Protein AF-A0A2P7Z469-F1 (afdb_monomer_lite)

pLDDT: mean 70.34, std 20.4, range [21.2, 97.62]

Secondary structure (DSSP, 8-state):
----------------------------HHHHHHHHHHHHHHTTTTT--S----HHHHHHHHHHT--SS----HHHHHHHHHHHTT--GGGGHHHHHTTS-S----TT---HHHHHHHHHHHHHHHTTS-HHHHHHHHHHHHHHHHHHTTTTSTTSS--HHHHHHHHHHHHHHHHHHHHHHHHHHSS-GGGHHHHHHS-THHHHHHHHHHHHHHHHHHHHHHHHHHHHHHHHHHHHHTTS-------SHHHHHHHHHHHSTTTS----GGG-HHHHHHHHHHHHHH--S-EEEEE--GGGS-HHHHHHHHHHHHHHHHH-TTEEEEE-----HHHHHHTTTS--------HHHHHHHHHHHHHHH-TTS-HHHHHHHHHHHHHHHTT-HHHHHHHHHHHHHHT--SHHHHHHHHHHPPPGGGHHHHHHHHHHHHHTT-HHHHHHHHHHHHHHHH-SSPBPHHHHHHHHHHHHS-TT--SHHHHHTT--HHHHHHHHGGGB----TT-SSSS-B-BS-HHHHHHHHHHHHHHHHTT------------HHHHHHHHHHHHHHHHHHHHHTSTHHHHS-SS-HHHHHHHTS-S---TT-S----SS--TTS-HHHHTTTS-B--TTTTT--TTHHHHHHHHHHHHHH--S--S-HHHHHHHT-TT-HHHHHHHHHHT-TT-BSS-SS---GGG--HHHHHHHHS-HHHHHHHHHH--TTSTTS-TTHHHHHHHHHHHHS-GGGGHHHHSSHHHHHHHSSHHHHHHHHHHHHSGGGTTS-HHHHHHHHHHHHTT----THHHHHHHHHHHTT-HHHHHHHSPP----------

InterPro domains:
  IPR007111 NACHT nucleoside triphosphatase [PF05729] (252-347)

Structure (mmCIF, N/CA/C/O backbone):
data_AF-A0A2P7Z469-F1
#
_entry.id   AF-A0A2P7Z469-F1
#
loop_
_atom_site.group_PDB
_atom_site.id
_atom_site.type_symbol
_atom_site.label_atom_id
_atom_site.label_alt_id
_atom_site.label_comp_id
_atom_site.label_asym_id
_atom_site.label_entity_id
_atom_site.label_seq_id
_atom_site.pdbx_PDB_ins_code
_atom_site.Cartn_x
_atom_site.Cartn_y
_atom_site.Cartn_z
_atom_site.occupancy
_atom_site.B_iso_or_equiv
_atom_site.auth_seq_id
_atom_site.auth_comp_id
_atom_site.auth_asym_id
_atom_site.auth_atom_id
_atom_site.pdbx_PDB_model_num
ATOM 1 N N . MET A 1 1 ? -34.078 -27.461 -57.552 1.00 31.41 1 MET A N 1
ATOM 2 C CA . MET A 1 1 ? -35.169 -28.210 -56.897 1.00 31.41 1 MET A CA 1
ATOM 3 C C . MET A 1 1 ? -35.782 -27.310 -55.840 1.00 31.41 1 MET A C 1
ATOM 5 O O . MET A 1 1 ? -35.145 -27.043 -54.836 1.00 31.41 1 MET A O 1
ATOM 9 N N . ILE A 1 2 ? -36.963 -26.775 -56.143 1.00 23.62 2 ILE A N 1
ATOM 10 C CA . ILE A 1 2 ? -37.893 -26.148 -55.193 1.00 23.62 2 ILE A CA 1
ATOM 11 C C . ILE A 1 2 ? -38.997 -27.193 -54.943 1.00 23.62 2 ILE A C 1
ATOM 13 O O . ILE A 1 2 ? -39.267 -27.990 -55.845 1.00 23.62 2 ILE A O 1
ATOM 17 N N . PRO A 1 3 ? -39.612 -27.217 -53.756 1.00 26.08 3 PRO A N 1
ATOM 18 C CA . PRO A 1 3 ? -41.050 -26.890 -53.633 1.00 26.08 3 PRO A CA 1
ATOM 19 C C . PRO A 1 3 ? -41.239 -25.920 -52.440 1.00 26.08 3 PRO A C 1
ATOM 21 O O . PRO A 1 3 ? -40.704 -26.185 -51.374 1.00 26.08 3 PRO A O 1
ATOM 24 N N . ARG A 1 4 ? -41.840 -24.716 -52.476 1.00 22.38 4 ARG A N 1
ATOM 25 C CA . ARG A 1 4 ? -43.094 -24.152 -53.040 1.00 22.38 4 ARG A CA 1
ATOM 26 C C . ARG A 1 4 ? -44.357 -24.990 -52.828 1.00 22.38 4 ARG A C 1
ATOM 28 O O . ARG A 1 4 ? -44.616 -25.894 -53.609 1.00 22.38 4 ARG A O 1
ATOM 35 N N . ALA A 1 5 ? -45.191 -24.538 -51.889 1.00 24.06 5 ALA A N 1
ATOM 36 C CA . ALA A 1 5 ? -46.570 -24.068 -52.111 1.00 24.06 5 ALA A CA 1
ATOM 37 C C . ALA A 1 5 ? -47.014 -23.305 -50.833 1.00 24.06 5 ALA A C 1
ATOM 39 O O . ALA A 1 5 ? -46.816 -23.829 -49.746 1.00 24.06 5 ALA A O 1
ATOM 40 N N . LEU A 1 6 ? -47.344 -22.000 -50.858 1.00 23.88 6 LEU A N 1
ATOM 41 C CA . LEU A 1 6 ? -48.560 -21.349 -51.409 1.00 23.88 6 LEU A CA 1
ATOM 42 C C . LEU A 1 6 ? -49.823 -21.782 -50.633 1.00 23.88 6 LEU A C 1
ATOM 44 O O . LEU A 1 6 ? -50.002 -22.969 -50.420 1.00 23.88 6 LEU A O 1
ATOM 48 N N . ALA A 1 7 ? -50.776 -20.936 -50.239 1.00 24.62 7 ALA A N 1
ATOM 49 C CA . ALA A 1 7 ? -51.047 -19.514 -50.459 1.00 24.62 7 ALA A CA 1
ATOM 50 C C . ALA A 1 7 ? -52.318 -19.121 -49.659 1.00 24.62 7 ALA A C 1
ATOM 52 O O . ALA A 1 7 ? -52.964 -20.001 -49.091 1.00 24.62 7 ALA A O 1
ATOM 53 N N . ASN A 1 8 ? -52.696 -17.836 -49.782 1.00 22.00 8 ASN A N 1
ATOM 54 C CA . ASN A 1 8 ? -54.026 -17.206 -49.624 1.00 22.00 8 ASN A CA 1
ATOM 55 C C . ASN A 1 8 ? -54.193 -16.382 -48.334 1.00 22.00 8 ASN A C 1
ATOM 57 O O . ASN A 1 8 ? -53.920 -16.886 -47.258 1.00 22.00 8 ASN A O 1
ATOM 61 N N . VAL A 1 9 ? -54.651 -15.121 -48.338 1.00 23.06 9 VAL A N 1
ATOM 62 C CA . VAL A 1 9 ? -55.380 -14.293 -49.333 1.00 23.06 9 VAL A CA 1
ATOM 63 C C . VAL A 1 9 ? -55.308 -12.798 -48.882 1.00 23.06 9 VAL A C 1
ATOM 65 O O . VAL A 1 9 ? -54.853 -12.546 -47.768 1.00 23.06 9 VAL A O 1
ATOM 68 N N . PRO A 1 10 ? -55.676 -11.806 -49.726 1.00 24.58 10 PRO A N 1
ATOM 69 C CA . PRO A 1 10 ? -55.169 -10.426 -49.707 1.00 24.58 10 PRO A CA 1
ATOM 70 C C . PRO A 1 10 ? -56.207 -9.334 -49.328 1.00 24.58 10 PRO A C 1
ATOM 72 O O . PRO A 1 10 ? -57.363 -9.631 -49.054 1.00 24.58 10 PRO A O 1
ATOM 75 N N . VAL A 1 11 ? -55.773 -8.068 -49.484 1.00 22.56 11 VAL A N 1
ATOM 76 C CA . VAL A 1 11 ? -56.538 -6.829 -49.800 1.00 22.56 11 VAL A CA 1
ATOM 77 C C . VAL A 1 11 ? -56.883 -5.866 -48.647 1.00 22.56 11 VAL A C 1
ATOM 79 O O . VAL A 1 11 ? -57.844 -6.038 -47.915 1.00 22.56 11 VAL A O 1
ATOM 82 N N . ASN A 1 12 ? -56.070 -4.805 -48.574 1.00 21.20 12 ASN A N 1
ATOM 83 C CA . ASN A 1 12 ? -56.378 -3.364 -48.633 1.00 21.20 12 ASN A CA 1
ATOM 84 C C . ASN A 1 12 ? -57.721 -2.782 -48.108 1.00 21.20 12 ASN A C 1
ATOM 86 O O . ASN A 1 12 ? -58.794 -3.162 -48.558 1.00 21.20 12 ASN A O 1
ATOM 90 N N . GLN A 1 13 ? -57.556 -1.662 -47.380 1.00 22.92 13 GLN A N 1
ATOM 91 C CA . GLN A 1 13 ? -58.452 -0.501 -47.180 1.00 22.92 13 GLN A CA 1
ATOM 92 C C . GLN A 1 13 ? -59.610 -0.586 -46.169 1.00 22.92 13 GLN A C 1
ATOM 94 O O . GLN A 1 13 ? -60.705 -1.013 -46.508 1.00 22.92 13 GLN A O 1
ATOM 99 N N . SER A 1 14 ? -59.400 0.033 -44.996 1.00 23.05 14 SER A N 1
ATOM 100 C CA . SER A 1 14 ? -60.226 1.148 -44.477 1.00 23.05 14 SER A CA 1
ATOM 101 C C . SER A 1 14 ? -59.677 1.652 -43.128 1.00 23.05 14 SER A C 1
ATOM 103 O O . SER A 1 14 ? -59.641 0.892 -42.164 1.00 23.05 14 SER A O 1
ATOM 105 N N . ALA A 1 15 ? -59.260 2.922 -43.064 1.00 26.14 15 ALA A N 1
ATOM 106 C CA . ALA A 1 15 ? -58.990 3.656 -41.816 1.00 26.14 15 ALA A CA 1
ATOM 107 C C . ALA A 1 15 ? -60.300 3.876 -41.014 1.00 26.14 15 ALA A C 1
ATOM 109 O O . ALA A 1 15 ? -61.378 3.768 -41.609 1.00 26.14 15 ALA A O 1
ATOM 110 N N . PRO A 1 16 ? -60.243 4.181 -39.700 1.00 26.45 16 PRO A N 1
ATOM 111 C CA . PRO A 1 16 ? -60.065 5.583 -39.292 1.00 26.45 16 PRO A CA 1
ATOM 112 C C . PRO A 1 16 ? -59.191 5.809 -38.037 1.00 26.45 16 PRO A C 1
ATOM 114 O O . PRO A 1 16 ? -58.872 4.884 -37.298 1.00 26.45 16 PRO A O 1
ATOM 117 N N . ASP A 1 17 ? -58.818 7.081 -37.877 1.00 24.59 17 ASP A N 1
ATOM 118 C CA . ASP A 1 17 ? -58.127 7.785 -36.787 1.00 24.59 17 ASP A CA 1
ATOM 119 C C . ASP A 1 17 ? -58.134 7.166 -35.375 1.00 24.59 17 ASP A C 1
ATOM 121 O O . ASP A 1 17 ? -59.138 6.619 -34.924 1.00 24.59 17 ASP A O 1
ATOM 125 N N . VAL A 1 18 ? -57.053 7.423 -34.619 1.00 26.00 18 VAL A N 1
ATOM 126 C CA . VAL A 1 18 ? -57.047 8.285 -33.410 1.00 26.00 18 VAL A CA 1
ATOM 127 C C . VAL A 1 18 ? -55.805 7.992 -32.532 1.00 26.00 18 VAL A C 1
ATOM 129 O O . VAL A 1 18 ? -55.485 6.845 -32.242 1.00 26.00 18 VAL A O 1
ATOM 132 N N . LEU A 1 19 ? -55.182 9.084 -32.060 1.00 26.58 19 LEU A N 1
ATOM 133 C CA . LEU A 1 19 ? -54.170 9.239 -30.994 1.00 26.58 19 LEU A CA 1
ATOM 134 C C . LEU A 1 19 ? -52.691 9.019 -31.347 1.00 26.58 19 LEU A C 1
ATOM 136 O O . LEU A 1 19 ? -52.140 7.923 -31.301 1.00 26.58 19 LEU A O 1
ATOM 140 N N . GLY A 1 20 ? -52.032 10.158 -31.583 1.00 25.06 20 GLY A N 1
ATOM 141 C CA . GLY A 1 20 ? -50.587 10.298 -31.566 1.00 25.06 20 GLY A CA 1
ATOM 142 C C . GLY A 1 20 ? -49.989 9.858 -30.232 1.00 25.06 20 GLY A C 1
ATOM 143 O O . GLY A 1 20 ? -50.371 10.318 -29.156 1.00 25.06 20 GLY A O 1
ATOM 144 N N . THR A 1 21 ? -49.007 8.976 -30.332 1.00 25.77 21 THR A N 1
ATOM 145 C CA . THR A 1 21 ? -48.088 8.621 -29.261 1.00 25.77 21 THR A CA 1
ATOM 146 C C . THR A 1 21 ? -47.212 9.829 -28.935 1.00 25.77 21 THR A C 1
ATOM 148 O O . THR A 1 21 ? -46.259 10.130 -29.653 1.00 25.77 21 THR A O 1
ATOM 151 N N . ARG A 1 22 ? -47.549 10.528 -27.845 1.00 23.55 22 ARG A N 1
ATOM 152 C CA . ARG A 1 22 ? -46.610 11.387 -27.116 1.00 23.55 22 ARG A CA 1
ATOM 153 C C . ARG A 1 22 ? -45.456 10.513 -26.628 1.00 23.55 22 ARG A C 1
ATOM 155 O O . ARG A 1 22 ? -45.662 9.616 -25.816 1.00 23.55 22 ARG A O 1
ATOM 162 N N . SER A 1 23 ? -44.253 10.780 -27.120 1.00 26.42 23 SER A N 1
ATOM 163 C CA . SER A 1 23 ? -43.018 10.339 -26.484 1.00 26.42 23 SER A CA 1
ATOM 164 C C . SER A 1 23 ? -42.877 11.076 -25.148 1.00 26.42 23 SER A C 1
ATOM 166 O O . SER A 1 23 ? -42.602 12.276 -25.138 1.00 26.42 23 SER A O 1
ATOM 168 N N . ASN A 1 24 ? -43.089 10.387 -24.027 1.00 27.88 24 ASN A N 1
ATOM 169 C CA . ASN A 1 24 ? -42.724 10.890 -22.702 1.00 27.88 24 ASN A CA 1
ATOM 170 C C . ASN A 1 24 ? -41.197 10.806 -22.545 1.00 27.88 24 ASN A C 1
ATOM 172 O O . ASN A 1 24 ? -40.679 9.870 -21.947 1.00 27.88 24 ASN A O 1
ATOM 176 N N . TYR A 1 25 ? -40.484 11.781 -23.106 1.00 29.73 25 TYR A N 1
ATOM 177 C CA . TYR A 1 25 ? -39.183 12.190 -22.584 1.00 29.73 25 TYR A CA 1
ATOM 178 C C . TYR A 1 25 ? -39.456 13.345 -21.623 1.00 29.73 25 TYR A C 1
ATOM 180 O O . TYR A 1 25 ? -39.949 14.392 -22.041 1.00 29.73 25 TYR A O 1
ATOM 188 N N . SER A 1 26 ? -39.199 13.126 -20.335 1.00 33.56 26 SER A N 1
ATOM 189 C CA . SER A 1 26 ? -39.144 14.200 -19.343 1.00 33.56 26 SER A CA 1
ATOM 190 C C . SER A 1 26 ? -38.061 15.186 -19.788 1.00 33.56 26 SER A C 1
ATOM 192 O O . SER A 1 26 ? -36.891 14.823 -19.874 1.00 33.56 26 SER A O 1
ATOM 194 N N . THR A 1 27 ? -38.449 16.390 -20.200 1.00 44.12 27 THR A N 1
ATOM 195 C CA . THR A 1 27 ? -37.514 17.435 -20.628 1.00 44.12 27 THR A CA 1
ATOM 196 C C . THR A 1 27 ? -36.846 18.038 -19.403 1.00 44.12 27 THR A C 1
ATOM 198 O O . THR A 1 27 ? -37.533 18.681 -18.611 1.00 44.12 27 THR A O 1
ATOM 201 N N . ASP A 1 28 ? -35.532 17.860 -19.267 1.00 59.88 28 ASP A N 1
ATOM 202 C CA . ASP A 1 28 ? -34.757 18.487 -18.197 1.00 59.88 28 ASP A CA 1
ATOM 203 C C . ASP A 1 28 ? -34.884 20.035 -18.248 1.00 59.88 28 ASP A C 1
ATOM 205 O O . ASP A 1 28 ? -35.037 20.639 -19.323 1.00 59.88 28 ASP A O 1
ATOM 209 N N . VAL A 1 29 ? -34.869 20.667 -17.067 1.00 62.25 29 VAL A N 1
ATOM 210 C CA . VAL A 1 29 ? -35.086 22.111 -16.838 1.00 62.25 29 VAL A CA 1
ATOM 211 C C . VAL A 1 29 ? -34.031 22.986 -17.534 1.00 62.25 29 VAL A C 1
ATOM 213 O O . VAL A 1 29 ? -34.344 24.102 -17.958 1.00 62.25 29 VAL A O 1
ATOM 216 N N . TRP A 1 30 ? -32.812 22.479 -17.705 1.00 66.25 30 TRP A N 1
ATOM 217 C CA . TRP A 1 30 ? -31.659 23.127 -18.333 1.00 66.25 30 TRP A CA 1
ATOM 218 C C . TRP A 1 30 ? -31.749 23.090 -19.852 1.00 66.25 30 TRP A C 1
ATOM 220 O O . TRP A 1 30 ? -31.602 24.124 -20.503 1.00 66.25 30 TRP A O 1
ATOM 230 N N . SER A 1 31 ? -32.110 21.943 -20.432 1.00 62.88 31 SER A N 1
ATOM 231 C CA . SER A 1 31 ? -32.430 21.844 -21.860 1.00 62.88 31 SER A CA 1
ATOM 232 C C . SER A 1 31 ? -33.608 22.743 -22.237 1.00 62.88 31 SER A C 1
ATOM 234 O O . SER A 1 31 ? -33.651 23.284 -23.344 1.00 62.88 31 SER A O 1
ATOM 236 N N . ALA A 1 32 ? -34.584 22.913 -21.340 1.00 67.69 32 ALA A N 1
ATOM 237 C CA . ALA A 1 32 ? -35.672 23.867 -21.528 1.00 67.69 32 ALA A CA 1
ATOM 238 C C . ALA A 1 32 ? -35.180 25.325 -21.448 1.00 67.69 32 ALA A C 1
ATOM 240 O O . ALA A 1 32 ? -35.494 26.101 -22.349 1.00 67.69 32 ALA A O 1
ATOM 241 N N . ALA A 1 33 ? -34.364 25.673 -20.445 1.00 69.94 33 ALA A N 1
ATOM 242 C CA . ALA A 1 33 ? -33.823 27.024 -20.260 1.00 69.94 33 ALA A CA 1
ATOM 243 C C . ALA A 1 33 ? -32.912 27.450 -21.421 1.00 69.94 33 ALA A C 1
ATOM 245 O O . ALA A 1 33 ? -32.998 28.573 -21.911 1.00 69.94 33 ALA A O 1
ATOM 246 N N . PHE A 1 34 ? -32.074 26.537 -21.914 1.00 66.94 34 PHE A N 1
ATOM 247 C CA . PHE A 1 34 ? -31.231 26.787 -23.076 1.00 66.94 34 PHE A CA 1
ATOM 248 C C . PHE A 1 34 ? -32.054 26.983 -24.351 1.00 66.94 34 PHE A C 1
ATOM 250 O O . PHE A 1 34 ? -31.760 27.886 -25.130 1.00 66.94 34 PHE A O 1
ATOM 257 N N . ARG A 1 35 ? -33.101 26.172 -24.577 1.00 65.56 35 ARG A N 1
ATOM 258 C CA . ARG A 1 35 ? -34.002 26.358 -25.729 1.00 65.56 35 ARG A CA 1
ATOM 259 C C . ARG A 1 35 ? -34.716 27.708 -25.668 1.00 65.56 35 ARG A C 1
ATOM 261 O O . ARG A 1 35 ? -34.820 28.375 -26.693 1.00 65.56 35 ARG A O 1
ATOM 268 N N . GLU A 1 36 ? -35.154 28.126 -24.484 1.00 73.12 36 GLU A N 1
ATOM 269 C CA . GLU A 1 36 ? -35.757 29.444 -24.274 1.00 73.12 36 GLU A CA 1
ATOM 270 C C . GLU A 1 36 ? -34.749 30.573 -24.554 1.00 73.12 36 GLU A C 1
ATOM 272 O O . GLU A 1 36 ? -35.027 31.459 -25.366 1.00 73.12 36 GLU A O 1
ATOM 277 N N . ALA A 1 37 ? -33.538 30.489 -23.995 1.00 71.81 37 ALA A N 1
ATOM 278 C CA . ALA A 1 37 ? -32.455 31.437 -24.256 1.00 71.81 37 ALA A CA 1
ATOM 279 C C . ALA A 1 37 ? -32.101 31.520 -25.752 1.00 71.81 37 ALA A C 1
ATOM 281 O O . ALA A 1 37 ? -32.017 32.616 -26.309 1.00 71.81 37 ALA A O 1
ATOM 282 N N . ALA A 1 38 ? -31.971 30.377 -26.428 1.00 64.69 38 ALA A N 1
ATOM 283 C CA . ALA A 1 38 ? -31.687 30.303 -27.857 1.00 64.69 38 ALA A CA 1
ATOM 284 C C . ALA A 1 38 ? -32.805 30.934 -28.698 1.00 64.69 38 ALA A C 1
ATOM 286 O O . ALA A 1 38 ? -32.510 31.743 -29.576 1.00 64.69 38 ALA A O 1
ATOM 287 N N . SER A 1 39 ? -34.074 30.654 -28.380 1.00 65.56 39 SER A N 1
ATOM 288 C CA . SER A 1 39 ? -35.225 31.241 -29.082 1.00 65.56 39 SER A CA 1
ATOM 289 C C . SER A 1 39 ? -35.307 32.764 -28.919 1.00 65.56 39 SER A C 1
ATOM 291 O O . SER A 1 39 ? -35.578 33.474 -29.883 1.00 65.56 39 SER A O 1
ATOM 293 N N . SER A 1 40 ? -34.953 33.289 -27.737 1.00 67.44 40 SER A N 1
ATOM 294 C CA . SER A 1 40 ? -34.909 34.737 -27.485 1.00 67.44 40 SER A CA 1
ATOM 295 C C . SER A 1 40 ? -33.832 35.466 -28.302 1.00 67.44 40 SER A C 1
ATOM 297 O O . SER A 1 40 ? -33.929 36.671 -28.538 1.00 67.44 40 SER A O 1
ATOM 299 N N . ILE A 1 41 ? -32.810 34.733 -28.756 1.00 61.56 41 ILE A N 1
ATOM 300 C CA . ILE A 1 41 ? -31.708 35.252 -29.570 1.00 61.56 41 ILE A CA 1
ATOM 301 C C . ILE A 1 41 ? -31.956 34.985 -31.065 1.00 61.56 41 ILE A C 1
ATOM 303 O O . ILE A 1 41 ? -31.541 35.803 -31.885 1.00 61.56 41 ILE A O 1
ATOM 307 N N . GLU A 1 42 ? -32.667 33.911 -31.434 1.00 49.47 42 GLU A N 1
ATOM 308 C CA . GLU A 1 42 ? -33.084 33.599 -32.815 1.00 49.47 42 GLU A CA 1
ATOM 309 C C . GLU A 1 42 ? -33.980 34.690 -33.421 1.00 49.47 42 GLU A C 1
ATOM 311 O O . GLU A 1 42 ? -33.732 35.109 -34.553 1.00 49.47 42 GLU A O 1
ATOM 316 N N . ASP A 1 43 ? -34.889 35.283 -32.638 1.00 47.38 43 ASP A N 1
ATOM 317 C CA . ASP A 1 43 ? -35.670 36.469 -33.045 1.00 47.38 43 ASP A CA 1
ATOM 318 C C . ASP A 1 43 ? -34.786 37.707 -33.343 1.00 47.38 43 ASP A C 1
ATOM 320 O O . ASP A 1 43 ? -35.209 38.664 -33.994 1.00 47.38 43 ASP A O 1
ATOM 324 N N . CYS A 1 44 ? -33.522 37.691 -32.908 1.00 41.22 44 CYS A N 1
ATOM 325 C CA . CYS A 1 44 ? -32.515 38.727 -33.149 1.00 41.22 44 CYS A CA 1
ATOM 326 C C . CYS A 1 44 ? -31.534 38.354 -34.291 1.00 41.22 44 CYS A C 1
ATOM 328 O O . CYS A 1 44 ? -30.672 39.160 -34.662 1.00 41.22 44 CYS A O 1
ATOM 330 N N . ILE A 1 45 ? -31.632 37.138 -34.852 1.00 44.25 45 ILE A N 1
ATOM 331 C CA . ILE A 1 45 ? -30.727 36.581 -35.880 1.00 44.25 45 ILE A CA 1
ATOM 332 C C . ILE A 1 45 ? -31.277 36.736 -37.312 1.00 44.25 45 ILE A C 1
ATOM 334 O O . ILE A 1 45 ? -30.496 36.713 -38.267 1.00 44.25 45 ILE A O 1
ATOM 338 N N . ASP A 1 46 ? -32.559 37.057 -37.489 1.00 37.47 46 ASP A N 1
ATOM 339 C CA . ASP A 1 46 ? -33.193 37.222 -38.811 1.00 37.47 46 ASP A CA 1
ATOM 340 C C . ASP A 1 46 ? -32.756 38.474 -39.616 1.00 37.47 46 ASP A C 1
ATOM 342 O O . ASP A 1 46 ? -33.367 38.839 -40.620 1.00 37.47 46 ASP A O 1
ATOM 346 N N . SER A 1 47 ? -31.654 39.137 -39.238 1.00 39.22 47 SER A N 1
ATOM 347 C CA . SER A 1 47 ? -31.100 40.282 -39.986 1.00 39.22 47 SER A CA 1
ATOM 348 C C . SER A 1 47 ? -29.689 40.093 -40.555 1.00 39.22 47 SER A C 1
ATOM 350 O O . SER A 1 47 ? -29.237 40.947 -41.320 1.00 39.22 47 SER A O 1
ATOM 352 N N . THR A 1 48 ? -28.994 38.980 -40.286 1.00 36.44 48 THR A N 1
ATOM 353 C CA . THR A 1 48 ? -27.653 38.721 -40.862 1.00 36.44 48 THR A CA 1
ATOM 354 C C . THR A 1 48 ? -27.422 37.264 -41.282 1.00 36.44 48 THR A C 1
ATOM 356 O O . THR A 1 48 ? -26.308 36.743 -41.224 1.00 36.44 48 THR A O 1
ATOM 359 N N . ALA A 1 49 ? -28.459 36.601 -41.799 1.00 35.09 49 ALA A N 1
ATOM 360 C CA . ALA A 1 49 ? -28.332 35.313 -42.476 1.00 35.09 49 ALA A CA 1
ATOM 361 C C . ALA A 1 49 ? -27.731 35.467 -43.891 1.00 35.09 49 ALA A C 1
ATOM 363 O O . ALA A 1 49 ? -28.440 35.468 -44.892 1.00 35.09 49 ALA A O 1
ATOM 364 N N . ALA A 1 50 ? -26.405 35.591 -43.981 1.00 34.97 50 ALA A N 1
ATOM 365 C CA . ALA A 1 50 ? -25.621 35.152 -45.139 1.00 34.97 50 ALA A CA 1
ATOM 366 C C . ALA A 1 50 ? -24.129 35.137 -44.774 1.00 34.97 50 ALA A C 1
ATOM 368 O O . ALA A 1 50 ? -23.586 36.174 -44.403 1.00 34.97 50 ALA A O 1
ATOM 369 N N . HIS A 1 51 ? -23.473 33.992 -44.997 1.00 36.62 51 HIS A N 1
ATOM 370 C CA . HIS A 1 51 ? -22.067 33.629 -44.719 1.00 36.62 51 HIS A CA 1
ATOM 371 C C . HIS A 1 51 ? -21.835 32.850 -43.413 1.00 36.62 51 HIS A C 1
ATOM 373 O O . HIS A 1 51 ? -21.068 33.259 -42.544 1.00 36.62 51 HIS A O 1
ATOM 379 N N . SER A 1 52 ? -22.422 31.655 -43.325 1.00 37.72 52 SER A N 1
ATOM 380 C CA . SER A 1 52 ? -21.929 30.581 -42.459 1.00 37.72 52 SER A CA 1
ATOM 381 C C . SER A 1 52 ? -20.524 30.147 -42.911 1.00 37.72 52 SER A C 1
ATOM 383 O O . SER A 1 52 ? -20.383 29.312 -43.804 1.00 37.72 52 SER A O 1
ATOM 385 N N . ARG A 1 53 ? -19.472 30.737 -42.338 1.00 47.84 53 ARG A N 1
ATOM 386 C CA . ARG A 1 53 ? -18.134 30.121 -42.333 1.00 47.84 53 ARG A CA 1
ATOM 387 C C . ARG A 1 53 ? -18.060 29.161 -41.148 1.00 47.84 53 ARG A C 1
ATOM 389 O O . ARG A 1 53 ? -18.570 29.503 -40.082 1.00 47.84 53 ARG A O 1
ATOM 396 N N . SER A 1 54 ? -17.476 27.975 -41.338 1.00 51.69 54 SER A N 1
ATOM 397 C CA . SER A 1 54 ? -17.336 26.983 -40.257 1.00 51.69 54 SER A CA 1
ATOM 398 C C . SER A 1 54 ? -16.536 27.582 -39.086 1.00 51.69 54 SER A C 1
ATOM 400 O O . SER A 1 54 ? -15.608 28.367 -39.297 1.00 51.69 54 SER A O 1
ATOM 402 N N . VAL A 1 55 ? -16.867 27.197 -37.848 1.00 47.16 55 VAL A N 1
ATOM 403 C CA . VAL A 1 55 ? -16.080 27.509 -36.636 1.00 47.16 55 VAL A CA 1
ATOM 404 C C . VAL A 1 55 ? -14.618 27.071 -36.812 1.00 47.16 55 VAL A C 1
ATOM 406 O O . VAL A 1 55 ? -13.701 27.755 -36.357 1.00 47.16 55 VAL A O 1
ATOM 409 N N . GLU A 1 56 ? -14.383 26.002 -37.574 1.00 44.97 56 GLU A N 1
ATOM 410 C CA . GLU A 1 56 ? -13.049 25.509 -37.924 1.00 44.97 56 GLU A CA 1
ATOM 411 C C . GLU A 1 56 ? -12.307 26.460 -38.869 1.00 44.97 56 GLU A C 1
ATOM 413 O O . GLU A 1 56 ? -11.109 26.666 -38.696 1.00 44.97 56 GLU A O 1
ATOM 418 N N . GLU A 1 57 ? -12.994 27.122 -39.808 1.00 49.62 57 GLU A N 1
ATOM 419 C CA . GLU A 1 57 ? -12.381 28.170 -40.638 1.00 49.62 57 GLU A CA 1
ATOM 420 C C . GLU A 1 57 ? -12.036 29.415 -39.806 1.00 49.62 57 GLU A C 1
ATOM 422 O O . GLU A 1 57 ? -11.018 30.062 -40.055 1.00 49.62 57 GLU A O 1
ATOM 427 N N . LEU A 1 58 ? -12.850 29.773 -38.806 1.00 51.12 58 LEU A N 1
ATOM 428 C CA . LEU A 1 58 ? -12.578 30.911 -37.915 1.00 51.12 58 LEU A CA 1
ATOM 429 C C . LEU A 1 58 ? -11.372 30.642 -36.994 1.00 51.12 58 LEU A C 1
ATOM 431 O O . LEU A 1 58 ? -10.504 31.507 -36.853 1.00 51.12 58 LEU A O 1
ATOM 435 N N . LEU A 1 59 ? -11.260 29.429 -36.445 1.00 47.41 59 LEU A N 1
ATOM 436 C CA . LEU A 1 59 ? -10.125 28.989 -35.621 1.00 47.41 59 LEU A CA 1
ATOM 437 C C . LEU A 1 59 ? -8.847 28.736 -36.446 1.00 47.41 59 LEU A C 1
ATOM 439 O O . LEU A 1 59 ? -7.743 29.051 -36.000 1.00 47.41 59 LEU A O 1
ATOM 443 N N . GLN A 1 60 ? -8.960 28.251 -37.685 1.00 50.47 60 GLN A N 1
ATOM 444 C CA . GLN A 1 60 ? -7.815 28.170 -38.603 1.00 50.47 60 GLN A CA 1
ATOM 445 C C . GLN A 1 60 ? -7.316 29.559 -39.017 1.00 50.47 60 GLN A C 1
ATOM 447 O O . GLN A 1 60 ? -6.102 29.782 -39.071 1.00 50.47 60 GLN A O 1
ATOM 452 N N . ASN A 1 61 ? -8.222 30.519 -39.234 1.00 48.59 61 ASN A N 1
ATOM 453 C CA . ASN A 1 61 ? -7.842 31.909 -39.476 1.00 48.59 61 ASN A CA 1
ATOM 454 C C . ASN A 1 61 ? -7.059 32.478 -38.281 1.00 48.59 61 ASN A C 1
ATOM 456 O O . ASN A 1 61 ? -5.992 33.046 -38.508 1.00 48.59 61 ASN A O 1
ATOM 460 N N . LEU A 1 62 ? -7.495 32.228 -37.035 1.00 46.75 62 LEU A N 1
ATOM 461 C CA . LEU A 1 62 ? -6.766 32.580 -35.801 1.00 46.75 62 LEU A CA 1
ATOM 462 C C . LEU A 1 62 ? -5.325 32.024 -35.760 1.00 46.75 62 LEU A C 1
ATOM 464 O O . LEU A 1 62 ? -4.395 32.731 -35.366 1.00 46.75 62 LEU A O 1
ATOM 468 N N . ASN A 1 63 ? -5.116 30.789 -36.229 1.00 45.75 63 ASN A N 1
ATOM 469 C CA . ASN A 1 63 ? -3.801 30.135 -36.255 1.00 45.75 63 ASN A CA 1
ATOM 470 C C . ASN A 1 63 ? -2.857 30.654 -37.356 1.00 45.75 63 ASN A C 1
ATOM 472 O O . ASN A 1 63 ? -1.639 30.630 -37.182 1.00 45.75 63 ASN A O 1
ATOM 476 N N . THR A 1 64 ? -3.377 31.169 -38.476 1.00 42.94 64 THR A N 1
ATOM 477 C CA . THR A 1 64 ? -2.533 31.700 -39.573 1.00 42.94 64 THR A CA 1
ATOM 478 C C . THR A 1 64 ? -1.875 33.056 -39.287 1.00 42.94 64 THR A C 1
ATOM 480 O O . THR A 1 64 ? -0.954 33.453 -40.001 1.00 42.94 64 THR A O 1
ATOM 483 N N . ILE A 1 65 ? -2.299 33.769 -38.241 1.00 44.03 65 ILE A N 1
ATOM 484 C CA . ILE A 1 65 ? -1.849 35.142 -37.943 1.00 44.03 65 ILE A CA 1
ATOM 485 C C . ILE A 1 65 ? -0.588 35.177 -37.068 1.00 44.03 65 ILE A C 1
ATOM 487 O O . ILE A 1 65 ? 0.143 36.164 -37.089 1.00 44.03 65 ILE A O 1
ATOM 491 N N . GLY A 1 66 ? -0.301 34.107 -36.325 1.00 40.06 66 GLY A N 1
ATOM 492 C CA . GLY A 1 66 ? 0.803 34.035 -35.363 1.00 40.06 66 GLY A CA 1
ATOM 493 C C . GLY A 1 66 ? 2.141 33.571 -35.938 1.00 40.06 66 GLY A C 1
ATOM 494 O O . GLY A 1 66 ? 2.896 32.935 -35.218 1.00 40.06 66 GLY A O 1
ATOM 495 N N . ARG A 1 67 ? 2.441 33.810 -37.222 1.00 37.31 67 ARG A N 1
ATOM 496 C CA . ARG A 1 67 ? 3.691 33.317 -37.841 1.00 37.31 67 ARG A CA 1
ATOM 497 C C . ARG A 1 67 ? 4.903 34.240 -37.745 1.00 37.31 67 ARG A C 1
ATOM 499 O O . ARG A 1 67 ? 5.929 33.923 -38.337 1.00 37.31 67 ARG A O 1
ATOM 506 N N . ASP A 1 68 ? 4.828 35.305 -36.956 1.00 39.53 68 ASP A N 1
ATOM 507 C CA . ASP A 1 68 ? 5.988 36.152 -36.695 1.00 39.53 68 ASP A CA 1
ATOM 508 C C . ASP A 1 68 ? 6.488 35.919 -35.250 1.00 39.53 68 ASP A C 1
ATOM 510 O O . ASP A 1 68 ? 5.954 36.463 -34.288 1.00 39.53 68 ASP A O 1
ATOM 514 N N . ALA A 1 69 ? 7.538 35.087 -35.162 1.00 41.38 69 ALA A N 1
ATOM 515 C CA . ALA A 1 69 ? 8.535 34.900 -34.091 1.00 41.38 69 ALA A CA 1
ATOM 516 C C . ALA A 1 69 ? 8.418 33.758 -33.045 1.00 41.38 69 ALA A C 1
ATOM 518 O O . ALA A 1 69 ? 9.469 33.380 -32.533 1.00 41.38 69 ALA A O 1
ATOM 519 N N . VAL A 1 70 ? 7.269 33.121 -32.777 1.00 38.47 70 VAL A N 1
ATOM 520 C CA . VAL A 1 70 ? 7.194 31.912 -31.905 1.00 38.47 70 VAL A CA 1
ATOM 521 C C . VAL A 1 70 ? 6.161 30.925 -32.466 1.00 38.47 70 VAL A C 1
ATOM 523 O O . VAL A 1 70 ? 5.116 31.350 -32.945 1.00 38.47 70 VAL A O 1
ATOM 526 N N . GLN A 1 71 ? 6.453 29.620 -32.457 1.00 42.19 71 GLN A N 1
ATOM 527 C CA . GLN A 1 71 ? 5.663 28.560 -33.114 1.00 42.19 71 GLN A CA 1
ATOM 528 C C . GLN A 1 71 ? 4.276 28.248 -32.492 1.00 42.19 71 GLN A C 1
ATOM 530 O O . GLN A 1 71 ? 3.657 27.268 -32.900 1.00 42.19 71 GLN A O 1
ATOM 535 N N . ASP A 1 72 ? 3.740 29.064 -31.580 1.00 47.38 72 ASP A N 1
ATOM 536 C CA . ASP A 1 72 ? 2.553 28.693 -30.790 1.00 47.38 72 ASP A CA 1
ATOM 537 C C . ASP A 1 72 ? 1.232 29.322 -31.282 1.00 47.38 72 ASP A C 1
ATOM 539 O O . ASP A 1 72 ? 1.170 30.480 -31.723 1.00 47.38 72 ASP A O 1
ATOM 543 N N . SER A 1 73 ? 0.143 28.544 -31.191 1.00 56.50 73 SER A N 1
ATOM 544 C CA . SER A 1 73 ? -1.231 28.949 -31.535 1.00 56.50 73 SER A CA 1
ATOM 545 C C . SER A 1 73 ? -1.788 30.002 -30.563 1.00 56.50 73 SER A C 1
ATOM 547 O O . SER A 1 73 ? -1.348 30.111 -29.419 1.00 56.50 73 SER A O 1
ATOM 549 N N . ALA A 1 74 ? -2.781 30.795 -30.993 1.00 57.44 74 ALA A N 1
ATOM 550 C CA . ALA A 1 74 ? -3.421 31.803 -30.130 1.00 57.44 74 ALA A CA 1
ATOM 551 C C . ALA A 1 74 ? -4.068 31.186 -28.874 1.00 57.44 74 ALA A C 1
ATOM 553 O O . ALA A 1 74 ? -4.043 31.791 -27.807 1.00 57.44 74 ALA A O 1
ATOM 554 N N . PHE A 1 75 ? -4.564 29.955 -29.001 1.00 59.22 75 PHE A N 1
ATOM 555 C CA . PHE A 1 75 ? -5.076 29.147 -27.899 1.00 59.22 75 PHE A CA 1
ATOM 556 C C . PHE A 1 75 ? -3.982 28.809 -26.874 1.00 59.22 75 PHE A C 1
ATOM 558 O O . PHE A 1 75 ? -4.156 29.086 -25.694 1.00 59.22 75 PHE A O 1
ATOM 565 N N . LEU A 1 76 ? -2.822 28.301 -27.315 1.00 59.94 76 LEU A N 1
ATOM 566 C CA . LEU A 1 76 ? -1.704 27.960 -26.420 1.00 59.94 76 LEU A CA 1
ATOM 567 C C . LEU A 1 76 ? -1.140 29.190 -25.698 1.00 59.94 76 LEU A C 1
ATOM 569 O O . LEU A 1 76 ? -0.852 29.129 -24.507 1.00 59.94 76 LEU A O 1
ATOM 573 N N . ARG A 1 77 ? -1.063 30.336 -26.387 1.00 63.72 77 ARG A N 1
ATOM 574 C CA . ARG A 1 77 ? -0.704 31.608 -25.740 1.00 63.72 77 ARG A CA 1
ATOM 575 C C . ARG A 1 77 ? -1.727 32.043 -24.693 1.00 63.72 77 ARG A C 1
ATOM 577 O O . ARG A 1 77 ? -1.342 32.629 -23.689 1.00 63.72 77 ARG A O 1
ATOM 584 N N . GLY A 1 78 ? -3.011 31.787 -24.930 1.00 63.84 78 GLY A N 1
ATOM 585 C CA . GLY A 1 78 ? -4.076 32.054 -23.966 1.00 63.84 78 GLY A CA 1
ATOM 586 C C . GLY A 1 78 ? -3.970 31.175 -22.723 1.00 63.84 78 GLY A C 1
ATOM 587 O O . GLY A 1 78 ? -4.029 31.688 -21.612 1.00 63.84 78 GLY A O 1
ATOM 588 N N . VAL A 1 79 ? -3.701 29.879 -22.907 1.00 64.69 79 VAL A N 1
ATOM 589 C CA . VAL A 1 79 ? -3.411 28.938 -21.810 1.00 64.69 79 VAL A CA 1
ATOM 590 C C . VAL A 1 79 ? -2.222 29.422 -20.975 1.00 64.69 79 VAL A C 1
ATOM 592 O O . VAL A 1 79 ? -2.310 29.445 -19.752 1.00 64.69 79 VAL A O 1
ATOM 595 N N . GLN A 1 80 ? -1.147 29.888 -21.616 1.00 64.62 80 GLN A N 1
ATOM 596 C CA . GLN A 1 80 ? 0.023 30.417 -20.913 1.00 64.62 80 GLN A CA 1
ATOM 597 C C . GLN A 1 80 ? -0.293 31.686 -20.099 1.00 64.62 80 GLN A C 1
ATOM 599 O O . GLN A 1 80 ? 0.121 31.792 -18.951 1.00 64.62 80 GLN A O 1
ATOM 604 N N . HIS A 1 81 ? -1.091 32.619 -20.631 1.00 67.75 81 HIS A N 1
ATOM 605 C CA . HIS A 1 81 ? -1.503 33.810 -19.872 1.00 67.75 81 HIS A CA 1
ATOM 606 C C . HIS A 1 81 ? -2.442 33.477 -18.704 1.00 67.75 81 HIS A C 1
ATOM 608 O O . HIS A 1 81 ? -2.388 34.143 -17.673 1.00 67.75 81 HIS A O 1
ATOM 614 N N . LEU A 1 82 ? -3.280 32.442 -18.834 1.00 68.00 82 LEU A N 1
ATOM 615 C CA . LEU A 1 82 ? -4.100 31.940 -17.728 1.00 68.00 82 LEU A CA 1
ATOM 616 C C . LEU A 1 82 ? -3.231 31.311 -16.622 1.00 68.00 82 LEU A C 1
ATOM 618 O O . LEU A 1 82 ? -3.500 31.538 -15.442 1.00 68.00 82 LEU A O 1
ATOM 622 N N . GLN A 1 83 ? -2.149 30.608 -16.985 1.00 67.69 83 GLN A N 1
ATOM 623 C CA . GLN A 1 83 ? -1.141 30.117 -16.030 1.00 67.69 83 GLN A CA 1
ATOM 624 C C . GLN A 1 83 ? -0.417 31.271 -15.328 1.00 67.69 83 GLN A C 1
ATOM 626 O O . GLN A 1 83 ? -0.290 31.266 -14.104 1.00 67.69 83 GLN A O 1
ATOM 631 N N . ASP A 1 84 ? -0.002 32.292 -16.081 1.00 70.00 84 ASP A N 1
ATOM 632 C CA . ASP A 1 84 ? 0.671 33.476 -15.534 1.00 70.00 84 ASP A CA 1
ATOM 633 C C . ASP A 1 84 ? -0.255 34.288 -14.606 1.00 70.00 84 ASP A C 1
ATOM 635 O O . ASP A 1 84 ? 0.193 34.851 -13.603 1.00 70.00 84 ASP A O 1
ATOM 639 N N . ALA A 1 85 ? -1.563 34.293 -14.885 1.00 66.25 85 ALA A N 1
ATOM 640 C CA . ALA A 1 85 ? -2.596 34.867 -14.023 1.00 66.25 85 ALA A CA 1
ATOM 641 C C . ALA A 1 85 ? -2.943 33.993 -12.794 1.00 66.25 85 ALA A C 1
ATOM 643 O O . ALA A 1 85 ? -3.785 34.395 -11.990 1.00 66.25 85 ALA A O 1
ATOM 644 N N . ARG A 1 86 ? -2.274 32.839 -12.615 1.00 66.75 86 ARG A N 1
ATOM 645 C CA . ARG A 1 86 ? -2.501 31.844 -11.547 1.00 66.75 86 ARG A CA 1
ATOM 646 C C . ARG A 1 86 ? -3.923 31.276 -11.508 1.00 66.75 86 ARG A C 1
ATOM 648 O O . ARG A 1 86 ? -4.427 30.954 -10.435 1.00 66.75 86 ARG A O 1
ATOM 655 N N . VAL A 1 87 ? -4.567 31.153 -12.664 1.00 62.69 87 VAL A N 1
ATOM 656 C CA . VAL A 1 87 ? -5.869 30.487 -12.770 1.00 62.69 87 VAL A CA 1
ATOM 657 C C . VAL A 1 87 ? -5.636 28.966 -12.717 1.00 62.69 87 VAL A C 1
ATOM 659 O O . VAL A 1 87 ? -4.845 28.463 -13.521 1.00 62.69 87 VAL A O 1
ATOM 662 N N . PRO A 1 88 ? -6.269 28.218 -11.792 1.00 60.00 88 PRO A N 1
ATOM 663 C CA . PRO A 1 88 ? -6.065 26.776 -11.655 1.00 60.00 88 PRO A CA 1
ATOM 664 C C . PRO A 1 88 ? -6.633 26.035 -12.872 1.00 60.00 88 PRO A C 1
ATOM 666 O O . PRO A 1 88 ? -7.838 25.841 -13.004 1.00 60.00 88 PRO A O 1
ATOM 669 N N . LEU A 1 89 ? -5.754 25.633 -13.795 1.00 55.78 89 LEU A N 1
ATOM 670 C CA . LEU A 1 89 ? -6.162 24.999 -15.052 1.00 55.78 89 LEU A CA 1
ATOM 671 C C . LEU A 1 89 ? -6.676 23.559 -14.891 1.00 55.78 89 LEU A C 1
ATOM 673 O O . LEU A 1 89 ? -7.359 23.046 -15.777 1.00 55.78 89 LEU A O 1
ATOM 677 N N . GLU A 1 90 ? -6.367 22.924 -13.763 1.00 53.59 90 GLU A N 1
ATOM 678 C CA . GLU A 1 90 ? -6.787 21.563 -13.408 1.00 53.59 90 GLU A CA 1
ATOM 679 C C . GLU A 1 90 ? -8.305 21.467 -13.192 1.00 53.59 90 GLU A C 1
ATOM 681 O O . GLU A 1 90 ? -8.912 20.464 -13.562 1.00 53.59 90 GLU A O 1
ATOM 686 N N . SER A 1 91 ? -8.952 22.552 -12.752 1.00 49.78 91 SER A N 1
ATOM 687 C CA . SER A 1 91 ? -10.417 22.670 -12.665 1.00 49.78 91 SER A CA 1
ATOM 688 C C . SER A 1 91 ? -11.113 22.610 -14.034 1.00 49.78 91 SER A C 1
ATOM 690 O O . SER A 1 91 ? -12.328 22.434 -14.116 1.00 49.78 91 SER A O 1
ATOM 692 N N . PHE A 1 92 ? -10.347 22.741 -15.124 1.00 51.22 92 PHE A N 1
ATOM 693 C CA . PHE A 1 92 ? -10.822 22.729 -16.510 1.00 51.22 92 PHE A CA 1
ATOM 694 C C . PHE A 1 92 ? -10.341 21.501 -17.289 1.00 51.22 92 PHE A C 1
ATOM 696 O O . PHE A 1 92 ? -10.418 21.500 -18.518 1.00 51.22 92 PHE A O 1
ATOM 703 N N . LYS A 1 93 ? -9.855 20.453 -16.605 1.00 44.25 93 LYS A N 1
ATOM 704 C CA . LYS A 1 93 ? -9.269 19.237 -17.206 1.00 44.25 93 LYS A CA 1
ATOM 705 C C . LYS A 1 93 ? -10.154 18.621 -18.295 1.00 44.25 93 LYS A C 1
ATOM 707 O O . LYS A 1 93 ? -9.668 18.328 -19.379 1.00 44.25 93 LYS A O 1
ATOM 712 N N . LEU A 1 94 ? -11.472 18.595 -18.086 1.00 43.09 94 LEU A N 1
ATOM 713 C CA . LEU A 1 94 ? -12.449 18.120 -19.074 1.00 43.09 94 LEU A CA 1
ATOM 714 C C . LEU A 1 94 ? -12.497 19.009 -20.338 1.00 43.09 94 LEU A C 1
ATOM 716 O O . LEU A 1 94 ? -12.604 18.502 -21.449 1.00 43.09 94 LEU A O 1
ATOM 720 N N . ALA A 1 95 ? -12.350 20.330 -20.200 1.00 40.09 95 ALA A N 1
ATOM 721 C CA . ALA A 1 95 ? -12.295 21.276 -21.319 1.00 40.09 95 ALA A CA 1
ATOM 722 C C . ALA A 1 95 ? -10.933 21.291 -22.039 1.00 40.09 95 ALA A C 1
ATOM 724 O O . ALA A 1 95 ? -10.882 21.538 -23.246 1.00 40.09 95 ALA A O 1
ATOM 725 N N . LEU A 1 96 ? -9.843 21.005 -21.318 1.00 44.94 96 LEU A N 1
ATOM 726 C CA . LEU A 1 96 ? -8.493 20.870 -21.869 1.00 44.94 96 LEU A CA 1
ATOM 727 C C . LEU A 1 96 ? -8.339 19.553 -22.655 1.00 44.94 96 LEU A C 1
ATOM 729 O O . LEU A 1 96 ? -7.776 19.558 -23.752 1.00 44.94 96 LEU A O 1
ATOM 733 N N . ASP A 1 97 ? -8.923 18.460 -22.151 1.00 42.44 97 ASP A N 1
ATOM 734 C CA . ASP A 1 97 ? -8.948 17.141 -22.801 1.00 42.44 97 ASP A CA 1
ATOM 735 C C . ASP A 1 97 ? -9.797 17.142 -24.086 1.00 42.44 97 ASP A C 1
ATOM 737 O O . ASP A 1 97 ? -9.503 16.427 -25.045 1.00 42.44 97 ASP A O 1
ATOM 741 N N . LEU A 1 98 ? -10.804 18.016 -24.172 1.00 40.47 98 LEU A N 1
ATOM 742 C CA . LEU A 1 98 ? -11.642 18.199 -25.364 1.00 40.47 98 LEU A CA 1
ATOM 743 C C . LEU A 1 98 ? -11.002 19.084 -26.455 1.00 40.47 98 LEU A C 1
ATOM 745 O O . LEU A 1 98 ? -11.591 19.249 -27.526 1.00 40.47 98 LEU A O 1
ATOM 749 N N . ALA A 1 99 ? -9.814 19.656 -26.216 1.00 39.94 99 ALA A N 1
ATOM 750 C CA . ALA A 1 99 ? -9.178 20.641 -27.101 1.00 39.94 99 ALA A CA 1
ATOM 751 C C . ALA A 1 99 ? -8.021 20.105 -27.979 1.00 39.94 99 ALA A C 1
ATOM 753 O O . ALA A 1 99 ? -7.337 20.892 -28.639 1.00 39.94 99 ALA A O 1
ATOM 754 N N . THR A 1 100 ? -7.816 18.787 -28.084 1.00 35.28 100 THR A N 1
ATOM 755 C CA . THR A 1 100 ? -6.882 18.185 -29.065 1.00 35.28 100 THR A CA 1
ATOM 756 C C . THR A 1 100 ? -7.585 17.204 -30.014 1.00 35.28 100 THR A C 1
ATOM 758 O O . THR A 1 100 ? -8.410 16.420 -29.566 1.00 35.28 100 THR A O 1
ATOM 761 N N . PRO A 1 101 ? -7.208 17.111 -31.306 1.00 37.84 101 PRO A N 1
ATOM 762 C CA . PRO A 1 101 ? -7.002 18.157 -32.307 1.00 37.84 101 PRO A CA 1
ATOM 763 C C . PRO A 1 101 ? -8.314 18.535 -33.036 1.00 37.84 101 PRO A C 1
ATOM 765 O O . PRO A 1 101 ? -9.154 17.681 -33.312 1.00 37.84 101 PRO A O 1
ATOM 768 N N . LEU A 1 102 ? -8.421 19.811 -33.429 1.00 39.56 102 LEU A N 1
ATOM 769 C CA . LEU A 1 102 ? -9.447 20.503 -34.248 1.00 39.56 102 LEU A CA 1
ATOM 770 C C . LEU A 1 102 ? -9.838 19.817 -35.590 1.00 39.56 102 LEU A C 1
ATOM 772 O O . LEU A 1 102 ? -9.739 20.423 -36.655 1.00 39.56 102 LEU A O 1
ATOM 776 N N . THR A 1 103 ? -10.239 18.546 -35.578 1.00 36.44 103 THR A N 1
ATOM 777 C CA . THR A 1 103 ? -10.472 17.727 -36.787 1.00 36.44 103 THR A CA 1
ATOM 778 C C . THR A 1 103 ? -11.744 16.874 -36.745 1.00 36.44 103 THR A C 1
ATOM 780 O O . THR A 1 103 ? -11.950 16.065 -37.645 1.00 36.44 103 THR A O 1
ATOM 783 N N . SER A 1 104 ? -12.622 17.048 -35.752 1.00 37.62 104 SER A N 1
ATOM 784 C CA . SER A 1 104 ? -13.887 16.294 -35.689 1.00 37.62 104 SER A CA 1
ATOM 785 C C . SER A 1 104 ? -15.088 17.091 -35.165 1.00 37.62 104 SER A C 1
ATOM 787 O O . SER A 1 104 ? -15.976 16.523 -34.532 1.00 37.62 104 SER A O 1
ATOM 789 N N . LEU A 1 105 ? -15.173 18.400 -35.441 1.00 38.28 105 LEU A N 1
ATOM 790 C CA . LEU A 1 105 ? -16.416 19.124 -35.170 1.00 38.28 105 LEU A CA 1
ATOM 791 C C . LEU A 1 105 ? -17.406 18.838 -36.307 1.00 38.28 105 LEU A C 1
ATOM 793 O O . LEU A 1 105 ? -17.419 19.529 -37.319 1.00 38.28 105 LEU A O 1
ATOM 797 N N . GLU A 1 106 ? -18.266 17.827 -36.153 1.00 34.06 106 GLU A N 1
ATOM 798 C CA . GLU A 1 106 ? -19.503 17.799 -36.938 1.00 34.06 106 GLU A CA 1
ATOM 799 C C . GLU A 1 106 ? -20.414 18.956 -36.473 1.00 34.06 106 GLU A C 1
ATOM 801 O O . GLU A 1 106 ? -20.816 18.999 -35.309 1.00 34.06 106 GLU A O 1
ATOM 806 N N . PRO A 1 107 ? -20.775 19.909 -37.351 1.00 36.09 107 PRO A N 1
ATOM 807 C CA . PRO A 1 107 ? -21.426 21.159 -36.959 1.00 36.09 107 PRO A CA 1
ATOM 808 C C . PRO A 1 107 ? -22.966 21.077 -36.944 1.00 36.09 107 PRO A C 1
ATOM 810 O O . PRO A 1 107 ? -23.626 22.055 -37.288 1.00 36.09 107 PRO A O 1
ATOM 813 N N . THR A 1 108 ? -23.575 19.930 -36.614 1.00 35.03 108 THR A N 1
ATOM 814 C CA . THR A 1 108 ? -25.018 19.718 -36.890 1.00 35.03 108 THR A CA 1
ATOM 815 C C . THR A 1 108 ? -25.946 19.507 -35.700 1.00 35.03 108 THR A C 1
ATOM 817 O O . THR A 1 108 ? -27.158 19.572 -35.893 1.00 35.03 108 THR A O 1
ATOM 820 N N . THR A 1 109 ? -25.465 19.364 -34.467 1.00 37.94 109 THR A N 1
ATOM 821 C CA . THR A 1 109 ? -26.371 19.338 -33.309 1.00 37.94 109 THR A CA 1
ATOM 822 C C . THR A 1 109 ? -26.280 20.647 -32.541 1.00 37.94 109 THR A C 1
ATOM 824 O O . THR A 1 109 ? -25.267 20.922 -31.906 1.00 37.94 109 THR A O 1
ATOM 827 N N . ALA A 1 110 ? -27.346 21.451 -32.581 1.00 45.03 110 ALA A N 1
ATOM 828 C CA . ALA A 1 110 ? -27.578 22.605 -31.707 1.00 45.03 110 ALA A CA 1
ATOM 829 C C . ALA A 1 110 ? -27.801 22.153 -30.246 1.00 45.03 110 ALA A C 1
ATOM 831 O O . ALA A 1 110 ? -28.844 22.392 -29.644 1.00 45.03 110 ALA A O 1
ATOM 832 N N . THR A 1 111 ? -26.847 21.404 -29.700 1.00 48.41 111 THR A N 1
ATOM 833 C CA . THR A 1 111 ? -26.851 20.887 -28.335 1.00 48.41 111 THR A CA 1
ATOM 834 C C . THR A 1 111 ? -26.061 21.838 -27.442 1.00 48.41 111 THR A C 1
ATOM 836 O O . THR A 1 111 ? -25.003 22.332 -27.835 1.00 48.41 111 THR A O 1
ATOM 839 N N . VAL A 1 112 ? -26.580 22.086 -26.232 1.00 51.75 112 VAL A N 1
ATOM 840 C CA . VAL A 1 112 ? -26.003 22.963 -25.189 1.00 51.75 112 VAL A CA 1
ATOM 841 C C . VAL A 1 112 ? -24.486 22.775 -25.074 1.00 51.75 112 VAL A C 1
ATOM 843 O O . VAL A 1 112 ? -23.714 23.730 -25.146 1.00 51.75 112 VAL A O 1
ATOM 846 N N . PHE A 1 113 ? -24.054 21.513 -25.029 1.00 51.00 113 PHE A N 1
ATOM 847 C CA . PHE A 1 113 ? -22.657 21.107 -24.901 1.00 51.00 113 PHE A CA 1
ATOM 848 C C . PHE A 1 113 ? -21.761 21.526 -26.077 1.00 51.00 113 PHE A C 1
ATOM 850 O O . PHE A 1 113 ? -20.601 21.872 -25.865 1.00 51.00 113 PHE A O 1
ATOM 857 N N . GLY A 1 114 ? -22.266 21.535 -27.315 1.00 51.97 114 GLY A N 1
ATOM 858 C CA . GLY A 1 114 ? -21.487 21.967 -28.484 1.00 51.97 114 GLY A CA 1
ATOM 859 C C . GLY A 1 114 ? -21.202 23.473 -28.476 1.00 51.97 114 GLY A C 1
ATOM 860 O O . GLY A 1 114 ? -20.105 23.911 -28.841 1.00 51.97 114 GLY A O 1
ATOM 861 N N . VAL A 1 115 ? -22.167 24.265 -28.001 1.00 56.66 115 VAL A N 1
ATOM 862 C CA . VAL A 1 115 ? -22.039 25.723 -27.870 1.00 56.66 115 VAL A CA 1
ATOM 863 C C . VAL A 1 115 ? -21.090 26.085 -26.734 1.00 56.66 115 VAL A C 1
ATOM 865 O O . VAL A 1 115 ? -20.163 26.861 -26.956 1.00 56.66 115 VAL A O 1
ATOM 868 N N . VAL A 1 116 ? -21.260 25.477 -25.556 1.00 60.47 116 VAL A N 1
ATOM 869 C CA . VAL A 1 116 ? -20.392 25.723 -24.393 1.00 60.47 116 VAL A CA 1
ATOM 870 C C . VAL A 1 116 ? -18.936 25.380 -24.721 1.00 60.47 116 VAL A C 1
ATOM 872 O O . VAL A 1 116 ? -18.059 26.217 -24.532 1.00 60.47 116 VAL A O 1
ATOM 875 N N . ARG A 1 117 ? -18.675 24.227 -25.355 1.00 57.78 117 ARG A N 1
ATOM 876 C CA . ARG A 1 117 ? -17.321 23.839 -25.806 1.00 57.78 117 ARG A CA 1
ATOM 877 C C . ARG A 1 117 ? -16.698 24.850 -26.770 1.00 57.78 117 ARG A C 1
ATOM 879 O O . ARG A 1 117 ? -15.516 25.175 -26.658 1.00 57.78 117 ARG A O 1
ATOM 886 N N . SER A 1 118 ? -17.493 25.372 -27.705 1.00 57.75 118 SER A N 1
ATOM 887 C CA . SER A 1 118 ? -17.032 26.382 -28.664 1.00 57.75 118 SER A CA 1
ATOM 888 C C . SER A 1 118 ? -16.716 27.716 -27.980 1.00 57.75 118 SER A C 1
ATOM 890 O O . SER A 1 118 ? -15.713 28.353 -28.303 1.00 57.75 118 SER A O 1
ATOM 892 N N . VAL A 1 119 ? -17.545 28.128 -27.016 1.00 65.88 119 VAL A N 1
ATOM 893 C CA . VAL A 1 119 ? -17.338 29.338 -26.209 1.00 65.88 119 VAL A CA 1
ATOM 894 C C . VAL A 1 119 ? -16.070 29.227 -25.373 1.00 65.88 119 VAL A C 1
ATOM 896 O O . VAL A 1 119 ? -15.257 30.148 -25.402 1.00 65.88 119 VAL A O 1
ATOM 899 N N . THR A 1 120 ? -15.841 28.089 -24.717 1.00 65.44 120 THR A N 1
ATOM 900 C CA . THR A 1 120 ? -14.636 27.839 -23.919 1.00 65.44 120 THR A CA 1
ATOM 901 C C . THR A 1 120 ? -13.361 27.961 -24.756 1.00 65.44 120 THR A C 1
ATOM 903 O O . THR A 1 120 ? -12.432 28.670 -24.371 1.00 65.44 120 THR A O 1
ATOM 906 N N . ALA A 1 121 ? -13.325 27.360 -25.950 1.00 62.78 121 ALA A N 1
ATOM 907 C CA . ALA A 1 121 ? -12.159 27.439 -26.834 1.00 62.78 121 ALA A CA 1
ATOM 908 C C . ALA A 1 121 ? -11.869 28.871 -27.333 1.00 62.78 121 ALA A C 1
ATOM 910 O O . ALA A 1 121 ? -10.708 29.291 -27.435 1.00 62.78 121 ALA A O 1
ATOM 911 N N . ILE A 1 122 ? -12.920 29.639 -27.636 1.00 65.69 122 ILE A N 1
ATOM 912 C CA . ILE A 1 122 ? -12.805 31.036 -28.075 1.00 65.69 122 ILE A CA 1
ATOM 913 C C . ILE A 1 122 ? -12.373 31.940 -26.911 1.00 65.69 122 ILE A C 1
ATOM 915 O O . ILE A 1 122 ? -11.478 32.765 -27.092 1.00 65.69 122 ILE A O 1
ATOM 919 N N . ALA A 1 123 ? -12.940 31.749 -25.718 1.00 69.88 123 ALA A N 1
ATOM 920 C CA . ALA A 1 123 ? -12.592 32.502 -24.516 1.00 69.88 123 ALA A CA 1
ATOM 921 C C . ALA A 1 123 ? -11.115 32.302 -24.140 1.00 69.88 123 ALA A C 1
ATOM 923 O O . ALA A 1 123 ? -10.382 33.279 -24.001 1.00 69.88 123 ALA A O 1
ATOM 924 N N . ILE A 1 124 ? -10.627 31.057 -24.116 1.00 68.31 124 ILE A N 1
ATOM 925 C CA . ILE A 1 124 ? -9.202 30.766 -23.879 1.00 68.31 124 ILE A CA 1
ATOM 926 C C . ILE A 1 124 ? -8.325 31.465 -24.928 1.00 68.31 124 ILE A C 1
ATOM 928 O O . ILE A 1 124 ? -7.303 32.054 -24.593 1.00 68.31 124 ILE A O 1
ATOM 932 N N . SER A 1 125 ? -8.740 31.487 -26.196 1.00 66.88 125 SER A N 1
ATOM 933 C CA . SER A 1 125 ? -7.990 32.191 -27.247 1.00 66.88 125 SER A CA 1
ATOM 934 C C . SER A 1 125 ? -7.944 33.714 -27.030 1.00 66.88 125 SER A C 1
ATOM 936 O O . SER A 1 125 ? -6.930 34.349 -27.331 1.00 66.88 125 SER A O 1
ATOM 938 N N . PHE A 1 126 ? -9.011 34.313 -26.491 1.00 70.56 126 PHE A N 1
ATOM 939 C CA . PHE A 1 126 ? -9.084 35.746 -26.171 1.00 70.56 126 PHE A CA 1
ATOM 940 C C . PHE A 1 126 ? -8.293 36.131 -24.915 1.00 70.56 126 PHE A C 1
ATOM 942 O O . PHE A 1 126 ? -7.821 37.264 -24.839 1.00 70.56 126 PHE A O 1
ATOM 949 N N . ALA A 1 127 ? -8.037 35.191 -23.999 1.00 71.44 127 ALA A N 1
ATOM 950 C CA . ALA A 1 127 ? -7.162 35.406 -22.842 1.00 71.44 127 ALA A CA 1
ATOM 951 C C . ALA A 1 127 ? -5.714 35.768 -23.235 1.00 71.44 127 ALA A C 1
ATOM 953 O O . ALA A 1 127 ? -4.973 36.325 -22.435 1.00 71.44 127 ALA A O 1
ATOM 954 N N . SER A 1 128 ? -5.312 35.525 -24.489 1.00 66.75 128 SER A N 1
ATOM 955 C CA . SER A 1 128 ? -4.007 35.957 -25.011 1.00 66.75 128 SER A CA 1
ATOM 956 C C . SER A 1 128 ? -3.886 37.469 -25.277 1.00 66.75 128 SER A C 1
ATOM 958 O O . SER A 1 128 ? -2.805 37.928 -25.648 1.00 66.75 128 SER A O 1
ATOM 960 N N . ALA A 1 129 ? -4.973 38.241 -25.155 1.00 66.19 129 ALA A N 1
ATOM 961 C CA . ALA A 1 129 ? -4.990 39.665 -25.491 1.00 66.19 129 ALA A CA 1
ATOM 962 C C . ALA A 1 129 ? -4.430 40.575 -24.384 1.00 66.19 129 ALA A C 1
ATOM 964 O O . ALA A 1 129 ? -3.727 41.534 -24.704 1.00 66.19 129 ALA A O 1
ATOM 965 N N . ASP A 1 130 ? -4.755 40.299 -23.118 1.00 69.50 130 ASP A N 1
ATOM 966 C CA . ASP A 1 130 ? -4.330 41.072 -21.945 1.00 69.50 130 ASP A CA 1
ATOM 967 C C . ASP A 1 130 ? -4.517 40.264 -20.650 1.00 69.50 130 ASP A C 1
ATOM 969 O O . ASP A 1 130 ? -5.411 39.422 -20.558 1.00 69.50 130 ASP A O 1
ATOM 973 N N . LEU A 1 131 ? -3.696 40.547 -19.634 1.00 67.00 131 LEU A N 1
ATOM 974 C CA . LEU A 1 131 ? -3.678 39.810 -18.369 1.00 67.00 131 LEU A CA 1
ATOM 975 C C . LEU A 1 131 ? -4.921 40.071 -17.493 1.00 67.00 131 LEU A C 1
ATOM 977 O O . LEU A 1 131 ? -5.358 39.177 -16.770 1.00 67.00 131 LEU A O 1
ATOM 981 N N . VAL A 1 132 ? -5.517 41.270 -17.555 1.00 74.12 132 VAL A N 1
ATOM 982 C CA . VAL A 1 132 ? -6.750 41.595 -16.813 1.00 74.12 132 VAL A CA 1
ATOM 983 C C . VAL A 1 132 ? -7.928 40.837 -17.410 1.00 74.12 132 VAL A C 1
ATOM 985 O O . VAL A 1 132 ? -8.694 40.208 -16.681 1.00 74.12 132 VAL A O 1
ATOM 988 N N . LEU A 1 133 ? -8.023 40.827 -18.740 1.00 73.38 133 LEU A N 1
ATOM 989 C CA . LEU A 1 133 ? -9.037 40.057 -19.452 1.00 73.38 133 LEU A CA 1
ATOM 990 C C . LEU A 1 133 ? -8.846 38.546 -19.250 1.00 73.38 133 LEU A C 1
ATOM 992 O O . LEU A 1 133 ? -9.826 37.829 -19.077 1.00 73.38 133 LEU A O 1
ATOM 996 N N . ALA A 1 134 ? -7.601 38.058 -19.213 1.00 71.06 134 ALA A N 1
ATOM 997 C CA . ALA A 1 134 ? -7.304 36.658 -18.906 1.00 71.06 134 ALA A CA 1
ATOM 998 C C . ALA A 1 134 ? -7.844 36.249 -17.529 1.00 71.06 134 ALA A C 1
ATOM 1000 O O . ALA A 1 134 ? -8.438 35.182 -17.400 1.00 71.06 134 ALA A O 1
ATOM 1001 N N . LYS A 1 135 ? -7.714 37.115 -16.516 1.00 76.69 135 LYS A N 1
ATOM 1002 C CA . LYS A 1 135 ? -8.270 36.857 -15.184 1.00 76.69 135 LYS A CA 1
ATOM 1003 C C . LYS A 1 135 ? -9.802 36.793 -15.197 1.00 76.69 135 LYS A C 1
ATOM 1005 O O . LYS A 1 135 ? -10.364 35.850 -14.654 1.00 76.69 135 LYS A O 1
ATOM 1010 N N . GLN A 1 136 ? -10.464 37.739 -15.866 1.00 76.38 136 GLN A N 1
ATOM 1011 C CA . GLN A 1 136 ? -11.929 37.747 -16.004 1.00 76.38 136 GLN A CA 1
ATOM 1012 C C . GLN A 1 136 ? -12.448 36.513 -16.756 1.00 76.38 136 GLN A C 1
ATOM 1014 O O . GLN A 1 136 ? -13.467 35.934 -16.391 1.00 76.38 136 GLN A O 1
ATOM 1019 N N . ILE A 1 137 ? -11.723 36.075 -17.787 1.00 76.44 137 ILE A N 1
ATOM 1020 C CA . ILE A 1 137 ? -12.025 34.842 -18.520 1.00 76.44 137 ILE A CA 1
ATOM 1021 C C . ILE A 1 137 ? -11.806 33.613 -17.630 1.00 76.44 137 ILE A C 1
ATOM 1023 O O . ILE A 1 137 ? -12.608 32.688 -17.688 1.00 76.44 137 ILE A O 1
ATOM 1027 N N . GLY A 1 138 ? -10.772 33.607 -16.786 1.00 71.88 138 GLY A N 1
ATOM 1028 C CA . GLY A 1 138 ? -10.557 32.557 -15.789 1.00 71.88 138 GLY A CA 1
ATOM 1029 C C . GLY A 1 138 ? -11.746 32.401 -14.837 1.00 71.88 138 GLY A C 1
ATOM 1030 O O . GLY A 1 138 ? -12.254 31.294 -14.683 1.00 71.88 138 GLY A O 1
ATOM 1031 N N . GLU A 1 139 ? -12.242 33.513 -14.289 1.00 75.62 139 GLU A N 1
ATOM 1032 C CA . GLU A 1 139 ? -13.425 33.541 -13.412 1.00 75.62 139 GLU A CA 1
ATOM 1033 C C . GLU A 1 139 ? -14.696 33.083 -14.158 1.00 75.62 139 GLU A C 1
ATOM 1035 O O . GLU A 1 139 ? -15.483 32.290 -13.640 1.00 75.62 139 GLU A O 1
ATOM 1040 N N . MET A 1 140 ? -14.885 33.515 -15.413 1.00 79.00 140 MET A N 1
ATOM 1041 C CA . MET A 1 140 ? -16.009 33.077 -16.252 1.00 79.00 140 MET A CA 1
ATOM 1042 C C . MET A 1 140 ? -15.999 31.558 -16.463 1.00 79.00 140 MET A C 1
ATOM 1044 O O . MET A 1 140 ? -17.037 30.907 -16.358 1.00 79.00 140 MET A O 1
ATOM 1048 N N . LEU A 1 141 ? -14.830 30.985 -16.763 1.00 70.94 141 LEU A N 1
ATOM 1049 C CA . LEU A 1 141 ? -14.682 29.554 -17.021 1.00 70.94 141 LEU A CA 1
ATOM 1050 C C . LEU A 1 141 ? -14.943 28.713 -15.765 1.00 70.94 141 LEU A C 1
ATOM 1052 O O . LEU A 1 141 ? -15.564 27.657 -15.880 1.00 70.94 141 LEU A O 1
ATOM 1056 N N . GLU A 1 142 ? -14.533 29.186 -14.584 1.00 72.75 142 GLU A N 1
ATOM 1057 C CA . GLU A 1 142 ? -14.784 28.528 -13.290 1.00 72.75 142 GLU A CA 1
ATOM 1058 C C . GLU A 1 142 ? -16.281 28.440 -12.970 1.00 72.75 142 GLU A C 1
ATOM 1060 O O . GLU A 1 142 ? -16.792 27.402 -12.554 1.00 72.75 142 GLU A O 1
ATOM 1065 N N . HIS A 1 143 ? -17.031 29.502 -13.250 1.00 72.25 143 HIS A N 1
ATOM 1066 C CA . HIS A 1 143 ? -18.479 29.471 -13.078 1.00 72.25 143 HIS A CA 1
ATOM 1067 C C . HIS A 1 143 ? -19.190 28.604 -14.133 1.00 72.25 143 HIS A C 1
ATOM 1069 O O . HIS A 1 143 ? -20.222 28.009 -13.825 1.00 72.25 143 HIS A O 1
ATOM 1075 N N . ILE A 1 144 ? -18.646 28.473 -15.351 1.00 66.75 144 ILE A N 1
ATOM 1076 C CA . ILE A 1 144 ? -19.179 27.557 -16.379 1.00 66.75 144 ILE A CA 1
ATOM 1077 C C . ILE A 1 144 ? -19.031 26.088 -15.954 1.00 66.75 144 ILE A C 1
ATOM 1079 O O . ILE A 1 144 ? -19.960 25.313 -16.182 1.00 66.75 144 ILE A O 1
ATOM 1083 N N . SER A 1 145 ? -17.924 25.697 -15.311 1.00 62.19 145 SER A N 1
ATOM 1084 C CA . SER A 1 145 ? -17.765 24.322 -14.805 1.00 62.19 145 SER A CA 1
ATOM 1085 C C . SER A 1 145 ? -18.693 24.025 -13.622 1.00 62.19 145 SER A C 1
ATOM 1087 O O . SER A 1 145 ? -19.230 22.924 -13.527 1.00 62.19 145 SER A O 1
ATOM 1089 N N . TYR A 1 146 ? -18.968 25.018 -12.771 1.00 61.12 146 TYR A N 1
ATOM 1090 C CA . TYR A 1 146 ? -19.959 24.901 -11.696 1.00 61.12 146 TYR A CA 1
ATOM 1091 C C . TYR A 1 146 ? -21.383 24.649 -12.224 1.00 61.12 146 TYR A C 1
ATOM 1093 O O . TYR A 1 146 ? -22.123 23.839 -11.667 1.00 61.12 146 TYR A O 1
ATOM 1101 N N . ILE A 1 147 ? -21.758 25.309 -13.326 1.00 60.69 147 ILE A N 1
ATOM 1102 C CA . ILE A 1 147 ? -23.053 25.115 -13.998 1.00 60.69 147 ILE A CA 1
ATOM 1103 C C . ILE A 1 147 ? -23.183 23.690 -14.568 1.00 60.69 147 ILE A C 1
ATOM 1105 O O . ILE A 1 147 ? -24.263 23.110 -14.479 1.00 60.69 147 ILE A O 1
ATOM 1109 N N . ASP A 1 148 ? -22.097 23.114 -15.098 1.00 55.03 148 ASP A N 1
ATOM 1110 C CA . ASP A 1 148 ? -22.043 21.733 -15.619 1.00 55.03 148 ASP A CA 1
ATOM 1111 C C . ASP A 1 148 ? -22.239 20.680 -14.505 1.00 55.03 148 ASP A C 1
ATOM 1113 O O . ASP A 1 148 ? -22.847 19.636 -14.723 1.00 55.03 148 ASP A O 1
ATOM 1117 N N . GLY A 1 149 ? -21.799 20.980 -13.276 1.00 49.84 149 GLY A N 1
ATOM 1118 C CA . GLY A 1 149 ? -21.908 20.091 -12.111 1.00 49.84 149 GLY A CA 1
ATOM 1119 C C . GLY A 1 149 ? -23.266 20.073 -11.388 1.00 49.84 149 GLY A C 1
ATOM 1120 O O . GLY A 1 149 ? -23.422 19.324 -10.425 1.00 49.84 149 GLY A O 1
ATOM 1121 N N . CYS A 1 150 ? -24.250 20.880 -11.802 1.00 53.62 150 CYS A N 1
ATOM 1122 C CA . CYS A 1 150 ? -25.518 21.073 -11.073 1.00 53.62 150 CYS A CA 1
ATOM 1123 C C . CYS A 1 150 ? -26.701 20.195 -11.555 1.00 53.62 150 CYS A C 1
ATOM 1125 O O . CYS A 1 150 ? -27.842 20.418 -11.133 1.00 53.62 150 CYS A O 1
ATOM 1127 N N . ASP A 1 151 ? -26.457 19.191 -12.403 1.00 52.44 151 ASP A N 1
ATOM 1128 C CA . ASP A 1 151 ? -27.494 18.368 -13.061 1.00 52.44 151 ASP A CA 1
ATOM 1129 C C . ASP A 1 151 ? -28.402 17.600 -12.063 1.00 52.44 151 ASP A C 1
ATOM 1131 O O . ASP A 1 151 ? -29.585 17.360 -12.307 1.00 52.44 151 ASP A O 1
ATOM 1135 N N . THR A 1 152 ? -27.903 17.305 -10.858 1.00 48.16 152 THR A N 1
ATOM 1136 C CA . THR A 1 152 ? -28.585 16.469 -9.851 1.00 48.16 152 THR A CA 1
ATOM 1137 C C . THR A 1 152 ? -29.668 17.188 -9.026 1.00 48.16 152 THR A C 1
ATOM 1139 O O . THR A 1 152 ? -30.496 16.530 -8.397 1.00 48.16 152 THR A O 1
ATOM 1142 N N . LEU A 1 153 ? -29.703 18.528 -9.006 1.00 50.78 153 LEU A N 1
ATOM 1143 C CA . LEU A 1 153 ? -30.569 19.322 -8.106 1.00 50.78 153 LEU A CA 1
ATOM 1144 C C . LEU A 1 153 ? -31.935 19.714 -8.707 1.00 50.78 153 LEU A C 1
ATOM 1146 O O . LEU A 1 153 ? -32.874 20.025 -7.972 1.00 50.78 153 LEU A O 1
ATOM 1150 N N . GLY A 1 154 ? -32.074 19.687 -10.036 1.00 49.94 154 GLY A N 1
ATOM 1151 C CA . GLY A 1 154 ? -33.214 20.277 -10.755 1.00 49.94 154 GLY A CA 1
ATOM 1152 C C . GLY A 1 154 ? -34.534 19.497 -10.713 1.00 49.94 154 GLY A C 1
ATOM 1153 O O . GLY A 1 154 ? -35.536 19.992 -11.220 1.00 49.94 154 GLY A O 1
ATOM 1154 N N . GLN A 1 155 ? -34.572 18.291 -10.138 1.00 51.72 155 GLN A N 1
ATOM 1155 C CA . GLN A 1 155 ? -35.755 17.417 -10.216 1.00 51.72 155 GLN A CA 1
ATOM 1156 C C . GLN A 1 155 ? -36.725 17.520 -9.025 1.00 51.72 155 GLN A C 1
ATOM 1158 O O . GLN A 1 155 ? -37.779 16.886 -9.062 1.00 51.72 155 GLN A O 1
ATOM 1163 N N . LYS A 1 156 ? -36.412 18.290 -7.971 1.00 49.41 156 LYS A N 1
ATOM 1164 C CA . LYS A 1 156 ? -37.203 18.284 -6.718 1.00 49.41 156 LYS A CA 1
ATOM 1165 C C . LYS A 1 156 ? -37.855 19.600 -6.301 1.00 49.41 156 LYS A C 1
ATOM 1167 O O . LYS A 1 156 ? -38.774 19.562 -5.491 1.00 49.41 156 LYS A O 1
ATOM 1172 N N . VAL A 1 157 ? -37.416 20.742 -6.817 1.00 52.94 157 VAL A N 1
ATOM 1173 C CA . VAL A 1 157 ? -37.951 22.051 -6.406 1.00 52.94 157 VAL A CA 1
ATOM 1174 C C . VAL A 1 157 ? -38.776 22.612 -7.556 1.00 52.94 157 VAL A C 1
ATOM 1176 O O . VAL A 1 157 ? -38.378 22.474 -8.707 1.00 52.94 157 VAL A O 1
ATOM 1179 N N . ASP A 1 158 ? -39.928 23.220 -7.276 1.00 54.12 158 ASP A N 1
ATOM 1180 C CA . ASP A 1 158 ? -40.765 23.872 -8.292 1.00 54.12 158 ASP A CA 1
ATOM 1181 C C . ASP A 1 158 ? -40.016 25.120 -8.815 1.00 54.12 158 ASP A C 1
ATOM 1183 O O . ASP A 1 158 ? -40.101 26.230 -8.286 1.00 54.12 158 ASP A O 1
ATOM 1187 N N . SER A 1 159 ? -39.126 24.898 -9.785 1.00 59.66 159 SER A N 1
ATOM 1188 C CA . SER A 1 159 ? -37.890 25.668 -9.950 1.00 59.66 159 SER A CA 1
ATOM 1189 C C . SER A 1 159 ? -37.996 26.811 -10.960 1.00 59.66 159 SER A C 1
ATOM 1191 O O . SER A 1 159 ? -37.071 27.033 -11.746 1.00 59.66 159 SER A O 1
ATOM 1193 N N . ASN A 1 160 ? -39.096 27.564 -10.960 1.00 64.25 160 ASN A N 1
ATOM 1194 C CA . ASN A 1 160 ? -39.233 28.730 -11.847 1.00 64.25 160 ASN A CA 1
ATOM 1195 C C . ASN A 1 160 ? -38.110 29.762 -11.628 1.00 64.25 160 ASN A C 1
ATOM 1197 O O . ASN A 1 160 ? -37.672 30.419 -12.573 1.00 64.25 160 ASN A O 1
ATOM 1201 N N . ASP A 1 161 ? -37.607 29.885 -10.397 1.00 66.62 161 ASP A N 1
ATOM 1202 C CA . ASP A 1 161 ? -36.527 30.816 -10.065 1.00 66.62 161 ASP A CA 1
ATOM 1203 C C . ASP A 1 161 ? -35.157 30.341 -10.575 1.00 66.62 161 ASP A C 1
ATOM 1205 O O . ASP A 1 161 ? -34.402 31.160 -11.104 1.00 66.62 161 ASP A O 1
ATOM 1209 N N . ILE A 1 162 ? -34.865 29.034 -10.490 1.00 70.62 162 ILE A N 1
ATOM 1210 C CA . ILE A 1 162 ? -33.637 28.429 -11.040 1.00 70.62 162 ILE A CA 1
ATOM 1211 C C . ILE A 1 162 ? -33.691 28.482 -12.566 1.00 70.62 162 ILE A C 1
ATOM 1213 O O . ILE A 1 162 ? -32.781 29.017 -13.185 1.00 70.62 162 ILE A O 1
ATOM 1217 N N . HIS A 1 163 ? -34.793 28.043 -13.181 1.00 73.38 163 HIS A N 1
ATOM 1218 C CA . HIS A 1 163 ? -34.977 28.092 -14.631 1.00 73.38 163 HIS A CA 1
ATOM 1219 C C . HIS A 1 163 ? -34.776 29.510 -15.185 1.00 73.38 163 HIS A C 1
ATOM 1221 O O . HIS A 1 163 ? -34.015 29.712 -16.126 1.00 73.38 163 HIS A O 1
ATOM 1227 N N . ARG A 1 164 ? -35.366 30.528 -14.547 1.00 75.12 164 ARG A N 1
ATOM 1228 C CA . ARG A 1 164 ? -35.198 31.930 -14.955 1.00 75.12 164 ARG A CA 1
ATOM 1229 C C . ARG A 1 164 ? -33.774 32.454 -14.751 1.00 75.12 164 ARG A C 1
ATOM 1231 O O . ARG A 1 164 ? -33.322 33.276 -15.546 1.00 75.12 164 ARG A O 1
ATOM 1238 N N . ALA A 1 165 ? -33.077 32.030 -13.696 1.00 75.62 165 ALA A N 1
ATOM 1239 C CA . ALA A 1 165 ? -31.664 32.367 -13.512 1.00 75.62 165 ALA A CA 1
ATOM 1240 C C . ALA A 1 165 ? -30.802 31.735 -14.618 1.00 75.62 165 ALA A C 1
ATOM 1242 O O . ALA A 1 165 ? -29.914 32.389 -15.156 1.00 75.62 165 ALA A O 1
ATOM 1243 N N . LEU A 1 166 ? -31.133 30.515 -15.034 1.00 73.56 166 LEU A N 1
ATOM 1244 C CA . LEU A 1 166 ? -30.425 29.789 -16.085 1.00 73.56 166 LEU A CA 1
ATOM 1245 C C . LEU A 1 166 ? -30.636 30.321 -17.480 1.00 73.56 166 LEU A C 1
ATOM 1247 O O . LEU A 1 166 ? -29.676 30.404 -18.240 1.00 73.56 166 LEU A O 1
ATOM 1251 N N . VAL A 1 167 ? -31.861 30.723 -17.811 1.00 78.06 167 VAL A N 1
ATOM 1252 C CA . VAL A 1 167 ? -32.139 31.383 -19.089 1.00 78.06 167 VAL A CA 1
ATOM 1253 C C . VAL A 1 167 ? -31.212 32.589 -19.266 1.00 78.06 167 VAL A C 1
ATOM 1255 O O . VAL A 1 167 ? -30.628 32.744 -20.333 1.00 78.06 167 VAL A O 1
ATOM 1258 N N . LYS A 1 168 ? -30.992 33.388 -18.212 1.00 80.12 168 LYS A N 1
ATOM 1259 C CA . LYS A 1 168 ? -30.085 34.547 -18.259 1.00 80.12 168 LYS A CA 1
ATOM 1260 C C . LYS A 1 168 ? -28.625 34.153 -18.469 1.00 80.12 168 LYS A C 1
ATOM 1262 O O . LYS A 1 168 ? -27.966 34.696 -19.343 1.00 80.12 168 LYS A O 1
ATOM 1267 N N . VAL A 1 169 ? -28.143 33.161 -17.726 1.00 80.06 169 VAL A N 1
ATOM 1268 C CA . VAL A 1 169 ? -26.763 32.676 -17.860 1.00 80.06 169 VAL A CA 1
ATOM 1269 C C . VAL A 1 169 ? -26.506 32.111 -19.264 1.00 80.06 169 VAL A C 1
ATOM 1271 O O . VAL A 1 169 ? -25.483 32.405 -19.882 1.00 80.06 169 VAL A O 1
ATOM 1274 N N . TYR A 1 170 ? -27.457 31.357 -19.825 1.00 73.19 170 TYR A N 1
ATOM 1275 C CA . TYR A 1 170 ? -27.353 30.873 -21.203 1.00 73.19 170 TYR A CA 1
ATOM 1276 C C . TYR A 1 170 ? -27.484 31.990 -22.244 1.00 73.19 170 TYR A C 1
ATOM 1278 O O . TYR A 1 170 ? -26.827 31.913 -23.284 1.00 73.19 170 TYR A O 1
ATOM 1286 N N . GLN A 1 171 ? -28.276 33.036 -21.984 1.00 77.62 171 GLN A N 1
ATOM 1287 C CA . GLN A 1 171 ? -28.320 34.229 -22.834 1.00 77.62 171 GLN A CA 1
ATOM 1288 C C . GLN A 1 171 ? -26.951 34.907 -22.900 1.00 77.62 171 GLN A C 1
ATOM 1290 O O . GLN A 1 171 ? -26.488 35.202 -24.001 1.00 77.62 171 GLN A O 1
ATOM 1295 N N . ASP A 1 172 ? -26.268 35.070 -21.768 1.00 80.56 172 ASP A N 1
ATOM 1296 C CA . ASP A 1 172 ? -24.943 35.695 -21.722 1.00 80.56 172 ASP A CA 1
ATOM 1297 C C . ASP A 1 172 ? -23.891 34.849 -22.457 1.00 80.56 172 ASP A C 1
ATOM 1299 O O . ASP A 1 172 ? -23.115 35.381 -23.253 1.00 80.56 172 ASP A O 1
ATOM 1303 N N . ILE A 1 173 ? -23.921 33.518 -22.296 1.00 72.12 173 ILE A N 1
ATOM 1304 C CA . ILE A 1 173 ? -23.047 32.583 -23.034 1.00 72.12 173 ILE A CA 1
ATOM 1305 C C . ILE A 1 173 ? -23.272 32.700 -24.551 1.00 72.12 173 ILE A C 1
ATOM 1307 O O . ILE A 1 173 ? -22.319 32.758 -25.334 1.00 72.12 173 ILE A O 1
ATOM 1311 N N . LEU A 1 174 ? -24.532 32.741 -24.989 1.00 69.81 174 LEU A N 1
ATOM 1312 C CA . LEU A 1 174 ? -24.888 32.852 -26.405 1.00 69.81 174 LEU A CA 1
ATOM 1313 C C . LEU A 1 174 ? -24.561 34.242 -26.977 1.00 69.81 174 LEU A C 1
ATOM 1315 O O . LEU A 1 174 ? -24.144 34.353 -28.134 1.00 69.81 174 LEU A O 1
ATOM 1319 N N . MET A 1 175 ? -24.693 35.299 -26.175 1.00 73.31 175 MET A N 1
ATOM 1320 C CA . MET A 1 175 ? -24.299 36.659 -26.543 1.00 73.31 175 MET A CA 1
ATOM 1321 C C . MET A 1 175 ? -22.782 36.802 -26.653 1.00 73.31 175 MET A C 1
ATOM 1323 O O . MET A 1 175 ? -22.300 37.370 -27.637 1.00 73.31 175 MET A O 1
ATOM 1327 N N . PHE A 1 176 ? -22.029 36.213 -25.723 1.00 76.06 176 PHE A N 1
ATOM 1328 C CA . PHE A 1 176 ? -20.575 36.116 -25.806 1.00 76.06 176 PHE A CA 1
ATOM 1329 C C . PHE A 1 176 ? -20.156 35.391 -27.089 1.00 76.06 176 PHE A C 1
ATOM 1331 O O . PHE A 1 176 ? -19.331 35.896 -27.850 1.00 76.06 176 PHE A O 1
ATOM 1338 N N . TYR A 1 177 ? -20.779 34.244 -27.383 1.00 67.38 177 TYR A N 1
ATOM 1339 C CA . TYR A 1 177 ? -20.524 33.483 -28.606 1.00 67.38 177 TYR A CA 1
ATOM 1340 C C . TYR A 1 177 ? -20.767 34.317 -29.873 1.00 67.38 177 TYR A C 1
ATOM 1342 O O . TYR A 1 177 ? -19.937 34.324 -30.787 1.00 67.38 177 TYR A O 1
ATOM 1350 N N . LYS A 1 178 ? -21.885 35.051 -29.926 1.00 68.69 178 LYS A N 1
ATOM 1351 C CA . LYS A 1 178 ? -22.252 35.911 -31.058 1.00 68.69 178 LYS A CA 1
ATOM 1352 C C . LYS A 1 178 ? -21.245 37.041 -31.268 1.00 68.69 178 LYS A C 1
ATOM 1354 O O . LYS A 1 178 ? -20.711 37.178 -32.369 1.00 68.69 178 LYS A O 1
ATOM 1359 N N . GLU A 1 179 ? -20.964 37.826 -30.230 1.00 70.88 179 GLU A N 1
ATOM 1360 C CA . GLU A 1 179 ? -20.052 38.971 -30.325 1.00 70.88 179 GLU A CA 1
ATOM 1361 C C . GLU A 1 179 ? -18.619 38.520 -30.627 1.00 70.88 179 GLU A C 1
ATOM 1363 O O . GLU A 1 179 ? -17.945 39.111 -31.474 1.00 70.88 179 GLU A O 1
ATOM 1368 N N . ALA A 1 180 ? -18.168 37.416 -30.026 1.00 68.12 180 ALA A N 1
ATOM 1369 C CA . ALA A 1 180 ? -16.862 36.846 -30.323 1.00 68.12 180 ALA A CA 1
ATOM 1370 C C . ALA A 1 180 ? -16.762 36.386 -31.787 1.00 68.12 180 ALA A C 1
ATOM 1372 O O . ALA A 1 180 ? -15.761 36.653 -32.458 1.00 68.12 180 ALA A O 1
ATOM 1373 N N . ARG A 1 181 ? -17.819 35.771 -32.332 1.00 62.31 181 ARG A N 1
ATOM 1374 C CA . ARG A 1 181 ? -17.882 35.375 -33.746 1.00 62.31 181 ARG A CA 1
ATOM 1375 C C . ARG A 1 181 ? -17.849 36.581 -34.689 1.00 62.31 181 ARG A C 1
ATOM 1377 O O . ARG A 1 181 ? -17.149 36.535 -35.700 1.00 62.31 181 ARG A O 1
ATOM 1384 N N . ASP A 1 182 ? -18.547 37.664 -34.360 1.00 64.75 182 ASP A N 1
ATOM 1385 C CA . ASP A 1 182 ? -18.569 38.887 -35.172 1.00 64.75 182 ASP A CA 1
ATOM 1386 C C . ASP A 1 182 ? -17.214 39.619 -35.165 1.00 64.75 182 ASP A C 1
ATOM 1388 O O . ASP A 1 182 ? -16.800 40.170 -36.192 1.00 64.75 182 ASP A O 1
ATOM 1392 N N . ILE A 1 183 ? -16.479 39.586 -34.047 1.00 64.94 183 ILE A N 1
ATOM 1393 C CA . ILE A 1 183 ? -15.087 40.065 -33.968 1.00 64.94 183 ILE A CA 1
ATOM 1394 C C . ILE A 1 183 ? -14.186 39.224 -34.880 1.00 64.94 183 ILE A C 1
ATOM 1396 O O . ILE A 1 183 ? -13.400 39.777 -35.651 1.00 64.94 183 ILE A O 1
ATOM 1400 N N . LEU A 1 184 ? -14.336 37.898 -34.843 1.00 58.84 184 LEU A N 1
ATOM 1401 C CA . LEU A 1 184 ? -13.548 36.964 -35.653 1.00 58.84 184 LEU A CA 1
ATOM 1402 C C . LEU A 1 184 ? -13.870 37.043 -37.156 1.00 58.84 184 LEU A C 1
ATOM 1404 O O . LEU A 1 184 ? -13.007 36.765 -37.991 1.00 58.84 184 LEU A O 1
ATOM 1408 N N . ALA A 1 185 ? -15.084 37.460 -37.524 1.00 58.34 185 ALA A N 1
ATOM 1409 C CA . ALA A 1 185 ? -15.510 37.610 -38.915 1.00 58.34 185 ALA A CA 1
ATOM 1410 C C . ALA A 1 185 ? -15.002 38.903 -39.594 1.00 58.34 185 ALA A C 1
ATOM 1412 O O . ALA A 1 185 ? -14.915 38.959 -40.830 1.00 58.34 185 ALA A O 1
ATOM 1413 N N . LYS A 1 186 ? -14.642 39.948 -38.830 1.00 59.66 186 LYS A N 1
ATOM 1414 C CA . LYS A 1 186 ? -14.128 41.223 -39.367 1.00 59.66 186 LYS A CA 1
ATOM 1415 C C . LYS A 1 186 ? -12.696 41.039 -39.900 1.00 59.66 186 LYS A C 1
ATOM 1417 O O . LYS A 1 186 ? -11.769 40.696 -39.173 1.00 59.66 186 LYS A O 1
ATOM 1422 N N . LYS A 1 187 ? -12.491 41.263 -41.208 1.00 46.88 187 LYS A N 1
ATOM 1423 C CA . LYS A 1 187 ? -11.187 41.086 -41.883 1.00 46.88 187 LYS A CA 1
ATOM 1424 C C . LYS A 1 187 ? -10.110 41.997 -41.275 1.00 46.88 187 LYS A C 1
ATOM 1426 O O . LYS A 1 187 ? -10.130 43.201 -41.506 1.00 46.88 187 LYS A O 1
ATOM 1431 N N . GLY A 1 188 ? -9.131 41.406 -40.590 1.00 49.19 188 GLY A N 1
ATOM 1432 C CA . GLY A 1 188 ? -7.952 42.122 -40.085 1.00 49.19 188 GLY A CA 1
ATOM 1433 C C . GLY A 1 188 ? -7.386 41.538 -38.796 1.00 49.19 188 GLY A C 1
ATOM 1434 O O . GLY A 1 188 ? -7.143 42.258 -37.837 1.00 49.19 188 GLY A O 1
ATOM 1435 N N . ALA A 1 189 ? -7.170 40.229 -38.753 1.00 47.28 189 ALA A N 1
ATOM 1436 C CA . ALA A 1 189 ? -6.906 39.515 -37.512 1.00 47.28 189 ALA A CA 1
ATOM 1437 C C . ALA A 1 189 ? -5.501 39.763 -36.893 1.00 47.28 189 ALA A C 1
ATOM 1439 O O . ALA A 1 189 ? -5.252 39.383 -35.754 1.00 47.28 189 ALA A O 1
ATOM 1440 N N . LYS A 1 190 ? -4.625 40.535 -37.564 1.00 44.50 190 LYS A N 1
ATOM 1441 C CA . LYS A 1 190 ? -3.403 41.127 -36.965 1.00 44.50 190 LYS A CA 1
ATOM 1442 C C . LYS A 1 190 ? -3.688 42.173 -35.867 1.00 44.50 190 LYS A C 1
ATOM 1444 O O . LYS A 1 190 ? -2.758 42.595 -35.193 1.00 44.50 190 LYS A O 1
ATOM 1449 N N . LEU A 1 191 ? -4.946 42.586 -35.683 1.00 51.28 191 LEU A N 1
ATOM 1450 C CA . LEU A 1 191 ? -5.382 43.552 -34.666 1.00 51.28 191 LEU A CA 1
ATOM 1451 C C . LEU A 1 191 ? -6.280 42.929 -33.583 1.00 51.28 191 LEU A C 1
ATOM 1453 O O . LEU A 1 191 ? -6.942 43.676 -32.880 1.00 51.28 191 LEU A O 1
ATOM 1457 N N . LEU A 1 192 ? -6.324 41.599 -33.425 1.00 51.47 192 LEU A N 1
ATOM 1458 C CA . LEU A 1 192 ? -7.247 40.925 -32.492 1.00 51.47 192 LEU A CA 1
ATOM 1459 C C . LEU A 1 192 ? -7.127 41.398 -31.038 1.00 51.47 192 LEU A C 1
ATOM 1461 O O . LEU A 1 192 ? -8.138 41.763 -30.456 1.00 51.47 192 LEU A O 1
ATOM 1465 N N . ALA A 1 193 ? -5.915 41.488 -30.480 1.00 54.56 193 ALA A N 1
ATOM 1466 C CA . ALA A 1 193 ? -5.730 41.989 -29.113 1.00 54.56 193 ALA A CA 1
ATOM 1467 C C . ALA A 1 193 ? -6.232 43.437 -28.961 1.00 54.56 193 ALA A C 1
ATOM 1469 O O . ALA A 1 193 ? -6.899 43.771 -27.991 1.00 54.56 193 ALA A O 1
ATOM 1470 N N . LYS A 1 194 ? -5.996 44.279 -29.976 1.00 53.06 194 LYS A N 1
ATOM 1471 C CA . LYS A 1 194 ? -6.451 45.674 -29.990 1.00 53.06 194 LYS A CA 1
ATOM 1472 C C . LYS A 1 194 ? -7.966 45.791 -30.173 1.00 53.06 194 LYS A C 1
ATOM 1474 O O . LYS A 1 194 ? -8.587 46.588 -29.503 1.00 53.06 194 LYS A O 1
ATOM 1479 N N . LEU A 1 195 ? -8.566 44.964 -31.029 1.00 57.72 195 LEU A N 1
ATOM 1480 C CA . LEU A 1 195 ? -10.011 44.909 -31.282 1.00 57.72 195 LEU A CA 1
ATOM 1481 C C . LEU A 1 195 ? -10.802 44.345 -30.103 1.00 57.72 195 LEU A C 1
ATOM 1483 O O . LEU A 1 195 ? -11.937 44.758 -29.916 1.00 57.72 195 LEU A O 1
ATOM 1487 N N . VAL A 1 196 ? -10.236 43.405 -29.344 1.00 58.59 196 VAL A N 1
ATOM 1488 C CA . VAL A 1 196 ? -10.855 42.872 -28.122 1.00 58.59 196 VAL A CA 1
ATOM 1489 C C . VAL A 1 196 ? -10.756 43.898 -26.990 1.00 58.59 196 VAL A C 1
ATOM 1491 O O . VAL A 1 196 ? -11.748 44.126 -26.310 1.00 58.59 196 VAL A O 1
ATOM 1494 N N . LEU A 1 197 ? -9.615 44.584 -26.848 1.00 58.25 197 LEU A N 1
ATOM 1495 C CA . LEU A 1 197 ? -9.431 45.659 -25.862 1.00 58.25 197 LEU A CA 1
ATOM 1496 C C . LEU A 1 197 ? -10.214 46.943 -26.195 1.00 58.25 197 LEU A C 1
ATOM 1498 O O . LEU A 1 197 ? -10.698 47.612 -25.289 1.00 58.25 197 LEU A O 1
ATOM 1502 N N . ASP A 1 198 ? -10.376 47.277 -27.480 1.00 57.19 198 ASP A N 1
ATOM 1503 C CA . ASP A 1 198 ? -11.171 48.424 -27.947 1.00 57.19 198 ASP A CA 1
ATOM 1504 C C . ASP A 1 198 ? -12.686 48.109 -27.980 1.00 57.19 198 ASP A C 1
ATOM 1506 O O . ASP A 1 198 ? -13.505 49.013 -28.164 1.00 57.19 198 ASP A O 1
ATOM 1510 N N . ASN A 1 199 ? -13.084 46.838 -27.820 1.00 63.91 199 ASN A N 1
ATOM 1511 C CA . ASN A 1 199 ? -14.483 46.415 -27.775 1.00 63.91 199 ASN A CA 1
ATOM 1512 C C . ASN A 1 199 ? -14.948 46.252 -26.324 1.00 63.91 199 ASN A C 1
ATOM 1514 O O . ASN A 1 199 ? -14.880 45.163 -25.757 1.00 63.91 199 ASN A O 1
ATOM 1518 N N . ALA A 1 200 ? -15.483 47.339 -25.759 1.00 61.06 200 ALA A N 1
ATOM 1519 C CA . ALA A 1 200 ? -16.031 47.389 -24.398 1.00 61.06 200 ALA A CA 1
ATOM 1520 C C . ALA A 1 200 ? -17.086 46.302 -24.107 1.00 61.06 200 ALA A C 1
ATOM 1522 O O . ALA A 1 200 ? -17.290 45.926 -22.960 1.00 61.06 200 ALA A O 1
ATOM 1523 N N . ARG A 1 201 ? -17.703 45.739 -25.151 1.00 72.00 201 ARG A N 1
ATOM 1524 C CA . ARG A 1 201 ? -18.833 44.820 -25.031 1.00 72.00 201 ARG A CA 1
ATOM 1525 C C . ARG A 1 201 ? -18.461 43.415 -24.554 1.00 72.00 201 ARG A C 1
ATOM 1527 O O . ARG A 1 201 ? -19.287 42.765 -23.934 1.00 72.00 201 ARG A O 1
ATOM 1534 N N . ILE A 1 202 ? -17.251 42.919 -24.843 1.00 74.62 202 ILE A N 1
ATOM 1535 C CA . ILE A 1 202 ? -16.832 41.576 -24.391 1.00 74.62 202 ILE A CA 1
ATOM 1536 C C . ILE A 1 202 ? -16.579 41.557 -22.873 1.00 74.62 202 ILE A C 1
ATOM 1538 O O . ILE A 1 202 ? -17.153 40.694 -22.212 1.00 74.62 202 ILE A O 1
ATOM 1542 N N . PRO A 1 203 ? -15.799 42.494 -22.296 1.00 74.00 203 PRO A N 1
ATOM 1543 C CA . PRO A 1 203 ? -15.669 42.605 -20.842 1.00 74.00 203 PRO A CA 1
ATOM 1544 C C . PRO A 1 203 ? -17.006 42.836 -20.123 1.00 74.00 203 PRO A C 1
ATOM 1546 O O . PRO A 1 203 ? -17.233 42.225 -19.085 1.00 74.00 203 PRO A O 1
ATOM 1549 N N . GLU A 1 204 ? -17.906 43.650 -20.689 1.00 79.56 204 GLU A N 1
ATOM 1550 C CA . GLU A 1 204 ? -19.252 43.881 -20.134 1.00 79.56 204 GLU A CA 1
ATOM 1551 C C . GLU A 1 204 ? -20.083 42.588 -20.075 1.00 79.56 204 GLU A C 1
ATOM 1553 O O . GLU A 1 204 ? -20.653 42.282 -19.033 1.00 79.56 204 GLU A O 1
ATOM 1558 N N . ILE A 1 205 ? -20.092 41.780 -21.145 1.00 80.56 205 ILE A N 1
ATOM 1559 C CA . ILE A 1 205 ? -20.805 40.488 -21.162 1.00 80.56 205 ILE A CA 1
ATOM 1560 C C . ILE A 1 205 ? -20.218 39.513 -20.132 1.00 80.56 205 ILE A C 1
ATOM 1562 O O . ILE A 1 205 ? -20.962 38.763 -19.505 1.00 80.56 205 ILE A O 1
ATOM 1566 N N . ILE A 1 206 ? -18.893 39.514 -19.940 1.00 80.00 206 ILE A N 1
ATOM 1567 C CA . ILE A 1 206 ? -18.248 38.672 -18.922 1.00 80.00 206 ILE A CA 1
ATOM 1568 C C . ILE A 1 206 ? -18.681 39.113 -17.515 1.00 80.00 206 ILE A C 1
ATOM 1570 O O . ILE A 1 206 ? -18.997 38.270 -16.681 1.00 80.00 206 ILE A O 1
ATOM 1574 N N . GLU A 1 207 ? -18.738 40.418 -17.244 1.00 80.44 207 GLU A N 1
ATOM 1575 C CA . GLU A 1 207 ? -19.184 40.944 -15.948 1.00 80.44 207 GLU A CA 1
ATOM 1576 C C . GLU A 1 207 ? -20.673 40.648 -15.681 1.00 80.44 207 GLU A C 1
ATOM 1578 O O . GLU A 1 207 ? -21.032 40.223 -14.579 1.00 80.44 207 GLU A O 1
ATOM 1583 N N . GLU A 1 208 ? -21.532 40.792 -16.696 1.00 82.88 208 GLU A N 1
ATOM 1584 C CA . GLU A 1 208 ? -22.952 40.415 -16.627 1.00 82.88 208 GLU A CA 1
ATOM 1585 C C . GLU A 1 208 ? -23.123 38.914 -16.350 1.00 82.88 208 GLU A C 1
ATOM 1587 O O . GLU A 1 208 ? -23.874 38.537 -15.443 1.00 82.88 208 GLU A O 1
ATOM 1592 N N . PHE A 1 209 ? -22.352 38.069 -17.044 1.00 84.12 209 PHE A N 1
ATOM 1593 C CA . PHE A 1 209 ? -22.330 36.624 -16.827 1.00 84.12 209 PHE A CA 1
ATOM 1594 C C . PHE A 1 209 ? -21.944 36.270 -15.387 1.00 84.12 209 PHE A C 1
ATOM 1596 O O . PHE A 1 209 ? -22.639 35.487 -14.739 1.00 84.12 209 PHE A O 1
ATOM 1603 N N . LEU A 1 210 ? -20.867 36.859 -14.858 1.00 80.62 210 LEU A N 1
ATOM 1604 C CA . LEU A 1 210 ? -20.410 36.607 -13.488 1.00 80.62 210 LEU A CA 1
ATOM 1605 C C . LEU A 1 210 ? -21.479 37.010 -12.459 1.00 80.62 210 LEU A C 1
ATOM 1607 O O . LEU A 1 210 ? -21.727 36.285 -11.492 1.00 80.62 210 LEU A O 1
ATOM 1611 N N . GLY A 1 211 ? -22.176 38.125 -12.697 1.00 80.75 211 GLY A N 1
ATOM 1612 C CA . GLY A 1 211 ? -23.301 38.560 -11.871 1.00 80.75 211 GLY A CA 1
ATOM 1613 C C . GLY A 1 211 ? -24.481 37.581 -11.893 1.00 80.75 211 GLY A C 1
ATOM 1614 O O . GLY A 1 211 ? -25.035 37.247 -10.838 1.00 80.75 211 GLY A O 1
ATOM 1615 N N . HIS A 1 212 ? -24.866 37.089 -13.074 1.00 82.31 212 HIS A N 1
ATOM 1616 C CA . HIS A 1 212 ? -25.951 36.116 -13.212 1.00 82.31 212 HIS A CA 1
ATOM 1617 C C . HIS A 1 212 ? -25.577 34.727 -12.672 1.00 82.31 212 HIS A C 1
ATOM 1619 O O . HIS A 1 212 ? -26.414 34.092 -12.025 1.00 82.31 212 HIS A O 1
ATOM 1625 N N . ALA A 1 213 ? -24.327 34.288 -12.834 1.00 79.56 213 ALA A N 1
ATOM 1626 C CA . ALA A 1 213 ? -23.816 33.036 -12.277 1.00 79.56 213 ALA A CA 1
ATOM 1627 C C . ALA A 1 213 ? -23.790 33.054 -10.737 1.00 79.56 213 ALA A C 1
ATOM 1629 O O . ALA A 1 213 ? -24.256 32.111 -10.098 1.00 79.56 213 ALA A O 1
ATOM 1630 N N . ALA A 1 214 ? -23.359 34.160 -10.121 1.00 76.88 214 ALA A N 1
ATOM 1631 C CA . ALA A 1 214 ? -23.400 34.316 -8.665 1.00 76.88 214 ALA A CA 1
ATOM 1632 C C . ALA A 1 214 ? -24.840 34.344 -8.113 1.00 76.88 214 ALA A C 1
ATOM 1634 O O . ALA A 1 214 ? -25.109 33.869 -7.006 1.00 76.88 214 ALA A O 1
ATOM 1635 N N . MET A 1 215 ? -25.791 34.898 -8.874 1.00 76.88 215 MET A N 1
ATOM 1636 C CA . MET A 1 215 ? -27.209 34.863 -8.508 1.00 76.88 215 MET A CA 1
ATOM 1637 C C . MET A 1 215 ? -27.774 33.442 -8.598 1.00 76.88 215 MET A C 1
ATOM 1639 O O . MET A 1 215 ? -28.499 33.024 -7.696 1.00 76.88 215 MET A O 1
ATOM 1643 N N . LEU A 1 216 ? -27.423 32.694 -9.646 1.00 75.06 216 LEU A N 1
ATOM 1644 C CA . LEU A 1 216 ? -27.794 31.289 -9.791 1.00 75.06 216 LEU A CA 1
ATOM 1645 C C . LEU A 1 216 ? -27.294 30.463 -8.599 1.00 75.06 216 LEU A C 1
ATOM 1647 O O . LEU A 1 216 ? -28.089 29.752 -7.991 1.00 75.06 216 LEU A O 1
ATOM 1651 N N . GLN A 1 217 ? -26.027 30.624 -8.212 1.00 72.12 217 GLN A N 1
ATOM 1652 C CA . GLN A 1 217 ? -25.438 29.925 -7.069 1.00 72.12 217 GLN A CA 1
ATOM 1653 C C . GLN A 1 217 ? -26.229 30.167 -5.772 1.00 72.12 217 GLN A C 1
ATOM 1655 O O . GLN A 1 217 ? -26.596 29.217 -5.086 1.00 72.12 217 GLN A O 1
ATOM 1660 N N . LYS A 1 218 ? -26.604 31.419 -5.477 1.00 74.75 218 LYS A N 1
ATOM 1661 C CA . LYS A 1 218 ? -27.429 31.748 -4.297 1.00 74.75 218 LYS A CA 1
ATOM 1662 C C . LYS A 1 218 ? -28.822 31.122 -4.336 1.00 74.75 218 LYS A C 1
ATOM 1664 O O . LYS A 1 218 ? -29.359 30.745 -3.296 1.00 74.75 218 LYS A O 1
ATOM 1669 N N . VAL A 1 219 ? -29.440 31.058 -5.517 1.00 70.50 219 VAL A N 1
ATOM 1670 C CA . VAL A 1 219 ? -30.767 30.444 -5.683 1.00 70.50 219 VAL A CA 1
ATOM 1671 C C . VAL A 1 219 ? -30.678 28.929 -5.486 1.00 70.50 219 VAL A C 1
ATOM 1673 O O . VAL A 1 219 ? -31.547 28.360 -4.829 1.00 70.50 219 VAL A O 1
ATOM 1676 N N . VAL A 1 220 ? -29.612 28.295 -5.980 1.00 68.62 220 VAL A N 1
ATOM 1677 C CA . VAL A 1 220 ? -29.345 26.864 -5.777 1.00 68.62 220 VAL A CA 1
ATOM 1678 C C . VAL A 1 220 ? -29.066 26.561 -4.303 1.00 68.62 220 VAL A C 1
ATOM 1680 O O . VAL A 1 220 ? -29.700 25.674 -3.743 1.00 68.62 220 VAL A O 1
ATOM 1683 N N . GLU A 1 221 ? -28.209 27.333 -3.630 1.00 66.75 221 GLU A N 1
ATOM 1684 C CA . GLU A 1 221 ? -27.932 27.182 -2.190 1.00 66.75 221 GLU A CA 1
ATOM 1685 C C . GLU A 1 221 ? -29.205 27.290 -1.339 1.00 66.75 221 GLU A C 1
ATOM 1687 O O . GLU A 1 221 ? -29.429 26.486 -0.431 1.00 66.75 221 GLU A O 1
ATOM 1692 N N . LYS A 1 222 ? -30.078 28.253 -1.661 1.00 69.12 222 LYS A N 1
ATOM 1693 C CA . LYS A 1 222 ? -31.364 28.424 -0.981 1.00 69.12 222 LYS A CA 1
ATOM 1694 C C . LYS A 1 222 ? -32.292 27.221 -1.195 1.00 69.12 222 LYS A C 1
ATOM 1696 O O . LYS A 1 222 ? -32.879 26.740 -0.231 1.00 69.12 222 LYS A O 1
ATOM 1701 N N . ALA A 1 223 ? -32.406 26.730 -2.428 1.00 63.25 223 ALA A N 1
ATOM 1702 C CA . ALA A 1 223 ? -33.232 25.569 -2.758 1.00 63.25 223 ALA A CA 1
ATOM 1703 C C . ALA A 1 223 ? -32.744 24.294 -2.043 1.00 63.25 223 ALA A C 1
ATOM 1705 O O . ALA A 1 223 ? -33.548 23.516 -1.532 1.00 63.25 223 ALA A O 1
ATOM 1706 N N . THR A 1 224 ? -31.425 24.117 -1.929 1.00 59.66 224 THR A N 1
ATOM 1707 C CA . THR A 1 224 ? -30.815 23.009 -1.179 1.00 59.66 224 THR A CA 1
ATOM 1708 C C . THR A 1 224 ? -31.186 23.049 0.306 1.00 59.66 224 THR A C 1
ATOM 1710 O O . THR A 1 224 ? -31.503 22.012 0.889 1.00 59.66 224 THR A O 1
ATOM 1713 N N . LEU A 1 225 ? -31.200 24.237 0.922 1.00 64.69 225 LEU A N 1
ATOM 1714 C CA . LEU A 1 225 ? -31.597 24.406 2.325 1.00 64.69 225 LEU A CA 1
ATOM 1715 C C . LEU A 1 225 ? -33.080 24.088 2.565 1.00 64.69 225 LEU A C 1
ATOM 1717 O O . LEU A 1 225 ? -33.400 23.444 3.562 1.00 64.69 225 LEU A O 1
ATOM 1721 N N . GLU A 1 226 ? -33.969 24.488 1.653 1.00 59.97 226 GLU A N 1
ATOM 1722 C CA . GLU A 1 226 ? -35.409 24.195 1.748 1.00 59.97 226 GLU A CA 1
ATOM 1723 C C . GLU A 1 226 ? -35.679 22.680 1.657 1.00 59.97 226 GLU A C 1
ATOM 1725 O O . GLU A 1 226 ? -36.420 22.126 2.469 1.00 59.97 226 GLU A O 1
ATOM 1730 N N . VAL A 1 227 ? -34.990 21.973 0.753 1.00 58.53 227 VAL A N 1
ATOM 1731 C CA . VAL A 1 227 ? -35.095 20.507 0.617 1.00 58.53 227 VAL A CA 1
ATOM 1732 C C . VAL A 1 227 ? -34.583 19.774 1.865 1.00 58.53 227 VAL A C 1
ATOM 1734 O O . VAL A 1 227 ? -35.190 18.791 2.297 1.00 58.53 227 VAL A O 1
ATOM 1737 N N . LEU A 1 228 ? -33.495 20.250 2.481 1.00 51.72 228 LEU A N 1
ATOM 1738 C CA . LEU A 1 228 ? -32.987 19.701 3.747 1.00 51.72 228 LEU A CA 1
ATOM 1739 C C . LEU A 1 228 ? -34.003 19.849 4.887 1.00 51.72 228 LEU A C 1
ATOM 1741 O O . LEU A 1 228 ? -34.121 18.962 5.737 1.00 51.72 228 LEU A O 1
ATOM 1745 N N . GLU A 1 229 ? -34.749 20.952 4.901 1.00 55.22 229 GLU A N 1
ATOM 1746 C CA . GLU A 1 229 ? -35.747 21.218 5.929 1.00 55.22 229 GLU A CA 1
ATOM 1747 C C . GLU A 1 229 ? -36.992 20.327 5.780 1.00 55.22 229 GLU A C 1
ATOM 1749 O O . GLU A 1 229 ? -37.483 19.790 6.778 1.00 55.22 229 GLU A O 1
ATOM 1754 N N . ASP A 1 230 ? -37.426 20.061 4.545 1.00 50.22 230 ASP A N 1
ATOM 1755 C CA . ASP A 1 230 ? -38.515 19.122 4.243 1.00 50.22 230 ASP A CA 1
ATOM 1756 C C . ASP A 1 230 ? -38.147 17.662 4.549 1.00 50.22 230 ASP A C 1
ATOM 1758 O O . ASP A 1 230 ? -38.961 16.911 5.094 1.00 50.22 230 ASP A O 1
ATOM 1762 N N . MET A 1 231 ? -36.904 17.247 4.278 1.00 48.28 231 MET A N 1
ATOM 1763 C CA . MET A 1 231 ? -36.433 15.894 4.614 1.00 48.28 231 MET A CA 1
ATOM 1764 C C . MET A 1 231 ? -36.339 15.672 6.127 1.00 48.28 231 MET A C 1
ATOM 1766 O O . MET A 1 231 ? -36.710 14.602 6.617 1.00 48.28 231 MET A O 1
ATOM 1770 N N . ARG A 1 232 ? -35.928 16.698 6.886 1.00 43.91 232 ARG A N 1
ATOM 1771 C CA . ARG A 1 232 ? -35.962 16.667 8.355 1.00 43.91 232 ARG A CA 1
ATOM 1772 C C . ARG A 1 232 ? -37.387 16.461 8.870 1.00 43.91 232 ARG A C 1
ATOM 1774 O O . ARG A 1 232 ? -37.574 15.698 9.810 1.00 43.91 232 ARG A O 1
ATOM 1781 N N . ASN A 1 233 ? -38.379 17.097 8.247 1.00 45.09 233 ASN A N 1
ATOM 1782 C CA . ASN A 1 233 ? -39.783 16.962 8.638 1.00 45.09 233 ASN A CA 1
ATOM 1783 C C . ASN A 1 233 ? -40.353 15.571 8.293 1.00 45.09 233 ASN A C 1
ATOM 1785 O O . ASN A 1 233 ? -41.038 14.983 9.125 1.00 45.09 233 ASN A O 1
ATOM 1789 N N . MET A 1 234 ? -40.006 14.991 7.136 1.00 45.50 234 MET A N 1
ATOM 1790 C CA . MET A 1 234 ? -40.450 13.636 6.756 1.00 45.50 234 MET A CA 1
ATOM 1791 C C . MET A 1 234 ? -39.881 12.522 7.650 1.00 45.50 234 MET A C 1
ATOM 1793 O O . MET A 1 234 ? -40.557 11.524 7.903 1.00 45.50 234 MET A O 1
ATOM 1797 N N . LEU A 1 235 ? -38.663 12.683 8.177 1.00 41.88 235 LEU A N 1
ATOM 1798 C CA . LEU A 1 235 ? -38.057 11.711 9.097 1.00 41.88 235 LEU A CA 1
ATOM 1799 C C . LEU A 1 235 ? -38.753 11.652 10.469 1.00 41.88 235 LEU A C 1
ATOM 1801 O O . LEU A 1 235 ? -38.677 10.621 11.138 1.00 41.88 235 LEU A O 1
ATOM 1805 N N . TYR A 1 236 ? -39.476 12.704 10.873 1.00 42.78 236 TYR A N 1
ATOM 1806 C CA . TYR A 1 236 ? -40.299 12.681 12.088 1.00 42.78 236 TYR A CA 1
ATOM 1807 C C . TYR A 1 236 ? -41.618 11.907 11.911 1.00 42.78 236 TYR A C 1
ATOM 1809 O O . TYR A 1 236 ? -42.116 11.350 12.889 1.00 42.78 236 TYR A O 1
ATOM 1817 N N . ASP A 1 237 ? -42.141 11.791 10.685 1.00 34.03 237 ASP A N 1
ATOM 1818 C CA . ASP A 1 237 ? -43.414 11.106 10.403 1.00 34.03 237 ASP A CA 1
ATOM 1819 C C . ASP A 1 237 ? -43.255 9.588 10.157 1.00 34.03 237 ASP A C 1
ATOM 1821 O O . ASP A 1 237 ? -44.190 8.815 10.369 1.00 34.03 237 ASP A O 1
ATOM 1825 N N . CYS A 1 238 ? -42.058 9.119 9.782 1.00 38.06 238 CYS A N 1
ATOM 1826 C CA . CYS A 1 238 ? -41.808 7.718 9.404 1.00 38.06 238 CYS A CA 1
ATOM 1827 C C . CYS A 1 238 ? -41.610 6.738 10.587 1.00 38.06 238 CYS A C 1
ATOM 1829 O O . CYS A 1 238 ? -41.408 5.545 10.375 1.00 38.06 238 CYS A O 1
ATOM 1831 N N . GLN A 1 239 ? -41.708 7.190 11.845 1.00 33.53 239 GLN A N 1
ATOM 1832 C CA . GLN A 1 239 ? -41.691 6.298 13.023 1.00 33.53 239 GLN A CA 1
ATOM 1833 C C . GLN A 1 239 ? -43.018 5.540 13.251 1.00 33.53 239 GLN A C 1
ATOM 1835 O O . GLN A 1 239 ? -43.180 4.870 14.270 1.00 33.53 239 GLN A O 1
ATOM 1840 N N . SER A 1 240 ? -43.991 5.632 12.339 1.00 34.47 240 SER A N 1
ATOM 1841 C CA . SER A 1 240 ? -45.311 5.002 12.483 1.00 34.47 240 SER A CA 1
ATOM 1842 C C . SER A 1 240 ? -45.804 4.370 11.175 1.00 34.47 240 SER A C 1
ATOM 1844 O O . SER A 1 240 ? -46.494 5.027 10.403 1.00 34.47 240 SER A O 1
ATOM 1846 N N . GLY A 1 241 ? -45.541 3.077 10.946 1.00 26.58 241 GLY A N 1
ATOM 1847 C CA . GLY A 1 241 ? -46.327 2.302 9.971 1.00 26.58 241 GLY A CA 1
ATOM 1848 C C . GLY A 1 241 ? -45.642 1.092 9.331 1.00 26.58 241 GLY A C 1
ATOM 1849 O O . GLY A 1 241 ? -44.774 1.245 8.484 1.00 26.58 241 GLY A O 1
ATOM 1850 N N . ASP A 1 242 ? -46.115 -0.100 9.701 1.00 35.16 242 ASP A N 1
ATOM 1851 C CA . ASP A 1 242 ? -45.795 -1.419 9.133 1.00 35.16 242 ASP A CA 1
ATOM 1852 C C . ASP A 1 242 ? -46.517 -1.725 7.797 1.00 35.16 242 ASP A C 1
ATOM 1854 O O . ASP A 1 242 ? -47.674 -1.337 7.613 1.00 35.16 242 ASP A O 1
ATOM 1858 N N . ASN A 1 243 ? -45.881 -2.614 7.011 1.00 29.36 243 ASN A N 1
ATOM 1859 C CA . ASN A 1 243 ? -46.406 -3.616 6.048 1.00 29.36 243 ASN A CA 1
ATOM 1860 C C . ASN A 1 243 ? -46.193 -3.430 4.525 1.00 29.36 243 ASN A C 1
ATOM 1862 O O . ASN A 1 243 ? -46.309 -2.335 3.989 1.00 29.36 243 ASN A O 1
ATOM 1866 N N . PHE A 1 244 ? -46.086 -4.615 3.878 1.00 25.14 244 PHE A N 1
ATOM 1867 C CA . PHE A 1 244 ? -46.227 -5.014 2.452 1.00 25.14 244 PHE A CA 1
ATOM 1868 C C . PHE A 1 244 ? -44.910 -5.220 1.640 1.00 25.14 244 PHE A C 1
ATOM 1870 O O . PHE A 1 244 ? -44.051 -4.357 1.632 1.00 25.14 244 PHE A O 1
ATOM 1877 N N . ASP A 1 245 ? -44.648 -6.320 0.899 1.00 34.84 245 ASP A N 1
ATOM 1878 C CA . ASP A 1 245 ? -45.443 -7.533 0.643 1.00 34.84 245 ASP A CA 1
ATOM 1879 C C . ASP A 1 245 ? -44.654 -8.749 0.056 1.00 34.84 245 ASP A C 1
ATOM 1881 O O . ASP A 1 245 ? -43.997 -8.711 -0.983 1.00 34.84 245 ASP A O 1
ATOM 1885 N N . THR A 1 246 ? -44.730 -9.859 0.787 1.00 36.16 246 THR A N 1
ATOM 1886 C CA . THR A 1 246 ? -45.041 -11.283 0.504 1.00 36.16 246 THR A CA 1
ATOM 1887 C C . THR A 1 246 ? -44.897 -11.994 -0.866 1.00 36.16 246 THR A C 1
ATOM 1889 O O . THR A 1 246 ? -45.242 -13.175 -0.913 1.00 36.16 246 THR A O 1
ATOM 1892 N N . GLN A 1 247 ? -44.340 -11.440 -1.952 1.00 32.00 247 GLN A N 1
ATOM 1893 C CA . GLN A 1 247 ? -44.352 -12.168 -3.253 1.00 32.00 247 GLN A CA 1
ATOM 1894 C C . GLN A 1 247 ? -43.000 -12.722 -3.753 1.00 32.00 247 GLN A C 1
ATOM 1896 O O . GLN A 1 247 ? -42.975 -13.630 -4.582 1.00 32.00 247 GLN A O 1
ATOM 1901 N N . ASN A 1 248 ? -41.872 -12.306 -3.165 1.00 31.73 248 ASN A N 1
ATOM 1902 C CA . ASN A 1 248 ? -40.519 -12.761 -3.545 1.00 31.73 248 ASN A CA 1
ATOM 1903 C C . ASN A 1 248 ? -40.015 -14.034 -2.823 1.00 31.73 248 ASN A C 1
ATOM 1905 O O . ASN A 1 248 ? -38.837 -14.386 -2.941 1.00 31.73 248 ASN A O 1
ATOM 1909 N N . ARG A 1 249 ? -40.872 -14.725 -2.053 1.00 34.94 249 ARG A N 1
ATOM 1910 C CA . ARG A 1 249 ? -40.444 -15.799 -1.129 1.00 34.94 249 ARG A CA 1
ATOM 1911 C C . ARG A 1 249 ? -40.029 -17.111 -1.808 1.00 34.94 249 ARG A C 1
ATOM 1913 O O . ARG A 1 249 ? -39.035 -17.689 -1.395 1.00 34.94 249 ARG A O 1
ATOM 1920 N N . TYR A 1 250 ? -40.658 -17.538 -2.900 1.00 34.09 250 TYR A N 1
ATOM 1921 C CA . TYR A 1 250 ? -40.486 -18.930 -3.356 1.00 34.09 250 TYR A CA 1
ATOM 1922 C C . TYR A 1 250 ? -39.244 -19.237 -4.213 1.00 34.09 250 TYR A C 1
ATOM 1924 O O . TYR A 1 250 ? -38.871 -20.400 -4.323 1.00 34.09 250 TYR A O 1
ATOM 1932 N N . HIS A 1 251 ? -38.576 -18.240 -4.808 1.00 32.06 251 HIS A N 1
ATOM 1933 C CA . HIS A 1 251 ? -37.327 -18.465 -5.569 1.00 32.06 251 HIS A CA 1
ATOM 1934 C C . HIS A 1 251 ? -36.059 -18.072 -4.793 1.00 32.06 251 HIS A C 1
ATOM 1936 O O . HIS A 1 251 ? -34.965 -18.513 -5.131 1.00 32.06 251 HIS A O 1
ATOM 1942 N N . ASN A 1 252 ? -36.203 -17.279 -3.726 1.00 32.81 252 ASN A N 1
ATOM 1943 C CA . ASN A 1 252 ? -35.099 -16.847 -2.869 1.00 32.81 252 ASN A CA 1
ATOM 1944 C C . ASN A 1 252 ? -34.869 -17.757 -1.654 1.00 32.81 252 ASN A C 1
ATOM 1946 O O . ASN A 1 252 ? -33.847 -17.602 -0.999 1.00 32.81 252 ASN A O 1
ATOM 1950 N N . GLU A 1 253 ? -35.772 -18.688 -1.333 1.00 34.56 253 GLU A N 1
ATOM 1951 C CA . GLU A 1 253 ? -35.698 -19.501 -0.106 1.00 34.56 253 GLU A CA 1
ATOM 1952 C C . GLU A 1 253 ? -34.463 -20.423 -0.044 1.00 34.56 253 GLU A C 1
ATOM 1954 O O . GLU A 1 253 ? -33.788 -20.455 0.978 1.00 34.56 253 GLU A O 1
ATOM 1959 N N . GLN A 1 254 ? -34.051 -21.068 -1.144 1.00 34.91 254 GLN A N 1
ATOM 1960 C CA . GLN A 1 254 ? -32.893 -21.989 -1.123 1.00 34.91 254 GLN A CA 1
ATOM 1961 C C . GLN A 1 254 ? -31.520 -21.288 -1.023 1.00 34.91 254 GLN A C 1
ATOM 1963 O O . GLN A 1 254 ? -30.531 -21.891 -0.591 1.00 34.91 254 GLN A O 1
ATOM 1968 N N . LEU A 1 255 ? -31.453 -20.006 -1.401 1.00 35.72 255 LEU A N 1
ATOM 1969 C CA . LEU A 1 255 ? -30.263 -19.156 -1.262 1.00 35.72 255 LEU A CA 1
ATOM 1970 C C . LEU A 1 255 ? -30.336 -18.244 -0.024 1.00 35.72 255 LEU A C 1
ATOM 1972 O O . LEU A 1 255 ? -29.293 -17.798 0.455 1.00 35.72 255 LEU A O 1
ATOM 1976 N N . ARG A 1 256 ? -31.532 -17.997 0.534 1.00 35.56 256 ARG A N 1
ATOM 1977 C CA . ARG A 1 256 ? -31.722 -17.271 1.800 1.00 35.56 256 ARG A CA 1
ATOM 1978 C C . ARG A 1 256 ? -31.213 -18.050 2.998 1.00 35.56 256 ARG A C 1
ATOM 1980 O O . ARG A 1 256 ? -30.574 -17.428 3.831 1.00 35.56 256 ARG A O 1
ATOM 1987 N N . ASP A 1 257 ? -31.377 -19.367 3.024 1.00 34.75 257 ASP A N 1
ATOM 1988 C CA . ASP A 1 257 ? -30.842 -20.193 4.115 1.00 34.75 257 ASP A CA 1
ATOM 1989 C C . ASP A 1 257 ? -29.301 -20.223 4.146 1.00 34.75 257 ASP A C 1
ATOM 1991 O O . ASP A 1 257 ? -28.714 -20.585 5.150 1.00 34.75 257 ASP A O 1
ATOM 1995 N N . LEU A 1 258 ? -28.612 -19.843 3.056 1.00 37.88 258 LEU A N 1
ATOM 1996 C CA . LEU A 1 258 ? -27.155 -19.592 3.068 1.00 37.88 258 LEU A CA 1
ATOM 1997 C C . LEU A 1 258 ? -26.826 -18.140 3.445 1.00 37.88 258 LEU A C 1
ATOM 1999 O O . LEU A 1 258 ? -25.766 -17.851 3.988 1.00 37.88 258 LEU A O 1
ATOM 2003 N N . ARG A 1 259 ? -27.712 -17.204 3.071 1.00 35.28 259 ARG A N 1
ATOM 2004 C CA . ARG A 1 259 ? -27.543 -15.760 3.273 1.00 35.28 259 ARG A CA 1
ATOM 2005 C C . ARG A 1 259 ? -27.896 -15.324 4.696 1.00 35.28 259 ARG A C 1
ATOM 2007 O O . ARG A 1 259 ? -27.277 -14.375 5.152 1.00 35.28 259 ARG A O 1
ATOM 2014 N N . SER A 1 260 ? -28.821 -15.974 5.406 1.00 35.19 260 SER A N 1
ATOM 2015 C CA . SER A 1 260 ? -29.157 -15.627 6.798 1.00 35.19 260 SER A CA 1
ATOM 2016 C C . SER A 1 260 ? -27.978 -15.838 7.742 1.00 35.19 260 SER A C 1
ATOM 2018 O O . SER A 1 260 ? -27.738 -14.994 8.601 1.00 35.19 260 SER A O 1
ATOM 2020 N N . ASP A 1 261 ? -27.188 -16.887 7.509 1.00 34.66 261 ASP A N 1
ATOM 2021 C CA . ASP A 1 261 ? -26.001 -17.216 8.311 1.00 34.66 261 ASP A CA 1
ATOM 2022 C C . ASP A 1 261 ? -24.860 -16.202 8.101 1.00 34.66 261 ASP A C 1
ATOM 2024 O O . ASP A 1 261 ? -23.993 -16.011 8.950 1.00 34.66 261 ASP A O 1
ATOM 2028 N N . LEU A 1 262 ? -24.899 -15.489 6.973 1.00 37.66 262 LEU A N 1
ATOM 2029 C CA . LEU A 1 262 ? -23.972 -14.427 6.582 1.00 37.66 262 LEU A CA 1
ATOM 2030 C C . LEU A 1 262 ? -24.509 -13.007 6.870 1.00 37.66 262 LEU A C 1
ATOM 2032 O O . LEU A 1 262 ? -23.790 -12.028 6.651 1.00 37.66 262 LEU A O 1
ATOM 2036 N N . VAL A 1 263 ? -25.768 -12.878 7.304 1.00 34.31 263 VAL A N 1
ATOM 2037 C CA . VAL A 1 263 ? -26.438 -11.614 7.682 1.00 34.31 263 VAL A CA 1
ATOM 2038 C C . VAL A 1 263 ? -26.349 -11.366 9.197 1.00 34.31 263 VAL A C 1
ATOM 2040 O O . VAL A 1 263 ? -26.490 -10.233 9.647 1.00 34.31 263 VAL A O 1
ATOM 2043 N N . SER A 1 264 ? -26.010 -12.377 10.002 1.00 33.88 264 SER A N 1
ATOM 2044 C CA . SER A 1 264 ? -25.760 -12.228 11.440 1.00 33.88 264 SER A CA 1
ATOM 2045 C C . SER A 1 264 ? -24.301 -11.858 11.743 1.00 33.88 264 SER A C 1
ATOM 2047 O O . SER A 1 264 ? -23.559 -12.689 12.257 1.00 33.88 264 SER A O 1
ATOM 2049 N N . GLY A 1 265 ? -23.864 -10.647 11.379 1.00 36.44 265 GLY A N 1
ATOM 2050 C CA . GLY A 1 265 ? -22.670 -9.990 11.952 1.00 36.44 265 GLY A CA 1
ATOM 2051 C C . GLY A 1 265 ? -21.337 -10.762 11.961 1.00 36.44 265 GLY A C 1
ATOM 2052 O O . GLY A 1 265 ? -20.427 -10.380 12.689 1.00 36.44 265 GLY A O 1
ATOM 2053 N N . SER A 1 266 ? -21.192 -11.847 11.198 1.00 37.53 266 SER A N 1
ATOM 2054 C CA . SER A 1 266 ? -19.962 -12.636 11.201 1.00 37.53 266 SER A CA 1
ATOM 2055 C C . SER A 1 266 ? -18.852 -11.844 10.504 1.00 37.53 266 SER A C 1
ATOM 2057 O O . SER A 1 266 ? -19.136 -11.217 9.477 1.00 37.53 266 SER A O 1
ATOM 2059 N N . PRO A 1 267 ? -17.593 -11.894 10.987 1.00 37.34 267 PRO A N 1
ATOM 2060 C CA . PRO A 1 267 ? -16.471 -11.368 10.222 1.00 37.34 267 PRO A CA 1
ATOM 2061 C C . PRO A 1 267 ? -16.504 -11.978 8.820 1.00 37.34 267 PRO A C 1
ATOM 2063 O O . PRO A 1 267 ? -16.887 -13.146 8.657 1.00 37.34 267 PRO A O 1
ATOM 2066 N N . ALA A 1 268 ? -16.154 -11.168 7.816 1.00 44.41 268 ALA A N 1
ATOM 2067 C CA . ALA A 1 268 ? -16.025 -11.621 6.439 1.00 44.41 268 ALA A CA 1
ATOM 2068 C C . ALA A 1 268 ? -15.282 -12.969 6.437 1.00 44.41 268 ALA A C 1
ATOM 2070 O O . ALA A 1 268 ? -14.265 -13.070 7.123 1.00 44.41 268 ALA A O 1
ATOM 2071 N N . PRO A 1 269 ? -15.739 -14.003 5.707 1.00 39.72 269 PRO A N 1
ATOM 2072 C CA . PRO A 1 269 ? -15.078 -15.309 5.704 1.00 39.72 269 PRO A CA 1
ATOM 2073 C C . PRO A 1 269 ? -13.570 -15.206 5.434 1.00 39.72 269 PRO A C 1
ATOM 2075 O O . PRO A 1 269 ? -12.803 -16.007 5.935 1.00 39.72 269 PRO A O 1
ATOM 2078 N N . ALA A 1 270 ? -13.130 -14.172 4.710 1.00 45.75 270 ALA A N 1
ATOM 2079 C CA . ALA A 1 270 ? -11.724 -13.863 4.459 1.00 45.75 270 ALA A CA 1
ATOM 2080 C C . ALA A 1 270 ? -10.869 -13.569 5.715 1.00 45.75 270 ALA A C 1
ATOM 2082 O O . ALA A 1 270 ? -9.650 -13.668 5.636 1.00 45.75 270 ALA A O 1
ATOM 2083 N N . ALA A 1 271 ? -11.476 -13.223 6.852 1.00 43.94 271 ALA A N 1
ATOM 2084 C CA . ALA A 1 271 ? -10.776 -12.919 8.102 1.00 43.94 271 ALA A CA 1
ATOM 2085 C C . ALA A 1 271 ? -10.494 -14.164 8.969 1.00 43.94 271 ALA A C 1
ATOM 2087 O O . ALA A 1 271 ? -9.727 -14.077 9.922 1.00 43.94 271 ALA A O 1
ATOM 2088 N N . ASP A 1 272 ? -11.097 -15.317 8.651 1.00 60.34 272 ASP A N 1
ATOM 2089 C CA . ASP A 1 272 ? -10.930 -16.574 9.388 1.00 60.34 272 ASP A CA 1
ATOM 2090 C C . ASP A 1 272 ? -10.833 -17.748 8.404 1.00 60.34 272 ASP A C 1
ATOM 2092 O O . ASP A 1 272 ? -11.770 -18.064 7.666 1.00 60.34 272 ASP A O 1
ATOM 2096 N N . ALA A 1 273 ? -9.679 -18.415 8.398 1.00 65.00 273 ALA A N 1
ATOM 2097 C CA . ALA A 1 273 ? -9.382 -19.468 7.437 1.00 65.00 273 ALA A CA 1
ATOM 2098 C C . ALA A 1 273 ? -10.325 -20.680 7.542 1.00 65.00 273 ALA A C 1
ATOM 2100 O O . ALA A 1 273 ? -10.631 -21.283 6.515 1.00 65.00 273 ALA A O 1
ATOM 2101 N N . GLU A 1 274 ? -10.795 -21.052 8.736 1.00 70.69 274 GLU A N 1
ATOM 2102 C CA . GLU A 1 274 ? -11.711 -22.188 8.899 1.00 70.69 274 GLU A CA 1
ATOM 2103 C C . GLU A 1 274 ? -13.123 -21.816 8.438 1.00 70.69 274 GLU A C 1
ATOM 2105 O O . GLU A 1 274 ? -13.741 -22.560 7.673 1.00 70.69 274 GLU A O 1
ATOM 2110 N N . LYS A 1 275 ? -13.587 -20.602 8.760 1.00 70.56 275 LYS A N 1
ATOM 2111 C CA . LYS A 1 275 ? -14.871 -20.099 8.242 1.00 70.56 275 LYS A CA 1
ATOM 2112 C C . LYS A 1 275 ? -14.867 -19.983 6.719 1.00 70.56 275 LYS A C 1
ATOM 2114 O O . LYS A 1 275 ? -15.8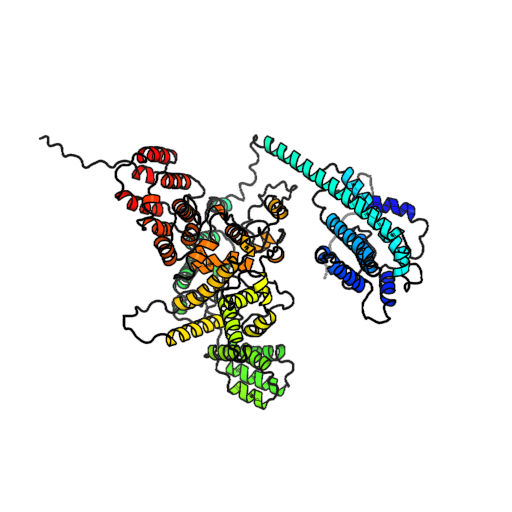69 -20.303 6.076 1.00 70.56 275 LYS A O 1
ATOM 2119 N N . LEU A 1 276 ? -13.744 -19.575 6.121 1.00 74.06 276 LEU A N 1
ATOM 2120 C CA . LEU A 1 276 ? -13.594 -19.541 4.666 1.00 74.06 276 LEU A CA 1
ATOM 2121 C C . LEU A 1 276 ? -13.695 -20.937 4.046 1.00 74.06 276 LEU A C 1
ATOM 2123 O O . LEU A 1 276 ? -14.352 -21.104 3.017 1.00 74.06 276 LEU A O 1
ATOM 2127 N N . LYS A 1 277 ? -13.057 -21.938 4.664 1.00 76.31 277 LYS A N 1
ATOM 2128 C CA . LYS A 1 277 ? -13.120 -23.336 4.212 1.00 76.31 277 LYS A CA 1
ATOM 2129 C C . LYS A 1 277 ? -14.551 -23.856 4.232 1.00 76.31 277 LYS A C 1
ATOM 2131 O O . LYS A 1 277 ? -15.007 -24.411 3.227 1.00 76.31 277 LYS A O 1
ATOM 2136 N N . ASP A 1 278 ? -15.259 -23.640 5.335 1.00 76.44 278 ASP A N 1
ATOM 2137 C CA . ASP A 1 278 ? -16.646 -24.074 5.494 1.00 76.44 278 ASP A CA 1
ATOM 2138 C C . ASP A 1 278 ? -17.563 -23.391 4.483 1.00 76.44 278 ASP A C 1
ATOM 2140 O O . ASP A 1 278 ? -18.350 -24.057 3.801 1.00 76.44 278 ASP A O 1
ATOM 2144 N N . PHE A 1 279 ? -17.407 -22.078 4.309 1.00 78.00 279 PHE A N 1
ATOM 2145 C CA . PHE A 1 279 ? -18.153 -21.316 3.316 1.00 78.00 279 PHE A CA 1
ATOM 2146 C C . PHE A 1 279 ? -17.907 -21.834 1.894 1.00 78.00 279 PHE A C 1
ATOM 2148 O O . PHE A 1 279 ? -18.859 -22.135 1.172 1.00 78.00 279 PHE A O 1
ATOM 2155 N N . LEU A 1 280 ? -16.641 -22.006 1.497 1.00 80.00 280 LEU A N 1
ATOM 2156 C CA . LEU A 1 280 ? -16.284 -22.545 0.183 1.00 80.00 280 LEU A CA 1
ATOM 2157 C C . LEU A 1 280 ? -16.916 -23.919 -0.042 1.00 80.00 280 LEU A C 1
ATOM 2159 O O . LEU A 1 280 ? -17.468 -24.174 -1.113 1.00 80.00 280 LEU A O 1
ATOM 2163 N N . GLN A 1 281 ? -16.894 -24.794 0.966 1.00 80.81 281 GLN A N 1
ATOM 2164 C CA . GLN A 1 281 ? -17.524 -26.106 0.868 1.00 80.81 281 GLN A CA 1
ATOM 2165 C C . GLN A 1 281 ? -19.039 -26.000 0.648 1.00 80.81 281 GLN A C 1
ATOM 2167 O O . GLN A 1 281 ? -19.582 -26.707 -0.204 1.00 80.81 281 GLN A O 1
ATOM 2172 N N . GLN A 1 282 ? -19.725 -25.125 1.385 1.00 79.94 282 GLN A N 1
ATOM 2173 C CA . GLN A 1 282 ? -21.169 -24.927 1.249 1.00 79.94 282 GLN A CA 1
ATOM 2174 C C . GLN A 1 282 ? -21.543 -24.352 -0.121 1.00 79.94 282 GLN A C 1
ATOM 2176 O O . GLN A 1 282 ? -22.503 -24.814 -0.739 1.00 79.94 282 GLN A O 1
ATOM 2181 N N . VAL A 1 283 ? -20.766 -23.394 -0.633 1.00 79.81 283 VAL A N 1
ATOM 2182 C CA . VAL A 1 283 ? -20.976 -22.820 -1.969 1.00 79.81 283 VAL A CA 1
ATOM 2183 C C . VAL A 1 283 ? -20.805 -23.891 -3.043 1.00 79.81 283 VAL A C 1
ATOM 2185 O O . VAL A 1 283 ? -21.678 -24.055 -3.894 1.00 79.81 283 VAL A O 1
ATOM 2188 N N . LEU A 1 284 ? -19.731 -24.681 -2.981 1.00 81.50 284 LEU A N 1
ATOM 2189 C CA . LEU A 1 284 ? -19.451 -25.730 -3.966 1.00 81.50 284 LEU A CA 1
ATOM 2190 C C . LEU A 1 284 ? -20.539 -26.812 -4.027 1.00 81.50 284 LEU A C 1
ATOM 2192 O O . LEU A 1 284 ? -20.786 -27.357 -5.101 1.00 81.50 284 LEU A O 1
ATOM 2196 N N . GLN A 1 285 ? -21.220 -27.093 -2.912 1.00 79.56 285 GLN A N 1
ATOM 2197 C CA . GLN A 1 285 ? -22.349 -28.030 -2.881 1.00 79.56 285 GLN A CA 1
ATOM 2198 C C . GLN A 1 285 ? -23.605 -27.493 -3.574 1.00 79.56 285 GLN A C 1
ATOM 2200 O O . GLN A 1 285 ? -24.402 -28.284 -4.073 1.00 79.56 285 GLN A O 1
ATOM 2205 N N . ARG A 1 286 ? -23.801 -26.170 -3.594 1.00 77.88 286 ARG A N 1
ATOM 2206 C CA . ARG A 1 286 ? -25.005 -25.539 -4.159 1.00 77.88 286 ARG A CA 1
ATOM 2207 C C . ARG A 1 286 ? -24.818 -25.056 -5.594 1.00 77.88 286 ARG A C 1
ATOM 2209 O O . ARG A 1 286 ? -25.800 -24.789 -6.280 1.00 77.88 286 ARG A O 1
ATOM 2216 N N . VAL A 1 287 ? -23.577 -24.927 -6.063 1.00 76.88 287 VAL A N 1
ATOM 2217 C CA . VAL A 1 287 ? -23.297 -24.478 -7.428 1.00 76.88 287 VAL A CA 1
ATOM 2218 C C . VAL A 1 287 ? -23.467 -25.627 -8.423 1.00 76.88 287 VAL A C 1
ATOM 2220 O O . VAL A 1 287 ? -22.690 -26.580 -8.468 1.00 76.88 287 VAL A O 1
ATOM 2223 N N . ASP A 1 288 ? -24.459 -25.484 -9.304 1.00 78.12 288 ASP A N 1
ATOM 2224 C CA . ASP A 1 288 ? -24.836 -26.530 -10.257 1.00 78.12 288 ASP A CA 1
ATOM 2225 C C . ASP A 1 288 ? -24.027 -26.562 -11.575 1.00 78.12 288 ASP A C 1
ATOM 2227 O O . ASP A 1 288 ? -24.403 -27.228 -12.541 1.00 78.12 288 ASP A O 1
ATOM 2231 N N . ARG A 1 289 ? -22.874 -25.885 -11.628 1.00 79.62 289 ARG A N 1
ATOM 2232 C CA . ARG A 1 289 ? -22.002 -25.799 -12.818 1.00 79.62 289 ARG A CA 1
ATOM 2233 C C . ARG A 1 289 ? -20.568 -26.264 -12.528 1.00 79.62 289 ARG A C 1
ATOM 2235 O O . ARG A 1 289 ? -20.140 -26.199 -11.378 1.00 79.62 289 ARG A O 1
ATOM 2242 N N . PRO A 1 290 ? -19.803 -26.711 -13.544 1.00 83.75 290 PRO A N 1
ATOM 2243 C CA . PRO A 1 290 ? -18.375 -26.969 -13.389 1.00 83.75 290 PRO A CA 1
ATOM 2244 C C . PRO A 1 290 ? -17.625 -25.715 -12.936 1.00 83.75 290 PRO A C 1
ATOM 2246 O O . PRO A 1 290 ? -17.856 -24.630 -13.471 1.00 83.75 290 PRO A O 1
ATOM 2249 N N . LEU A 1 291 ? -16.718 -25.875 -11.977 1.00 86.94 291 LEU A N 1
ATOM 2250 C CA . LEU A 1 291 ? -15.888 -24.798 -11.444 1.00 86.94 291 LEU A CA 1
ATOM 2251 C C . LEU A 1 291 ? -14.415 -25.156 -11.591 1.00 86.94 291 LEU A C 1
ATOM 2253 O O . LEU A 1 291 ? -14.030 -26.312 -11.415 1.00 86.94 291 LEU A O 1
ATOM 2257 N N . PHE A 1 292 ? -13.600 -24.152 -11.903 1.00 88.25 292 PHE A N 1
ATOM 2258 C CA . PHE A 1 292 ? -12.161 -24.296 -12.069 1.00 88.25 292 PHE A CA 1
ATOM 2259 C C . PHE A 1 292 ? -11.449 -23.365 -11.100 1.00 88.25 292 PHE A C 1
ATOM 2261 O O . PHE A 1 292 ? -11.621 -22.152 -11.180 1.00 88.25 292 PHE A O 1
ATOM 2268 N N . PHE A 1 293 ? -10.655 -23.929 -10.196 1.00 88.81 293 PHE A N 1
ATOM 2269 C CA . PHE A 1 293 ? -9.728 -23.162 -9.371 1.00 88.81 293 PHE A CA 1
ATOM 2270 C C . PHE A 1 293 ? -8.352 -23.226 -10.018 1.00 88.81 293 PHE A C 1
ATOM 2272 O O . PHE A 1 293 ? -7.825 -24.319 -10.220 1.00 88.81 293 PHE A O 1
ATOM 2279 N N . LEU A 1 294 ? -7.798 -22.066 -10.364 1.00 90.12 294 LEU A N 1
ATOM 2280 C CA . LEU A 1 294 ? -6.428 -21.933 -10.844 1.00 90.12 294 LEU A CA 1
ATOM 2281 C C . LEU A 1 294 ? -5.607 -21.321 -9.715 1.00 90.12 294 LEU A C 1
ATOM 2283 O O . LEU A 1 294 ? -5.838 -20.178 -9.332 1.00 90.12 294 LEU A O 1
ATOM 2287 N N . VAL A 1 295 ? -4.684 -22.106 -9.173 1.00 86.94 295 VAL A N 1
ATOM 2288 C CA . VAL A 1 295 ? -3.785 -21.691 -8.097 1.00 86.94 295 VAL A CA 1
ATOM 2289 C C . VAL A 1 295 ? -2.394 -21.558 -8.694 1.00 86.94 295 VAL A C 1
ATOM 2291 O O . VAL A 1 295 ? -1.806 -22.560 -9.106 1.00 86.94 295 VAL A O 1
ATOM 2294 N N . ASP A 1 296 ? -1.901 -20.326 -8.777 1.00 85.25 296 ASP A N 1
ATOM 2295 C CA . ASP A 1 296 ? -0.583 -20.027 -9.331 1.00 85.25 296 ASP A CA 1
ATOM 2296 C C . ASP A 1 296 ? 0.470 -19.953 -8.213 1.00 85.25 296 ASP A C 1
ATOM 2298 O O . ASP A 1 296 ? 0.255 -19.260 -7.221 1.00 85.25 296 ASP A O 1
ATOM 2302 N N . GLY A 1 297 ? 1.582 -20.681 -8.351 1.00 80.81 297 GLY A N 1
ATOM 2303 C CA . GLY A 1 297 ? 2.741 -20.593 -7.458 1.00 80.81 297 GLY A CA 1
ATOM 2304 C C . GLY A 1 297 ? 2.526 -21.182 -6.062 1.00 80.81 297 GLY A C 1
ATOM 2305 O O . GLY A 1 297 ? 2.878 -20.558 -5.065 1.00 80.81 297 GLY A O 1
ATOM 2306 N N . LEU A 1 298 ? 1.965 -22.391 -5.944 1.00 81.81 298 LEU A N 1
ATOM 2307 C CA . LEU A 1 298 ? 1.690 -22.992 -4.626 1.00 81.81 298 LEU A CA 1
ATOM 2308 C C . LEU A 1 298 ? 2.956 -23.206 -3.765 1.00 81.81 298 LEU A C 1
ATOM 2310 O O . LEU A 1 298 ? 2.877 -23.255 -2.536 1.00 81.81 298 LEU A O 1
ATOM 2314 N N . ASP A 1 299 ? 4.125 -23.350 -4.390 1.00 74.38 299 ASP A N 1
ATOM 2315 C CA . ASP A 1 299 ? 5.414 -23.433 -3.698 1.00 74.38 299 ASP A CA 1
ATOM 2316 C C . ASP A 1 299 ? 5.827 -22.131 -2.990 1.00 74.38 299 ASP A C 1
ATOM 2318 O O . ASP A 1 299 ? 6.679 -22.179 -2.107 1.00 74.38 299 ASP A O 1
ATOM 2322 N N . GLU A 1 300 ? 5.192 -20.996 -3.297 1.00 72.94 300 GLU A N 1
ATOM 2323 C CA . GLU A 1 300 ? 5.453 -19.714 -2.630 1.00 72.94 300 GLU A CA 1
ATOM 2324 C C . GLU A 1 300 ? 4.818 -19.614 -1.234 1.00 72.94 300 GLU A C 1
ATOM 2326 O O . GLU A 1 300 ? 5.188 -18.743 -0.441 1.00 72.94 300 GLU A O 1
ATOM 2331 N N . CYS A 1 301 ? 3.872 -20.499 -0.909 1.00 68.19 301 CYS A N 1
ATOM 2332 C CA . CYS A 1 301 ? 3.298 -20.586 0.427 1.00 68.19 301 CYS A CA 1
ATOM 2333 C C . CYS A 1 301 ? 4.302 -21.187 1.418 1.00 68.19 301 CYS A C 1
ATOM 2335 O O . CYS A 1 301 ? 5.027 -22.136 1.104 1.00 68.19 301 CYS A O 1
ATOM 2337 N N . ASP A 1 302 ? 4.274 -20.720 2.670 1.00 69.38 302 ASP A N 1
ATOM 2338 C CA . ASP A 1 302 ? 4.981 -21.427 3.730 1.00 69.38 302 ASP A CA 1
ATOM 2339 C C . ASP A 1 302 ? 4.438 -22.859 3.871 1.00 69.38 302 ASP A C 1
ATOM 2341 O O . ASP A 1 302 ? 3.298 -23.176 3.514 1.00 69.38 302 ASP A O 1
ATOM 2345 N N . TRP A 1 303 ? 5.265 -23.749 4.412 1.00 68.00 303 TRP A N 1
ATOM 2346 C CA . TRP A 1 303 ? 4.951 -25.173 4.431 1.00 68.00 303 TRP A CA 1
ATOM 2347 C C . TRP A 1 303 ? 3.646 -25.511 5.178 1.00 68.00 303 TRP A C 1
ATOM 2349 O O . TRP A 1 303 ? 3.004 -26.502 4.821 1.00 68.00 303 TRP A O 1
ATOM 2359 N N . ARG A 1 304 ? 3.232 -24.721 6.187 1.00 71.25 304 ARG A N 1
ATOM 2360 C CA . ARG A 1 304 ? 1.986 -24.958 6.937 1.00 71.25 304 ARG A CA 1
ATOM 2361 C C . ARG A 1 304 ? 0.779 -24.545 6.110 1.00 71.25 304 ARG A C 1
ATOM 2363 O O . ARG A 1 304 ? -0.122 -25.366 5.924 1.00 71.25 304 ARG A O 1
ATOM 2370 N N . ALA A 1 305 ? 0.778 -23.316 5.589 1.00 74.56 305 ALA A N 1
ATOM 2371 C CA . ALA A 1 305 ? -0.301 -22.818 4.736 1.00 74.56 305 ALA A CA 1
ATOM 2372 C C . ALA A 1 305 ? -0.470 -23.703 3.497 1.00 74.56 305 ALA A C 1
ATOM 2374 O O . ALA A 1 305 ? -1.581 -24.132 3.183 1.00 74.56 305 ALA A O 1
ATOM 2375 N N . ARG A 1 306 ? 0.648 -24.081 2.868 1.00 79.25 306 ARG A N 1
ATOM 2376 C CA . ARG A 1 306 ? 0.675 -24.999 1.730 1.00 79.25 306 ARG A CA 1
ATOM 2377 C C . ARG A 1 306 ? -0.011 -26.323 2.044 1.00 79.25 306 ARG A C 1
ATOM 2379 O O . ARG A 1 306 ? -0.917 -26.725 1.324 1.00 79.25 306 ARG A O 1
ATOM 2386 N N . ASN A 1 307 ? 0.387 -26.998 3.123 1.00 80.31 307 ASN A N 1
ATOM 2387 C CA . ASN A 1 307 ? -0.202 -28.287 3.494 1.00 80.31 307 ASN A CA 1
ATOM 2388 C C . ASN A 1 307 ? -1.697 -28.165 3.837 1.00 80.31 307 ASN A C 1
ATOM 2390 O O . ASN A 1 307 ? -2.479 -29.049 3.493 1.00 80.31 307 ASN A O 1
ATOM 2394 N N . SER A 1 308 ? -2.105 -27.061 4.470 1.00 81.56 308 SER A N 1
ATOM 2395 C CA . SER A 1 308 ? -3.513 -26.768 4.769 1.00 81.56 308 SER A CA 1
ATOM 2396 C C . SER A 1 308 ? -4.345 -26.591 3.490 1.00 81.56 308 SER A C 1
ATOM 2398 O O . SER A 1 308 ? -5.403 -27.208 3.350 1.00 81.56 308 SER A O 1
ATOM 2400 N N . LEU A 1 309 ? -3.842 -25.823 2.515 1.00 85.06 309 LEU A N 1
ATOM 2401 C CA . LEU A 1 309 ? -4.487 -25.625 1.210 1.00 85.06 309 LEU A CA 1
ATOM 2402 C C . LEU A 1 309 ? -4.555 -26.920 0.396 1.00 85.06 309 LEU A C 1
ATOM 2404 O O . LEU A 1 309 ? -5.583 -27.226 -0.205 1.00 85.06 309 LEU A O 1
ATOM 2408 N N . LEU A 1 310 ? -3.485 -27.713 0.410 1.00 82.25 310 LEU A N 1
ATOM 2409 C CA . LEU A 1 310 ? -3.432 -29.017 -0.251 1.00 82.25 310 LEU A CA 1
ATOM 2410 C C . LEU A 1 310 ? -4.491 -29.978 0.297 1.00 82.25 310 LEU A C 1
ATOM 2412 O O . LEU A 1 310 ? -5.238 -30.591 -0.476 1.00 82.25 310 LEU A O 1
ATOM 2416 N N . ALA A 1 311 ? -4.600 -30.070 1.624 1.00 83.06 311 ALA A N 1
ATOM 2417 C CA . ALA A 1 311 ? -5.625 -30.870 2.282 1.00 83.06 311 ALA A CA 1
ATOM 2418 C C . ALA A 1 311 ? -7.035 -30.383 1.915 1.00 83.06 311 ALA A C 1
ATOM 2420 O O . ALA A 1 311 ? -7.898 -31.195 1.572 1.00 83.06 311 ALA A O 1
ATOM 2421 N N . LEU A 1 312 ? -7.248 -29.063 1.906 1.00 85.44 312 LEU A N 1
ATOM 2422 C CA . LEU A 1 312 ? -8.517 -28.451 1.525 1.00 85.44 312 LEU A CA 1
ATOM 2423 C C . LEU A 1 312 ? -8.907 -28.782 0.080 1.00 85.44 312 LEU A C 1
ATOM 2425 O O . LEU A 1 312 ? -10.002 -29.286 -0.152 1.00 85.44 312 LEU A O 1
ATOM 2429 N N . PHE A 1 313 ? -8.037 -28.537 -0.901 1.00 86.19 313 PHE A N 1
ATOM 2430 C CA . PHE A 1 313 ? -8.367 -28.777 -2.309 1.00 86.19 313 PHE A CA 1
ATOM 2431 C C . PHE A 1 313 ? -8.608 -30.255 -2.604 1.00 86.19 313 PHE A C 1
ATOM 2433 O O . PHE A 1 313 ? -9.522 -30.589 -3.361 1.00 86.19 313 PHE A O 1
ATOM 2440 N N . THR A 1 314 ? -7.854 -31.145 -1.955 1.00 82.88 314 THR A N 1
ATOM 2441 C CA . THR A 1 314 ? -8.082 -32.593 -2.038 1.00 82.88 314 THR A CA 1
ATOM 2442 C C . THR A 1 314 ? -9.460 -32.952 -1.482 1.00 82.88 314 THR A C 1
ATOM 2444 O O . THR A 1 314 ? -10.234 -33.664 -2.127 1.00 82.88 314 THR A O 1
ATOM 2447 N N . HIS A 1 315 ? -9.809 -32.397 -0.320 1.00 83.94 315 HIS A N 1
ATOM 2448 C CA . HIS A 1 315 ? -11.109 -32.599 0.306 1.00 83.94 315 HIS A CA 1
ATOM 2449 C C . HIS A 1 315 ? -12.263 -32.092 -0.572 1.00 83.94 315 HIS A C 1
ATOM 2451 O O . HIS A 1 315 ? -13.205 -32.840 -0.849 1.00 83.94 315 HIS A O 1
ATOM 2457 N N . LEU A 1 316 ? -12.170 -30.858 -1.069 1.00 84.69 316 LEU A N 1
ATOM 2458 C CA . LEU A 1 316 ? -13.202 -30.229 -1.896 1.00 84.69 316 LEU A CA 1
ATOM 2459 C C . LEU A 1 316 ? -13.391 -30.953 -3.234 1.00 84.69 316 LEU A C 1
ATOM 2461 O O . LEU A 1 316 ? -14.530 -31.200 -3.630 1.00 84.69 316 LEU A O 1
ATOM 2465 N N . SER A 1 317 ? -12.296 -31.346 -3.890 1.00 82.44 317 SER A N 1
ATOM 2466 C CA . SER A 1 317 ? -12.321 -32.112 -5.143 1.00 82.44 317 SER A CA 1
ATOM 2467 C C . SER A 1 317 ? -12.972 -33.489 -4.955 1.00 82.44 317 SER A C 1
ATOM 2469 O O . SER A 1 317 ? -13.789 -33.909 -5.774 1.00 82.44 317 SER A O 1
ATOM 2471 N N . SER A 1 318 ? -12.702 -34.166 -3.828 1.00 81.88 318 SER A N 1
ATOM 2472 C CA . SER A 1 318 ? -13.314 -35.470 -3.523 1.00 81.88 318 SER A CA 1
ATOM 2473 C C . SER A 1 318 ? -14.828 -35.392 -3.286 1.00 81.88 318 SER A C 1
ATOM 2475 O O . SER A 1 318 ? -15.568 -36.288 -3.688 1.00 81.88 318 SER A O 1
ATOM 2477 N N . LYS A 1 319 ? -15.300 -34.310 -2.653 1.00 82.06 319 LYS A N 1
ATOM 2478 C CA . LYS A 1 319 ? -16.724 -34.094 -2.360 1.00 82.06 319 LYS A CA 1
ATOM 2479 C C . LYS A 1 319 ? -17.502 -33.543 -3.552 1.00 82.06 319 LYS A C 1
ATOM 2481 O O . LYS A 1 319 ? -18.698 -33.799 -3.661 1.00 82.06 319 LYS A O 1
ATOM 2486 N N . SER A 1 320 ? -16.843 -32.782 -4.423 1.00 80.50 320 SER A N 1
ATOM 2487 C CA . SER A 1 320 ? -17.491 -32.037 -5.502 1.00 80.50 320 SER A CA 1
ATOM 2488 C C . SER A 1 320 ? -16.908 -32.454 -6.853 1.00 80.50 320 SER A C 1
ATOM 2490 O O . SER A 1 320 ? -15.965 -31.823 -7.326 1.00 80.50 320 SER A O 1
ATOM 2492 N N . PRO A 1 321 ? -17.489 -33.448 -7.554 1.00 78.00 321 PRO A N 1
ATOM 2493 C CA . PRO A 1 321 ? -16.940 -33.961 -8.818 1.00 78.00 321 PRO A CA 1
ATOM 2494 C C . PRO A 1 321 ? -16.943 -32.929 -9.963 1.00 78.00 321 PRO A C 1
ATOM 2496 O O . PRO A 1 321 ? -16.384 -33.167 -11.032 1.00 78.00 321 PRO A O 1
ATOM 2499 N N . ARG A 1 322 ? -17.610 -31.787 -9.761 1.00 81.88 322 ARG A N 1
ATOM 2500 C CA . ARG A 1 322 ? -17.681 -30.658 -10.696 1.00 81.88 322 ARG A CA 1
ATOM 2501 C C . ARG A 1 322 ? -16.576 -29.623 -10.477 1.00 81.88 322 ARG A C 1
ATOM 2503 O O . ARG A 1 322 ? -16.396 -28.765 -11.340 1.00 81.88 322 ARG A O 1
ATOM 2510 N N . LEU A 1 323 ? -15.856 -29.693 -9.358 1.00 86.81 323 LEU A N 1
ATOM 2511 C CA . LEU A 1 323 ? -14.702 -28.848 -9.094 1.00 86.81 323 LEU A CA 1
ATOM 2512 C C . LEU A 1 323 ? -13.466 -29.463 -9.748 1.00 86.81 323 LEU A C 1
ATOM 2514 O O . LEU A 1 323 ? -13.147 -30.631 -9.540 1.00 86.81 323 LEU A O 1
ATOM 2518 N N . LYS A 1 324 ? -12.743 -28.655 -10.515 1.00 87.56 324 LYS A N 1
ATOM 2519 C CA . LYS A 1 324 ? -11.419 -28.988 -11.028 1.00 87.56 324 LYS A CA 1
ATOM 2520 C C . LYS A 1 324 ? -10.423 -27.985 -10.483 1.00 87.56 324 LYS A C 1
ATOM 2522 O O . LYS A 1 324 ? -10.616 -26.782 -10.616 1.00 87.56 324 LYS A O 1
ATOM 2527 N N . VAL A 1 325 ? -9.355 -28.485 -9.883 1.00 88.12 325 VAL A N 1
ATOM 2528 C CA . VAL A 1 325 ? -8.281 -27.649 -9.349 1.00 88.12 325 VAL A CA 1
ATOM 2529 C C . VAL A 1 325 ? -7.060 -27.834 -10.239 1.00 88.12 325 VAL A C 1
ATOM 2531 O O . VAL A 1 325 ? -6.650 -28.963 -10.509 1.00 88.12 325 VAL A O 1
ATOM 2534 N N . VAL A 1 326 ? -6.514 -26.727 -10.727 1.00 90.00 326 VAL A N 1
ATOM 2535 C CA . VAL A 1 326 ? -5.272 -26.658 -11.493 1.00 90.00 326 VAL A CA 1
ATOM 2536 C C . VAL A 1 326 ? -4.278 -25.885 -10.649 1.00 90.00 326 VAL A C 1
ATOM 2538 O O . VAL A 1 326 ? -4.566 -24.777 -10.206 1.00 90.00 326 VAL A O 1
ATOM 2541 N N . ILE A 1 327 ? -3.122 -26.490 -10.416 1.00 87.00 327 ILE A N 1
ATOM 2542 C CA . ILE A 1 327 ? -2.078 -25.938 -9.561 1.00 87.00 327 ILE A CA 1
ATOM 2543 C C . ILE A 1 327 ? -0.823 -25.797 -10.410 1.00 87.00 327 ILE A C 1
ATOM 2545 O O . ILE A 1 327 ? -0.407 -26.768 -11.047 1.00 87.00 327 ILE A O 1
ATOM 2549 N N . SER A 1 328 ? -0.222 -24.610 -10.410 1.00 88.00 328 SER A N 1
ATOM 2550 C CA . SER A 1 328 ? 1.160 -24.430 -10.843 1.00 88.00 328 SER A CA 1
ATOM 2551 C C . SER A 1 328 ? 2.060 -24.453 -9.600 1.00 88.00 328 SER A C 1
ATOM 2553 O O . SER A 1 328 ? 1.727 -23.895 -8.552 1.00 88.00 328 SER A O 1
ATOM 2555 N N . ALA A 1 329 ? 3.171 -25.180 -9.684 1.00 81.69 329 ALA A N 1
ATOM 2556 C CA . ALA A 1 329 ? 4.168 -25.229 -8.624 1.00 81.69 329 ALA A CA 1
ATOM 2557 C C . ALA A 1 329 ? 5.524 -25.666 -9.181 1.00 81.69 329 ALA A C 1
ATOM 2559 O O . ALA A 1 329 ? 5.589 -26.428 -10.154 1.00 81.69 329 ALA A O 1
ATOM 2560 N N . ARG A 1 330 ? 6.611 -25.248 -8.529 1.00 76.12 330 ARG A N 1
ATOM 2561 C CA . ARG A 1 330 ? 7.936 -25.843 -8.753 1.00 76.12 330 ARG A CA 1
ATOM 2562 C C . ARG A 1 330 ? 7.961 -27.314 -8.307 1.00 76.12 330 ARG A C 1
ATOM 2564 O O . ARG A 1 330 ? 7.203 -27.706 -7.416 1.00 76.12 330 ARG A O 1
ATOM 2571 N N . PRO A 1 331 ? 8.837 -28.146 -8.902 1.00 66.19 331 PRO A N 1
ATOM 2572 C CA . PRO A 1 331 ? 8.912 -29.571 -8.601 1.00 66.19 331 PRO A CA 1
ATOM 2573 C C . PRO A 1 331 ? 9.558 -29.851 -7.229 1.00 66.19 331 PRO A C 1
ATOM 2575 O O . PRO A 1 331 ? 10.689 -30.327 -7.126 1.00 66.19 331 PRO A O 1
ATOM 2578 N N . GLU A 1 332 ? 8.844 -29.545 -6.146 1.00 65.88 332 GLU A N 1
ATOM 2579 C CA . GLU A 1 332 ? 9.260 -29.858 -4.780 1.00 65.88 332 GLU A CA 1
ATOM 2580 C C . GLU A 1 332 ? 8.753 -31.232 -4.332 1.00 65.88 332 GLU A C 1
ATOM 2582 O O . GLU A 1 332 ? 7.580 -31.572 -4.511 1.00 65.88 332 GLU A O 1
ATOM 2587 N N . LYS A 1 333 ? 9.615 -32.015 -3.664 1.00 63.03 333 LYS A N 1
ATOM 2588 C CA . LYS A 1 333 ? 9.272 -33.368 -3.179 1.00 63.03 333 LYS A CA 1
ATOM 2589 C C . LYS A 1 333 ? 7.985 -33.394 -2.346 1.00 63.03 333 LYS A C 1
ATOM 2591 O O . LYS A 1 333 ? 7.144 -34.259 -2.563 1.00 63.03 333 LYS A O 1
ATOM 2596 N N . GLY A 1 334 ? 7.800 -32.410 -1.461 1.00 65.75 334 GLY A N 1
ATOM 2597 C CA . GLY A 1 334 ? 6.632 -32.339 -0.576 1.00 65.75 334 GLY A CA 1
ATOM 2598 C C . GLY A 1 334 ? 5.298 -32.142 -1.304 1.00 65.75 334 GLY A C 1
ATOM 2599 O O . GLY A 1 334 ? 4.283 -32.653 -0.843 1.00 65.75 334 GLY A O 1
ATOM 2600 N N . ILE A 1 335 ? 5.293 -31.454 -2.451 1.00 69.44 335 ILE A N 1
ATOM 2601 C CA . ILE A 1 335 ? 4.095 -31.280 -3.292 1.00 69.44 335 ILE A CA 1
ATOM 2602 C C . ILE A 1 335 ? 3.901 -32.520 -4.178 1.00 69.44 335 ILE A C 1
ATOM 2604 O O . ILE A 1 335 ? 2.784 -33.010 -4.353 1.00 69.44 335 ILE A O 1
ATOM 2608 N N . HIS A 1 336 ? 5.000 -33.076 -4.697 1.00 66.94 336 HIS A N 1
ATOM 2609 C CA . HIS A 1 336 ? 4.980 -34.263 -5.552 1.00 66.94 336 HIS A CA 1
ATOM 2610 C C . HIS A 1 336 ? 4.414 -35.513 -4.879 1.00 66.94 336 HIS A C 1
ATOM 2612 O O . HIS A 1 336 ? 3.701 -36.278 -5.538 1.00 66.94 336 HIS A O 1
ATOM 2618 N N . GLU A 1 337 ? 4.747 -35.730 -3.606 1.00 69.88 337 GLU A N 1
ATOM 2619 C CA . GLU A 1 337 ? 4.299 -36.889 -2.827 1.00 69.88 337 GLU A CA 1
ATOM 2620 C C . GLU A 1 337 ? 2.793 -36.828 -2.529 1.00 69.88 337 GLU A C 1
ATOM 2622 O O . GLU A 1 337 ? 2.120 -37.858 -2.544 1.00 69.88 337 GLU A O 1
ATOM 2627 N N . GLN A 1 338 ? 2.235 -35.628 -2.339 1.00 68.56 338 GLN A N 1
ATOM 2628 C CA . GLN A 1 338 ? 0.826 -35.453 -1.973 1.00 68.56 338 GLN A CA 1
ATOM 2629 C C . GLN A 1 338 ? -0.145 -35.633 -3.155 1.00 68.56 338 GLN A C 1
ATOM 2631 O O . GLN A 1 338 ? -1.287 -36.031 -2.946 1.00 68.56 338 GLN A O 1
ATOM 2636 N N . PHE A 1 339 ? 0.302 -35.436 -4.402 1.00 69.50 339 PHE A N 1
ATOM 2637 C CA . PHE A 1 339 ? -0.544 -35.527 -5.605 1.00 69.50 339 PHE A CA 1
ATOM 2638 C C . PHE A 1 339 ? -0.201 -36.693 -6.538 1.00 69.50 339 PHE A C 1
ATOM 2640 O O . PHE A 1 339 ? -0.198 -36.528 -7.762 1.00 69.50 339 PHE A O 1
ATOM 2647 N N . HIS A 1 340 ? 0.152 -37.865 -6.009 1.00 64.44 340 HIS A N 1
ATOM 2648 C CA . HIS A 1 340 ? 0.525 -39.025 -6.837 1.00 64.44 340 HIS A CA 1
ATOM 2649 C C . HIS A 1 340 ? -0.528 -39.400 -7.903 1.00 64.44 340 HIS A C 1
ATOM 2651 O O . HIS A 1 340 ? -0.140 -39.754 -9.014 1.00 64.44 340 HIS A O 1
ATOM 2657 N N . ASP A 1 341 ? -1.819 -39.202 -7.615 1.00 68.81 341 ASP A N 1
ATOM 2658 C CA . ASP A 1 341 ? -2.936 -39.559 -8.506 1.00 68.81 341 ASP A CA 1
ATOM 2659 C C . ASP A 1 341 ? -3.415 -38.433 -9.448 1.00 68.81 341 ASP A C 1
ATOM 2661 O O . ASP A 1 341 ? -4.310 -38.644 -10.269 1.00 68.81 341 ASP A O 1
ATOM 2665 N N . ALA A 1 342 ? -2.860 -37.221 -9.352 1.00 76.00 342 ALA A N 1
ATOM 2666 C CA . ALA A 1 342 ? -3.311 -36.087 -10.162 1.00 76.00 342 ALA A CA 1
ATOM 2667 C C . ALA A 1 342 ? -2.730 -36.114 -11.589 1.00 76.00 342 ALA A C 1
ATOM 2669 O O . ALA A 1 342 ? -1.586 -36.519 -11.803 1.00 76.00 342 ALA A O 1
ATOM 2670 N N . ALA A 1 343 ? -3.492 -35.609 -12.568 1.00 82.75 343 ALA A N 1
ATOM 2671 C CA . ALA A 1 343 ? -2.985 -35.370 -13.920 1.00 82.75 343 ALA A CA 1
ATOM 2672 C C . ALA A 1 343 ? -1.916 -34.265 -13.901 1.00 82.75 343 ALA A C 1
ATOM 2674 O O . ALA A 1 343 ? -2.116 -33.214 -13.294 1.00 82.75 343 ALA A O 1
ATOM 2675 N N . ARG A 1 344 ? -0.783 -34.499 -14.573 1.00 82.19 344 ARG A N 1
ATOM 2676 C CA . ARG A 1 344 ? 0.394 -33.621 -14.522 1.00 82.19 344 ARG A CA 1
ATOM 2677 C C . ARG A 1 344 ? 0.787 -33.161 -15.914 1.00 82.19 344 ARG A C 1
ATOM 2679 O O . ARG A 1 344 ? 0.852 -33.964 -16.842 1.00 82.19 344 ARG A O 1
ATOM 2686 N N . ILE A 1 345 ? 1.094 -31.874 -16.026 1.00 85.81 345 ILE A N 1
ATOM 2687 C CA . ILE A 1 345 ? 1.711 -31.282 -17.208 1.00 85.81 345 ILE A CA 1
ATOM 2688 C C . ILE A 1 345 ? 3.077 -30.777 -16.764 1.00 85.81 345 ILE A C 1
ATOM 2690 O O . ILE A 1 345 ? 3.171 -29.778 -16.056 1.00 85.81 345 ILE A O 1
ATOM 2694 N N . ASN A 1 346 ? 4.132 -31.487 -17.155 1.00 80.25 346 ASN A N 1
ATOM 2695 C CA . ASN A 1 346 ? 5.493 -31.048 -16.884 1.00 80.25 346 ASN A CA 1
ATOM 2696 C C . ASN A 1 346 ? 5.920 -30.074 -17.981 1.00 80.25 346 ASN A C 1
ATOM 2698 O O . ASN A 1 346 ? 5.919 -30.415 -19.166 1.00 80.25 346 ASN A O 1
ATOM 2702 N N . LEU A 1 347 ? 6.294 -28.861 -17.586 1.00 77.38 347 LEU A N 1
ATOM 2703 C CA . LEU A 1 347 ? 6.953 -27.913 -18.475 1.00 77.38 347 LEU A CA 1
ATOM 2704 C C . LEU A 1 347 ? 8.445 -28.252 -18.506 1.00 77.38 347 LEU A C 1
ATOM 2706 O O . LEU A 1 347 ? 9.237 -27.716 -17.738 1.00 77.38 347 LEU A O 1
ATOM 2710 N N . GLU A 1 348 ? 8.797 -29.223 -19.347 1.00 75.75 348 GLU A N 1
ATOM 2711 C CA . GLU A 1 348 ? 10.179 -29.669 -19.517 1.00 75.75 348 GLU A CA 1
ATOM 2712 C C . GLU A 1 348 ? 11.018 -28.663 -20.312 1.00 75.75 348 GLU A C 1
ATOM 2714 O O . GLU A 1 348 ? 10.500 -27.831 -21.064 1.00 75.75 348 GLU A O 1
ATOM 2719 N N . MET A 1 349 ? 12.335 -28.780 -20.143 1.00 77.38 349 MET A N 1
ATOM 2720 C CA . MET A 1 349 ? 13.324 -28.032 -20.909 1.00 77.38 349 MET A CA 1
ATOM 2721 C C . MET A 1 349 ? 13.170 -28.349 -22.397 1.00 77.38 349 MET A C 1
ATOM 2723 O O . MET A 1 349 ? 13.245 -29.509 -22.802 1.00 77.38 349 MET A O 1
ATOM 2727 N N . ASP A 1 350 ? 12.979 -27.316 -23.211 1.00 84.00 350 ASP A N 1
ATOM 2728 C CA . ASP A 1 350 ? 12.708 -27.464 -24.636 1.00 84.00 350 ASP A CA 1
ATOM 2729 C C . ASP A 1 350 ? 13.459 -26.387 -25.419 1.00 84.00 350 ASP A C 1
ATOM 2731 O O . ASP A 1 350 ? 13.133 -25.198 -25.367 1.00 84.00 350 ASP A O 1
ATOM 2735 N N . LEU A 1 351 ? 14.473 -26.828 -26.163 1.00 87.62 351 LEU A N 1
ATOM 2736 C CA . LEU A 1 351 ? 15.330 -25.947 -26.945 1.00 87.62 351 LEU A CA 1
ATOM 2737 C C . LEU A 1 351 ? 14.554 -25.209 -28.043 1.00 87.62 351 LEU A C 1
ATOM 2739 O O . LEU A 1 351 ? 14.913 -24.082 -28.380 1.00 87.62 351 LEU A O 1
ATOM 2743 N N . GLU A 1 352 ? 13.506 -25.808 -28.614 1.00 89.12 352 GLU A N 1
ATOM 2744 C CA . GLU A 1 352 ? 12.704 -25.159 -29.654 1.00 89.12 352 GLU A CA 1
ATOM 2745 C C . GLU A 1 352 ? 11.918 -23.982 -29.064 1.00 89.12 352 GLU A C 1
ATOM 2747 O O . GLU A 1 352 ? 11.929 -22.880 -29.621 1.00 89.12 352 GLU A O 1
ATOM 2752 N N . LYS A 1 353 ? 11.327 -24.176 -27.877 1.00 85.88 353 LYS A N 1
ATOM 2753 C CA . LYS A 1 353 ? 10.666 -23.097 -27.125 1.00 85.88 353 LYS A CA 1
ATOM 2754 C C . LYS A 1 353 ? 11.645 -22.010 -26.707 1.00 85.88 353 LYS A C 1
ATOM 2756 O O . LYS A 1 353 ? 11.350 -20.833 -26.914 1.00 85.88 353 LYS A O 1
ATOM 2761 N N . ASP A 1 354 ? 12.808 -22.383 -26.175 1.00 89.94 354 ASP A N 1
ATOM 2762 C CA . ASP A 1 354 ? 13.846 -21.424 -25.787 1.00 89.94 354 ASP A CA 1
ATOM 2763 C C . ASP A 1 354 ? 14.341 -20.624 -27.000 1.00 89.94 354 ASP A C 1
ATOM 2765 O O . ASP A 1 354 ? 14.542 -19.413 -26.903 1.00 89.94 354 ASP A O 1
ATOM 2769 N N . THR A 1 355 ? 14.444 -21.265 -28.168 1.00 92.56 355 THR A N 1
ATOM 2770 C CA . THR A 1 355 ? 14.795 -20.605 -29.434 1.00 92.56 355 THR A CA 1
ATOM 2771 C C . THR A 1 355 ? 13.739 -19.607 -29.874 1.00 92.56 355 THR A C 1
ATOM 2773 O O . THR A 1 355 ? 14.069 -18.479 -30.257 1.00 92.56 355 THR A O 1
ATOM 2776 N N . LEU A 1 356 ? 12.464 -19.980 -29.788 1.00 92.69 356 LEU A N 1
ATOM 2777 C CA . LEU A 1 356 ? 11.355 -19.089 -30.112 1.00 92.69 356 LEU A CA 1
ATOM 2778 C C . LEU A 1 356 ? 11.320 -17.885 -29.160 1.00 92.69 356 LEU A C 1
ATOM 2780 O O . LEU A 1 356 ? 11.206 -16.741 -29.610 1.00 92.69 356 LEU A O 1
ATOM 2784 N N . LEU A 1 357 ? 11.498 -18.125 -27.859 1.00 90.75 357 LEU A N 1
ATOM 2785 C CA . LEU A 1 357 ? 11.545 -17.089 -26.832 1.00 90.75 357 LEU A CA 1
ATOM 2786 C C . LEU A 1 357 ? 12.737 -16.143 -27.031 1.00 90.75 357 LEU A C 1
ATOM 2788 O O . LEU A 1 357 ? 12.552 -14.926 -27.065 1.00 90.75 357 LEU A O 1
ATOM 2792 N N . ALA A 1 358 ? 13.947 -16.674 -27.219 1.00 92.69 358 ALA A N 1
ATOM 2793 C CA . ALA A 1 358 ? 15.143 -15.874 -27.470 1.00 92.69 358 ALA A CA 1
ATOM 2794 C C . ALA A 1 358 ? 14.996 -15.033 -28.746 1.00 92.69 358 ALA A C 1
ATOM 2796 O O . ALA A 1 358 ? 15.301 -13.840 -28.738 1.00 92.69 358 ALA A O 1
ATOM 2797 N N . THR A 1 359 ? 14.457 -15.617 -29.820 1.00 93.88 359 THR A N 1
ATOM 2798 C CA . THR A 1 359 ? 14.178 -14.905 -31.078 1.00 93.88 359 THR A CA 1
ATOM 2799 C C . THR A 1 359 ? 13.215 -13.743 -30.857 1.00 93.88 359 THR A C 1
ATOM 2801 O O . THR A 1 359 ? 13.481 -12.620 -31.300 1.00 93.88 359 THR A O 1
ATOM 2804 N N . HIS A 1 360 ? 12.119 -13.983 -30.134 1.00 93.44 360 HIS A N 1
ATOM 2805 C CA . HIS A 1 360 ? 11.141 -12.951 -29.812 1.00 93.44 360 HIS A CA 1
ATOM 2806 C C . HIS A 1 360 ? 11.758 -11.826 -28.964 1.00 93.44 360 HIS A C 1
ATOM 2808 O O . HIS A 1 360 ? 11.642 -10.649 -29.314 1.00 93.44 360 HIS A O 1
ATOM 2814 N N . LEU A 1 361 ? 12.483 -12.174 -27.896 1.00 91.38 361 LEU A N 1
ATOM 2815 C CA . LEU A 1 361 ? 13.115 -11.212 -26.990 1.00 91.38 361 LEU A CA 1
ATOM 2816 C C . LEU A 1 361 ? 14.185 -10.359 -27.681 1.00 91.38 361 LEU A C 1
ATOM 2818 O O . LEU A 1 361 ? 14.234 -9.150 -27.451 1.00 91.38 361 LEU A O 1
ATOM 2822 N N . VAL A 1 362 ? 15.020 -10.960 -28.533 1.00 93.62 362 VAL A N 1
ATOM 2823 C CA . VAL A 1 362 ? 16.047 -10.245 -29.309 1.00 93.62 362 VAL A CA 1
ATOM 2824 C C . VAL A 1 362 ? 15.401 -9.292 -30.309 1.00 93.62 362 VAL A C 1
ATOM 2826 O O . VAL A 1 362 ? 15.826 -8.144 -30.423 1.00 93.62 362 VAL A O 1
ATOM 2829 N N . THR A 1 363 ? 14.357 -9.740 -31.007 1.00 91.44 363 THR A N 1
ATOM 2830 C CA . THR A 1 363 ? 13.651 -8.914 -31.997 1.00 91.44 363 THR A CA 1
ATOM 2831 C C . THR A 1 363 ? 13.010 -7.694 -31.343 1.00 91.44 363 THR A C 1
ATOM 2833 O O . THR A 1 363 ? 13.133 -6.586 -31.860 1.00 91.44 363 THR A O 1
ATOM 2836 N N . LEU A 1 364 ? 12.372 -7.892 -30.188 1.00 88.50 364 LEU A N 1
ATOM 2837 C CA . LEU A 1 364 ? 11.657 -6.841 -29.476 1.00 88.50 364 LEU A CA 1
ATOM 2838 C C . LEU A 1 364 ? 12.598 -5.834 -28.799 1.00 88.50 364 LEU A C 1
ATOM 2840 O O . LEU A 1 364 ? 12.378 -4.631 -28.893 1.00 88.50 364 LEU A O 1
ATOM 2844 N N . ASN A 1 365 ? 13.631 -6.312 -28.098 1.00 85.81 365 ASN A N 1
ATOM 2845 C CA . ASN A 1 365 ? 14.421 -5.468 -27.193 1.00 85.81 365 ASN A CA 1
ATOM 2846 C C . ASN A 1 365 ? 15.770 -5.027 -27.782 1.00 85.81 365 ASN A C 1
ATOM 2848 O O . ASN A 1 365 ? 16.364 -4.063 -27.298 1.00 85.81 365 ASN A O 1
ATOM 2852 N N . LEU A 1 366 ? 16.260 -5.699 -28.830 1.00 90.88 366 LEU A N 1
ATOM 2853 C CA . LEU A 1 366 ? 17.547 -5.412 -29.471 1.00 90.88 366 LEU A CA 1
ATOM 2854 C C . LEU A 1 366 ? 17.413 -5.176 -30.995 1.00 90.88 366 LEU A C 1
ATOM 2856 O O . LEU A 1 366 ? 18.205 -5.718 -31.777 1.00 90.88 366 LEU A O 1
ATOM 2860 N N . PRO A 1 367 ? 16.452 -4.350 -31.468 1.00 89.56 367 PRO A N 1
ATOM 2861 C CA . PRO A 1 367 ? 16.200 -4.180 -32.902 1.00 89.56 367 PRO A CA 1
ATOM 2862 C C . PRO A 1 367 ? 17.386 -3.558 -33.652 1.00 89.56 367 PRO A C 1
ATOM 2864 O O . PRO A 1 367 ? 17.573 -3.842 -34.834 1.00 89.56 367 PRO A O 1
ATOM 2867 N N . HIS A 1 368 ? 18.212 -2.773 -32.959 1.00 89.19 368 HIS A N 1
ATOM 2868 C CA . HIS A 1 368 ? 19.357 -2.039 -33.499 1.00 89.19 368 HIS A CA 1
ATOM 2869 C C . HIS A 1 368 ? 20.591 -2.911 -33.801 1.00 89.19 368 HIS A C 1
ATOM 2871 O O . HIS A 1 368 ? 21.504 -2.451 -34.483 1.00 89.19 368 HIS A O 1
ATOM 2877 N N . LEU A 1 369 ? 20.652 -4.154 -33.306 1.00 92.44 369 LEU A N 1
ATOM 2878 C CA . LEU A 1 369 ? 21.797 -5.039 -33.543 1.00 92.44 369 LEU A CA 1
ATOM 2879 C C . LEU A 1 369 ? 21.828 -5.571 -34.985 1.00 92.44 369 LEU A C 1
ATOM 2881 O O . LEU A 1 369 ? 20.783 -5.806 -35.600 1.00 92.44 369 LEU A O 1
ATOM 2885 N N . SER A 1 370 ? 23.033 -5.814 -35.511 1.00 93.56 370 SER A N 1
ATOM 2886 C CA . SER A 1 370 ? 23.211 -6.447 -36.822 1.00 93.56 370 SER A CA 1
ATOM 2887 C C . SER A 1 370 ? 22.717 -7.898 -36.818 1.00 93.56 370 SER A C 1
ATOM 2889 O O . SER A 1 370 ? 22.664 -8.551 -35.773 1.00 93.56 370 SER A O 1
ATOM 2891 N N . GLN A 1 371 ? 22.370 -8.423 -37.996 1.00 93.50 371 GLN A N 1
ATOM 2892 C CA . GLN A 1 371 ? 21.801 -9.768 -38.117 1.00 93.50 371 GLN A CA 1
ATOM 2893 C C . GLN A 1 371 ? 22.745 -10.864 -37.599 1.00 93.50 371 GLN A C 1
ATOM 2895 O O . GLN A 1 371 ? 22.290 -11.809 -36.954 1.00 93.50 371 GLN A O 1
ATOM 2900 N N . ASP A 1 372 ? 24.053 -10.709 -37.805 1.00 92.62 372 ASP A N 1
ATOM 2901 C CA . ASP A 1 372 ? 25.060 -11.662 -37.323 1.00 92.62 372 ASP A CA 1
ATOM 2902 C C . ASP A 1 372 ? 25.118 -11.699 -35.791 1.00 92.62 372 ASP A C 1
ATOM 2904 O O . ASP A 1 372 ? 25.217 -12.764 -35.182 1.00 92.62 372 ASP A O 1
ATOM 2908 N N . VAL A 1 373 ? 25.010 -10.531 -35.150 1.00 93.12 373 VAL A N 1
ATOM 2909 C CA . VAL A 1 373 ? 25.014 -10.418 -33.687 1.00 93.12 373 VAL A CA 1
ATOM 2910 C C . VAL A 1 373 ? 23.704 -10.948 -33.112 1.00 93.12 373 VAL A C 1
ATOM 2912 O O . VAL A 1 373 ? 23.740 -11.694 -32.138 1.00 93.12 373 VAL A O 1
ATOM 2915 N N . LYS A 1 374 ? 22.559 -10.643 -33.735 1.00 94.25 374 LYS A N 1
ATOM 2916 C CA . LYS A 1 374 ? 21.258 -11.213 -33.346 1.00 94.25 374 LYS A CA 1
ATOM 2917 C C . LYS A 1 374 ? 21.275 -12.736 -33.411 1.00 94.25 374 LYS A C 1
ATOM 2919 O O . LYS A 1 374 ? 20.872 -13.377 -32.449 1.00 94.25 374 LYS A O 1
ATOM 2924 N N . SER A 1 375 ? 21.792 -13.302 -34.500 1.00 94.62 375 SER A N 1
ATOM 2925 C CA . SER A 1 375 ? 21.866 -14.755 -34.690 1.00 94.62 375 SER A CA 1
ATOM 2926 C C . SER A 1 375 ? 22.731 -15.418 -33.615 1.00 94.62 375 SER A C 1
ATOM 2928 O O . SER A 1 375 ? 22.309 -16.404 -33.019 1.00 94.62 375 SER A O 1
ATOM 2930 N N . LEU A 1 376 ? 23.888 -14.824 -33.291 1.00 95.38 376 LEU A N 1
ATOM 2931 C CA . LEU A 1 376 ? 24.755 -15.294 -32.206 1.00 95.38 376 LEU A CA 1
ATOM 2932 C C . LEU A 1 376 ? 24.058 -15.250 -30.838 1.00 95.38 376 LEU A C 1
ATOM 2934 O O . LEU A 1 376 ? 24.184 -16.187 -30.051 1.00 95.38 376 LEU A O 1
ATOM 2938 N N . VAL A 1 377 ? 23.361 -14.150 -30.534 1.00 94.56 377 VAL A N 1
ATOM 2939 C CA . VAL A 1 377 ? 22.644 -13.994 -29.261 1.00 94.56 377 VAL A CA 1
ATOM 2940 C C . VAL A 1 377 ? 21.524 -15.023 -29.163 1.00 94.56 377 VAL A C 1
ATOM 2942 O O . VAL A 1 377 ? 21.437 -15.694 -28.142 1.00 94.56 377 VAL A O 1
ATOM 2945 N N . ILE A 1 378 ? 20.716 -15.190 -30.216 1.00 95.12 378 ILE A N 1
ATOM 2946 C CA . ILE A 1 378 ? 19.635 -16.183 -30.253 1.00 95.12 378 ILE A CA 1
ATOM 2947 C C . ILE A 1 378 ? 20.210 -17.575 -30.015 1.00 95.12 378 ILE A C 1
ATOM 2949 O O . ILE A 1 378 ? 19.806 -18.224 -29.058 1.00 95.12 378 ILE A O 1
ATOM 2953 N N . GLU A 1 379 ? 21.192 -18.012 -30.804 1.00 94.31 379 GLU A N 1
ATOM 2954 C CA . GLU A 1 379 ? 21.804 -19.338 -30.664 1.00 94.31 379 GLU A CA 1
ATOM 2955 C C . GLU A 1 379 ? 22.298 -19.583 -29.231 1.00 94.31 379 GLU A C 1
ATOM 2957 O O . GLU A 1 379 ? 21.954 -20.581 -28.596 1.00 94.31 379 GLU A O 1
ATOM 2962 N N . ARG A 1 380 ? 23.081 -18.644 -28.691 1.00 92.50 380 ARG A N 1
ATOM 2963 C CA . ARG A 1 380 ? 23.740 -18.842 -27.401 1.00 92.50 380 ARG A CA 1
ATOM 2964 C C . ARG A 1 380 ? 22.772 -18.759 -26.228 1.00 92.50 380 ARG A C 1
ATOM 2966 O O . ARG A 1 380 ? 22.876 -19.572 -25.316 1.00 92.50 380 ARG A O 1
ATOM 2973 N N . VAL A 1 381 ? 21.839 -17.807 -26.253 1.00 92.31 381 VAL A N 1
ATOM 2974 C CA . VAL A 1 381 ? 20.824 -17.659 -25.203 1.00 92.31 381 VAL A CA 1
ATOM 2975 C C . VAL A 1 381 ? 19.889 -18.861 -25.199 1.00 92.31 381 VAL A C 1
ATOM 2977 O O . VAL A 1 381 ? 19.608 -19.369 -24.124 1.00 92.31 381 VAL A O 1
ATOM 2980 N N . SER A 1 382 ? 19.482 -19.372 -26.364 1.00 92.25 382 SER A N 1
ATOM 2981 C CA . SER A 1 382 ? 18.581 -20.534 -26.451 1.00 92.25 382 SER A CA 1
ATOM 2982 C C . SER A 1 382 ? 19.193 -21.780 -25.815 1.00 92.25 382 SER A C 1
ATOM 2984 O O . SER A 1 382 ? 18.536 -22.474 -25.052 1.00 92.25 382 SER A O 1
ATOM 2986 N N . VAL A 1 383 ? 20.479 -22.037 -26.076 1.00 89.50 383 VAL A N 1
ATOM 2987 C CA . VAL A 1 383 ? 21.187 -23.195 -25.506 1.00 89.50 383 VAL A CA 1
ATOM 2988 C C . VAL A 1 383 ? 21.453 -23.024 -24.009 1.00 89.50 383 VAL A C 1
ATOM 2990 O O . VAL A 1 383 ? 21.456 -24.003 -23.270 1.00 89.50 383 VAL A O 1
ATOM 2993 N N . SER A 1 384 ? 21.714 -21.799 -23.552 1.00 86.25 384 SER A N 1
ATOM 2994 C CA . SER A 1 384 ? 22.065 -21.529 -22.153 1.00 86.25 384 SER A CA 1
ATOM 2995 C C . SER A 1 384 ? 20.864 -21.268 -21.242 1.00 86.25 384 SER A C 1
ATOM 2997 O O . SER A 1 384 ? 21.020 -21.378 -20.028 1.00 86.25 384 SER A O 1
ATOM 2999 N N . ALA A 1 385 ? 19.692 -20.936 -21.793 1.00 85.25 385 ALA A N 1
ATOM 3000 C CA . ALA A 1 385 ? 18.486 -20.647 -21.023 1.00 85.25 385 ALA A CA 1
ATOM 3001 C C . ALA A 1 385 ? 17.971 -21.869 -20.266 1.00 85.25 385 ALA A C 1
ATOM 3003 O O . ALA A 1 385 ? 17.466 -21.705 -19.159 1.00 85.25 385 ALA A O 1
ATOM 3004 N N . SER A 1 386 ? 18.136 -23.075 -20.816 1.00 84.00 386 SER A N 1
ATOM 3005 C CA . SER A 1 386 ? 17.770 -24.328 -20.150 1.00 84.00 386 SER A CA 1
ATOM 3006 C C . SER A 1 386 ? 16.340 -24.304 -19.577 1.00 84.00 386 SER A C 1
ATOM 3008 O O . SER A 1 386 ? 16.123 -24.673 -18.425 1.00 84.00 386 SER A O 1
ATOM 3010 N N . GLY A 1 387 ? 15.369 -23.808 -20.351 1.00 78.69 387 GLY A N 1
ATOM 3011 C CA . GLY A 1 387 ? 13.971 -23.628 -19.938 1.00 78.69 387 GLY A CA 1
ATOM 3012 C C . GLY A 1 387 ? 13.695 -22.404 -19.051 1.00 78.69 387 GLY A C 1
ATOM 3013 O O . GLY A 1 387 ? 12.546 -22.145 -18.691 1.00 78.69 387 GLY A O 1
ATOM 3014 N N . SER A 1 388 ? 14.712 -21.618 -18.686 1.00 82.31 388 SER A N 1
ATOM 3015 C CA . SER A 1 388 ? 14.565 -20.409 -17.870 1.00 82.31 388 SER A CA 1
ATOM 3016 C C . SER A 1 388 ? 14.296 -19.175 -18.732 1.00 82.31 388 SER A C 1
ATOM 3018 O O . SER A 1 388 ? 15.202 -18.444 -19.147 1.00 82.31 388 SER A O 1
ATOM 3020 N N . ALA A 1 389 ? 13.011 -18.888 -18.944 1.00 83.81 389 ALA A N 1
ATOM 3021 C CA . ALA A 1 389 ? 12.567 -17.680 -19.641 1.00 83.81 389 ALA A CA 1
ATOM 3022 C C . ALA A 1 389 ? 13.049 -16.385 -18.953 1.00 83.81 38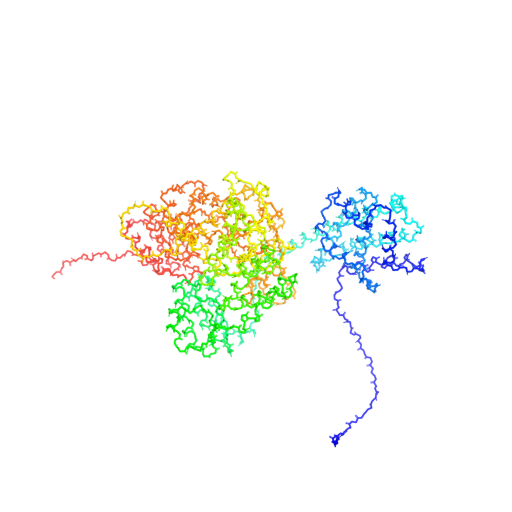9 ALA A C 1
ATOM 3024 O O . ALA A 1 389 ? 13.382 -15.402 -19.621 1.00 83.81 389 ALA A O 1
ATOM 3025 N N . ILE A 1 390 ? 13.126 -16.393 -17.617 1.00 81.50 390 ILE A N 1
ATOM 3026 C CA . ILE A 1 390 ? 13.604 -15.259 -16.813 1.00 81.50 390 ILE A CA 1
ATOM 3027 C C . ILE A 1 390 ? 15.079 -15.000 -17.101 1.00 81.50 390 ILE A C 1
ATOM 3029 O O . ILE A 1 390 ? 15.447 -13.865 -17.399 1.00 81.50 390 ILE A O 1
ATOM 3033 N N . TRP A 1 391 ? 15.911 -16.046 -17.081 1.00 86.50 391 TRP A N 1
ATOM 3034 C CA . TRP A 1 391 ? 17.332 -15.926 -17.397 1.00 86.50 391 TRP A CA 1
ATOM 3035 C C . TRP A 1 391 ? 17.543 -15.362 -18.803 1.00 86.50 391 TRP A C 1
ATOM 3037 O O . TRP A 1 391 ? 18.297 -14.404 -18.972 1.00 86.50 391 TRP A O 1
ATOM 3047 N N . ALA A 1 392 ? 16.821 -15.889 -19.799 1.00 88.38 392 ALA A N 1
ATOM 3048 C CA . ALA A 1 392 ? 16.912 -15.406 -21.174 1.00 88.38 392 ALA A CA 1
ATOM 3049 C C . ALA A 1 392 ? 16.573 -13.912 -21.260 1.00 88.38 392 ALA A C 1
ATOM 3051 O O . ALA A 1 392 ? 17.358 -13.125 -21.791 1.00 88.38 392 ALA A O 1
ATOM 3052 N N . ARG A 1 393 ? 15.453 -13.490 -20.659 1.00 86.38 393 ARG A N 1
ATOM 3053 C CA . ARG A 1 393 ? 15.064 -12.075 -20.587 1.00 86.38 393 ARG A CA 1
ATOM 3054 C C . ARG A 1 393 ? 16.134 -11.216 -19.909 1.00 86.38 393 ARG A C 1
ATOM 3056 O O . ARG A 1 393 ? 16.466 -10.153 -20.428 1.00 86.38 393 ARG A O 1
ATOM 3063 N N . MET A 1 394 ? 16.699 -11.671 -18.792 1.00 80.62 394 MET A N 1
ATOM 3064 C CA . MET A 1 394 ? 17.727 -10.935 -18.051 1.00 80.62 394 MET A CA 1
ATOM 3065 C C . MET A 1 394 ? 19.024 -10.767 -18.844 1.00 80.62 394 MET A C 1
ATOM 3067 O O . MET A 1 394 ? 19.606 -9.684 -18.836 1.00 80.62 394 MET A O 1
ATOM 3071 N N . VAL A 1 395 ? 19.478 -11.802 -19.556 1.00 87.25 395 VAL A N 1
ATOM 3072 C CA . VAL A 1 395 ? 20.676 -11.710 -20.405 1.00 87.25 395 VAL A CA 1
ATOM 3073 C C . VAL A 1 395 ? 20.460 -10.715 -21.543 1.00 87.25 395 VAL A C 1
ATOM 3075 O O . VAL A 1 395 ? 21.339 -9.895 -21.810 1.00 87.25 395 VAL A O 1
ATOM 3078 N N . ILE A 1 396 ? 19.281 -10.724 -22.171 1.00 89.31 396 ILE A N 1
ATOM 3079 C CA . ILE A 1 396 ? 18.915 -9.741 -23.201 1.00 89.31 396 ILE A CA 1
ATOM 3080 C C . ILE A 1 396 ? 18.889 -8.315 -22.631 1.00 89.31 396 ILE A C 1
ATOM 3082 O O . ILE A 1 396 ? 19.424 -7.395 -23.254 1.00 89.31 396 ILE A O 1
ATOM 3086 N N . GLU A 1 397 ? 18.350 -8.123 -21.426 1.00 82.81 397 GLU A N 1
ATOM 3087 C CA . GLU A 1 397 ? 18.382 -6.825 -20.745 1.00 82.81 397 GLU A CA 1
ATOM 3088 C C . GLU A 1 397 ? 19.806 -6.375 -20.398 1.00 82.81 397 GLU A C 1
ATOM 3090 O O . GLU A 1 397 ? 20.169 -5.221 -20.626 1.00 82.81 397 GLU A O 1
ATOM 3095 N N . LEU A 1 398 ? 20.667 -7.284 -19.933 1.00 82.00 398 LEU A N 1
ATOM 3096 C CA . LEU A 1 398 ? 22.076 -6.982 -19.685 1.00 82.00 398 LEU A CA 1
ATOM 3097 C C . LEU A 1 398 ? 22.800 -6.540 -20.956 1.00 82.00 398 LEU A C 1
ATOM 3099 O O . LEU A 1 398 ? 23.598 -5.604 -20.894 1.00 82.00 398 LEU A O 1
ATOM 3103 N N . ILE A 1 399 ? 22.518 -7.175 -22.096 1.00 88.62 399 ILE A N 1
ATOM 3104 C CA . ILE A 1 399 ? 23.057 -6.761 -23.396 1.00 88.62 399 ILE A CA 1
ATOM 3105 C C . ILE A 1 399 ? 22.610 -5.338 -23.728 1.00 88.62 399 ILE A C 1
ATOM 3107 O O . ILE A 1 399 ? 23.450 -4.507 -24.084 1.00 88.62 399 ILE A O 1
ATOM 3111 N N . ARG A 1 400 ? 21.312 -5.048 -23.566 1.00 86.12 400 ARG A N 1
ATOM 3112 C CA . ARG A 1 400 ? 20.728 -3.726 -23.827 1.00 86.12 400 ARG A CA 1
ATOM 3113 C C . ARG A 1 400 ? 21.382 -2.650 -22.958 1.00 86.12 400 ARG A C 1
ATOM 3115 O O . ARG A 1 400 ? 21.835 -1.638 -23.482 1.00 86.12 400 ARG A O 1
ATOM 3122 N N . ILE A 1 401 ? 21.509 -2.899 -21.654 1.00 79.19 401 ILE A N 1
ATOM 3123 C CA . ILE A 1 401 ? 22.111 -1.967 -20.685 1.00 79.19 401 ILE A CA 1
ATOM 3124 C C . ILE A 1 401 ? 23.625 -1.816 -20.912 1.00 79.19 401 ILE A C 1
ATOM 3126 O O . ILE A 1 401 ? 24.175 -0.738 -20.715 1.00 79.19 401 ILE A O 1
ATOM 3130 N N . ARG A 1 402 ? 24.341 -2.879 -21.315 1.00 81.12 402 ARG A N 1
ATOM 3131 C CA . ARG A 1 402 ? 25.773 -2.796 -21.686 1.00 81.12 402 ARG A CA 1
ATOM 3132 C C . ARG A 1 402 ? 25.999 -2.141 -23.049 1.00 81.12 402 ARG A C 1
ATOM 3134 O O . ARG A 1 402 ? 27.150 -1.870 -23.375 1.00 81.12 402 ARG A O 1
ATOM 3141 N N . GLN A 1 403 ? 24.941 -1.932 -23.836 1.00 85.06 403 GLN A N 1
ATOM 3142 C CA . GLN A 1 403 ? 25.008 -1.437 -25.211 1.00 85.06 403 GLN A CA 1
ATOM 3143 C C . GLN A 1 403 ? 26.040 -2.206 -26.058 1.00 85.06 403 GLN A C 1
ATOM 3145 O O . GLN A 1 403 ? 26.790 -1.628 -26.845 1.00 85.06 403 GLN A O 1
ATOM 3150 N N . ILE A 1 404 ? 26.114 -3.533 -25.887 1.00 88.38 404 ILE A N 1
ATOM 3151 C CA . ILE A 1 404 ? 27.082 -4.358 -26.621 1.00 88.38 404 ILE A CA 1
ATOM 3152 C C . ILE A 1 404 ? 26.582 -4.528 -28.048 1.00 88.38 404 ILE A C 1
ATOM 3154 O O . ILE A 1 404 ? 25.591 -5.211 -28.282 1.00 88.38 404 ILE A O 1
ATOM 3158 N N . GLN A 1 405 ? 27.292 -3.944 -29.009 1.00 90.19 405 GLN A N 1
ATOM 3159 C CA . GLN A 1 405 ? 26.901 -4.016 -30.420 1.00 90.19 405 GLN A CA 1
ATOM 3160 C C . GLN A 1 405 ? 27.850 -4.862 -31.269 1.00 90.19 405 GLN A C 1
ATOM 3162 O O . GLN A 1 405 ? 27.434 -5.456 -32.258 1.00 90.19 405 GLN A O 1
ATOM 3167 N N . ALA A 1 406 ? 29.128 -4.938 -30.896 1.00 88.88 406 ALA A N 1
ATOM 3168 C CA . ALA A 1 406 ? 30.137 -5.641 -31.679 1.00 88.88 406 ALA A CA 1
ATOM 3169 C C . ALA A 1 406 ? 30.152 -7.153 -31.392 1.00 88.88 406 ALA A C 1
ATOM 3171 O O . ALA A 1 406 ? 30.047 -7.593 -30.245 1.00 88.88 406 ALA A O 1
ATOM 3172 N N . LEU A 1 407 ? 30.369 -7.953 -32.441 1.00 90.62 407 LEU A N 1
ATOM 3173 C CA . LEU A 1 407 ? 30.286 -9.418 -32.397 1.00 90.62 407 LEU A CA 1
ATOM 3174 C C . LEU A 1 407 ? 31.308 -10.071 -31.449 1.00 90.62 407 LEU A C 1
ATOM 3176 O O . LEU A 1 407 ? 30.963 -10.989 -30.706 1.00 90.62 407 LEU A O 1
ATOM 3180 N N . GLY A 1 408 ? 32.555 -9.587 -31.432 1.00 91.75 408 GLY A N 1
ATOM 3181 C CA . GLY A 1 408 ? 33.608 -10.093 -30.539 1.00 91.75 408 GLY A CA 1
ATOM 3182 C C . GLY A 1 408 ? 33.290 -9.879 -29.050 1.00 91.75 408 GLY A C 1
ATOM 3183 O O . GLY A 1 408 ? 33.220 -10.859 -28.304 1.00 91.75 408 GLY A O 1
ATOM 3184 N N . PRO A 1 409 ? 33.041 -8.628 -28.611 1.00 91.81 409 PRO A N 1
ATOM 3185 C CA . PRO A 1 409 ? 32.592 -8.333 -27.251 1.00 91.81 409 PRO A CA 1
ATOM 3186 C C . PRO A 1 409 ? 31.318 -9.086 -26.848 1.00 91.81 409 PRO A C 1
ATOM 3188 O O . PRO A 1 409 ? 31.261 -9.603 -25.735 1.00 91.81 409 PRO A O 1
ATOM 3191 N N . MET A 1 410 ? 30.344 -9.227 -27.757 1.00 93.56 410 MET A N 1
ATOM 3192 C CA . MET A 1 410 ? 29.123 -10.003 -27.507 1.00 93.56 410 MET A CA 1
ATOM 3193 C C . MET A 1 410 ? 29.427 -11.468 -27.203 1.00 93.56 410 MET A C 1
ATOM 3195 O O . MET A 1 410 ? 28.946 -12.016 -26.213 1.00 93.56 410 MET A O 1
ATOM 3199 N N . ARG A 1 411 ? 30.272 -12.103 -28.023 1.00 92.81 411 ARG A N 1
ATOM 3200 C CA . ARG A 1 411 ? 30.683 -13.495 -27.820 1.00 92.81 411 ARG A CA 1
ATOM 3201 C C . ARG A 1 411 ? 31.387 -13.685 -26.478 1.00 92.81 411 ARG A C 1
ATOM 3203 O O . ARG A 1 411 ? 31.110 -14.654 -25.778 1.00 92.81 411 ARG A O 1
ATOM 3210 N N . SER A 1 412 ? 32.284 -12.765 -26.123 1.00 89.19 412 SER A N 1
ATOM 3211 C CA . SER A 1 412 ? 32.984 -12.797 -24.835 1.00 89.19 412 SER A CA 1
ATOM 3212 C C . SER A 1 412 ? 32.004 -12.675 -23.665 1.00 89.19 412 SER A C 1
ATOM 3214 O O . SER A 1 412 ? 32.039 -13.491 -22.748 1.00 89.19 412 SER A O 1
ATOM 3216 N N . PHE A 1 413 ? 31.075 -11.719 -23.743 1.00 90.44 413 PHE A N 1
ATOM 3217 C CA . PHE A 1 413 ? 30.045 -11.496 -22.733 1.00 90.44 413 PHE A CA 1
ATOM 3218 C C . PHE A 1 413 ? 29.161 -12.731 -22.522 1.00 90.44 413 PHE A C 1
ATOM 3220 O O . PHE A 1 413 ? 29.047 -13.209 -21.397 1.00 90.44 413 PHE A O 1
ATOM 3227 N N . LEU A 1 414 ? 28.596 -13.289 -23.597 1.00 90.06 414 LEU A N 1
ATOM 3228 C CA . LEU A 1 414 ? 27.713 -14.457 -23.519 1.00 90.06 414 LEU A CA 1
ATOM 3229 C C . LEU A 1 414 ? 28.424 -15.692 -22.942 1.00 90.06 414 LEU A C 1
ATOM 3231 O O . LEU A 1 414 ? 27.801 -16.488 -22.251 1.00 90.06 414 LEU A O 1
ATOM 3235 N N . ASN A 1 415 ? 29.728 -15.850 -23.190 1.00 87.69 415 ASN A N 1
ATOM 3236 C CA . ASN A 1 415 ? 30.517 -16.954 -22.635 1.00 87.69 415 ASN A CA 1
ATOM 3237 C C . ASN A 1 415 ? 30.830 -16.809 -21.140 1.00 87.69 415 ASN A C 1
ATOM 3239 O O . ASN A 1 415 ? 31.162 -17.802 -20.501 1.00 87.69 415 ASN A O 1
ATOM 3243 N N . GLN A 1 416 ? 30.758 -15.594 -20.599 1.00 84.69 416 GLN A N 1
ATOM 3244 C CA . GLN A 1 416 ? 30.992 -15.312 -19.182 1.00 84.69 416 GLN A CA 1
ATOM 3245 C C . GLN A 1 416 ? 29.696 -15.303 -18.364 1.00 84.69 416 GLN A C 1
ATOM 3247 O O . GLN A 1 416 ? 29.756 -15.172 -17.142 1.00 84.69 416 GLN A O 1
ATOM 3252 N N . MET A 1 417 ? 28.529 -15.414 -19.010 1.00 81.75 417 MET A N 1
ATOM 3253 C CA . MET A 1 417 ? 27.254 -15.420 -18.299 1.00 81.75 417 MET A CA 1
ATOM 3254 C C . MET A 1 417 ? 27.112 -16.681 -17.445 1.00 81.75 417 MET A C 1
ATOM 3256 O O . MET A 1 417 ? 27.332 -17.787 -17.945 1.00 81.75 417 MET A O 1
ATOM 3260 N N . PRO A 1 418 ? 26.745 -16.536 -16.159 1.00 79.50 418 PRO A N 1
ATOM 3261 C CA . PRO A 1 418 ? 26.485 -17.687 -15.315 1.00 79.50 418 PRO A CA 1
ATOM 3262 C C . PRO A 1 418 ? 25.222 -18.404 -15.805 1.00 79.50 418 PRO A C 1
ATOM 3264 O O . PRO A 1 418 ? 24.316 -17.785 -16.365 1.00 79.50 418 PRO A O 1
ATOM 3267 N N . LEU A 1 419 ? 25.170 -19.716 -15.585 1.00 79.50 419 LEU A N 1
ATOM 3268 C CA . LEU A 1 419 ? 24.017 -20.541 -15.940 1.00 79.50 419 LEU A CA 1
ATOM 3269 C C . LEU A 1 419 ? 22.774 -20.169 -15.103 1.00 79.50 419 LEU A C 1
ATOM 3271 O O . LEU A 1 419 ? 22.923 -19.592 -14.021 1.00 79.50 419 LEU A O 1
ATOM 3275 N N . PRO A 1 420 ? 21.558 -20.525 -15.559 1.00 70.56 420 PRO A N 1
ATOM 3276 C CA . PRO A 1 420 ? 20.300 -20.234 -14.863 1.00 70.56 420 PRO A CA 1
ATOM 3277 C C . PRO A 1 420 ? 20.237 -20.695 -13.402 1.00 70.56 420 PRO A C 1
ATOM 3279 O O . PRO A 1 420 ? 19.618 -20.037 -12.575 1.00 70.56 420 PRO A O 1
ATOM 3282 N N . GLU A 1 421 ? 20.931 -21.773 -13.042 1.00 68.88 421 GLU A N 1
ATOM 3283 C CA . GLU A 1 421 ? 21.024 -22.253 -11.653 1.00 68.88 421 GLU A CA 1
ATOM 3284 C C . GLU A 1 421 ? 21.679 -21.229 -10.701 1.00 68.88 421 GLU A C 1
ATOM 3286 O O . GLU A 1 421 ? 21.520 -21.309 -9.487 1.00 68.88 421 GLU A O 1
ATOM 3291 N N . ALA A 1 422 ? 22.389 -20.235 -11.245 1.00 70.19 422 ALA A N 1
ATOM 3292 C CA . ALA A 1 422 ? 23.037 -19.152 -10.514 1.00 70.19 422 ALA A CA 1
ATOM 3293 C C . ALA A 1 422 ? 22.416 -17.773 -10.822 1.00 70.19 422 ALA A C 1
ATOM 3295 O O . ALA A 1 422 ? 23.136 -16.776 -10.924 1.00 70.19 422 ALA A O 1
ATOM 3296 N N . LEU A 1 423 ? 21.083 -17.698 -10.954 1.00 75.69 423 LEU A N 1
ATOM 3297 C CA . LEU A 1 423 ? 20.329 -16.445 -11.147 1.00 75.69 423 LEU A CA 1
ATOM 3298 C C . LEU A 1 423 ? 20.698 -15.345 -10.134 1.00 75.69 423 LEU A C 1
ATOM 3300 O O . LEU A 1 423 ? 20.775 -14.175 -10.508 1.00 75.69 423 LEU A O 1
ATOM 3304 N N . SER A 1 424 ? 21.006 -15.708 -8.885 1.00 75.19 424 SER A N 1
ATOM 3305 C CA . SER A 1 424 ? 21.456 -14.771 -7.845 1.00 75.19 424 SER A CA 1
ATOM 3306 C C . SER A 1 424 ? 22.691 -13.960 -8.260 1.00 75.19 424 SER A C 1
ATOM 3308 O O . SER A 1 424 ? 22.715 -12.748 -8.069 1.00 75.19 424 SER A O 1
ATOM 3310 N N . LYS A 1 425 ? 23.668 -14.580 -8.936 1.00 77.25 425 LYS A N 1
ATOM 3311 C CA . LYS A 1 425 ? 24.863 -13.887 -9.455 1.00 77.25 425 LYS A CA 1
ATOM 3312 C C . LYS A 1 425 ? 24.533 -12.898 -10.574 1.00 77.25 425 LYS A C 1
ATOM 3314 O O . LYS A 1 425 ? 25.250 -11.922 -10.780 1.00 77.25 425 LYS A O 1
ATOM 3319 N N . ILE A 1 426 ? 23.459 -13.145 -11.325 1.00 76.81 426 ILE A N 1
ATOM 3320 C CA . ILE A 1 426 ? 23.006 -12.238 -12.389 1.00 76.81 426 ILE A CA 1
ATOM 3321 C C . ILE A 1 426 ? 22.318 -11.027 -11.776 1.00 76.81 426 ILE A C 1
ATOM 3323 O O . ILE A 1 426 ? 22.603 -9.906 -12.192 1.00 76.81 426 ILE A O 1
ATOM 3327 N N . TYR A 1 427 ? 21.465 -11.234 -10.770 1.00 82.75 427 TYR A N 1
ATOM 3328 C CA . TYR A 1 427 ? 20.868 -10.137 -10.012 1.00 82.75 427 TYR A CA 1
ATOM 3329 C C . TYR A 1 427 ? 21.933 -9.285 -9.309 1.00 82.75 427 TYR A C 1
ATOM 3331 O O . TYR A 1 427 ? 21.874 -8.061 -9.395 1.00 82.75 427 TYR A O 1
ATOM 3339 N N . GLU A 1 428 ? 22.955 -9.911 -8.722 1.00 82.44 428 GLU A N 1
ATOM 3340 C CA . GLU A 1 428 ? 24.117 -9.217 -8.156 1.00 82.44 428 GLU A CA 1
ATOM 3341 C C . GLU A 1 428 ? 24.870 -8.403 -9.225 1.00 82.44 428 GLU A C 1
ATOM 3343 O O . GLU A 1 428 ? 25.141 -7.218 -9.046 1.00 82.44 428 GLU A O 1
ATOM 3348 N N . SER A 1 429 ? 25.129 -8.979 -10.404 1.00 79.50 429 SER A N 1
ATOM 3349 C CA . SER A 1 429 ? 25.746 -8.220 -11.499 1.00 79.50 429 SER A CA 1
ATOM 3350 C C . SER A 1 429 ? 24.857 -7.088 -12.026 1.00 79.50 429 SER A C 1
ATOM 3352 O O . SER A 1 429 ? 25.394 -6.123 -12.575 1.00 79.50 429 SER A O 1
ATOM 3354 N N . LEU A 1 430 ? 23.531 -7.211 -11.954 1.00 80.75 430 LEU A N 1
ATOM 3355 C CA . LEU A 1 430 ? 22.604 -6.163 -12.376 1.00 80.75 430 LEU A CA 1
ATOM 3356 C C . LEU A 1 430 ? 22.598 -5.010 -11.378 1.00 80.75 430 LEU A C 1
ATOM 3358 O O . LEU A 1 430 ? 22.742 -3.869 -11.809 1.00 80.75 430 LEU A O 1
ATOM 3362 N N . ILE A 1 431 ? 22.498 -5.300 -10.077 1.00 84.31 431 ILE A N 1
ATOM 3363 C CA . ILE A 1 431 ? 22.407 -4.261 -9.045 1.00 84.31 431 ILE A CA 1
ATOM 3364 C C . ILE A 1 431 ? 23.686 -3.421 -9.019 1.00 84.31 431 ILE A C 1
ATOM 3366 O O . ILE A 1 431 ? 23.599 -2.214 -9.196 1.00 84.31 431 ILE A O 1
ATOM 3370 N N . VAL A 1 432 ? 24.863 -4.060 -8.986 1.00 83.56 432 VAL A N 1
ATOM 3371 C CA . VAL A 1 432 ? 26.198 -3.424 -9.051 1.00 83.56 432 VAL A CA 1
ATOM 3372 C C . VAL A 1 432 ? 26.311 -2.459 -10.236 1.00 83.56 432 VAL A C 1
ATOM 3374 O O . VAL A 1 432 ? 26.852 -1.358 -10.131 1.00 83.56 432 VAL A O 1
ATOM 3377 N N . ARG A 1 433 ? 25.772 -2.852 -11.396 1.00 78.12 433 ARG A N 1
ATOM 3378 C CA . ARG A 1 433 ? 25.856 -2.045 -12.619 1.00 78.12 433 ARG A CA 1
ATOM 3379 C C . ARG A 1 433 ? 24.851 -0.911 -12.662 1.00 78.12 433 ARG A C 1
ATOM 3381 O O . ARG A 1 433 ? 25.202 0.158 -13.147 1.00 78.12 433 ARG A O 1
ATOM 3388 N N . CYS A 1 434 ? 23.631 -1.142 -12.196 1.00 79.88 434 CYS A N 1
ATOM 3389 C CA . CYS A 1 434 ? 22.635 -0.086 -12.066 1.00 79.88 434 CYS A CA 1
ATOM 3390 C C . CYS A 1 434 ? 23.100 0.980 -11.077 1.00 79.88 434 CYS A C 1
ATOM 3392 O O . CYS A 1 434 ? 22.861 2.159 -11.303 1.00 79.88 434 CYS A O 1
ATOM 3394 N N . THR A 1 435 ? 23.825 0.580 -10.032 1.00 84.44 435 THR A N 1
ATOM 3395 C CA . THR A 1 435 ? 24.294 1.485 -8.984 1.00 84.44 435 THR A CA 1
ATOM 3396 C C . THR A 1 435 ? 25.647 2.117 -9.299 1.00 84.44 435 THR A C 1
ATOM 3398 O O . THR A 1 435 ? 26.043 3.036 -8.594 1.00 84.44 435 THR A O 1
ATOM 3401 N N . LEU A 1 436 ? 26.341 1.673 -10.357 1.00 82.00 436 LEU A N 1
ATOM 3402 C CA . LEU A 1 436 ? 27.682 2.137 -10.749 1.00 82.00 436 LEU A CA 1
ATOM 3403 C C . LEU A 1 436 ? 28.720 2.012 -9.617 1.00 82.00 436 LEU A C 1
ATOM 3405 O O . LEU A 1 436 ? 29.586 2.872 -9.484 1.00 82.00 436 LEU A O 1
ATOM 3409 N N . ASP A 1 437 ? 28.605 0.969 -8.787 1.00 75.69 437 ASP A N 1
ATOM 3410 C CA . ASP A 1 437 ? 29.386 0.786 -7.547 1.00 75.69 437 ASP A CA 1
ATOM 3411 C C . ASP A 1 437 ? 29.275 1.937 -6.524 1.00 75.69 437 ASP A C 1
ATOM 3413 O O . ASP A 1 437 ? 30.010 1.973 -5.536 1.00 75.69 437 ASP A O 1
ATOM 3417 N N . ASP A 1 438 ? 28.326 2.859 -6.709 1.00 88.19 438 ASP A N 1
ATOM 3418 C CA . ASP A 1 438 ? 28.035 3.908 -5.741 1.00 88.19 438 ASP A CA 1
ATOM 3419 C C . ASP A 1 438 ? 27.237 3.345 -4.557 1.00 88.19 438 ASP A C 1
ATOM 3421 O O . ASP A 1 438 ? 26.211 2.673 -4.719 1.00 88.19 438 ASP A O 1
ATOM 3425 N N . HIS A 1 439 ? 27.724 3.617 -3.344 1.00 87.19 439 HIS A N 1
ATOM 3426 C CA . HIS A 1 439 ? 27.147 3.062 -2.123 1.00 87.19 439 HIS A CA 1
ATOM 3427 C C . HIS A 1 439 ? 25.745 3.614 -1.847 1.00 87.19 439 HIS A C 1
ATOM 3429 O O . HIS A 1 439 ? 24.878 2.871 -1.393 1.00 87.19 439 HIS A O 1
ATOM 3435 N N . GLU A 1 440 ? 25.500 4.892 -2.131 1.00 89.88 440 GLU A N 1
ATOM 3436 C CA . GLU A 1 440 ? 24.202 5.526 -1.892 1.00 89.88 440 GLU A CA 1
ATOM 3437 C C . GLU A 1 440 ? 23.136 4.955 -2.835 1.00 89.88 440 GLU A C 1
ATOM 3439 O O . GLU A 1 440 ? 22.090 4.488 -2.380 1.00 89.88 440 GLU A O 1
ATOM 3444 N N . ASN A 1 441 ? 23.445 4.882 -4.131 1.00 89.94 441 ASN A N 1
ATOM 3445 C CA . ASN A 1 441 ? 22.616 4.227 -5.139 1.00 89.94 441 ASN A CA 1
ATOM 3446 C C . ASN A 1 441 ? 22.330 2.772 -4.772 1.00 89.94 441 ASN A C 1
ATOM 3448 O O . ASN A 1 441 ? 21.196 2.314 -4.905 1.00 89.94 441 ASN A O 1
ATOM 3452 N N . TYR A 1 442 ? 23.344 2.041 -4.302 1.00 89.44 442 TYR A N 1
ATOM 3453 C CA . TYR A 1 442 ? 23.177 0.658 -3.872 1.00 89.44 442 TYR A CA 1
ATOM 3454 C C . TYR A 1 442 ? 22.182 0.532 -2.719 1.00 89.44 442 TYR A C 1
ATOM 3456 O O . TYR A 1 442 ? 21.288 -0.315 -2.766 1.00 89.44 442 TYR A O 1
ATOM 3464 N N . GLN A 1 443 ? 22.283 1.399 -1.710 1.00 90.38 443 GLN A N 1
ATOM 3465 C CA . GLN A 1 443 ? 21.353 1.397 -0.584 1.00 90.38 443 GLN A CA 1
ATOM 3466 C C . GLN A 1 443 ? 19.931 1.807 -0.994 1.00 90.38 443 GLN A C 1
ATOM 3468 O O . GLN A 1 443 ? 18.977 1.194 -0.518 1.00 90.38 443 GLN A O 1
ATOM 3473 N N . LEU A 1 444 ? 19.775 2.792 -1.886 1.00 92.62 444 LEU A N 1
ATOM 3474 C CA . LEU A 1 444 ? 18.470 3.208 -2.418 1.00 92.62 444 LEU A CA 1
ATOM 3475 C C . LEU A 1 444 ? 17.804 2.093 -3.229 1.00 92.62 444 LEU A C 1
ATOM 3477 O O . LEU A 1 444 ? 16.641 1.765 -2.992 1.00 92.62 444 LEU A O 1
ATOM 3481 N N . ALA A 1 445 ? 18.551 1.462 -4.139 1.00 92.62 445 ALA A N 1
ATOM 3482 C CA . ALA A 1 445 ? 18.067 0.335 -4.929 1.00 92.62 445 ALA A CA 1
ATOM 3483 C C . ALA A 1 445 ? 17.628 -0.820 -4.020 1.00 92.62 445 ALA A C 1
ATOM 3485 O O . ALA A 1 445 ? 16.545 -1.377 -4.189 1.00 92.62 445 ALA A O 1
ATOM 3486 N N . LEU A 1 446 ? 18.447 -1.156 -3.020 1.00 91.94 446 LEU A N 1
ATOM 3487 C CA . LEU A 1 446 ? 18.138 -2.229 -2.085 1.00 91.94 446 LEU A CA 1
ATOM 3488 C C . LEU A 1 446 ? 16.915 -1.904 -1.216 1.00 91.94 446 LEU A C 1
ATOM 3490 O O . LEU A 1 446 ? 16.099 -2.793 -0.986 1.00 91.94 446 LEU A O 1
ATOM 3494 N N . ALA A 1 447 ? 16.761 -0.659 -0.755 1.00 93.44 447 ALA A N 1
ATOM 3495 C CA . ALA A 1 447 ? 15.586 -0.228 0.002 1.00 93.44 447 ALA A CA 1
ATOM 3496 C C . ALA A 1 447 ? 14.303 -0.357 -0.833 1.00 93.44 447 ALA A C 1
ATOM 3498 O O . ALA A 1 447 ? 13.349 -0.989 -0.384 1.00 93.44 447 ALA A O 1
ATOM 3499 N N . ALA A 1 448 ? 14.318 0.142 -2.073 1.00 95.88 448 ALA A N 1
ATOM 3500 C CA . ALA A 1 448 ? 13.202 0.021 -3.009 1.00 95.88 448 ALA A CA 1
ATOM 3501 C C . ALA A 1 448 ? 12.824 -1.448 -3.274 1.00 95.88 448 ALA A C 1
ATOM 3503 O O . ALA A 1 448 ? 11.654 -1.820 -3.202 1.00 95.88 448 ALA A O 1
ATOM 3504 N N . LEU A 1 449 ? 13.814 -2.308 -3.534 1.00 94.31 449 LEU A N 1
ATOM 3505 C CA . LEU A 1 449 ? 13.581 -3.731 -3.795 1.00 94.31 449 LEU A CA 1
ATOM 3506 C C . LEU A 1 449 ? 13.057 -4.482 -2.564 1.00 94.31 449 LEU A C 1
ATOM 3508 O O . LEU A 1 449 ? 12.167 -5.318 -2.706 1.00 94.31 449 LEU A O 1
ATOM 3512 N N . LYS A 1 450 ? 13.572 -4.183 -1.364 1.00 93.00 450 LYS A N 1
ATOM 3513 C CA . LYS A 1 450 ? 13.073 -4.762 -0.106 1.00 93.00 450 LYS A CA 1
ATOM 3514 C C . LYS A 1 450 ? 11.626 -4.360 0.160 1.00 93.00 450 LYS A C 1
ATOM 3516 O O . LYS A 1 450 ? 10.831 -5.223 0.511 1.00 93.00 450 LYS A O 1
ATOM 3521 N N . PHE A 1 451 ? 11.288 -3.089 -0.053 1.00 94.69 451 PHE A N 1
ATOM 3522 C CA . PHE A 1 451 ? 9.925 -2.593 0.119 1.00 94.69 451 PHE A CA 1
ATOM 3523 C C . PHE A 1 451 ? 8.966 -3.264 -0.881 1.00 94.69 451 PHE A C 1
ATOM 3525 O O . PHE A 1 451 ? 7.943 -3.814 -0.487 1.00 94.69 451 PHE A O 1
ATOM 3532 N N . LEU A 1 452 ? 9.348 -3.351 -2.165 1.00 94.56 452 LEU A N 1
ATOM 3533 C CA . LEU A 1 452 ? 8.576 -4.073 -3.191 1.00 94.56 452 LEU A CA 1
ATOM 3534 C C . LEU A 1 452 ? 8.392 -5.565 -2.885 1.00 94.56 452 LEU A C 1
ATOM 3536 O O . LEU A 1 452 ? 7.373 -6.143 -3.256 1.00 94.56 452 LEU A O 1
ATOM 3540 N N . ALA A 1 453 ? 9.365 -6.207 -2.235 1.00 91.25 453 ALA A N 1
ATOM 3541 C CA . ALA A 1 453 ? 9.319 -7.638 -1.938 1.00 91.25 453 ALA A CA 1
ATOM 3542 C C . ALA A 1 453 ? 8.243 -8.025 -0.912 1.00 91.25 453 ALA A C 1
ATOM 3544 O O . ALA A 1 453 ? 7.790 -9.176 -0.906 1.00 91.25 453 ALA A O 1
ATOM 3545 N N . VAL A 1 454 ? 7.843 -7.093 -0.047 1.00 90.31 454 VAL A N 1
ATOM 3546 C CA . VAL A 1 454 ? 6.802 -7.300 0.973 1.00 90.31 454 VAL A CA 1
ATOM 3547 C C . VAL A 1 454 ? 5.576 -6.412 0.755 1.00 90.31 454 VAL A C 1
ATOM 3549 O O . VAL A 1 454 ? 4.665 -6.421 1.578 1.00 90.31 454 VAL A O 1
ATOM 3552 N N . ALA A 1 455 ? 5.520 -5.679 -0.361 1.00 91.31 455 ALA A N 1
ATOM 3553 C CA . ALA A 1 455 ? 4.406 -4.797 -0.664 1.00 91.31 455 ALA A CA 1
ATOM 3554 C C . ALA A 1 455 ? 3.083 -5.576 -0.784 1.00 91.31 455 ALA A C 1
ATOM 3556 O O . ALA A 1 455 ? 3.014 -6.600 -1.467 1.00 91.31 455 ALA A O 1
ATOM 3557 N N . ARG A 1 456 ? 2.022 -5.081 -0.135 1.00 87.31 456 ARG A N 1
ATOM 3558 C CA . ARG A 1 456 ? 0.698 -5.741 -0.093 1.00 87.31 456 ARG A CA 1
ATOM 3559 C C . ARG A 1 456 ? -0.124 -5.535 -1.362 1.00 87.31 456 ARG A C 1
ATOM 3561 O O . ARG A 1 456 ? -1.007 -6.324 -1.683 1.00 87.31 456 ARG A O 1
ATOM 3568 N N . ARG A 1 457 ? 0.217 -4.495 -2.120 1.00 89.19 457 ARG A N 1
ATOM 3569 C CA . ARG A 1 457 ? -0.353 -4.180 -3.427 1.00 89.19 457 ARG A CA 1
ATOM 3570 C C . ARG A 1 457 ? 0.720 -3.589 -4.343 1.00 89.19 457 ARG A C 1
ATOM 3572 O O . ARG A 1 457 ? 1.789 -3.215 -3.858 1.00 89.19 457 ARG A O 1
ATOM 3579 N N . PRO A 1 458 ? 0.455 -3.462 -5.652 1.00 91.19 458 PRO A N 1
ATOM 3580 C CA . PRO A 1 458 ? 1.313 -2.682 -6.537 1.00 91.19 458 PRO A CA 1
ATOM 3581 C C . PRO A 1 458 ? 1.489 -1.275 -6.017 1.00 91.19 458 PRO A C 1
ATOM 3583 O O . PRO A 1 458 ? 0.527 -0.664 -5.542 1.00 91.19 458 PRO A O 1
ATOM 3586 N N . LEU A 1 459 ? 2.700 -0.765 -6.167 1.00 94.44 459 LEU A N 1
ATOM 3587 C CA . LEU A 1 459 ? 3.017 0.606 -5.810 1.00 94.44 459 LEU A CA 1
ATOM 3588 C C . LEU A 1 459 ? 2.914 1.499 -7.038 1.00 94.44 459 LEU A C 1
ATOM 3590 O O . LEU A 1 459 ? 3.127 1.047 -8.169 1.00 94.44 459 LEU A O 1
ATOM 3594 N N . SER A 1 460 ? 2.605 2.768 -6.820 1.00 95.00 460 SER A N 1
ATOM 3595 C CA . SER A 1 460 ? 2.884 3.794 -7.815 1.00 95.00 460 SER A CA 1
ATOM 3596 C C . SER A 1 460 ? 4.384 4.081 -7.905 1.00 95.00 460 SER A C 1
ATOM 3598 O O . SER A 1 460 ? 5.178 3.669 -7.051 1.00 95.00 460 SER A O 1
ATOM 3600 N N . ILE A 1 461 ? 4.796 4.772 -8.970 1.00 94.12 461 ILE A N 1
ATOM 3601 C CA . ILE A 1 461 ? 6.189 5.209 -9.118 1.00 94.12 461 ILE A CA 1
ATOM 3602 C C . ILE A 1 461 ? 6.545 6.158 -7.968 1.00 94.12 461 ILE A C 1
ATOM 3604 O O . ILE A 1 461 ? 7.627 6.040 -7.390 1.00 94.12 461 ILE A O 1
ATOM 3608 N N . LEU A 1 462 ? 5.622 7.059 -7.617 1.00 96.12 462 LEU A N 1
ATOM 3609 C CA . LEU A 1 462 ? 5.808 8.016 -6.532 1.00 96.12 462 LEU A CA 1
ATOM 3610 C C . LEU A 1 462 ? 5.844 7.322 -5.168 1.00 96.12 462 LEU A C 1
ATOM 3612 O O . LEU A 1 462 ? 6.775 7.564 -4.410 1.00 96.12 462 LEU A O 1
ATOM 3616 N N . GLU A 1 463 ? 4.934 6.391 -4.880 1.00 97.50 463 GLU A N 1
ATOM 3617 C CA . GLU A 1 463 ? 4.939 5.629 -3.622 1.00 97.50 463 GLU A CA 1
ATOM 3618 C C . GLU A 1 463 ? 6.273 4.913 -3.400 1.00 97.50 463 GLU A C 1
ATOM 3620 O O . GLU A 1 463 ? 6.874 5.026 -2.332 1.00 97.50 463 GLU A O 1
ATOM 3625 N N . LEU A 1 464 ? 6.778 4.216 -4.425 1.00 97.31 464 LEU A N 1
ATOM 3626 C CA . LEU A 1 464 ? 8.065 3.535 -4.326 1.00 97.31 464 LEU A CA 1
ATOM 3627 C C . LEU A 1 464 ? 9.217 4.523 -4.112 1.00 97.31 464 LEU A C 1
ATOM 3629 O O . LEU A 1 464 ? 10.116 4.253 -3.311 1.00 97.31 464 LEU A O 1
ATOM 3633 N N . ALA A 1 465 ? 9.204 5.646 -4.833 1.00 96.38 465 ALA A N 1
ATOM 3634 C CA . ALA A 1 465 ? 10.249 6.652 -4.734 1.00 96.38 465 ALA A CA 1
ATOM 3635 C C . ALA A 1 465 ? 10.300 7.266 -3.328 1.00 96.38 465 ALA A C 1
ATOM 3637 O O . ALA A 1 465 ? 11.353 7.283 -2.692 1.00 96.38 465 ALA A O 1
ATOM 3638 N N . TRP A 1 466 ? 9.145 7.677 -2.809 1.00 97.56 466 TRP A N 1
ATOM 3639 C CA . TRP A 1 466 ? 8.995 8.230 -1.467 1.00 97.56 466 TRP A CA 1
ATOM 3640 C C . TRP A 1 466 ? 9.397 7.226 -0.380 1.00 97.56 466 TRP A C 1
ATOM 3642 O O . TRP A 1 466 ? 10.143 7.583 0.533 1.00 97.56 466 TRP A O 1
ATOM 3652 N N . ALA A 1 467 ? 8.980 5.960 -0.498 1.00 97.31 467 ALA A N 1
ATOM 3653 C CA . ALA A 1 467 ? 9.349 4.911 0.454 1.00 97.31 467 ALA A CA 1
ATOM 3654 C C . ALA A 1 467 ? 10.863 4.661 0.482 1.00 97.31 467 ALA A C 1
ATOM 3656 O O . ALA A 1 467 ? 11.476 4.655 1.550 1.00 97.31 467 ALA A O 1
ATOM 3657 N N . ALA A 1 468 ? 11.488 4.485 -0.685 1.00 96.50 468 ALA A N 1
ATOM 3658 C CA . ALA A 1 468 ? 12.916 4.196 -0.767 1.00 96.50 468 ALA A CA 1
ATOM 3659 C C . ALA A 1 468 ? 13.781 5.385 -0.318 1.00 96.50 468 ALA A C 1
ATOM 3661 O O . ALA A 1 468 ? 14.779 5.175 0.378 1.00 96.50 468 ALA A O 1
ATOM 3662 N N . THR A 1 469 ? 13.383 6.617 -0.657 1.00 96.25 469 THR A N 1
ATOM 3663 C CA . THR A 1 469 ? 14.044 7.832 -0.165 1.00 96.25 469 THR A CA 1
ATOM 3664 C C . THR A 1 469 ? 13.924 7.933 1.351 1.00 96.25 469 THR A C 1
ATOM 3666 O O . THR A 1 469 ? 14.947 8.051 2.022 1.00 96.25 469 THR A O 1
ATOM 3669 N N . LEU A 1 470 ? 12.722 7.812 1.928 1.00 96.31 470 LEU A N 1
ATOM 3670 C CA . LEU A 1 470 ? 12.529 7.933 3.378 1.00 96.31 470 LEU A CA 1
ATOM 3671 C C . LEU A 1 470 ? 13.272 6.846 4.168 1.00 96.31 470 LEU A C 1
ATOM 3673 O O . LEU A 1 470 ? 13.881 7.137 5.199 1.00 96.31 470 LEU A O 1
ATOM 3677 N N . ALA A 1 471 ? 13.291 5.612 3.662 1.00 93.75 471 ALA A N 1
ATOM 3678 C CA . ALA A 1 471 ? 14.031 4.505 4.265 1.00 93.75 471 ALA A CA 1
ATOM 3679 C C . ALA A 1 471 ? 15.540 4.795 4.401 1.00 93.75 471 ALA A C 1
ATOM 3681 O O . ALA A 1 471 ? 16.217 4.219 5.256 1.00 93.75 471 ALA A O 1
ATOM 3682 N N . ARG A 1 472 ? 16.086 5.678 3.554 1.00 93.19 472 ARG A N 1
ATOM 3683 C CA . ARG A 1 472 ? 17.502 6.080 3.553 1.00 93.19 472 ARG A CA 1
ATOM 3684 C C . ARG A 1 472 ? 17.748 7.502 4.048 1.00 93.19 472 ARG A C 1
ATOM 3686 O O . ARG A 1 472 ? 18.896 7.831 4.341 1.00 93.19 472 ARG A O 1
ATOM 3693 N N . ALA A 1 473 ? 16.703 8.311 4.165 1.00 91.62 473 ALA A N 1
ATOM 3694 C CA . ALA A 1 473 ? 16.782 9.675 4.649 1.00 91.62 473 ALA A CA 1
ATOM 3695 C C . ALA A 1 473 ? 17.202 9.715 6.129 1.00 91.62 473 ALA A C 1
ATOM 3697 O O . ALA A 1 473 ? 16.822 8.822 6.905 1.00 91.62 473 ALA A O 1
ATOM 3698 N N . PRO A 1 474 ? 17.952 10.749 6.547 1.00 88.00 474 PRO A N 1
ATOM 3699 C CA . PRO A 1 474 ? 18.322 10.921 7.944 1.00 88.00 474 PRO A CA 1
ATOM 3700 C C . PRO A 1 474 ? 17.090 11.117 8.854 1.00 88.00 474 PRO A C 1
ATOM 3702 O O . PRO A 1 474 ? 15.989 11.454 8.417 1.00 88.00 474 PRO A O 1
ATOM 3705 N N . SER A 1 475 ? 17.250 10.800 10.143 1.00 82.75 475 SER A N 1
ATOM 3706 C CA . SER A 1 475 ? 16.150 10.713 11.126 1.00 82.75 475 SER A CA 1
ATOM 3707 C C . SER A 1 475 ? 15.559 12.070 11.556 1.00 82.75 475 SER A C 1
ATOM 3709 O O . SER A 1 475 ? 14.638 12.123 12.378 1.00 82.75 475 SER A O 1
ATOM 3711 N N . ASP A 1 476 ? 16.115 13.166 11.049 1.00 84.75 476 ASP A N 1
ATOM 3712 C CA . ASP A 1 476 ? 15.704 14.553 11.269 1.00 84.75 476 ASP A CA 1
ATOM 3713 C C . ASP A 1 476 ? 14.660 15.045 10.257 1.00 84.75 476 ASP A C 1
ATOM 3715 O O . ASP A 1 476 ? 14.044 16.083 10.493 1.00 84.75 476 ASP A O 1
ATOM 3719 N N . ILE A 1 477 ? 14.394 14.294 9.183 1.00 90.94 477 ILE A N 1
ATOM 3720 C CA . ILE A 1 477 ? 13.276 14.582 8.280 1.00 90.94 477 ILE A CA 1
ATOM 3721 C C . ILE A 1 477 ? 11.957 14.368 9.030 1.00 90.94 477 ILE A C 1
ATOM 3723 O O . ILE A 1 477 ? 11.634 13.256 9.454 1.00 90.94 477 ILE A O 1
ATOM 3727 N N . ARG A 1 478 ? 11.213 15.464 9.222 1.00 91.62 478 ARG A N 1
ATOM 3728 C CA . ARG A 1 478 ? 9.955 15.504 9.990 1.00 91.62 478 ARG A CA 1
ATOM 3729 C C . ARG A 1 478 ? 8.785 16.122 9.232 1.00 91.62 478 ARG A C 1
ATOM 3731 O O . ARG A 1 478 ? 7.709 16.212 9.811 1.00 91.62 478 ARG A O 1
ATOM 3738 N N . SER A 1 479 ? 8.968 16.544 7.983 1.00 94.38 479 SER A N 1
ATOM 3739 C CA . SER A 1 479 ? 7.903 17.130 7.165 1.00 94.38 479 SER A CA 1
ATOM 3740 C C . SER A 1 479 ? 7.822 16.487 5.781 1.00 94.38 479 SER A C 1
ATOM 3742 O O . SER A 1 479 ? 8.828 16.004 5.254 1.00 94.38 479 SER A O 1
ATOM 3744 N N . VAL A 1 480 ? 6.623 16.489 5.201 1.00 94.25 480 VAL A N 1
ATOM 3745 C CA . VAL A 1 480 ? 6.344 16.021 3.833 1.00 94.25 480 VAL A CA 1
ATOM 3746 C C . VAL A 1 480 ? 7.133 16.854 2.825 1.00 94.25 480 VAL A C 1
ATOM 3748 O O . VAL A 1 480 ? 7.781 16.299 1.944 1.00 94.25 480 VAL A O 1
ATOM 3751 N N . SER A 1 481 ? 7.172 18.173 3.019 1.00 93.31 481 SER A N 1
ATOM 3752 C CA . SER A 1 481 ? 7.948 19.108 2.188 1.00 93.31 481 SER A CA 1
ATOM 3753 C C . SER A 1 481 ? 9.455 18.815 2.169 1.00 93.31 481 SER A C 1
ATOM 3755 O O . SER A 1 481 ? 10.065 18.805 1.105 1.00 93.31 481 SER A O 1
ATOM 3757 N N . ALA A 1 482 ? 10.063 18.528 3.325 1.00 94.25 482 ALA A N 1
ATOM 3758 C CA . ALA A 1 482 ? 11.492 18.215 3.402 1.00 94.25 482 ALA A CA 1
ATOM 3759 C C . ALA A 1 482 ? 11.823 16.852 2.779 1.00 94.25 482 ALA A C 1
ATOM 3761 O O . ALA A 1 482 ? 12.932 16.648 2.292 1.00 94.25 482 ALA A O 1
ATOM 3762 N N . LEU A 1 483 ? 10.878 15.906 2.809 1.00 95.19 483 LEU A N 1
ATOM 3763 C CA . LEU A 1 483 ? 11.028 14.634 2.113 1.00 95.19 483 LEU A CA 1
ATOM 3764 C C . LEU A 1 483 ? 10.916 14.821 0.596 1.00 95.19 483 LEU A C 1
ATOM 3766 O O . LEU A 1 483 ? 11.744 14.270 -0.123 1.00 95.19 483 LEU A O 1
ATOM 3770 N N . ASP A 1 484 ? 9.954 15.615 0.126 1.00 94.50 484 ASP A N 1
ATOM 3771 C CA . ASP A 1 484 ? 9.729 15.887 -1.299 1.00 94.50 484 ASP A CA 1
ATOM 3772 C C . ASP A 1 484 ? 10.981 16.464 -1.987 1.00 94.50 484 ASP A C 1
ATOM 3774 O O . ASP A 1 484 ? 11.368 16.001 -3.058 1.00 94.50 484 ASP A O 1
ATOM 3778 N N . GLU A 1 485 ? 11.716 17.358 -1.312 1.00 94.62 485 GLU A N 1
ATOM 3779 C CA . GLU A 1 485 ? 13.002 17.897 -1.798 1.00 94.62 485 GLU A CA 1
ATOM 3780 C C . GLU A 1 485 ? 14.081 16.823 -2.056 1.00 94.62 485 GLU A C 1
ATOM 3782 O O . GLU A 1 485 ? 15.022 17.054 -2.819 1.00 94.62 485 GLU A O 1
ATOM 3787 N N . LEU A 1 486 ? 13.967 15.649 -1.426 1.00 93.00 486 LEU A N 1
ATOM 3788 C CA . LEU A 1 486 ? 14.910 14.533 -1.552 1.00 93.00 486 LEU A CA 1
ATOM 3789 C C . LEU A 1 486 ? 14.433 13.444 -2.525 1.00 93.00 486 LEU A C 1
ATOM 3791 O O . LEU A 1 486 ? 15.198 12.527 -2.843 1.00 93.00 486 LEU A O 1
ATOM 3795 N N . VAL A 1 487 ? 13.172 13.475 -2.963 1.00 95.00 487 VAL A N 1
ATOM 3796 C CA . VAL A 1 487 ? 12.596 12.412 -3.792 1.00 95.00 487 VAL A CA 1
ATOM 3797 C C . VAL A 1 487 ? 13.029 12.570 -5.248 1.00 95.00 487 VAL A C 1
ATOM 3799 O O . VAL A 1 487 ? 12.640 13.498 -5.948 1.00 95.00 487 VAL A O 1
ATOM 3802 N N . ASP A 1 488 ? 13.773 11.580 -5.746 1.00 93.25 488 ASP A N 1
ATOM 3803 C CA . ASP A 1 488 ? 14.143 11.467 -7.158 1.00 93.25 488 ASP A CA 1
ATOM 3804 C C . ASP A 1 488 ? 13.595 10.158 -7.744 1.00 93.25 488 ASP A C 1
ATOM 3806 O O . ASP A 1 488 ? 14.236 9.098 -7.739 1.00 93.25 488 ASP A O 1
ATOM 3810 N N . HIS A 1 489 ? 12.362 10.233 -8.246 1.00 92.62 489 HIS A N 1
ATOM 3811 C CA . HIS A 1 489 ? 11.668 9.085 -8.826 1.00 92.62 489 HIS A CA 1
ATOM 3812 C C . HIS A 1 489 ? 12.369 8.552 -10.086 1.00 92.62 489 HIS A C 1
ATOM 3814 O O . HIS A 1 489 ? 12.381 7.340 -10.310 1.00 92.62 489 HIS A O 1
ATOM 3820 N N . GLN A 1 490 ? 13.001 9.417 -10.890 1.00 87.56 490 GLN A N 1
ATOM 3821 C CA . GLN A 1 490 ? 13.701 9.004 -12.110 1.00 87.56 490 GLN A CA 1
ATOM 3822 C C . GLN A 1 490 ? 14.967 8.214 -11.779 1.00 87.56 490 GLN A C 1
ATOM 3824 O O . GLN A 1 490 ? 15.210 7.163 -12.382 1.00 87.56 490 GLN A O 1
ATOM 3829 N N . ARG A 1 491 ? 15.741 8.671 -10.786 1.00 89.44 491 ARG A N 1
ATOM 3830 C CA .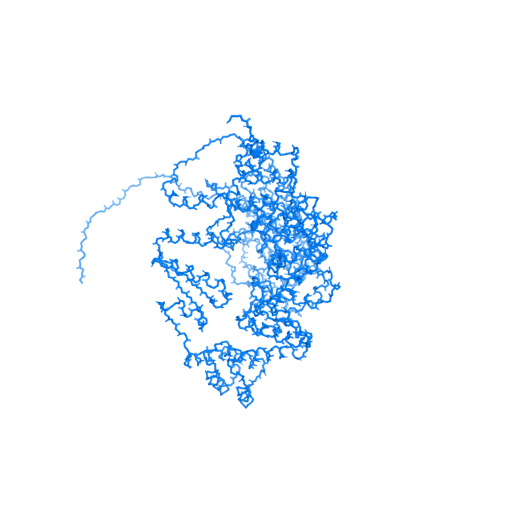 ARG A 1 491 ? 16.914 7.951 -10.273 1.00 89.44 491 ARG A CA 1
ATOM 3831 C C . ARG A 1 491 ? 16.514 6.591 -9.721 1.00 89.44 491 ARG A C 1
ATOM 3833 O O . ARG A 1 491 ? 17.094 5.589 -10.131 1.00 89.44 491 ARG A O 1
ATOM 3840 N N . ILE A 1 492 ? 15.503 6.529 -8.853 1.00 90.94 492 ILE A N 1
ATOM 3841 C CA . ILE A 1 492 ? 15.058 5.265 -8.242 1.00 90.94 492 ILE A CA 1
ATOM 3842 C C . ILE A 1 492 ? 14.592 4.281 -9.313 1.00 90.94 492 ILE A C 1
ATOM 3844 O O . ILE A 1 492 ? 15.049 3.136 -9.323 1.00 90.94 492 ILE A O 1
ATOM 3848 N N . LEU A 1 493 ? 13.773 4.724 -10.272 1.00 86.44 493 LEU A N 1
ATOM 3849 C CA . LEU A 1 493 ? 13.370 3.881 -11.394 1.00 86.44 493 LEU A CA 1
ATOM 3850 C C . LEU A 1 493 ? 14.564 3.409 -12.222 1.00 86.44 493 LEU A C 1
ATOM 3852 O O . LEU A 1 493 ? 14.630 2.228 -12.549 1.00 86.44 493 LEU A O 1
ATOM 3856 N N . GLY A 1 494 ? 15.535 4.275 -12.522 1.00 81.19 494 GLY A N 1
ATOM 3857 C CA . GLY A 1 494 ? 16.758 3.886 -13.229 1.00 81.19 494 GLY A CA 1
ATOM 3858 C C . GLY A 1 494 ? 17.542 2.778 -12.514 1.00 81.19 494 GLY A C 1
ATOM 3859 O O . GLY A 1 494 ? 18.091 1.886 -13.168 1.00 81.19 494 GLY A O 1
ATOM 3860 N N . LEU A 1 495 ? 17.535 2.789 -11.177 1.00 85.69 495 LEU A N 1
ATOM 3861 C CA . LEU A 1 495 ? 18.195 1.785 -10.345 1.00 85.69 495 LEU A CA 1
ATOM 3862 C C . LEU A 1 495 ? 17.452 0.441 -10.325 1.00 85.69 495 LEU A C 1
ATOM 3864 O O . LEU A 1 495 ? 18.097 -0.608 -10.374 1.00 85.69 495 LEU A O 1
ATOM 3868 N N . VAL A 1 496 ? 16.114 0.451 -10.268 1.00 87.69 496 VAL A N 1
ATOM 3869 C CA . VAL A 1 496 ? 15.312 -0.777 -10.083 1.00 87.69 496 VAL A CA 1
ATOM 3870 C C . VAL A 1 496 ? 14.648 -1.313 -11.350 1.00 87.69 496 VAL A C 1
ATOM 3872 O O . VAL A 1 496 ? 14.173 -2.447 -11.338 1.00 87.69 496 VAL A O 1
ATOM 3875 N N . HIS A 1 497 ? 14.648 -0.563 -12.457 1.00 83.00 497 HIS A N 1
ATOM 3876 C CA . HIS A 1 497 ? 13.981 -0.925 -13.716 1.00 83.00 497 HIS A CA 1
ATOM 3877 C C . HIS A 1 497 ? 14.215 -2.380 -14.176 1.00 83.00 497 HIS A C 1
ATOM 3879 O O . HIS A 1 497 ? 13.259 -3.024 -14.608 1.00 83.00 497 HIS A O 1
ATOM 3885 N N . PRO A 1 498 ? 15.431 -2.963 -14.088 1.00 79.94 498 PRO A N 1
ATOM 3886 C CA . PRO A 1 498 ? 15.652 -4.348 -14.523 1.00 79.94 498 PRO A CA 1
ATOM 3887 C C . PRO A 1 498 ? 14.939 -5.408 -13.672 1.00 79.94 498 PRO A C 1
ATOM 3889 O O . PRO A 1 498 ? 14.817 -6.555 -14.102 1.00 79.94 498 PRO A O 1
ATOM 3892 N N . PHE A 1 499 ? 14.511 -5.042 -12.465 1.00 84.94 499 PHE A N 1
ATOM 3893 C CA . PHE A 1 499 ? 13.932 -5.935 -11.466 1.00 84.94 499 PHE A CA 1
ATOM 3894 C C . PHE A 1 499 ? 12.414 -5.800 -11.352 1.00 84.94 499 PHE A C 1
ATOM 3896 O O . PHE A 1 499 ? 11.806 -6.571 -10.612 1.00 84.94 499 PHE A O 1
ATOM 3903 N N . ILE A 1 500 ? 11.804 -4.854 -12.069 1.00 84.75 500 ILE A N 1
ATOM 3904 C CA . ILE A 1 500 ? 10.366 -4.579 -12.014 1.00 84.75 500 ILE A CA 1
ATOM 3905 C C . ILE A 1 500 ? 9.656 -4.949 -13.323 1.00 84.75 500 ILE A C 1
ATOM 3907 O O . ILE A 1 500 ? 10.273 -5.157 -14.374 1.00 84.75 500 ILE A O 1
ATOM 3911 N N . THR A 1 501 ? 8.337 -5.102 -13.253 1.00 81.44 501 THR A N 1
ATOM 3912 C CA . THR A 1 501 ? 7.481 -5.313 -14.426 1.00 81.44 501 THR A CA 1
ATOM 3913 C C . THR A 1 501 ? 7.543 -4.122 -15.384 1.00 81.44 501 THR A C 1
ATOM 3915 O O . THR A 1 501 ? 8.010 -3.042 -15.034 1.00 81.44 501 THR A O 1
ATOM 3918 N N . ARG A 1 502 ? 7.094 -4.314 -16.633 1.00 71.88 502 ARG A N 1
ATOM 3919 C CA . ARG A 1 502 ? 6.930 -3.179 -17.552 1.00 71.88 502 ARG A CA 1
ATOM 3920 C C . ARG A 1 502 ? 5.849 -2.256 -16.994 1.00 71.88 502 ARG A C 1
ATOM 3922 O O . ARG A 1 502 ? 4.793 -2.744 -16.604 1.00 71.88 502 ARG A O 1
ATOM 3929 N N . ILE A 1 503 ? 6.147 -0.965 -16.984 1.00 81.62 503 ILE A N 1
ATOM 3930 C CA . ILE A 1 503 ? 5.300 0.094 -16.442 1.00 81.62 503 ILE A CA 1
ATOM 3931 C C . ILE A 1 503 ? 5.121 1.196 -17.490 1.00 81.62 503 ILE A C 1
ATOM 3933 O O . ILE A 1 503 ? 5.975 1.377 -18.362 1.00 81.62 503 ILE A O 1
ATOM 3937 N N . ASP A 1 504 ? 4.004 1.903 -17.411 1.00 78.38 504 ASP A N 1
ATOM 3938 C CA . ASP A 1 504 ? 3.736 3.150 -18.108 1.00 78.38 504 ASP A CA 1
ATOM 3939 C C . ASP A 1 504 ? 4.391 4.318 -17.360 1.00 78.38 504 ASP A C 1
ATOM 3941 O O . ASP A 1 504 ? 3.998 4.672 -16.251 1.00 78.38 504 ASP A O 1
ATOM 3945 N N . PHE A 1 505 ? 5.399 4.927 -17.981 1.00 76.31 505 PHE A N 1
ATOM 3946 C CA . PHE A 1 505 ? 6.132 6.058 -17.412 1.00 76.31 505 PHE A CA 1
ATOM 3947 C C . PHE A 1 505 ? 5.363 7.383 -17.486 1.00 76.31 505 PHE A C 1
ATOM 3949 O O . PHE A 1 505 ? 5.827 8.367 -16.916 1.00 76.31 505 PHE A O 1
ATOM 3956 N N . GLN A 1 506 ? 4.234 7.435 -18.201 1.00 78.62 506 GLN A N 1
ATOM 3957 C CA . GLN A 1 506 ? 3.415 8.645 -18.302 1.00 78.62 506 GLN A CA 1
ATOM 3958 C C . GLN A 1 506 ? 2.530 8.837 -17.070 1.00 78.62 506 GLN A C 1
ATOM 3960 O O . GLN A 1 506 ? 2.268 9.972 -16.684 1.00 78.62 506 GLN A O 1
ATOM 3965 N N . ASN A 1 507 ? 2.110 7.743 -16.430 1.00 84.31 507 ASN A N 1
ATOM 3966 C CA . ASN A 1 507 ? 1.276 7.787 -15.238 1.00 84.31 507 ASN A CA 1
ATOM 3967 C C . ASN A 1 507 ? 2.083 7.419 -13.982 1.00 84.31 507 ASN A C 1
ATOM 3969 O O . ASN A 1 507 ? 2.278 6.244 -13.663 1.00 84.31 507 ASN A O 1
ATOM 3973 N N . LEU A 1 508 ? 2.555 8.440 -13.262 1.00 88.25 508 LEU A N 1
ATOM 3974 C CA . LEU A 1 508 ? 3.394 8.273 -12.070 1.00 88.25 508 LEU A CA 1
ATOM 3975 C C . LEU A 1 508 ? 2.626 7.739 -10.848 1.00 88.25 508 LEU A C 1
ATOM 3977 O O . LEU A 1 508 ? 3.230 7.110 -9.975 1.00 88.25 508 LEU A O 1
ATOM 3981 N N . GLU A 1 509 ? 1.312 7.945 -10.809 1.00 87.00 509 GLU A N 1
ATOM 3982 C CA . GLU A 1 509 ? 0.428 7.605 -9.685 1.00 87.00 509 GLU A CA 1
ATOM 3983 C C . GLU A 1 509 ? -0.277 6.255 -9.867 1.00 87.00 509 GLU A C 1
ATOM 3985 O O . GLU A 1 509 ? -0.748 5.654 -8.899 1.00 87.00 509 GLU A O 1
ATOM 3990 N N . ALA A 1 510 ? -0.289 5.710 -11.087 1.00 86.12 510 ALA A N 1
ATOM 3991 C CA . ALA A 1 510 ? -0.830 4.384 -11.349 1.00 86.12 510 ALA A CA 1
ATOM 3992 C C . ALA A 1 510 ? -0.110 3.315 -10.518 1.00 86.12 510 ALA A C 1
ATOM 3994 O O . ALA A 1 510 ? 1.115 3.195 -10.541 1.00 86.12 510 ALA A O 1
ATOM 3995 N N . ARG A 1 511 ? -0.886 2.477 -9.828 1.00 88.88 511 ARG A N 1
ATOM 3996 C CA . ARG A 1 511 ? -0.401 1.369 -8.993 1.00 88.88 511 ARG A CA 1
ATOM 3997 C C . ARG A 1 511 ? 0.031 0.191 -9.867 1.00 88.88 511 ARG A C 1
ATOM 3999 O O . ARG A 1 511 ? -0.719 -0.759 -10.083 1.00 88.88 511 ARG A O 1
ATOM 4006 N N . GLN A 1 512 ? 1.245 0.262 -10.398 1.00 87.38 512 GLN A N 1
ATOM 4007 C CA . GLN A 1 512 ? 1.724 -0.643 -11.451 1.00 87.38 512 GLN A CA 1
ATOM 4008 C C . GLN A 1 512 ? 3.081 -1.293 -11.170 1.00 87.38 512 GLN A C 1
ATOM 4010 O O . GLN A 1 512 ? 3.448 -2.272 -11.825 1.00 87.38 512 GLN A O 1
ATOM 4015 N N . VAL A 1 513 ? 3.841 -0.771 -10.208 1.00 90.69 513 VAL A N 1
ATOM 4016 C CA . VAL A 1 513 ? 5.194 -1.241 -9.930 1.00 90.69 513 VAL A CA 1
ATOM 4017 C C . VAL A 1 513 ? 5.127 -2.521 -9.101 1.00 90.69 513 VAL A C 1
ATOM 4019 O O . VAL A 1 513 ? 4.675 -2.528 -7.956 1.00 90.69 513 VAL A O 1
ATOM 4022 N N . ARG A 1 514 ? 5.585 -3.621 -9.702 1.00 89.69 514 ARG A N 1
ATOM 4023 C CA . ARG A 1 514 ? 5.743 -4.941 -9.081 1.00 89.69 514 ARG A CA 1
ATOM 4024 C C . ARG A 1 514 ? 7.124 -5.491 -9.409 1.00 89.69 514 ARG A C 1
ATOM 4026 O O . ARG A 1 514 ? 7.704 -5.136 -10.437 1.00 89.69 514 ARG A O 1
ATOM 4033 N N . LEU A 1 515 ? 7.632 -6.401 -8.580 1.00 88.00 515 LEU A N 1
ATOM 4034 C CA . LEU A 1 515 ? 8.801 -7.195 -8.955 1.00 88.00 515 LEU A CA 1
ATOM 4035 C C . LEU A 1 515 ? 8.506 -7.978 -10.237 1.00 88.00 515 LEU A C 1
ATOM 4037 O O . LEU A 1 515 ? 7.416 -8.512 -10.424 1.00 88.00 515 LEU A O 1
ATOM 4041 N N . VAL A 1 516 ? 9.497 -8.066 -11.120 1.00 81.69 516 VAL A N 1
ATOM 4042 C CA . VAL A 1 516 ? 9.373 -8.757 -12.408 1.00 81.69 516 VAL A CA 1
ATOM 4043 C C . VAL A 1 516 ? 9.084 -10.247 -12.236 1.00 81.69 516 VAL A C 1
ATOM 4045 O O . VAL A 1 516 ? 8.475 -10.853 -13.116 1.00 81.69 516 VAL A O 1
ATOM 4048 N N . HIS A 1 517 ? 9.564 -10.834 -11.135 1.00 80.25 517 HIS A N 1
ATOM 4049 C CA . HIS A 1 517 ? 9.387 -12.238 -10.794 1.00 80.25 517 HIS A CA 1
ATOM 4050 C C . HIS A 1 517 ? 9.747 -12.509 -9.321 1.00 80.25 517 HIS A C 1
ATOM 4052 O O . HIS A 1 517 ? 10.623 -11.840 -8.763 1.00 80.25 517 HIS A O 1
ATOM 4058 N N . GLN A 1 518 ? 9.157 -13.551 -8.727 1.00 77.38 518 GLN A N 1
ATOM 4059 C CA . GLN A 1 518 ? 9.410 -13.982 -7.345 1.00 77.38 518 GLN A CA 1
ATOM 4060 C C . GLN A 1 518 ? 10.882 -14.330 -7.061 1.00 77.38 518 GLN A C 1
ATOM 4062 O O . GLN A 1 518 ? 11.384 -14.127 -5.958 1.00 77.38 518 GLN A O 1
ATOM 4067 N N . SER A 1 519 ? 11.637 -14.762 -8.073 1.00 80.69 519 SER A N 1
ATOM 4068 C CA . SER A 1 519 ? 13.079 -15.035 -7.945 1.00 80.69 519 SER A CA 1
ATOM 4069 C C . SER A 1 519 ? 13.901 -13.811 -7.523 1.00 80.69 519 SER A C 1
ATOM 4071 O O . SER A 1 519 ? 14.984 -13.976 -6.965 1.00 80.69 519 SER A O 1
ATOM 4073 N N . VAL A 1 520 ? 13.405 -12.585 -7.747 1.00 84.00 520 VAL A N 1
ATOM 4074 C CA . VAL A 1 520 ? 14.032 -11.368 -7.204 1.00 84.00 520 VAL A CA 1
ATOM 4075 C C . VAL A 1 520 ? 13.889 -11.329 -5.682 1.00 84.00 520 VAL A C 1
ATOM 4077 O O . VAL A 1 520 ? 14.857 -11.046 -4.983 1.00 84.00 520 VAL A O 1
ATOM 4080 N N . LYS A 1 521 ? 12.707 -11.665 -5.156 1.00 84.88 521 LYS A N 1
ATOM 4081 C CA . LYS A 1 521 ? 12.463 -11.764 -3.712 1.00 84.88 521 LYS A CA 1
ATOM 4082 C C . LYS A 1 521 ? 13.323 -12.857 -3.078 1.00 84.88 521 LYS A C 1
ATOM 4084 O O . LYS A 1 521 ? 13.961 -12.610 -2.060 1.00 84.88 521 LYS A O 1
ATOM 4089 N N . GLU A 1 522 ? 13.423 -14.026 -3.710 1.00 81.44 522 GLU A N 1
ATOM 4090 C CA . GLU A 1 522 ? 14.327 -15.103 -3.268 1.00 81.44 522 GLU A CA 1
ATOM 4091 C C . GLU A 1 522 ? 15.792 -14.648 -3.229 1.00 81.44 522 GLU A C 1
ATOM 4093 O O . GLU A 1 522 ? 16.508 -14.929 -2.267 1.00 81.44 522 GLU A O 1
ATOM 4098 N N . PHE A 1 523 ? 16.237 -13.902 -4.242 1.00 84.75 523 PHE A N 1
ATOM 4099 C CA . PHE A 1 523 ? 17.575 -13.318 -4.267 1.00 84.75 523 PHE A CA 1
ATOM 4100 C C . PHE A 1 523 ? 17.815 -12.355 -3.095 1.00 84.75 523 PHE A C 1
ATOM 4102 O O . PHE A 1 523 ? 18.852 -12.447 -2.436 1.00 84.75 523 PHE A O 1
ATOM 4109 N N . LEU A 1 524 ? 16.857 -11.475 -2.791 1.00 85.25 524 LEU A N 1
ATOM 4110 C CA . LEU A 1 524 ? 16.950 -10.565 -1.644 1.00 85.25 524 LEU A CA 1
ATOM 4111 C C . LEU A 1 524 ? 17.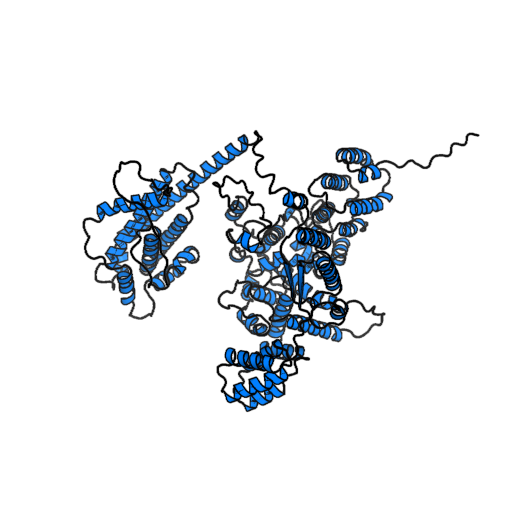040 -11.341 -0.324 1.00 85.25 524 LEU A C 1
ATOM 4113 O O . LEU A 1 524 ? 17.871 -11.014 0.523 1.00 85.25 524 LEU A O 1
ATOM 4117 N N . LEU A 1 525 ? 16.251 -12.409 -0.176 1.00 82.38 525 LEU A N 1
ATOM 4118 C CA . LEU A 1 525 ? 16.303 -13.288 0.994 1.00 82.38 525 LEU A CA 1
ATOM 4119 C C . LEU A 1 525 ? 17.678 -13.953 1.150 1.00 82.38 525 LEU A C 1
ATOM 4121 O O . LEU A 1 525 ? 18.255 -13.942 2.240 1.00 82.38 525 LEU A O 1
ATOM 4125 N N . GLN A 1 526 ? 18.245 -14.493 0.068 1.00 80.38 526 GLN A N 1
ATOM 4126 C CA . GLN A 1 526 ? 19.583 -15.098 0.086 1.00 80.38 526 GLN A CA 1
ATOM 4127 C C . GLN A 1 526 ? 20.672 -14.079 0.447 1.00 80.38 526 GLN A C 1
ATOM 4129 O O . GLN A 1 526 ? 21.578 -14.388 1.227 1.00 80.38 526 GLN A O 1
ATOM 4134 N N . MET A 1 527 ? 20.570 -12.859 -0.088 1.00 77.94 527 MET A N 1
ATOM 4135 C CA . MET A 1 527 ? 21.517 -11.777 0.181 1.00 77.94 527 MET A CA 1
ATOM 4136 C C . MET A 1 527 ? 21.510 -11.381 1.662 1.00 77.94 527 MET A C 1
ATOM 4138 O O . MET A 1 527 ? 22.568 -11.310 2.286 1.00 77.94 527 MET A O 1
ATOM 4142 N N . ILE A 1 528 ? 20.324 -11.166 2.238 1.00 76.25 528 ILE A N 1
ATOM 4143 C CA . ILE A 1 528 ? 20.170 -10.794 3.651 1.00 76.25 528 ILE A CA 1
ATOM 4144 C C . ILE A 1 528 ? 20.666 -11.930 4.559 1.00 76.25 528 ILE A C 1
ATOM 4146 O O . ILE A 1 528 ? 21.427 -11.674 5.489 1.00 76.25 528 ILE A O 1
ATOM 4150 N N . SER A 1 529 ? 20.323 -13.185 4.244 1.00 76.38 529 SER A N 1
ATOM 4151 C CA . SER A 1 529 ? 20.796 -14.361 4.997 1.00 76.38 529 SER A CA 1
ATOM 4152 C C . SER A 1 529 ? 22.326 -14.434 5.036 1.00 76.38 529 SER A C 1
ATOM 4154 O O . SER A 1 529 ? 22.927 -14.653 6.086 1.00 76.38 529 SER A O 1
ATOM 4156 N N . SER A 1 530 ? 22.970 -14.200 3.889 1.00 69.81 530 SER A N 1
ATOM 4157 C CA . SER A 1 530 ? 24.431 -14.235 3.759 1.00 69.81 530 SER A CA 1
ATOM 4158 C C . SER A 1 530 ? 25.110 -13.116 4.554 1.00 69.81 530 SER A C 1
ATOM 4160 O O . SER A 1 530 ? 26.143 -13.348 5.179 1.00 69.81 530 SER A O 1
ATOM 4162 N N . ALA A 1 531 ? 24.516 -11.918 4.586 1.00 61.31 531 ALA A N 1
ATOM 4163 C CA . ALA A 1 531 ? 25.025 -10.794 5.372 1.00 61.31 531 ALA A CA 1
ATOM 4164 C C . ALA A 1 531 ? 24.978 -11.072 6.886 1.00 61.31 531 ALA A C 1
ATOM 4166 O O . ALA A 1 531 ? 25.929 -10.746 7.599 1.00 61.31 531 ALA A O 1
ATOM 4167 N N . SER A 1 532 ? 23.924 -11.736 7.368 1.00 57.72 532 SER A N 1
ATOM 4168 C CA . SER A 1 532 ? 23.784 -12.103 8.783 1.00 57.72 532 SER A CA 1
ATOM 4169 C C . SER A 1 532 ? 24.846 -13.108 9.250 1.00 57.72 532 SER A C 1
ATOM 4171 O O . SER A 1 532 ? 25.337 -13.000 10.371 1.00 57.72 532 SER A O 1
ATOM 4173 N N . HIS A 1 533 ? 25.286 -14.032 8.388 1.00 52.62 533 HIS A N 1
ATOM 4174 C CA . HIS A 1 533 ? 26.342 -14.999 8.725 1.00 52.62 533 HIS A CA 1
ATOM 4175 C C . HIS A 1 533 ? 27.738 -14.376 8.897 1.00 52.62 533 HIS A C 1
ATOM 4177 O O . HIS A 1 533 ? 28.584 -14.952 9.580 1.00 52.62 533 HIS A O 1
ATOM 4183 N N . HIS A 1 534 ? 27.997 -13.197 8.326 1.00 46.38 534 HIS A N 1
ATOM 4184 C CA . HIS A 1 534 ? 29.286 -12.510 8.467 1.00 46.38 534 HIS A CA 1
ATOM 4185 C C . HIS A 1 534 ? 29.424 -11.699 9.770 1.00 46.38 534 HIS A C 1
ATOM 4187 O O . HIS A 1 534 ? 30.529 -11.261 10.090 1.00 46.38 534 HIS A O 1
ATOM 4193 N N . LEU A 1 535 ? 28.342 -11.530 10.543 1.00 38.38 535 LEU A N 1
ATOM 4194 C CA . LEU A 1 535 ? 28.313 -10.741 11.783 1.00 38.38 535 LEU A CA 1
ATOM 4195 C C . LEU A 1 535 ? 28.351 -11.582 13.074 1.00 38.38 535 LEU A C 1
ATOM 4197 O O . LEU A 1 535 ? 28.328 -11.014 14.163 1.00 38.38 535 LEU A O 1
ATOM 4201 N N . SER A 1 536 ? 28.467 -12.913 12.993 1.00 31.47 536 SER A N 1
ATOM 4202 C CA . SER A 1 536 ? 28.570 -13.778 14.180 1.00 31.47 536 SER A CA 1
ATOM 4203 C C . SER A 1 536 ? 29.942 -14.450 14.317 1.00 31.47 536 SER A C 1
ATOM 4205 O O . SER A 1 536 ? 30.179 -15.501 13.720 1.00 31.47 536 SER A O 1
ATOM 4207 N N . PRO A 1 537 ? 30.833 -13.938 15.186 1.00 34.53 537 PRO A N 1
ATOM 4208 C CA . PRO A 1 537 ? 31.831 -14.755 15.849 1.00 34.53 537 PRO A CA 1
ATOM 4209 C C . PRO A 1 537 ? 31.496 -14.916 17.341 1.00 34.53 537 PRO A C 1
ATOM 4211 O O . PRO A 1 537 ? 31.502 -13.956 18.100 1.00 34.53 537 PRO A O 1
ATOM 4214 N N . SER A 1 538 ? 31.360 -16.178 17.756 1.00 36.66 538 SER A N 1
ATOM 4215 C CA . SER A 1 538 ? 31.552 -16.681 19.129 1.00 36.66 538 SER A CA 1
ATOM 4216 C C . SER A 1 538 ? 30.491 -16.313 20.180 1.00 36.66 538 SER A C 1
ATOM 4218 O O . SER A 1 538 ? 30.573 -15.274 20.813 1.00 36.66 538 SER A O 1
ATOM 4220 N N . HIS A 1 539 ? 29.587 -17.246 20.487 1.00 32.62 539 HIS A N 1
ATOM 4221 C CA . HIS A 1 539 ? 29.553 -17.924 21.792 1.00 32.62 539 HIS A CA 1
ATOM 4222 C C . HIS A 1 539 ? 28.604 -19.126 21.723 1.00 32.62 539 HIS A C 1
ATOM 4224 O O . HIS A 1 539 ? 27.482 -19.031 21.240 1.00 32.62 539 HIS A O 1
ATOM 4230 N N . GLY A 1 540 ? 29.105 -20.287 22.149 1.00 36.12 540 GLY A N 1
ATOM 4231 C CA . GLY A 1 540 ? 28.403 -21.560 22.052 1.00 36.12 540 GLY A CA 1
ATOM 4232 C C . GLY A 1 540 ? 27.167 -21.630 22.947 1.00 36.12 540 GLY A C 1
ATOM 4233 O O . GLY A 1 540 ? 27.249 -21.418 24.153 1.00 36.12 540 GLY A O 1
ATOM 4234 N N . GLY A 1 541 ? 26.053 -22.014 22.337 1.00 28.66 541 GLY A N 1
ATOM 4235 C CA . GLY A 1 541 ? 24.817 -22.457 22.969 1.00 28.66 541 GLY A CA 1
ATOM 4236 C C . GLY A 1 541 ? 23.994 -23.169 21.898 1.00 28.66 541 GLY A C 1
ATOM 4237 O O . GLY A 1 541 ? 23.924 -22.689 20.775 1.00 28.66 541 GLY A O 1
ATOM 4238 N N . GLN A 1 542 ? 23.481 -24.360 22.204 1.00 31.81 542 GLN A N 1
ATOM 4239 C CA . GLN A 1 542 ? 22.817 -25.266 21.260 1.00 31.81 542 GLN A CA 1
ATOM 4240 C C . GLN A 1 542 ? 21.707 -24.570 20.453 1.00 31.81 542 GLN A C 1
ATOM 4242 O O . GLN A 1 542 ? 20.648 -24.254 20.988 1.00 31.81 542 GLN A O 1
ATOM 4247 N N . GLU A 1 543 ? 21.941 -24.383 19.153 1.00 29.78 543 GLU A N 1
ATOM 4248 C CA . GLU A 1 543 ? 20.914 -23.973 18.197 1.00 29.78 543 GLU A CA 1
ATOM 4249 C C . GLU A 1 543 ? 19.932 -25.128 17.974 1.00 29.78 543 GLU A C 1
ATOM 4251 O O . GLU A 1 543 ? 20.249 -26.153 17.363 1.00 29.78 543 GLU A O 1
ATOM 4256 N N . LEU A 1 544 ? 18.709 -24.948 18.466 1.00 28.69 544 LEU A N 1
ATOM 4257 C CA . LEU A 1 544 ? 17.546 -25.666 17.967 1.00 28.69 544 LEU A CA 1
ATOM 4258 C C . LEU A 1 544 ? 17.317 -25.221 16.516 1.00 28.69 544 LEU A C 1
ATOM 4260 O O . LEU A 1 544 ? 17.020 -24.059 16.252 1.00 28.69 544 LEU A O 1
ATOM 4264 N N . GLN A 1 545 ? 17.468 -26.154 15.576 1.00 30.14 545 GLN A N 1
ATOM 4265 C CA . GLN A 1 545 ? 17.179 -25.979 14.151 1.00 30.14 545 GLN A CA 1
ATOM 4266 C C . GLN A 1 545 ? 15.681 -25.703 13.917 1.00 30.14 545 GLN A C 1
ATOM 4268 O O . GLN A 1 545 ? 14.928 -26.598 13.549 1.00 30.14 545 GLN A O 1
ATOM 4273 N N . TYR A 1 546 ? 15.237 -24.463 14.115 1.00 30.88 546 TYR A N 1
ATOM 4274 C CA . TYR A 1 546 ? 13.943 -23.962 13.650 1.00 30.88 546 TYR A CA 1
ATOM 4275 C C . TYR A 1 546 ? 14.097 -22.500 13.187 1.00 30.88 546 TYR A C 1
ATOM 4277 O O . TYR A 1 546 ? 14.377 -21.622 13.992 1.00 30.88 546 TYR A O 1
ATOM 4285 N N . GLY A 1 547 ? 13.864 -22.219 11.894 1.00 38.84 547 GLY A N 1
ATOM 4286 C CA . GLY A 1 547 ? 13.343 -20.907 11.467 1.00 38.84 547 GLY A CA 1
ATOM 4287 C C . GLY A 1 547 ? 14.264 -19.856 10.818 1.00 38.84 547 GLY A C 1
ATOM 4288 O O . GLY A 1 547 ? 13.882 -18.690 10.835 1.00 38.84 547 GLY A O 1
ATOM 4289 N N . GLN A 1 548 ? 15.395 -20.200 10.187 1.00 39.75 548 GLN A N 1
ATOM 4290 C CA . GLN A 1 548 ? 16.255 -19.204 9.501 1.00 39.75 548 GLN A CA 1
ATOM 4291 C C . GLN A 1 548 ? 15.539 -18.389 8.399 1.00 39.75 548 GLN A C 1
ATOM 4293 O O . GLN A 1 548 ? 15.832 -17.212 8.225 1.00 39.75 548 GLN A O 1
ATOM 4298 N N . GLY A 1 549 ? 14.550 -18.960 7.697 1.00 37.97 549 GLY A N 1
ATOM 4299 C CA . GLY A 1 549 ? 13.772 -18.226 6.684 1.00 37.97 549 GLY A CA 1
ATOM 4300 C C . GLY A 1 549 ? 12.839 -17.143 7.250 1.00 37.97 549 GLY A C 1
ATOM 4301 O O . GLY A 1 549 ? 12.499 -16.206 6.535 1.00 37.97 549 GLY A O 1
ATOM 4302 N N . GLY A 1 550 ? 12.450 -17.239 8.529 1.00 46.50 550 GLY A N 1
ATOM 4303 C CA . GLY A 1 550 ? 11.568 -16.265 9.186 1.00 46.50 550 GLY A CA 1
ATOM 4304 C C . GLY A 1 550 ? 12.279 -14.956 9.531 1.00 46.50 550 GLY A C 1
ATOM 4305 O O . GLY A 1 550 ? 11.796 -13.895 9.161 1.00 46.50 550 GLY A O 1
ATOM 4306 N N . GLN A 1 551 ? 13.480 -15.035 10.119 1.00 54.66 551 GLN A N 1
ATOM 4307 C CA . GLN A 1 551 ? 14.270 -13.863 10.546 1.00 54.66 551 GLN A CA 1
ATOM 4308 C C . GLN A 1 551 ? 14.631 -12.901 9.401 1.00 54.66 551 GLN A C 1
ATOM 4310 O O . GLN A 1 551 ? 14.857 -11.712 9.609 1.00 54.66 551 GLN A O 1
ATOM 4315 N N . VAL A 1 552 ? 14.720 -13.421 8.179 1.00 56.34 552 VAL A N 1
ATOM 4316 C CA . VAL A 1 552 ? 15.145 -12.674 6.989 1.00 56.34 552 VAL A CA 1
ATOM 4317 C C . VAL A 1 552 ? 13.966 -11.921 6.369 1.00 56.34 552 VAL A C 1
ATOM 4319 O O . VAL A 1 552 ? 14.115 -10.768 5.966 1.00 56.34 552 VAL A O 1
ATOM 4322 N N . VAL A 1 553 ? 12.785 -12.550 6.332 1.00 57.72 553 VAL A N 1
ATOM 4323 C CA . VAL A 1 553 ? 11.524 -11.884 5.966 1.00 57.72 553 VAL A CA 1
ATOM 4324 C C . VAL A 1 553 ? 11.184 -10.816 7.004 1.00 57.72 553 VAL A C 1
ATOM 4326 O O . VAL A 1 553 ? 10.878 -9.692 6.614 1.00 57.72 553 VAL A O 1
ATOM 4329 N N . ASP A 1 554 ? 11.370 -11.122 8.295 1.00 66.69 554 ASP A N 1
ATOM 4330 C CA . ASP A 1 554 ? 11.195 -10.169 9.398 1.00 66.69 554 ASP A CA 1
ATOM 4331 C C . ASP A 1 554 ? 12.032 -8.892 9.186 1.00 66.69 554 ASP A C 1
ATOM 4333 O O . ASP A 1 554 ? 11.578 -7.799 9.502 1.00 66.69 554 ASP A O 1
ATOM 4337 N N . SER A 1 555 ? 13.225 -8.982 8.580 1.00 77.12 555 SER A N 1
ATOM 4338 C CA . SER A 1 555 ? 14.053 -7.803 8.277 1.00 77.12 555 SER A CA 1
ATOM 4339 C C . SER A 1 555 ? 13.478 -6.903 7.172 1.00 77.12 555 SER A C 1
ATOM 4341 O O . SER A 1 555 ? 13.677 -5.687 7.220 1.00 77.12 555 SER A O 1
ATOM 4343 N N . MET A 1 556 ? 12.800 -7.463 6.165 1.00 85.81 556 MET A N 1
ATOM 4344 C CA . MET A 1 556 ? 12.166 -6.674 5.094 1.00 85.81 556 MET A CA 1
ATOM 4345 C C . MET A 1 556 ? 10.831 -6.079 5.548 1.00 85.81 556 MET A C 1
ATOM 4347 O O . MET A 1 556 ? 10.531 -4.928 5.224 1.00 85.81 556 MET A O 1
ATOM 4351 N N . GLU A 1 557 ? 10.068 -6.845 6.331 1.00 89.12 557 GLU A N 1
ATOM 4352 C CA . GLU A 1 557 ? 8.853 -6.373 7.000 1.00 89.12 557 GLU A CA 1
ATOM 4353 C C . GLU A 1 557 ? 9.186 -5.239 7.976 1.00 89.12 557 GLU A C 1
ATOM 4355 O O . GLU A 1 557 ? 8.558 -4.188 7.909 1.00 89.12 557 GLU A O 1
ATOM 4360 N N . ALA A 1 558 ? 10.248 -5.376 8.780 1.00 89.88 558 ALA A N 1
ATOM 4361 C CA . ALA A 1 558 ? 10.703 -4.329 9.695 1.00 89.88 558 ALA A CA 1
ATOM 4362 C C . ALA A 1 558 ? 11.101 -3.036 8.968 1.00 89.88 558 ALA A C 1
ATOM 4364 O O . ALA A 1 558 ? 10.725 -1.957 9.412 1.00 89.88 558 ALA A O 1
ATOM 4365 N N . LEU A 1 559 ? 11.806 -3.122 7.829 1.00 91.94 559 LEU A N 1
ATOM 4366 C CA . LEU A 1 559 ? 12.136 -1.935 7.028 1.00 91.94 559 LEU A CA 1
ATOM 4367 C C . LEU A 1 559 ? 10.869 -1.228 6.528 1.00 91.94 559 LEU A C 1
ATOM 4369 O O . LEU A 1 559 ? 10.779 -0.001 6.584 1.00 91.94 559 LEU A O 1
ATOM 4373 N N . SER A 1 560 ? 9.906 -1.996 6.016 1.00 94.31 560 SER A N 1
ATOM 4374 C CA . SER A 1 560 ? 8.665 -1.445 5.461 1.00 94.31 560 SER A CA 1
ATOM 4375 C C . SER A 1 560 ? 7.794 -0.845 6.561 1.00 94.31 560 SER A C 1
ATOM 4377 O O . SER A 1 560 ? 7.291 0.265 6.400 1.00 94.31 560 SER A O 1
ATOM 4379 N N . LEU A 1 561 ? 7.709 -1.522 7.708 1.00 95.31 561 LEU A N 1
ATOM 4380 C CA . LEU A 1 561 ? 7.060 -1.041 8.921 1.00 95.31 561 LEU A CA 1
ATOM 4381 C C . LEU A 1 561 ? 7.688 0.260 9.424 1.00 95.31 561 LEU A C 1
ATOM 4383 O O . LEU A 1 561 ? 6.971 1.234 9.624 1.00 95.31 561 LEU A O 1
ATOM 4387 N N . GLU A 1 562 ? 9.011 0.299 9.599 1.00 93.88 562 GLU A N 1
ATOM 4388 C CA . GLU A 1 562 ? 9.728 1.489 10.066 1.00 93.88 562 GLU A CA 1
ATOM 4389 C C . GLU A 1 562 ? 9.535 2.657 9.096 1.00 93.88 562 GLU A C 1
ATOM 4391 O O . GLU A 1 562 ? 9.274 3.778 9.523 1.00 93.88 562 GLU A O 1
ATOM 4396 N N . THR A 1 563 ? 9.600 2.401 7.789 1.00 95.88 563 THR A N 1
ATOM 4397 C CA . THR A 1 563 ? 9.382 3.428 6.762 1.00 95.88 563 THR A CA 1
ATOM 4398 C C . THR A 1 563 ? 7.955 3.973 6.818 1.00 95.88 563 THR A C 1
ATOM 4400 O O . THR A 1 563 ? 7.777 5.189 6.836 1.00 95.88 563 THR A O 1
ATOM 4403 N N . CYS A 1 564 ? 6.941 3.105 6.910 1.00 97.62 564 CYS A N 1
ATOM 4404 C CA . CYS A 1 564 ? 5.546 3.534 7.033 1.00 97.62 564 CYS A CA 1
ATOM 4405 C C . CYS A 1 564 ? 5.307 4.298 8.342 1.00 97.62 564 CYS A C 1
ATOM 4407 O O . CYS A 1 564 ? 4.699 5.362 8.327 1.00 97.62 564 CYS A O 1
ATOM 4409 N N . ALA A 1 565 ? 5.836 3.809 9.465 1.00 96.19 565 ALA A N 1
ATOM 4410 C CA . ALA A 1 565 ? 5.718 4.461 10.765 1.00 96.19 565 ALA A CA 1
ATOM 4411 C C . ALA A 1 565 ? 6.390 5.843 10.775 1.00 96.19 565 ALA A C 1
ATOM 4413 O O . ALA A 1 565 ? 5.787 6.824 11.204 1.00 96.19 565 ALA A O 1
ATOM 4414 N N . ARG A 1 566 ? 7.613 5.949 10.237 1.00 95.56 566 ARG A N 1
ATOM 4415 C CA . ARG A 1 566 ? 8.315 7.231 10.068 1.00 95.56 566 ARG A CA 1
ATOM 4416 C C . ARG A 1 566 ? 7.533 8.189 9.179 1.00 95.56 566 ARG A C 1
ATOM 4418 O O . ARG A 1 566 ? 7.499 9.376 9.483 1.00 95.56 566 ARG A O 1
ATOM 4425 N N . TYR A 1 567 ? 6.900 7.681 8.121 1.00 97.50 567 TYR A N 1
ATOM 4426 C CA . TYR A 1 567 ? 6.065 8.492 7.243 1.00 97.50 567 TYR A CA 1
ATOM 4427 C C . TYR A 1 567 ? 4.848 9.039 7.989 1.00 97.50 567 TYR A C 1
ATOM 4429 O O . TYR A 1 567 ? 4.586 10.231 7.940 1.00 97.50 567 TYR A O 1
ATOM 4437 N N . LEU A 1 568 ? 4.142 8.192 8.742 1.00 97.12 568 LEU A N 1
ATOM 4438 C CA . LEU A 1 568 ? 2.963 8.588 9.518 1.00 97.12 568 LEU A CA 1
ATOM 4439 C C . LEU A 1 568 ? 3.286 9.546 10.683 1.00 97.12 568 LEU A C 1
ATOM 4441 O O . LEU A 1 568 ? 2.399 10.241 11.178 1.00 97.12 568 LEU A O 1
ATOM 4445 N N . LEU A 1 569 ? 4.553 9.621 11.101 1.00 96.25 569 LEU A N 1
ATOM 4446 C CA . LEU A 1 569 ? 5.053 10.586 12.084 1.00 96.25 569 LEU A CA 1
ATOM 4447 C C . LEU A 1 569 ? 5.447 11.948 11.488 1.00 96.25 569 LEU A C 1
ATOM 4449 O O . LEU A 1 569 ? 5.880 12.824 12.244 1.00 96.25 569 LEU A O 1
ATOM 4453 N N . LEU A 1 570 ? 5.313 12.153 10.172 1.00 95.94 570 LEU A N 1
ATOM 4454 C CA . LEU A 1 570 ? 5.517 13.469 9.569 1.00 95.94 570 LEU A CA 1
ATOM 4455 C C . LEU A 1 570 ? 4.505 14.481 10.125 1.00 95.94 570 LEU A C 1
ATOM 4457 O O . LEU A 1 570 ? 3.379 14.146 10.504 1.00 95.94 570 LEU A O 1
ATOM 4461 N N . LYS A 1 571 ? 4.952 15.730 10.226 1.00 94.81 571 LYS A N 1
ATOM 4462 C CA . LYS A 1 571 ? 4.278 16.811 10.941 1.00 94.81 571 LYS A CA 1
ATOM 4463 C C . LYS A 1 571 ? 2.888 17.108 10.374 1.00 94.81 571 LYS A C 1
ATOM 4465 O O . LYS A 1 571 ? 1.939 17.206 11.144 1.00 94.81 571 LYS A O 1
ATOM 4470 N N . GLU A 1 572 ? 2.763 17.171 9.053 1.00 94.19 572 GLU A N 1
ATOM 4471 C CA . GLU A 1 572 ? 1.527 17.502 8.336 1.00 94.19 572 GLU A CA 1
ATOM 4472 C C . GLU A 1 572 ? 0.372 16.550 8.688 1.00 94.19 572 GLU A C 1
ATOM 4474 O O . GLU A 1 572 ? -0.780 16.969 8.780 1.00 94.19 572 GLU A O 1
ATOM 4479 N N . ILE A 1 573 ? 0.689 15.289 8.996 1.00 94.25 573 ILE A N 1
ATOM 4480 C CA . ILE A 1 573 ? -0.293 14.248 9.324 1.00 94.25 573 ILE A CA 1
ATOM 4481 C C . ILE A 1 573 ? -0.952 14.492 10.693 1.00 94.25 573 ILE A C 1
ATOM 4483 O O . ILE A 1 573 ? -2.035 13.971 10.944 1.00 94.25 573 ILE A O 1
ATOM 4487 N N . ASP A 1 574 ? -0.338 15.284 11.581 1.00 93.31 574 ASP A N 1
ATOM 4488 C CA . ASP A 1 574 ? -0.903 15.655 12.893 1.00 93.31 574 ASP A CA 1
ATOM 4489 C C . ASP A 1 574 ? -1.466 17.092 12.923 1.00 93.31 574 ASP A C 1
ATOM 4491 O O . ASP A 1 574 ? -2.006 17.509 13.946 1.00 93.31 574 ASP A O 1
ATOM 4495 N N . GLU A 1 575 ? -1.343 17.861 11.832 1.00 89.00 575 GLU A N 1
ATOM 4496 C CA . GLU A 1 575 ? -1.740 19.280 11.775 1.00 89.00 575 GLU A CA 1
ATOM 4497 C C . GLU A 1 575 ? -3.025 19.547 10.978 1.00 89.00 575 GLU A C 1
ATOM 4499 O O . GLU A 1 575 ? -3.758 20.476 11.322 1.00 89.00 575 GLU A O 1
ATOM 4504 N N . GLY A 1 576 ? -3.308 18.757 9.937 1.00 82.62 576 GLY A N 1
ATOM 4505 C CA . GLY A 1 576 ? -4.511 18.879 9.100 1.00 82.62 576 GLY A CA 1
ATOM 4506 C C . GLY A 1 576 ? -5.489 17.717 9.283 1.00 82.62 576 GLY A C 1
ATOM 4507 O O . GLY A 1 576 ? -5.114 16.672 9.806 1.00 82.62 576 GLY A O 1
ATOM 4508 N N . ASP A 1 577 ? -6.740 17.881 8.847 1.00 86.56 577 ASP A N 1
ATOM 4509 C CA . ASP A 1 577 ? -7.663 16.753 8.639 1.00 86.56 577 ASP A CA 1
ATOM 4510 C C . ASP A 1 577 ? -7.507 16.271 7.191 1.00 86.56 577 ASP A C 1
ATOM 4512 O O . ASP A 1 577 ? -7.300 17.077 6.282 1.00 86.56 577 ASP A O 1
ATOM 4516 N N . ILE A 1 578 ? -7.596 14.961 6.978 1.00 88.69 578 ILE A N 1
ATOM 4517 C CA . ILE A 1 578 ? -7.581 14.359 5.644 1.00 88.69 578 ILE A CA 1
ATOM 4518 C C . ILE A 1 578 ? -8.767 14.817 4.783 1.00 88.69 578 ILE A C 1
ATOM 4520 O O . ILE A 1 578 ? -8.668 14.844 3.558 1.00 88.69 578 ILE A O 1
ATOM 4524 N N . PHE A 1 579 ? -9.883 15.187 5.418 1.00 83.69 579 PHE A N 1
ATOM 4525 C CA . PHE A 1 579 ? -11.071 15.673 4.730 1.00 83.69 579 PHE A CA 1
ATOM 4526 C C . PHE A 1 579 ? -11.293 17.159 4.969 1.00 83.69 579 PHE A C 1
ATOM 4528 O O . PHE A 1 579 ? -11.281 17.654 6.097 1.00 83.69 579 PHE A O 1
ATOM 4535 N N . THR A 1 580 ? -11.614 17.867 3.893 1.00 77.88 580 THR A N 1
ATOM 4536 C CA . THR A 1 580 ? -12.180 19.212 3.995 1.00 77.88 580 THR A CA 1
ATOM 4537 C C . THR A 1 580 ? -13.577 19.158 4.634 1.00 77.88 580 THR A C 1
ATOM 4539 O O . THR A 1 580 ? -14.270 18.144 4.524 1.00 77.88 580 THR A O 1
ATOM 4542 N N . PRO A 1 581 ? -14.075 20.254 5.239 1.00 70.12 581 PRO A N 1
ATOM 4543 C CA . PRO A 1 581 ? -15.433 20.291 5.792 1.00 70.12 581 PRO A CA 1
ATOM 4544 C C . PRO A 1 581 ? -16.525 19.905 4.780 1.00 70.12 581 PRO A C 1
ATOM 4546 O O . PRO A 1 581 ? -17.533 19.310 5.152 1.00 70.12 581 PRO A O 1
ATOM 4549 N N . MET A 1 582 ? -16.312 20.211 3.495 1.00 60.44 582 MET A N 1
ATOM 4550 C CA . MET A 1 582 ? -17.212 19.823 2.408 1.00 60.44 582 MET A CA 1
ATOM 4551 C C . MET A 1 582 ? -17.181 18.313 2.151 1.00 60.44 582 MET A C 1
ATOM 4553 O O . MET A 1 582 ? -18.230 17.703 1.993 1.00 60.44 582 MET A O 1
ATOM 4557 N N . GLN A 1 583 ? -16.001 17.693 2.160 1.00 70.44 583 GLN A N 1
ATOM 4558 C CA . GLN A 1 583 ? -15.858 16.242 2.019 1.00 70.44 583 GLN A CA 1
ATOM 4559 C C . GLN A 1 583 ? -16.444 15.486 3.214 1.00 70.44 583 GLN A C 1
ATOM 4561 O O . GLN A 1 583 ? -17.109 14.479 3.013 1.00 70.44 583 GLN A O 1
ATOM 4566 N N . VAL A 1 584 ? -16.294 16.002 4.438 1.00 65.50 584 VAL A N 1
ATOM 4567 C CA . VAL A 1 584 ? -16.980 15.439 5.615 1.00 65.50 584 VAL A CA 1
ATOM 4568 C C . VAL A 1 584 ? -18.498 15.473 5.417 1.00 65.50 584 VAL A C 1
ATOM 4570 O O . VAL A 1 584 ? -19.168 14.480 5.662 1.00 65.50 584 VAL A O 1
ATOM 4573 N N . ALA A 1 585 ? -19.049 16.577 4.902 1.00 59.19 585 ALA A N 1
ATOM 4574 C CA . ALA A 1 585 ? -20.476 16.645 4.587 1.00 59.19 585 ALA A CA 1
ATOM 4575 C C . ALA A 1 585 ? -20.889 15.659 3.477 1.00 59.19 585 ALA A C 1
ATOM 4577 O O . ALA A 1 585 ? -21.986 15.119 3.528 1.00 59.19 585 ALA A O 1
ATOM 4578 N N . ILE A 1 586 ? -20.020 15.406 2.493 1.00 59.38 586 ILE A N 1
ATOM 4579 C CA . ILE A 1 586 ? -20.243 14.432 1.413 1.00 59.38 586 ILE A CA 1
ATOM 4580 C C . ILE A 1 586 ? -20.204 12.978 1.928 1.00 59.38 586 ILE A C 1
ATOM 4582 O O . ILE A 1 586 ? -20.973 12.156 1.437 1.00 59.38 586 ILE A O 1
ATOM 4586 N N . ASP A 1 587 ? -19.346 12.657 2.903 1.00 58.44 587 ASP A N 1
ATOM 4587 C CA . ASP A 1 587 ? -19.261 11.330 3.551 1.00 58.44 587 ASP A CA 1
ATOM 4588 C C . ASP A 1 587 ? -20.526 11.007 4.370 1.00 58.44 587 ASP A C 1
ATOM 4590 O O . ASP A 1 587 ? -20.994 9.873 4.382 1.00 58.44 587 ASP A O 1
ATOM 4594 N N . GLU A 1 588 ? -21.130 12.025 4.990 1.00 56.19 588 GLU A N 1
ATOM 4595 C CA . GLU A 1 588 ? -22.390 11.912 5.745 1.00 56.19 588 GLU A CA 1
ATOM 4596 C C . GLU A 1 588 ? -23.637 11.815 4.838 1.00 56.19 588 GLU A C 1
ATOM 4598 O O . GLU A 1 588 ? -24.738 11.509 5.306 1.00 56.19 588 GLU A O 1
ATOM 4603 N N . LEU A 1 589 ? -23.496 12.080 3.533 1.00 44.72 589 LEU A N 1
ATOM 4604 C CA . LEU A 1 589 ? -24.578 11.953 2.558 1.00 44.72 589 LEU A CA 1
ATOM 4605 C C . LEU A 1 589 ? -24.608 10.538 1.953 1.00 44.72 589 LEU A C 1
ATOM 4607 O O . LEU A 1 589 ? -23.560 9.965 1.652 1.00 44.72 589 LEU A O 1
ATOM 4611 N N . PRO A 1 590 ? -25.798 9.967 1.684 1.00 44.94 590 PRO A N 1
ATOM 4612 C CA . PRO A 1 590 ? -25.902 8.704 0.966 1.00 44.94 590 PRO A CA 1
ATOM 4613 C C . PRO A 1 590 ? -25.288 8.807 -0.439 1.00 44.94 590 PRO A C 1
ATOM 4615 O O . PRO A 1 590 ? -25.854 9.433 -1.336 1.00 44.94 590 PRO A O 1
ATOM 4618 N N . GLN A 1 591 ? -24.123 8.192 -0.631 1.00 43.81 591 GLN A N 1
ATOM 4619 C CA . GLN A 1 591 ? -23.478 8.057 -1.938 1.00 43.81 591 GLN A CA 1
ATOM 4620 C C . GLN A 1 591 ? -24.320 7.078 -2.778 1.00 43.81 591 GLN A C 1
ATOM 4622 O O . GLN A 1 591 ? -24.489 5.936 -2.365 1.00 43.81 591 GLN A O 1
ATOM 4627 N N . GLU A 1 592 ? -24.879 7.548 -3.898 1.00 41.97 592 GLU A N 1
ATOM 4628 C CA . GLU A 1 592 ? -25.818 6.844 -4.797 1.00 41.97 592 GLU A CA 1
ATOM 4629 C C . GLU A 1 592 ? -27.147 6.380 -4.168 1.00 41.97 592 GLU A C 1
ATOM 4631 O O . GLU A 1 592 ? -27.362 5.210 -3.865 1.00 41.97 592 GLU A O 1
ATOM 4636 N N . TYR A 1 593 ? -28.112 7.295 -4.061 1.00 32.41 593 TYR A N 1
ATOM 4637 C CA . TYR A 1 593 ? -29.529 6.921 -4.077 1.00 32.41 593 TYR A CA 1
ATOM 4638 C C . TYR A 1 593 ? -30.053 7.031 -5.511 1.00 32.41 593 TYR A C 1
ATOM 4640 O O . TYR A 1 593 ? -30.211 8.144 -6.017 1.00 32.41 593 TYR A O 1
ATOM 4648 N N . ASP A 1 594 ? -30.419 5.912 -6.139 1.00 37.72 594 ASP A N 1
ATOM 4649 C CA . ASP A 1 594 ? -31.454 5.963 -7.174 1.00 37.72 594 ASP A CA 1
ATOM 4650 C C . ASP A 1 594 ? -32.804 6.174 -6.473 1.00 37.72 594 ASP A C 1
ATOM 4652 O O . ASP A 1 594 ? -33.519 5.235 -6.118 1.00 37.72 594 ASP A O 1
ATOM 4656 N N . LEU A 1 595 ? -33.124 7.445 -6.223 1.00 32.94 595 LEU A N 1
ATOM 4657 C CA . LEU A 1 595 ? -34.366 7.918 -5.600 1.00 32.94 595 LEU A CA 1
ATOM 4658 C C . LEU A 1 595 ? -35.638 7.546 -6.392 1.00 32.94 595 LEU A C 1
ATOM 4660 O O . LEU A 1 595 ? -36.735 7.864 -5.932 1.00 32.94 595 LEU A O 1
ATOM 4664 N N . PHE A 1 596 ? -35.506 6.902 -7.559 1.00 33.81 596 PHE A N 1
ATOM 4665 C CA . PHE A 1 596 ? -36.606 6.546 -8.456 1.00 33.81 596 PHE A CA 1
ATOM 4666 C C . PHE A 1 596 ? -36.715 5.049 -8.763 1.00 33.81 596 PHE A C 1
ATOM 4668 O O . PHE A 1 596 ? -37.541 4.659 -9.593 1.00 33.81 596 PHE A O 1
ATOM 4675 N N . SER A 1 597 ? -35.951 4.197 -8.078 1.00 33.53 597 SER A N 1
ATOM 4676 C CA . SER A 1 597 ? -36.217 2.762 -8.097 1.00 33.53 597 SER A CA 1
ATOM 4677 C C . SER A 1 597 ? -37.167 2.390 -6.951 1.00 33.53 597 SER A C 1
ATOM 4679 O O . SER A 1 597 ? -36.893 2.643 -5.781 1.00 33.53 597 SER A O 1
ATOM 4681 N N . ASP A 1 598 ? -38.292 1.736 -7.268 1.00 30.09 598 ASP A N 1
ATOM 4682 C CA . ASP A 1 598 ? -39.231 1.172 -6.272 1.00 30.09 598 ASP A CA 1
ATOM 4683 C C . ASP A 1 598 ? -38.609 0.005 -5.461 1.00 30.09 598 ASP A C 1
ATOM 4685 O O . ASP A 1 598 ? -39.285 -0.692 -4.700 1.00 30.09 598 ASP A O 1
ATOM 4689 N N . GLN A 1 599 ? -37.311 -0.249 -5.642 1.00 32.38 599 GLN A N 1
ATOM 4690 C CA . GLN A 1 599 ? -36.519 -1.194 -4.880 1.00 32.38 599 GLN A CA 1
ATOM 4691 C C . GLN A 1 599 ? -35.674 -0.398 -3.891 1.00 32.38 599 GLN A C 1
ATOM 4693 O O . GLN A 1 599 ? -34.638 0.149 -4.241 1.00 32.38 599 GLN A O 1
ATOM 4698 N N . ILE A 1 600 ? -36.087 -0.373 -2.625 1.00 34.78 600 ILE A N 1
ATOM 4699 C CA . ILE A 1 600 ? -35.197 0.033 -1.535 1.00 34.78 600 ILE A CA 1
ATOM 4700 C C . ILE A 1 600 ? -34.123 -1.060 -1.410 1.00 34.78 600 ILE A C 1
ATOM 4702 O O . ILE A 1 600 ? -34.256 -1.994 -0.618 1.00 34.78 600 ILE A O 1
ATOM 4706 N N . SER A 1 601 ? -33.084 -1.002 -2.239 1.00 33.41 601 SER A N 1
ATOM 4707 C CA . SER A 1 601 ? -31.804 -1.622 -1.922 1.00 33.41 601 SER A CA 1
ATOM 4708 C C . SER A 1 601 ? -31.015 -0.597 -1.127 1.00 33.41 601 SER A C 1
ATOM 4710 O O . SER A 1 601 ? -30.746 0.496 -1.621 1.00 33.41 601 SER A O 1
ATOM 4712 N N . SER A 1 602 ? -30.669 -0.925 0.116 1.00 37.84 602 SER A N 1
ATOM 4713 C CA . SER A 1 602 ? -29.642 -0.172 0.824 1.00 37.84 602 SER A CA 1
ATOM 4714 C C . SER A 1 602 ? -28.391 -0.106 -0.054 1.00 37.84 602 SER A C 1
ATOM 4716 O O . SER A 1 602 ? -28.044 -1.085 -0.715 1.00 37.84 602 SER A O 1
ATOM 4718 N N . VAL A 1 603 ? -27.681 1.024 -0.027 1.00 41.16 603 VAL A N 1
ATOM 4719 C CA . VAL A 1 603 ? -26.313 1.140 -0.567 1.00 41.16 603 VAL A CA 1
ATOM 4720 C C . VAL A 1 603 ? -25.330 0.370 0.332 1.00 41.16 603 VAL A C 1
ATOM 4722 O O . VAL A 1 603 ? -24.207 0.804 0.587 1.00 41.16 603 VAL A O 1
ATOM 4725 N N . ASP A 1 604 ? -25.763 -0.739 0.917 1.00 45.72 604 ASP A N 1
ATOM 4726 C CA . ASP A 1 604 ? -24.861 -1.651 1.587 1.00 45.72 604 ASP A CA 1
ATOM 4727 C C . ASP A 1 604 ? -24.021 -2.325 0.512 1.00 45.72 604 ASP A C 1
ATOM 4729 O O . ASP A 1 604 ? -24.499 -2.585 -0.593 1.00 45.72 604 ASP A O 1
ATOM 4733 N N . TYR A 1 605 ? -22.756 -2.578 0.844 1.00 40.44 605 TYR A N 1
ATOM 4734 C CA . TYR A 1 605 ? -21.829 -3.328 0.007 1.00 40.44 605 TYR A CA 1
ATOM 4735 C C . TYR A 1 605 ? -22.543 -4.516 -0.657 1.00 40.44 605 TYR A C 1
ATOM 4737 O O . TYR A 1 605 ? -23.004 -5.443 0.026 1.00 40.44 605 TYR A O 1
ATOM 4745 N N . ASP A 1 606 ? -22.652 -4.485 -1.990 1.00 44.31 606 ASP A N 1
ATOM 4746 C CA . ASP A 1 606 ? -23.194 -5.615 -2.728 1.00 44.31 606 ASP A CA 1
ATOM 4747 C C . ASP A 1 606 ? -22.149 -6.727 -2.684 1.00 44.31 606 ASP A C 1
ATOM 4749 O O . ASP A 1 606 ? -21.157 -6.724 -3.405 1.00 44.31 606 ASP A O 1
ATOM 4753 N N . ARG A 1 607 ? -22.386 -7.714 -1.819 1.00 39.16 607 ARG A N 1
ATOM 4754 C CA . ARG A 1 607 ? -21.512 -8.879 -1.627 1.00 39.16 607 ARG A CA 1
ATOM 4755 C C . ARG A 1 607 ? -21.296 -9.706 -2.914 1.00 39.16 607 ARG A C 1
ATOM 4757 O O . ARG A 1 607 ? -20.537 -10.673 -2.879 1.00 39.16 607 ARG A O 1
ATOM 4764 N N . HIS A 1 608 ? -21.968 -9.378 -4.022 1.00 38.38 608 HIS A N 1
ATOM 4765 C CA . HIS A 1 608 ? -21.780 -9.999 -5.339 1.00 38.38 608 HIS A CA 1
ATOM 4766 C C . HIS A 1 608 ? -20.880 -9.195 -6.293 1.00 38.38 608 HIS A C 1
ATOM 4768 O O . HIS A 1 608 ? -20.621 -9.692 -7.390 1.00 38.38 608 HIS A O 1
ATOM 4774 N N . CYS A 1 609 ? -20.376 -8.020 -5.893 1.00 41.59 609 CYS A N 1
ATOM 4775 C CA . CYS A 1 609 ? -19.393 -7.231 -6.645 1.00 41.59 609 CYS A CA 1
ATOM 4776 C C . CYS A 1 609 ? -18.034 -7.158 -5.918 1.00 41.59 609 CYS A C 1
ATOM 4778 O O . CYS A 1 609 ? -17.947 -7.294 -4.692 1.00 41.59 609 CYS A O 1
ATOM 4780 N N . ASP A 1 610 ? -16.950 -7.023 -6.684 1.00 51.59 610 ASP A N 1
ATOM 4781 C CA . ASP A 1 610 ? -15.631 -6.724 -6.121 1.00 51.59 610 ASP A CA 1
ATOM 4782 C C . ASP A 1 610 ? -15.577 -5.257 -5.656 1.00 51.59 610 ASP A C 1
ATOM 4784 O O . ASP A 1 610 ? -16.416 -4.434 -6.034 1.00 51.59 610 ASP A O 1
ATOM 4788 N N . TRP A 1 611 ? -14.629 -4.939 -4.769 1.00 60.06 611 TRP A N 1
ATOM 4789 C CA . TRP A 1 611 ? -14.495 -3.576 -4.247 1.00 60.06 611 TRP A CA 1
ATOM 4790 C C . TRP A 1 611 ? -14.240 -2.581 -5.379 1.00 60.06 611 TRP A C 1
ATOM 4792 O O . TRP A 1 611 ? -14.791 -1.488 -5.348 1.00 60.06 611 TRP A O 1
ATOM 4802 N N . GLU A 1 612 ? -13.473 -2.979 -6.398 1.00 64.06 612 GLU A N 1
ATOM 4803 C CA . GLU A 1 612 ? -13.168 -2.125 -7.542 1.00 64.06 612 GLU A CA 1
ATOM 4804 C C . GLU A 1 612 ? -14.416 -1.750 -8.363 1.00 64.06 612 GLU A C 1
ATOM 4806 O O . GLU A 1 612 ? -14.567 -0.582 -8.718 1.00 64.06 612 GLU A O 1
ATOM 4811 N N . THR A 1 613 ? -15.326 -2.695 -8.632 1.00 61.91 613 THR A N 1
ATOM 4812 C CA . THR A 1 613 ? -16.590 -2.429 -9.349 1.00 61.91 613 THR A CA 1
ATOM 4813 C C . THR A 1 613 ? -17.555 -1.632 -8.480 1.00 61.91 613 THR A C 1
ATOM 4815 O O . THR A 1 613 ? -18.258 -0.762 -8.986 1.00 61.91 613 THR A O 1
ATOM 4818 N N . TRP A 1 614 ? -17.589 -1.895 -7.169 1.00 60.56 614 TRP A N 1
ATOM 4819 C CA . TRP A 1 614 ? -18.427 -1.132 -6.240 1.00 60.56 614 TRP A CA 1
ATOM 4820 C C . TRP A 1 614 ? -18.016 0.342 -6.177 1.00 60.56 614 TRP A C 1
ATOM 4822 O O . TRP A 1 614 ? -18.857 1.228 -6.081 1.00 60.56 614 TRP A O 1
ATOM 4832 N N . GLU A 1 615 ? -16.715 0.605 -6.246 1.00 69.19 615 GLU A N 1
ATOM 4833 C CA . GLU A 1 615 ? -16.126 1.933 -6.091 1.00 69.19 615 GLU A CA 1
ATOM 4834 C C . GLU A 1 615 ? -15.983 2.707 -7.409 1.00 69.19 615 GLU A C 1
ATOM 4836 O O . GLU A 1 615 ? -15.559 3.866 -7.399 1.00 69.19 615 GLU A O 1
ATOM 4841 N N . GLU A 1 616 ? -16.287 2.100 -8.559 1.00 68.56 616 GLU A N 1
ATOM 4842 C CA . GLU A 1 616 ? -15.998 2.670 -9.881 1.00 68.56 616 GLU A CA 1
ATOM 4843 C C . GLU A 1 616 ? -16.632 4.060 -10.062 1.00 68.56 616 GLU A C 1
ATOM 4845 O O . GLU A 1 616 ? -15.930 5.010 -10.427 1.00 68.56 616 GLU A O 1
ATOM 4850 N N . SER A 1 617 ? -17.910 4.203 -9.700 1.00 62.28 617 SER A N 1
ATOM 4851 C CA . SER A 1 617 ? -18.701 5.436 -9.822 1.00 62.28 617 SER A CA 1
ATOM 4852 C C . SER A 1 617 ? -18.600 6.389 -8.625 1.00 62.28 617 SER A C 1
ATOM 4854 O O . SER A 1 617 ? -19.146 7.493 -8.673 1.00 62.28 617 SER A O 1
ATOM 4856 N N . MET A 1 618 ? -17.895 6.005 -7.556 1.00 70.38 618 MET A N 1
ATOM 4857 C CA . MET A 1 618 ? -17.865 6.791 -6.325 1.00 70.38 618 MET A CA 1
ATOM 4858 C C . MET A 1 618 ? -16.891 7.976 -6.386 1.00 70.38 618 MET A C 1
ATOM 4860 O O . MET A 1 618 ? -15.864 7.953 -7.073 1.00 70.38 618 MET A O 1
ATOM 4864 N N . ILE A 1 619 ? -17.202 9.017 -5.604 1.00 72.19 619 ILE A N 1
ATOM 4865 C CA . ILE A 1 619 ? -16.367 10.216 -5.474 1.00 72.19 619 ILE A CA 1
ATOM 4866 C C . ILE A 1 619 ? -15.034 9.837 -4.822 1.00 72.19 619 ILE A C 1
ATOM 4868 O O . ILE A 1 619 ? -15.004 9.230 -3.747 1.00 72.19 619 ILE A O 1
ATOM 4872 N N . ARG A 1 620 ? -13.934 10.235 -5.466 1.00 82.56 620 ARG A N 1
ATOM 4873 C CA . ARG A 1 620 ? -12.568 10.039 -4.972 1.00 82.56 620 ARG A CA 1
ATOM 4874 C C . ARG A 1 620 ? -11.987 11.344 -4.443 1.00 82.56 620 ARG A C 1
ATOM 4876 O O . ARG A 1 620 ? -12.332 12.420 -4.923 1.00 82.56 620 ARG A O 1
ATOM 4883 N N . TYR A 1 621 ? -11.099 11.228 -3.469 1.00 86.00 621 TYR A N 1
ATOM 4884 C CA . TYR A 1 621 ? -10.282 12.322 -2.958 1.00 86.00 621 TYR A CA 1
ATOM 4885 C C . TYR A 1 621 ? -8.804 11.967 -3.114 1.00 86.00 621 TYR A C 1
ATOM 4887 O O . TYR A 1 621 ? -8.452 10.792 -3.201 1.00 86.00 621 TYR A O 1
ATOM 4895 N N . ASP A 1 622 ? -7.933 12.970 -3.131 1.00 88.25 622 ASP A N 1
ATOM 4896 C CA . ASP A 1 622 ? -6.490 12.756 -3.126 1.00 88.25 622 ASP A CA 1
ATOM 4897 C C . ASP A 1 622 ? -5.865 13.349 -1.849 1.00 88.25 622 ASP A C 1
ATOM 4899 O O . ASP A 1 622 ? -5.888 14.567 -1.651 1.00 88.25 622 ASP A O 1
ATOM 4903 N N . PRO A 1 623 ? -5.290 12.521 -0.956 1.00 90.88 623 PRO A N 1
ATOM 4904 C CA . PRO A 1 623 ? -4.556 13.015 0.208 1.00 90.88 623 PRO A CA 1
ATOM 4905 C C . PRO A 1 623 ? -3.367 13.919 -0.143 1.00 90.88 623 PRO A C 1
ATOM 4907 O O . PRO A 1 623 ? -2.981 14.762 0.671 1.00 90.88 623 PRO A O 1
ATOM 4910 N N . ALA A 1 624 ? -2.762 13.760 -1.325 1.00 89.50 624 ALA A N 1
ATOM 4911 C CA . ALA A 1 624 ? -1.627 14.577 -1.738 1.00 89.50 624 ALA A CA 1
ATOM 4912 C C . ALA A 1 624 ? -2.026 16.050 -1.932 1.00 89.50 624 ALA A C 1
ATOM 4914 O O . ALA A 1 624 ? -1.261 16.930 -1.533 1.00 89.50 624 ALA A O 1
ATOM 4915 N N . GLU A 1 625 ? -3.245 16.325 -2.416 1.00 86.06 625 GLU A N 1
ATOM 4916 C CA . GLU A 1 625 ? -3.812 17.682 -2.510 1.00 86.06 625 GLU A CA 1
ATOM 4917 C C . GLU A 1 625 ? -3.958 18.350 -1.134 1.00 86.06 625 GLU A C 1
ATOM 4919 O O . GLU A 1 625 ? -3.859 19.570 -1.013 1.00 86.06 625 GLU A O 1
ATOM 4924 N N . GLN A 1 626 ? -4.139 17.551 -0.077 1.00 85.94 626 GLN A N 1
ATOM 4925 C CA . GLN A 1 626 ? -4.203 18.022 1.311 1.00 85.94 626 GLN A CA 1
ATOM 4926 C C . GLN A 1 626 ? -2.819 18.104 1.984 1.00 85.94 626 GLN A C 1
ATOM 4928 O O . GLN A 1 626 ? -2.719 18.362 3.183 1.00 85.94 626 GLN A O 1
ATOM 4933 N N . GLY A 1 627 ? -1.733 17.883 1.236 1.00 89.44 627 GLY A N 1
ATOM 4934 C CA . GLY A 1 627 ? -0.361 17.963 1.741 1.00 89.44 627 GLY A CA 1
ATOM 4935 C C . GLY A 1 627 ? 0.125 16.713 2.478 1.00 89.44 627 GLY A C 1
ATOM 4936 O O . GLY A 1 627 ? 1.192 16.751 3.088 1.00 89.44 627 GLY A O 1
ATOM 4937 N N . PHE A 1 628 ? -0.601 15.590 2.407 1.00 93.06 628 PHE A N 1
ATOM 4938 C CA . PHE A 1 628 ? -0.185 14.336 3.050 1.00 93.06 628 PHE A CA 1
ATOM 4939 C C . PHE A 1 628 ? 0.893 13.587 2.252 1.00 93.06 628 PHE A C 1
ATOM 4941 O O . PHE A 1 628 ? 1.494 12.645 2.770 1.00 93.06 628 PHE A O 1
ATOM 4948 N N . GLY A 1 629 ? 1.169 14.011 1.016 1.00 92.69 629 GLY A N 1
ATOM 4949 C CA . GLY A 1 629 ? 2.186 13.432 0.140 1.00 92.69 629 GLY A CA 1
ATOM 4950 C C . GLY A 1 629 ? 1.829 12.042 -0.399 1.00 92.69 629 GLY A C 1
ATOM 4951 O O . GLY A 1 629 ? 0.761 11.490 -0.143 1.00 92.69 629 GLY A O 1
ATOM 4952 N N . GLN A 1 630 ? 2.755 11.462 -1.161 1.00 94.88 630 GLN A N 1
ATOM 4953 C CA . GLN A 1 630 ? 2.452 10.359 -2.081 1.00 94.88 630 GLN A CA 1
ATOM 4954 C C . GLN A 1 630 ? 2.467 8.960 -1.441 1.00 94.88 630 GLN A C 1
ATOM 4956 O O . GLN A 1 630 ? 1.873 8.035 -1.985 1.00 94.88 630 GLN A O 1
ATOM 4961 N N . LEU A 1 631 ? 3.119 8.768 -0.285 1.00 96.75 631 LEU A N 1
ATOM 4962 C CA . LEU A 1 631 ? 3.177 7.459 0.396 1.00 96.75 631 LEU A CA 1
ATOM 4963 C C . LEU A 1 631 ? 2.057 7.271 1.435 1.00 96.75 631 LEU A C 1
ATOM 4965 O O . LEU A 1 631 ? 1.873 6.168 1.954 1.00 96.75 631 LEU A O 1
ATOM 4969 N N . PHE A 1 632 ? 1.291 8.323 1.742 1.00 97.31 632 PHE A N 1
ATOM 4970 C CA . PHE A 1 632 ? 0.346 8.336 2.862 1.00 97.31 632 PHE A CA 1
ATOM 4971 C C . PHE A 1 632 ? -0.702 7.224 2.803 1.00 97.31 632 PHE A C 1
ATOM 4973 O O . PHE A 1 632 ? -0.967 6.569 3.814 1.00 97.31 632 PHE A O 1
ATOM 4980 N N . VAL A 1 633 ? -1.269 6.986 1.618 1.00 95.62 633 VAL A N 1
ATOM 4981 C CA . VAL A 1 633 ? -2.293 5.958 1.397 1.00 95.62 633 VAL A CA 1
ATOM 4982 C C . VAL A 1 633 ? -1.735 4.580 1.727 1.00 95.62 633 VAL A C 1
ATOM 4984 O O . VAL A 1 633 ? -2.317 3.852 2.531 1.00 95.62 633 VAL A O 1
ATOM 4987 N N . TYR A 1 634 ? -0.584 4.230 1.144 1.00 96.50 634 TYR A N 1
ATOM 4988 C CA . TYR A 1 634 ? 0.053 2.941 1.391 1.00 96.50 634 TYR A CA 1
ATOM 4989 C C . TYR A 1 634 ? 0.430 2.780 2.869 1.00 96.50 634 TYR A C 1
ATOM 4991 O O . TYR A 1 634 ? 0.094 1.766 3.480 1.00 96.50 634 TYR A O 1
ATOM 4999 N N . ALA A 1 635 ? 1.080 3.790 3.456 1.00 97.25 635 ALA A N 1
ATOM 5000 C CA . ALA A 1 635 ? 1.506 3.746 4.848 1.00 97.25 635 ALA A CA 1
ATOM 5001 C C . ALA A 1 635 ? 0.312 3.551 5.792 1.00 97.25 635 ALA A C 1
ATOM 5003 O O . ALA A 1 635 ? 0.338 2.639 6.608 1.00 97.25 635 ALA A O 1
ATOM 5004 N N . SER A 1 636 ? -0.763 4.327 5.636 1.00 95.69 636 SER A N 1
ATOM 5005 C CA . SER A 1 636 ? -1.956 4.239 6.491 1.00 95.69 636 SER A CA 1
ATOM 5006 C C . SER A 1 636 ? -2.688 2.901 6.368 1.00 95.69 636 SER A C 1
ATOM 5008 O O . SER A 1 636 ? -3.179 2.371 7.365 1.00 95.69 636 SER A O 1
ATOM 5010 N N . CYS A 1 637 ? -2.747 2.328 5.163 1.00 91.62 637 CYS A N 1
ATOM 5011 C CA . CYS A 1 637 ? -3.457 1.070 4.926 1.00 91.62 637 CYS A CA 1
ATOM 5012 C C . CYS A 1 637 ? -2.666 -0.155 5.402 1.00 91.62 637 CYS A C 1
ATOM 5014 O O . CYS A 1 637 ? -3.248 -1.064 5.985 1.00 91.62 637 CYS A O 1
ATOM 5016 N N . TYR A 1 638 ? -1.346 -0.177 5.191 1.00 92.75 638 TYR A N 1
ATOM 5017 C CA . TYR A 1 638 ? -0.570 -1.419 5.286 1.00 92.75 638 TYR A CA 1
ATOM 5018 C C . TYR A 1 638 ? 0.456 -1.457 6.421 1.00 92.75 638 TYR A C 1
ATOM 5020 O O . TYR A 1 638 ? 1.034 -2.517 6.668 1.00 92.75 638 TYR A O 1
ATOM 5028 N N . TRP A 1 639 ? 0.681 -0.364 7.163 1.00 94.56 639 TRP A N 1
ATOM 5029 C CA . TRP A 1 639 ? 1.614 -0.404 8.297 1.00 94.56 639 TRP A CA 1
ATOM 5030 C C . TRP A 1 639 ? 1.190 -1.413 9.375 1.00 94.56 639 TRP A C 1
ATOM 5032 O O . TRP A 1 639 ? 2.055 -2.092 9.919 1.00 94.56 639 TRP A O 1
ATOM 5042 N N . LEU A 1 640 ? -0.116 -1.576 9.636 1.00 88.75 640 LEU A N 1
ATOM 5043 C CA . LEU A 1 640 ? -0.644 -2.569 10.584 1.00 88.75 640 LEU A CA 1
ATOM 5044 C C . LEU A 1 640 ? -0.388 -4.011 10.126 1.00 88.75 640 LEU A C 1
ATOM 5046 O O . LEU A 1 640 ? -0.061 -4.872 10.940 1.00 88.75 640 LEU A O 1
ATOM 5050 N N . GLU A 1 641 ? -0.477 -4.277 8.822 1.00 86.62 641 GLU A N 1
ATOM 5051 C CA . GLU A 1 641 ? -0.150 -5.596 8.269 1.00 86.62 641 GLU A CA 1
ATOM 5052 C C . GLU A 1 641 ? 1.347 -5.897 8.392 1.00 86.62 641 GLU A C 1
ATOM 5054 O O . GLU A 1 641 ? 1.734 -7.003 8.770 1.00 86.62 641 GLU A O 1
ATOM 5059 N N . HIS A 1 642 ? 2.208 -4.910 8.118 1.00 88.69 642 HIS A N 1
ATOM 5060 C CA . HIS A 1 642 ? 3.649 -5.031 8.357 1.00 88.69 642 HIS A CA 1
ATOM 5061 C C . HIS A 1 642 ? 3.963 -5.204 9.853 1.00 88.69 642 HIS A C 1
ATOM 5063 O O . HIS A 1 642 ? 4.855 -5.972 10.215 1.00 88.69 642 HIS A O 1
ATOM 5069 N N . PHE A 1 643 ? 3.200 -4.544 10.728 1.00 87.56 643 PHE A N 1
ATOM 5070 C CA . PHE A 1 643 ? 3.336 -4.649 12.177 1.00 87.56 643 PHE A CA 1
ATOM 5071 C C . PHE A 1 643 ? 3.015 -6.054 12.691 1.00 87.56 643 PHE A C 1
ATOM 5073 O O . PHE A 1 643 ? 3.795 -6.601 13.468 1.00 87.56 643 PHE A O 1
ATOM 5080 N N . GLY A 1 644 ? 1.933 -6.667 12.202 1.00 84.25 644 GLY A N 1
ATOM 5081 C CA . GLY A 1 644 ? 1.563 -8.039 12.561 1.00 84.25 644 GLY A CA 1
ATOM 5082 C C . GLY A 1 644 ? 2.421 -9.120 11.909 1.00 84.25 644 GLY A C 1
ATOM 5083 O O . GLY A 1 644 ? 2.569 -10.208 12.465 1.00 84.25 644 GLY A O 1
ATOM 5084 N N . ALA A 1 645 ? 3.037 -8.829 10.760 1.00 83.25 645 ALA A N 1
ATOM 5085 C CA . ALA A 1 645 ? 3.981 -9.742 10.120 1.00 83.25 645 ALA A CA 1
ATOM 5086 C C . ALA A 1 645 ? 5.315 -9.852 10.883 1.00 83.25 645 ALA A C 1
ATOM 5088 O O . ALA A 1 645 ? 6.002 -10.870 10.778 1.00 83.25 645 ALA A O 1
ATOM 5089 N N . CYS A 1 646 ? 5.678 -8.830 11.663 1.00 84.19 646 CYS A N 1
ATOM 5090 C CA . CYS A 1 646 ? 6.915 -8.788 12.433 1.00 84.19 646 CYS A CA 1
ATOM 5091 C C . CYS A 1 646 ? 6.834 -9.659 13.696 1.00 84.19 646 CYS A C 1
ATOM 5093 O O . CYS A 1 646 ? 5.988 -9.454 14.559 1.00 84.19 646 CYS A O 1
ATOM 5095 N N . ARG A 1 647 ? 7.768 -10.603 13.867 1.00 77.12 647 ARG A N 1
ATOM 5096 C CA . ARG A 1 647 ? 7.772 -11.524 15.027 1.00 77.12 647 ARG A CA 1
ATOM 5097 C C . ARG A 1 647 ? 8.392 -10.949 16.307 1.00 77.12 647 ARG A C 1
ATOM 5099 O O . ARG A 1 647 ? 8.166 -11.486 17.393 1.00 77.12 647 ARG A O 1
ATOM 5106 N N . GLY A 1 648 ? 9.195 -9.893 16.187 1.00 77.56 648 GLY A N 1
ATOM 5107 C CA . GLY A 1 648 ? 9.941 -9.275 17.287 1.00 77.56 648 GLY A CA 1
ATOM 5108 C C . GLY A 1 648 ? 9.536 -7.829 17.576 1.00 77.56 648 GLY A C 1
ATOM 5109 O O . GLY A 1 648 ? 8.520 -7.334 17.091 1.00 77.56 648 GLY A O 1
ATOM 5110 N N . ILE A 1 649 ? 10.374 -7.141 18.357 1.00 78.12 649 ILE A N 1
ATOM 5111 C CA . ILE A 1 649 ? 10.265 -5.697 18.596 1.00 78.12 649 ILE A CA 1
ATOM 5112 C C . ILE A 1 649 ? 10.856 -4.979 17.378 1.00 78.12 649 ILE A C 1
ATOM 5114 O O . ILE A 1 649 ? 12.073 -4.859 17.251 1.00 78.12 649 ILE A O 1
ATOM 5118 N N . CYS A 1 650 ? 9.991 -4.548 16.460 1.00 79.50 650 CYS A N 1
ATOM 5119 C CA . CYS A 1 650 ? 10.394 -3.898 15.206 1.00 79.50 650 CYS A CA 1
ATOM 5120 C C . CYS A 1 650 ? 10.135 -2.383 15.179 1.00 79.50 650 CYS A C 1
ATOM 5122 O O . CYS A 1 650 ? 10.551 -1.713 14.241 1.00 79.50 650 CYS A O 1
ATOM 5124 N N . LEU A 1 651 ? 9.487 -1.836 16.211 1.00 86.31 651 LEU A N 1
ATOM 5125 C CA . LEU A 1 651 ? 9.276 -0.401 16.412 1.00 86.31 651 LEU A CA 1
ATOM 5126 C C . LEU A 1 651 ? 9.604 -0.025 17.856 1.00 86.31 651 LEU A C 1
ATOM 5128 O O . LEU A 1 651 ? 9.449 -0.843 18.762 1.00 86.31 651 LEU A O 1
ATOM 5132 N N . SER A 1 652 ? 10.035 1.219 18.076 1.00 88.62 652 SER A N 1
ATOM 5133 C CA . SER A 1 652 ? 10.168 1.750 19.434 1.00 88.62 652 SER A CA 1
ATOM 5134 C C . SER A 1 652 ? 8.795 2.022 20.049 1.00 88.62 652 SER A C 1
ATOM 5136 O O . SER A 1 652 ? 7.847 2.376 19.343 1.00 88.62 652 SER A O 1
ATOM 5138 N N . LEU A 1 653 ? 8.702 1.915 21.377 1.00 89.25 653 LEU A N 1
ATOM 5139 C CA . LEU A 1 653 ? 7.467 2.210 22.106 1.00 89.25 653 LEU A CA 1
ATOM 5140 C C . LEU A 1 653 ? 6.994 3.647 21.878 1.00 89.25 653 LEU A C 1
ATOM 5142 O O . LEU A 1 653 ? 5.808 3.850 21.641 1.00 89.25 653 LEU A O 1
ATOM 5146 N N . ASP A 1 654 ? 7.913 4.617 21.851 1.00 89.88 654 ASP A N 1
ATOM 5147 C CA . ASP A 1 654 ? 7.580 6.016 21.561 1.00 89.88 654 ASP A CA 1
ATOM 5148 C C . ASP A 1 654 ? 6.922 6.172 20.186 1.00 89.88 654 ASP A C 1
ATOM 5150 O O . ASP A 1 654 ? 5.920 6.866 20.060 1.00 89.88 654 ASP A O 1
ATOM 5154 N N . THR A 1 655 ? 7.416 5.460 19.165 1.00 92.25 655 THR A N 1
ATOM 5155 C CA . THR A 1 655 ? 6.825 5.500 17.819 1.00 92.25 655 THR A CA 1
ATOM 5156 C C . THR A 1 655 ? 5.383 5.001 17.841 1.00 92.25 655 THR A C 1
ATOM 5158 O O . THR A 1 655 ? 4.494 5.662 17.314 1.00 92.25 655 THR A O 1
ATOM 5161 N N . VAL A 1 656 ? 5.128 3.853 18.476 1.00 92.50 656 VAL A N 1
ATOM 5162 C CA . VAL A 1 656 ? 3.775 3.279 18.556 1.00 92.50 656 VAL A CA 1
ATOM 5163 C C . VAL A 1 656 ? 2.845 4.182 19.374 1.00 92.50 656 VAL A C 1
ATOM 5165 O O . VAL A 1 656 ? 1.711 4.427 18.963 1.00 92.50 656 VAL A O 1
ATOM 5168 N N . GLN A 1 657 ? 3.331 4.722 20.494 1.00 93.81 657 GLN A N 1
ATOM 5169 C CA . GLN A 1 657 ? 2.585 5.642 21.357 1.00 93.81 657 GLN A CA 1
ATOM 5170 C C . GLN A 1 657 ? 2.256 6.965 20.658 1.00 93.81 657 GLN A C 1
ATOM 5172 O O . GLN A 1 657 ? 1.152 7.473 20.830 1.00 93.81 657 GLN A O 1
ATOM 5177 N N . ASP A 1 658 ? 3.158 7.502 19.838 1.00 93.38 658 ASP A N 1
ATOM 5178 C CA . ASP A 1 658 ? 2.940 8.752 19.104 1.00 93.38 658 ASP A CA 1
ATOM 5179 C C . ASP A 1 658 ? 2.038 8.573 17.873 1.00 93.38 658 ASP A C 1
ATOM 5181 O O . ASP A 1 658 ? 1.291 9.491 17.518 1.00 93.38 658 ASP A O 1
ATOM 5185 N N . LEU A 1 659 ? 2.086 7.408 17.216 1.00 94.25 659 LEU A N 1
ATOM 5186 C CA . LEU A 1 659 ? 1.177 7.047 16.119 1.00 94.25 659 LEU A CA 1
ATOM 5187 C C . LEU A 1 659 ? -0.251 6.796 16.609 1.00 94.25 659 LEU A C 1
ATOM 5189 O O . LEU A 1 659 ? -1.216 7.117 15.913 1.00 94.25 659 LEU A O 1
ATOM 5193 N N . CYS A 1 660 ? -0.373 6.213 17.802 1.00 94.19 660 CYS A N 1
ATOM 5194 C CA . CYS A 1 660 ? -1.638 5.789 18.392 1.00 94.19 660 CYS A CA 1
ATOM 5195 C C . CYS A 1 660 ? -2.014 6.625 19.621 1.00 94.19 660 CYS A C 1
ATOM 5197 O O . CYS A 1 660 ? -2.706 6.134 20.512 1.00 94.19 660 CYS A O 1
ATOM 5199 N N . ARG A 1 661 ? -1.549 7.878 19.692 1.00 94.25 661 ARG A N 1
ATOM 5200 C CA . ARG A 1 661 ? -1.892 8.790 20.787 1.00 94.25 661 ARG A CA 1
ATOM 5201 C C . ARG A 1 661 ? -3.397 9.034 20.769 1.00 94.25 661 ARG A C 1
ATOM 5203 O O . ARG A 1 661 ? -3.918 9.557 19.776 1.00 94.25 661 ARG A O 1
ATOM 5210 N N . ALA A 1 662 ? -4.071 8.681 21.860 1.00 91.69 662 ALA A N 1
ATOM 5211 C CA . ALA A 1 662 ? -5.520 8.779 21.978 1.00 91.69 662 ALA A CA 1
ATOM 5212 C C . ALA A 1 662 ? -6.012 10.201 21.651 1.00 91.69 662 ALA A C 1
ATOM 5214 O O . ALA A 1 662 ? -5.468 11.195 22.137 1.00 91.69 662 ALA A O 1
ATOM 5215 N N . GLY A 1 663 ? -7.019 10.300 20.781 1.00 86.69 663 GLY A N 1
ATOM 5216 C CA . GLY A 1 663 ? -7.610 11.577 20.365 1.00 86.69 663 GLY A CA 1
ATOM 5217 C C . GLY A 1 663 ? -6.725 12.471 19.484 1.00 86.69 663 GLY A C 1
ATOM 5218 O O . GLY A 1 663 ? -7.090 13.621 19.247 1.00 86.69 663 GLY A O 1
ATOM 5219 N N . SER A 1 664 ? -5.576 11.987 18.996 1.00 92.94 664 SER A N 1
ATOM 5220 C CA . SER A 1 664 ? -4.729 12.772 18.088 1.00 92.94 664 SER A CA 1
ATOM 5221 C C . SER A 1 664 ? -5.315 12.878 16.669 1.00 92.94 664 SER A C 1
ATOM 5223 O O . SER A 1 664 ? -5.884 11.900 16.171 1.00 92.94 664 SER A O 1
ATOM 5225 N N . PRO A 1 665 ? -5.134 14.025 15.978 1.00 92.75 665 PRO A N 1
ATOM 5226 C CA . PRO A 1 665 ? -5.451 14.149 14.555 1.00 92.75 665 PRO A CA 1
ATOM 5227 C C . PRO A 1 665 ? -4.740 13.090 13.717 1.00 92.75 665 PRO A C 1
ATOM 5229 O O . PRO A 1 665 ? -5.373 12.462 12.875 1.00 92.75 665 PRO A O 1
ATOM 5232 N N . ARG A 1 666 ? -3.467 12.797 14.023 1.00 94.81 666 ARG A N 1
ATOM 5233 C CA . ARG A 1 666 ? -2.710 11.725 13.366 1.00 94.81 666 ARG A CA 1
ATOM 5234 C C . ARG A 1 666 ? -3.434 10.383 13.400 1.00 94.81 666 ARG A C 1
ATOM 5236 O O . ARG A 1 666 ? -3.599 9.766 12.348 1.00 94.81 666 ARG A O 1
ATOM 5243 N N . LEU A 1 667 ? -3.868 9.945 14.586 1.00 94.00 667 LEU A N 1
ATOM 5244 C CA . LEU A 1 667 ? -4.617 8.699 14.749 1.00 94.00 667 LEU A CA 1
ATOM 5245 C C . LEU A 1 667 ? -5.904 8.725 13.922 1.00 94.00 667 LEU A C 1
ATOM 5247 O O . LEU A 1 667 ? -6.185 7.781 13.191 1.00 94.00 667 LEU A O 1
ATOM 5251 N N . SER A 1 668 ? -6.651 9.826 13.963 1.00 91.88 668 SER A N 1
ATOM 5252 C CA . SER A 1 668 ? -7.862 9.993 13.152 1.00 91.88 668 SER A CA 1
ATOM 5253 C C . SER A 1 668 ? -7.579 9.918 11.644 1.00 91.88 668 SER A C 1
ATOM 5255 O O . SER A 1 668 ? -8.313 9.262 10.909 1.00 91.88 668 SER A O 1
ATOM 5257 N N . ASN A 1 669 ? -6.506 10.544 11.165 1.00 94.56 669 ASN A N 1
ATOM 5258 C CA . ASN A 1 669 ? -6.189 10.616 9.741 1.00 94.56 669 ASN A CA 1
ATOM 5259 C C . ASN A 1 669 ? -5.805 9.255 9.161 1.00 94.56 669 ASN A C 1
ATOM 5261 O O . ASN A 1 669 ? -6.376 8.840 8.150 1.00 94.56 669 ASN A O 1
ATOM 5265 N N . TRP A 1 670 ? -4.872 8.533 9.794 1.00 94.81 670 TRP A N 1
ATOM 5266 C CA . TRP A 1 670 ? -4.453 7.240 9.248 1.00 94.81 670 TRP A CA 1
ATOM 5267 C C . TRP A 1 670 ? -5.558 6.184 9.384 1.00 94.81 670 TRP A C 1
ATOM 5269 O O . TRP A 1 670 ? -5.697 5.353 8.492 1.00 94.81 670 TRP A O 1
ATOM 5279 N N . THR A 1 671 ? -6.392 6.230 10.431 1.00 89.06 671 THR A N 1
ATOM 5280 C CA . THR A 1 671 ? -7.526 5.294 10.602 1.00 89.06 671 THR A CA 1
ATOM 5281 C C . THR A 1 671 ? -8.640 5.537 9.578 1.00 89.06 671 THR A C 1
ATOM 5283 O O . THR A 1 671 ? -9.133 4.593 8.953 1.00 89.06 671 THR A O 1
ATOM 5286 N N . ARG A 1 672 ? -8.972 6.806 9.302 1.00 90.00 672 ARG A N 1
ATOM 5287 C CA . ARG A 1 672 ? -9.894 7.185 8.216 1.00 90.00 672 ARG A CA 1
ATOM 5288 C C . ARG A 1 672 ? -9.378 6.770 6.842 1.00 90.00 672 ARG A C 1
ATOM 5290 O O . ARG A 1 672 ? -10.165 6.295 6.028 1.00 90.00 672 ARG A O 1
ATOM 5297 N N . GLN A 1 673 ? -8.077 6.909 6.592 1.00 92.81 673 GLN A N 1
ATOM 5298 C CA . GLN A 1 673 ? -7.469 6.463 5.338 1.00 92.81 673 GLN A CA 1
ATOM 5299 C C . GLN A 1 673 ? -7.384 4.932 5.237 1.00 92.81 673 GLN A C 1
ATOM 5301 O O . GLN A 1 673 ? -7.567 4.390 4.150 1.00 92.81 673 GLN A O 1
ATOM 5306 N N . ASN A 1 674 ? -7.130 4.226 6.344 1.00 87.62 674 ASN A N 1
ATOM 5307 C CA . ASN A 1 674 ? -7.028 2.762 6.387 1.00 87.62 674 ASN A CA 1
ATOM 5308 C C . ASN A 1 674 ? -8.316 2.079 5.900 1.00 87.62 674 ASN A C 1
ATOM 5310 O O . ASN A 1 674 ? -8.263 1.099 5.161 1.00 87.62 674 ASN A O 1
ATOM 5314 N N . SER A 1 675 ? -9.470 2.658 6.238 1.00 82.69 675 SER A N 1
ATOM 5315 C CA . SER A 1 675 ? -10.781 2.202 5.763 1.00 82.69 675 SER A CA 1
ATOM 5316 C C . SER A 1 675 ? -11.087 2.551 4.299 1.00 82.69 675 SER A C 1
ATOM 5318 O O . SER A 1 675 ? -12.119 2.123 3.779 1.00 82.69 675 SER A O 1
ATOM 5320 N N . ARG A 1 676 ? -10.206 3.294 3.610 1.00 84.94 676 ARG A N 1
ATOM 5321 C CA . ARG A 1 676 ? -10.393 3.790 2.233 1.00 84.94 676 ARG A CA 1
ATOM 5322 C C . ARG A 1 676 ? -9.156 3.558 1.345 1.00 84.94 676 ARG A C 1
ATOM 5324 O O . ARG A 1 676 ? -8.574 4.524 0.850 1.00 84.94 676 ARG A O 1
ATOM 5331 N N . PRO A 1 677 ? -8.726 2.309 1.085 1.00 85.56 677 PRO A N 1
ATOM 5332 C CA . PRO A 1 677 ? -7.494 2.042 0.333 1.00 85.56 677 PRO A CA 1
ATOM 5333 C C . PRO A 1 677 ? -7.441 2.650 -1.074 1.00 85.56 677 PRO A C 1
ATOM 5335 O O . PRO A 1 677 ? -6.348 2.940 -1.561 1.00 85.56 677 PRO A O 1
ATOM 5338 N N . ASP A 1 678 ? -8.593 2.866 -1.712 1.00 84.19 678 ASP A N 1
ATOM 5339 C CA . ASP A 1 678 ? -8.715 3.425 -3.069 1.00 84.19 678 ASP A CA 1
ATOM 5340 C C . ASP A 1 678 ? -9.151 4.900 -3.075 1.00 84.19 678 ASP A C 1
ATOM 5342 O O . ASP A 1 678 ? -9.526 5.439 -4.114 1.00 84.19 678 ASP A O 1
ATOM 5346 N N . CYS A 1 679 ? -9.044 5.558 -1.912 1.00 88.00 679 CYS A N 1
ATOM 5347 C CA . CYS A 1 679 ? -9.348 6.974 -1.692 1.00 88.00 679 CYS A CA 1
ATOM 5348 C C . CYS A 1 679 ? -10.753 7.375 -2.154 1.00 88.00 679 CYS A C 1
ATOM 5350 O O . CYS A 1 679 ? -10.973 8.445 -2.717 1.00 88.00 679 CYS A O 1
ATOM 5352 N N . VAL A 1 680 ? -11.712 6.493 -1.909 1.00 83.12 680 VAL A N 1
ATOM 5353 C CA . VAL A 1 680 ? -13.133 6.740 -2.124 1.00 83.12 680 VAL A CA 1
ATOM 5354 C C . VAL A 1 680 ? -13.723 7.352 -0.863 1.00 83.12 680 VAL A C 1
ATOM 5356 O O . VAL A 1 680 ? -13.351 6.959 0.243 1.00 83.12 680 VAL A O 1
ATOM 5359 N N . MET A 1 681 ? -14.634 8.315 -1.020 1.00 79.44 681 MET A N 1
ATOM 5360 C CA . MET A 1 681 ? -15.249 9.014 0.112 1.00 79.44 681 MET A CA 1
ATOM 5361 C C . MET A 1 681 ? -15.905 8.042 1.094 1.00 79.44 681 MET A C 1
ATOM 5363 O O . MET A 1 681 ? -15.639 8.119 2.289 1.00 79.44 681 MET A O 1
ATOM 5367 N N . LYS A 1 682 ? -16.669 7.068 0.594 1.00 74.12 682 LYS A N 1
ATOM 5368 C CA . LYS A 1 682 ? -17.305 6.042 1.421 1.00 74.12 682 LYS A CA 1
ATOM 5369 C C . LYS A 1 682 ? -16.287 5.024 1.943 1.00 74.12 682 LYS A C 1
ATOM 5371 O O . LYS A 1 682 ? -15.564 4.401 1.169 1.00 74.12 682 LYS A O 1
ATOM 5376 N N . ALA A 1 683 ? -16.265 4.817 3.258 1.00 71.81 683 ALA A N 1
ATOM 5377 C CA . ALA A 1 683 ? -15.417 3.810 3.896 1.00 71.81 683 ALA A CA 1
ATOM 5378 C C . ALA A 1 683 ? -15.842 2.372 3.539 1.00 71.81 683 ALA A C 1
ATOM 5380 O O . ALA A 1 683 ? -17.032 2.054 3.523 1.00 71.81 683 ALA A O 1
ATOM 5381 N N . ARG A 1 684 ? -14.866 1.473 3.346 1.00 71.69 684 ARG A N 1
ATOM 5382 C CA . ARG A 1 684 ? -15.107 0.025 3.173 1.00 71.69 684 ARG A CA 1
ATOM 5383 C C . ARG A 1 684 ? -15.583 -0.652 4.456 1.00 71.69 684 ARG A C 1
ATOM 5385 O O . ARG A 1 684 ? -16.300 -1.648 4.409 1.00 71.69 684 ARG A O 1
ATOM 5392 N N . PHE A 1 685 ? -15.133 -0.144 5.598 1.00 72.50 685 PHE A N 1
ATOM 5393 C CA . PHE A 1 685 ? -15.460 -0.641 6.929 1.00 72.50 685 PHE A CA 1
ATOM 5394 C C . PHE A 1 685 ? -15.303 0.474 7.963 1.00 72.50 685 PHE A C 1
ATOM 5396 O O . PHE A 1 685 ? -14.568 1.438 7.753 1.00 72.50 685 PHE A O 1
ATOM 5403 N N . GLU A 1 686 ? -15.982 0.336 9.097 1.00 70.56 686 GLU A N 1
ATOM 5404 C CA . GLU A 1 686 ? -15.862 1.282 10.204 1.00 70.56 686 GLU A CA 1
ATOM 5405 C C . GLU A 1 686 ? -14.519 1.103 10.924 1.00 70.56 686 GLU A C 1
ATOM 5407 O O . GLU A 1 686 ? -14.172 0.007 11.363 1.00 70.56 686 GLU A O 1
ATOM 5412 N N . PHE A 1 687 ? -13.768 2.195 11.067 1.00 76.81 687 PHE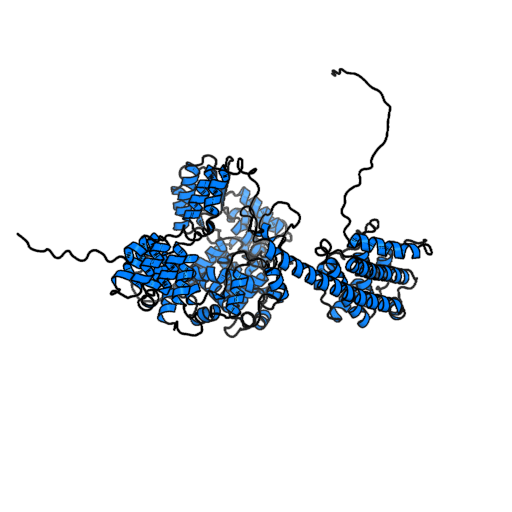 A N 1
ATOM 5413 C CA . PHE A 1 687 ? -12.551 2.243 11.874 1.00 76.81 687 PHE A CA 1
ATOM 5414 C C . PHE A 1 687 ? -12.463 3.609 12.565 1.00 76.81 687 PHE A C 1
ATOM 5416 O O . PHE A 1 687 ? -11.805 4.531 12.084 1.00 76.81 687 PHE A O 1
ATOM 5423 N N . ASP A 1 688 ? -13.161 3.759 13.694 1.00 77.75 688 ASP A N 1
ATOM 5424 C CA . ASP A 1 688 ? -13.137 5.003 14.469 1.00 77.75 688 ASP A CA 1
ATOM 5425 C C . ASP A 1 688 ? -11.891 5.075 15.358 1.00 77.75 688 ASP A C 1
ATOM 5427 O O . ASP A 1 688 ? -11.829 4.449 16.417 1.00 77.75 688 ASP A O 1
ATOM 5431 N N . GLY A 1 689 ? -10.913 5.892 14.956 1.00 80.31 689 GLY A N 1
ATOM 5432 C CA . GLY A 1 689 ? -9.686 6.138 15.714 1.00 80.31 689 GLY A CA 1
ATOM 5433 C C . GLY A 1 689 ? -9.898 6.607 17.160 1.00 80.31 689 GLY A C 1
ATOM 5434 O O . GLY A 1 689 ? -9.000 6.438 17.979 1.00 80.31 689 GLY A O 1
ATOM 5435 N N . ARG A 1 690 ? -11.072 7.145 17.524 1.00 83.81 690 ARG A N 1
ATOM 5436 C CA . ARG A 1 690 ? -11.382 7.559 18.908 1.00 83.81 690 ARG A CA 1
ATOM 5437 C C . ARG A 1 690 ? -11.487 6.388 19.882 1.00 83.81 690 ARG A C 1
ATOM 5439 O O . ARG A 1 690 ? -11.356 6.597 21.085 1.00 83.81 690 ARG A O 1
ATOM 5446 N N . LEU A 1 691 ? -11.733 5.184 19.370 1.00 82.31 691 LEU A N 1
ATOM 5447 C CA . LEU A 1 691 ? -11.891 3.964 20.162 1.00 82.31 691 LEU A CA 1
ATOM 5448 C C . LEU A 1 691 ? -10.569 3.230 20.408 1.00 82.31 691 LEU A C 1
ATOM 5450 O O . LEU A 1 691 ? -10.567 2.189 21.065 1.00 82.31 691 LEU A O 1
ATOM 5454 N N . TYR A 1 692 ? -9.460 3.744 19.873 1.00 87.06 692 TYR A N 1
ATOM 5455 C CA . TYR A 1 692 ? -8.171 3.068 19.896 1.00 87.06 692 TYR A CA 1
ATOM 5456 C C . TYR A 1 692 ? -7.080 3.923 20.540 1.00 87.06 692 TYR A C 1
ATOM 5458 O O . TYR A 1 692 ? -7.097 5.152 20.521 1.00 87.06 692 TYR A O 1
ATOM 5466 N N . ASP A 1 693 ? -6.088 3.226 21.074 1.00 91.88 693 ASP A N 1
ATOM 5467 C CA . ASP A 1 693 ? -4.814 3.760 21.530 1.00 91.88 693 ASP A CA 1
ATOM 5468 C C . ASP A 1 693 ? -3.693 2.744 21.264 1.00 91.88 693 ASP A C 1
ATOM 5470 O O . ASP A 1 693 ? -3.908 1.690 20.656 1.00 91.88 693 ASP A O 1
ATOM 5474 N N . ALA A 1 694 ? -2.477 3.050 21.716 1.00 93.12 694 ALA A N 1
ATOM 5475 C CA . ALA A 1 694 ? -1.313 2.196 21.499 1.00 93.12 694 ALA A CA 1
ATOM 5476 C C . ALA A 1 694 ? -1.474 0.777 22.066 1.00 93.12 694 ALA A C 1
ATOM 5478 O O . ALA A 1 694 ? -1.017 -0.175 21.429 1.00 93.12 694 ALA A O 1
ATOM 5479 N N . LEU A 1 695 ? -2.135 0.610 23.220 1.00 92.00 695 LEU A N 1
ATOM 5480 C CA . LEU A 1 695 ? -2.386 -0.715 23.787 1.00 92.00 695 LEU A CA 1
ATOM 5481 C C . LEU A 1 695 ? -3.391 -1.480 22.922 1.00 92.00 695 LEU A C 1
ATOM 5483 O O . LEU A 1 695 ? -3.120 -2.619 22.553 1.00 92.00 695 LEU A O 1
ATOM 5487 N N . SER A 1 696 ? -4.498 -0.842 22.542 1.00 89.88 696 SER A N 1
ATOM 5488 C CA . SER A 1 696 ? -5.554 -1.457 21.730 1.00 89.88 696 SER A CA 1
ATOM 5489 C C . SER A 1 696 ? -5.034 -1.898 20.357 1.00 89.88 696 SER A C 1
ATOM 5491 O O . SER A 1 696 ? -5.234 -3.042 19.954 1.00 89.88 696 SER A O 1
ATOM 5493 N N . ILE A 1 697 ? -4.291 -1.030 19.659 1.00 88.12 697 ILE A N 1
ATOM 5494 C CA . ILE A 1 697 ? -3.704 -1.343 18.346 1.00 88.12 697 ILE A CA 1
ATOM 5495 C C . ILE A 1 697 ? -2.649 -2.449 18.454 1.00 88.12 697 ILE A C 1
ATOM 5497 O O . ILE A 1 697 ? -2.651 -3.384 17.653 1.00 88.12 697 ILE A O 1
ATOM 5501 N N . THR A 1 698 ? -1.773 -2.394 19.460 1.00 90.00 698 THR A N 1
ATOM 5502 C CA . THR A 1 698 ? -0.739 -3.425 19.655 1.00 90.00 698 THR A CA 1
ATOM 5503 C C . THR A 1 698 ? -1.350 -4.766 20.047 1.00 90.00 698 THR A C 1
ATOM 5505 O O . THR A 1 698 ? -0.918 -5.806 19.555 1.00 90.00 698 THR A O 1
ATOM 5508 N N . ALA A 1 699 ? -2.393 -4.763 20.874 1.00 87.31 699 ALA A N 1
ATOM 5509 C CA . ALA A 1 699 ? -3.089 -5.976 21.270 1.00 87.31 699 ALA A CA 1
ATOM 5510 C C . ALA A 1 699 ? -3.886 -6.601 20.114 1.00 87.31 699 ALA A C 1
ATOM 5512 O O . ALA A 1 699 ? -3.970 -7.826 20.045 1.00 87.31 699 ALA A O 1
ATOM 5513 N N . LEU A 1 700 ? -4.392 -5.805 19.168 1.00 82.75 700 LEU A N 1
ATOM 5514 C CA . LEU A 1 700 ? -5.060 -6.305 17.964 1.00 82.75 700 LEU A CA 1
ATOM 5515 C C . LEU A 1 700 ? -4.090 -6.819 16.896 1.00 82.75 700 LEU A C 1
ATOM 5517 O O . LEU A 1 700 ? -4.264 -7.930 16.400 1.00 82.75 700 LEU A O 1
ATOM 5521 N N . TYR A 1 701 ? -3.089 -6.011 16.545 1.00 84.88 701 TYR A N 1
ATOM 5522 C CA . TYR A 1 701 ? -2.285 -6.210 15.335 1.00 84.88 701 TYR A CA 1
ATOM 5523 C C . TYR A 1 701 ? -0.823 -6.558 15.616 1.00 84.88 701 TYR A C 1
ATOM 5525 O O . TYR A 1 701 ? -0.167 -7.120 14.752 1.00 84.88 701 TYR A O 1
ATOM 5533 N N . GLY A 1 702 ? -0.293 -6.237 16.797 1.00 84.62 702 GLY A N 1
ATOM 5534 C CA . GLY A 1 702 ? 1.116 -6.453 17.130 1.00 84.62 702 GLY A CA 1
ATOM 5535 C C . GLY A 1 702 ? 1.461 -7.907 17.469 1.00 84.62 702 GLY A C 1
ATOM 5536 O O . GLY A 1 702 ? 0.597 -8.757 17.705 1.00 84.62 702 GLY A O 1
ATOM 5537 N N . SER A 1 703 ? 2.757 -8.200 17.548 1.00 85.56 703 SER A N 1
ATOM 5538 C CA . SER A 1 703 ? 3.260 -9.480 18.054 1.00 85.56 703 SER A CA 1
ATOM 5539 C C . SER A 1 703 ? 3.075 -9.606 19.570 1.00 85.56 703 SER A C 1
ATOM 5541 O O . SER A 1 703 ? 3.068 -8.610 20.294 1.00 85.56 703 SER A O 1
ATOM 5543 N N . GLU A 1 704 ? 2.995 -10.839 20.078 1.00 86.69 704 GLU A N 1
ATOM 5544 C CA . GLU A 1 704 ? 2.943 -11.100 21.528 1.00 86.69 704 GLU A CA 1
ATOM 5545 C C . GLU A 1 704 ? 4.141 -10.471 22.259 1.00 86.69 704 GLU A C 1
ATOM 5547 O O . GLU A 1 704 ? 4.002 -9.908 23.343 1.00 86.69 704 GLU A O 1
ATOM 5552 N N . THR A 1 705 ? 5.320 -10.493 21.627 1.00 86.81 705 THR A N 1
ATOM 5553 C CA . THR A 1 705 ? 6.540 -9.876 22.161 1.00 86.81 705 THR A CA 1
ATOM 5554 C C . THR A 1 705 ? 6.413 -8.358 22.283 1.00 86.81 705 THR A C 1
ATOM 5556 O O . THR A 1 705 ? 6.833 -7.800 23.296 1.00 86.81 705 THR A O 1
ATOM 5559 N N . MET A 1 706 ? 5.795 -7.690 21.304 1.00 87.81 706 MET A N 1
ATOM 5560 C CA . MET A 1 706 ? 5.540 -6.251 21.364 1.00 87.81 706 MET A CA 1
ATOM 5561 C C . MET A 1 706 ? 4.492 -5.893 22.423 1.00 87.81 706 MET A C 1
ATOM 5563 O O . MET A 1 706 ? 4.683 -4.923 23.153 1.00 87.81 706 MET A O 1
ATOM 5567 N N . VAL A 1 707 ? 3.420 -6.687 22.553 1.00 88.81 707 VAL A N 1
ATOM 5568 C CA . VAL A 1 707 ? 2.418 -6.501 23.618 1.00 88.81 707 VAL A CA 1
ATOM 5569 C C . VAL A 1 707 ? 3.099 -6.567 24.984 1.00 88.81 707 VAL A C 1
ATOM 5571 O O . VAL A 1 707 ? 2.967 -5.641 25.780 1.00 88.81 707 VAL A O 1
ATOM 5574 N N . HIS A 1 708 ? 3.900 -7.605 25.243 1.00 87.81 708 HIS A N 1
ATOM 5575 C CA . HIS A 1 708 ? 4.631 -7.724 26.506 1.00 87.81 708 HIS A CA 1
ATOM 5576 C C . HIS A 1 708 ? 5.602 -6.564 26.750 1.00 87.81 708 HIS A C 1
ATOM 5578 O O . HIS A 1 708 ? 5.660 -6.060 27.870 1.00 87.81 708 HIS A O 1
ATOM 5584 N N . HIS A 1 709 ? 6.327 -6.115 25.723 1.00 87.69 709 HIS A N 1
ATOM 5585 C CA . HIS A 1 709 ? 7.236 -4.974 25.839 1.00 87.69 709 HIS A CA 1
ATOM 5586 C C . HIS A 1 709 ? 6.486 -3.681 26.198 1.00 87.69 709 HIS A C 1
ATOM 5588 O O . HIS A 1 709 ? 6.883 -2.968 27.120 1.00 87.69 709 HIS A O 1
ATOM 5594 N N . LEU A 1 710 ? 5.347 -3.420 25.546 1.00 89.00 710 LEU A N 1
ATOM 5595 C CA . LEU A 1 710 ? 4.503 -2.264 25.841 1.00 89.00 710 LEU A CA 1
ATOM 5596 C C . LEU A 1 710 ? 3.968 -2.316 27.279 1.00 89.00 710 LEU A C 1
ATOM 5598 O O . LEU A 1 710 ? 4.018 -1.305 27.976 1.00 89.00 710 LEU A O 1
ATOM 5602 N N . LEU A 1 711 ? 3.523 -3.484 27.749 1.00 87.44 711 LEU A N 1
ATOM 5603 C CA . LEU A 1 711 ? 2.994 -3.670 29.106 1.00 87.44 711 LEU A CA 1
ATOM 5604 C C . LEU A 1 711 ? 4.049 -3.566 30.219 1.00 87.44 711 LEU A C 1
ATOM 5606 O O . LEU A 1 711 ? 3.708 -3.245 31.363 1.00 87.44 711 LEU A O 1
ATOM 5610 N N . GLN A 1 712 ? 5.311 -3.870 29.917 1.00 85.62 712 GLN A N 1
ATOM 5611 C CA . GLN A 1 712 ? 6.416 -3.783 30.876 1.00 85.62 712 GLN A CA 1
ATOM 5612 C C . GLN A 1 712 ? 6.930 -2.354 31.030 1.00 85.62 712 GLN A C 1
ATOM 5614 O O . GLN A 1 712 ? 7.097 -1.890 32.159 1.00 85.62 712 GLN A O 1
ATOM 5619 N N . ASP A 1 713 ? 7.127 -1.655 29.913 1.00 83.06 713 ASP A N 1
ATOM 5620 C CA . ASP A 1 713 ? 7.909 -0.418 29.893 1.00 83.06 713 ASP A CA 1
ATOM 5621 C C . ASP A 1 713 ? 7.057 0.856 29.724 1.00 83.06 713 ASP A C 1
ATOM 5623 O O . ASP A 1 713 ? 7.579 1.966 29.845 1.00 83.06 713 ASP A O 1
ATOM 5627 N N . SER A 1 714 ? 5.742 0.734 29.491 1.00 84.81 714 SER A N 1
ATOM 5628 C CA . SER A 1 714 ? 4.840 1.889 29.336 1.00 84.81 714 SER A CA 1
ATOM 5629 C C . SER A 1 714 ? 4.059 2.211 30.610 1.00 84.81 714 SER A C 1
ATOM 5631 O O . SER A 1 714 ? 3.621 1.329 31.353 1.00 84.81 714 SER A O 1
ATOM 5633 N N . ASN A 1 715 ? 3.810 3.503 30.836 1.00 84.31 715 ASN A N 1
ATOM 5634 C CA . ASN A 1 715 ? 2.856 3.949 31.843 1.00 84.31 715 ASN A CA 1
ATOM 5635 C C . ASN A 1 715 ? 1.460 4.087 31.219 1.00 84.31 715 ASN A C 1
ATOM 5637 O O . ASN A 1 715 ? 1.211 5.050 30.504 1.00 84.31 715 ASN A O 1
ATOM 5641 N N . LEU A 1 716 ? 0.563 3.140 31.496 1.00 83.06 716 LEU A N 1
ATOM 5642 C CA . LEU A 1 716 ? -0.802 3.139 30.949 1.00 83.06 716 LEU A CA 1
ATOM 5643 C C . LEU A 1 716 ? -1.685 4.271 31.499 1.00 83.06 716 LEU A C 1
ATOM 5645 O O . LEU A 1 716 ? -2.688 4.603 30.885 1.00 83.06 716 LEU A O 1
ATOM 5649 N N . ASP A 1 717 ? -1.281 4.889 32.611 1.00 79.19 717 ASP A N 1
ATOM 5650 C CA . ASP A 1 717 ? -1.963 6.050 33.197 1.00 79.19 717 ASP A CA 1
ATOM 5651 C C . ASP A 1 717 ? -1.512 7.385 32.552 1.00 79.19 717 ASP A C 1
ATOM 5653 O O . ASP A 1 717 ? -1.866 8.470 33.016 1.00 79.19 717 ASP A O 1
ATOM 5657 N N . ASP A 1 718 ? -0.666 7.326 31.518 1.00 83.25 718 ASP A N 1
ATOM 5658 C CA . ASP A 1 718 ? -0.229 8.485 30.737 1.00 83.25 718 ASP A CA 1
ATOM 5659 C C . ASP A 1 718 ? -1.378 9.003 29.853 1.00 83.25 718 ASP A C 1
ATOM 5661 O O . ASP A 1 718 ? -2.127 8.228 29.263 1.00 83.25 718 ASP A O 1
ATOM 5665 N N . GLY A 1 719 ? -1.475 10.324 29.675 1.00 80.19 719 GLY A N 1
ATOM 5666 C CA . GLY A 1 719 ? -2.499 10.970 28.842 1.00 80.19 719 GLY A CA 1
ATOM 5667 C C . GLY A 1 719 ? -2.399 10.650 27.344 1.00 80.19 719 GLY A C 1
ATOM 5668 O O . GLY A 1 719 ? -3.176 11.177 26.552 1.00 80.19 719 GLY A O 1
ATOM 5669 N N . ARG A 1 720 ? -1.432 9.815 26.943 1.00 86.56 720 ARG A N 1
ATOM 5670 C CA . ARG A 1 720 ? -1.327 9.234 25.598 1.00 86.56 720 ARG A CA 1
ATOM 5671 C C . ARG A 1 720 ? -2.268 8.041 25.378 1.00 86.56 720 ARG A C 1
ATOM 5673 O O . ARG A 1 720 ? -2.538 7.721 24.221 1.00 86.56 720 ARG A O 1
ATOM 5680 N N . PHE A 1 721 ? -2.761 7.416 26.447 1.00 90.31 721 PHE A N 1
ATOM 5681 C CA . PHE A 1 721 ? -3.690 6.283 26.412 1.00 90.31 721 PHE A CA 1
ATOM 5682 C C . PHE A 1 721 ? -5.130 6.724 26.704 1.00 90.31 721 PHE A C 1
ATOM 5684 O O . PHE A 1 721 ? -5.377 7.830 27.189 1.00 90.31 721 PHE A O 1
ATOM 5691 N N . LEU A 1 722 ? -6.096 5.855 26.401 1.00 88.69 722 LEU A N 1
ATOM 5692 C CA . LEU A 1 722 ? -7.488 6.067 26.795 1.00 88.69 722 LEU A CA 1
ATOM 5693 C C . LEU A 1 722 ? -7.654 5.917 28.321 1.00 88.69 722 LEU A C 1
ATOM 5695 O O . LEU A 1 722 ? -6.957 5.100 28.923 1.00 88.69 722 LEU A O 1
ATOM 5699 N N . PRO A 1 723 ? -8.618 6.623 28.951 1.00 84.38 723 PRO A N 1
ATOM 5700 C CA . PRO A 1 723 ? -8.874 6.504 30.392 1.00 84.38 723 PRO A CA 1
ATOM 5701 C C . PRO A 1 723 ? -9.120 5.061 30.863 1.00 84.38 723 PRO A C 1
ATOM 5703 O O . PRO A 1 723 ? -8.622 4.672 31.911 1.00 84.38 723 PRO A O 1
ATOM 5706 N N . ASP A 1 724 ? -9.815 4.260 30.044 1.00 85.00 724 ASP A N 1
ATOM 5707 C CA . ASP A 1 724 ? -10.084 2.835 30.273 1.00 85.00 724 ASP A CA 1
ATOM 5708 C C . ASP A 1 724 ? -9.337 1.962 29.243 1.00 85.00 724 ASP A C 1
ATOM 5710 O O . ASP A 1 724 ? -9.919 1.059 28.635 1.00 85.00 724 ASP A O 1
ATOM 5714 N N . THR A 1 725 ? -8.054 2.253 28.988 1.00 88.81 725 THR A N 1
ATOM 5715 C CA . THR A 1 725 ? -7.244 1.616 27.923 1.00 88.81 725 THR A CA 1
ATOM 5716 C C . THR A 1 725 ? -7.300 0.087 27.933 1.00 88.81 725 THR A C 1
ATOM 5718 O O . THR A 1 725 ? -7.464 -0.539 26.889 1.00 88.81 725 THR A O 1
ATOM 5721 N N . VAL A 1 726 ? -7.259 -0.539 29.112 1.00 87.94 726 VAL A N 1
ATOM 5722 C CA . VAL A 1 726 ? -7.235 -2.004 29.245 1.00 87.94 726 VAL A CA 1
ATOM 5723 C C . VAL A 1 726 ? -8.585 -2.633 28.906 1.00 87.94 726 VAL A C 1
ATOM 5725 O O . VAL A 1 726 ? -8.636 -3.624 28.179 1.00 87.94 726 VAL A O 1
ATOM 5728 N N . ILE A 1 727 ? -9.682 -2.043 29.393 1.00 87.25 727 ILE A N 1
ATOM 5729 C CA . ILE A 1 727 ? -11.045 -2.497 29.082 1.00 87.25 727 ILE A CA 1
ATOM 5730 C C . ILE A 1 727 ? -11.337 -2.259 27.597 1.00 87.25 727 ILE A C 1
ATOM 5732 O O . ILE A 1 727 ? -11.897 -3.132 26.939 1.00 87.25 727 ILE A O 1
ATOM 5736 N N . SER A 1 728 ? -10.899 -1.118 27.059 1.00 87.12 728 SER A N 1
ATOM 5737 C CA . SER A 1 728 ? -11.044 -0.772 25.642 1.00 87.12 728 SER A CA 1
ATOM 5738 C C . SER A 1 728 ? -10.289 -1.765 24.760 1.00 87.12 728 SER A C 1
ATOM 5740 O O . SER A 1 728 ? -10.881 -2.341 23.853 1.00 87.12 728 SER A O 1
ATOM 5742 N N . ALA A 1 729 ? -9.023 -2.060 25.068 1.00 87.12 729 ALA A N 1
ATOM 5743 C CA . ALA A 1 729 ? -8.231 -3.044 24.334 1.00 87.12 729 ALA A CA 1
ATOM 5744 C C . ALA A 1 729 ? -8.870 -4.442 24.371 1.00 87.12 729 ALA A C 1
ATOM 5746 O O . ALA A 1 729 ? -8.936 -5.114 23.342 1.00 87.12 729 ALA A O 1
ATOM 5747 N N . ALA A 1 730 ? -9.391 -4.868 25.526 1.00 87.44 730 ALA A N 1
ATOM 5748 C CA . ALA A 1 730 ? -10.095 -6.140 25.648 1.00 87.44 730 ALA A CA 1
ATOM 5749 C C . ALA A 1 730 ? -11.402 -6.170 24.830 1.00 87.44 730 ALA A C 1
ATOM 5751 O O . ALA A 1 730 ? -11.660 -7.157 24.141 1.00 87.44 730 ALA A O 1
ATOM 5752 N N . ASP A 1 731 ? -12.189 -5.088 24.839 1.00 85.44 731 ASP A N 1
ATOM 5753 C CA . ASP A 1 731 ? -13.391 -4.953 24.003 1.00 85.44 731 ASP A CA 1
ATOM 5754 C C . ASP A 1 731 ? -13.044 -5.045 22.512 1.00 85.44 731 ASP A C 1
ATOM 5756 O O . ASP A 1 731 ? -13.689 -5.781 21.767 1.00 85.44 731 ASP A O 1
ATOM 5760 N N . GLN A 1 732 ? -11.971 -4.377 22.081 1.00 82.75 732 GLN A N 1
ATOM 5761 C CA . GLN A 1 732 ? -11.518 -4.444 20.694 1.00 82.75 732 GLN A CA 1
ATOM 5762 C C . GLN A 1 732 ? -11.072 -5.861 20.292 1.00 82.75 732 GLN A C 1
ATOM 5764 O O . GLN A 1 732 ? -11.434 -6.323 19.209 1.00 82.75 732 GLN A O 1
ATOM 5769 N N . ILE A 1 733 ? -10.346 -6.593 21.151 1.00 79.69 733 ILE A N 1
ATOM 5770 C CA . ILE A 1 733 ? -9.972 -8.000 20.892 1.00 79.69 733 ILE A CA 1
ATOM 5771 C C . ILE A 1 733 ? -11.221 -8.865 20.706 1.00 79.69 733 ILE A C 1
ATOM 5773 O O . ILE A 1 733 ? -11.294 -9.620 19.737 1.00 79.69 733 ILE A O 1
ATOM 5777 N N . ILE A 1 734 ? -12.214 -8.729 21.592 1.00 79.69 734 ILE A N 1
ATOM 5778 C CA . ILE A 1 734 ? -13.479 -9.477 21.516 1.00 79.69 734 ILE A CA 1
ATOM 5779 C C . ILE A 1 734 ? -14.225 -9.148 20.213 1.00 79.69 734 ILE A C 1
ATOM 5781 O O . ILE A 1 734 ? -14.800 -10.037 19.577 1.00 79.69 734 ILE A O 1
ATOM 5785 N N . GLN A 1 735 ? -14.203 -7.881 19.795 1.00 76.38 735 GLN A N 1
ATOM 5786 C CA . GLN A 1 735 ? -14.902 -7.425 18.598 1.00 76.38 735 GLN A CA 1
ATOM 5787 C C . GLN A 1 735 ? -14.236 -7.840 17.291 1.00 76.38 735 GLN A C 1
ATOM 5789 O O . GLN A 1 735 ? -14.964 -8.191 16.361 1.00 76.38 735 GLN A O 1
ATOM 5794 N N . TRP A 1 736 ? -12.903 -7.816 17.202 1.00 74.00 736 TRP A N 1
ATOM 5795 C CA . TRP A 1 736 ? -12.198 -7.868 15.914 1.00 74.00 736 TRP A CA 1
ATOM 5796 C C . TRP A 1 736 ? -11.164 -8.987 15.785 1.00 74.00 736 TRP A C 1
ATOM 5798 O O . TRP A 1 736 ? -10.854 -9.369 14.660 1.00 74.00 736 TRP A O 1
ATOM 5808 N N . SER A 1 737 ? -10.664 -9.558 16.884 1.00 71.50 737 SER A N 1
ATOM 5809 C CA . SER A 1 737 ? -9.529 -10.492 16.857 1.00 71.50 737 SER A CA 1
ATOM 5810 C C . SER A 1 737 ? -9.887 -11.920 17.293 1.00 71.50 737 SER A C 1
ATOM 5812 O O . SER A 1 737 ? -11.058 -12.252 17.505 1.00 71.50 737 SER A O 1
ATOM 5814 N N . ASP A 1 738 ? -8.870 -12.782 17.370 1.00 70.88 738 ASP A N 1
ATOM 5815 C CA . ASP A 1 738 ? -8.955 -14.107 17.986 1.00 70.88 738 ASP A CA 1
ATOM 5816 C C . ASP A 1 738 ? -9.041 -13.958 19.513 1.00 70.88 738 ASP A C 1
ATOM 5818 O O . ASP A 1 738 ? -8.261 -13.231 20.136 1.00 70.88 738 ASP A O 1
ATOM 5822 N N . THR A 1 739 ? -9.990 -14.670 20.119 1.00 75.94 739 THR A N 1
ATOM 5823 C CA . THR A 1 739 ? -10.229 -14.698 21.564 1.00 75.94 739 THR A CA 1
ATOM 5824 C C . THR A 1 739 ? -9.015 -15.197 22.341 1.00 75.94 739 THR A C 1
ATOM 5826 O O . THR A 1 739 ? -8.832 -14.802 23.491 1.00 75.94 739 THR A O 1
ATOM 5829 N N . SER A 1 740 ? -8.139 -15.991 21.715 1.00 76.81 740 SER A N 1
ATOM 5830 C CA . SER A 1 740 ? -6.871 -16.431 22.309 1.00 76.81 740 SER A CA 1
ATOM 5831 C C . SER A 1 740 ? -5.959 -15.263 22.715 1.00 76.81 740 SER A C 1
ATOM 5833 O O . SER A 1 740 ? -5.262 -15.348 23.726 1.00 76.81 740 SER A O 1
ATOM 5835 N N . ARG A 1 741 ? -6.017 -14.126 22.007 1.00 81.50 741 ARG A N 1
ATOM 5836 C CA . ARG A 1 741 ? -5.202 -12.937 22.313 1.00 81.50 741 ARG A CA 1
ATOM 5837 C C . ARG A 1 741 ? -5.638 -12.215 23.583 1.00 81.50 741 ARG A C 1
ATOM 5839 O O . ARG A 1 741 ? -4.845 -11.462 24.144 1.00 81.50 741 ARG A O 1
ATOM 5846 N N . LEU A 1 742 ? -6.853 -12.466 24.078 1.00 84.25 742 LEU A N 1
ATOM 5847 C CA . LEU A 1 742 ? -7.311 -11.931 25.362 1.00 84.25 742 LEU A CA 1
ATOM 5848 C C . LEU A 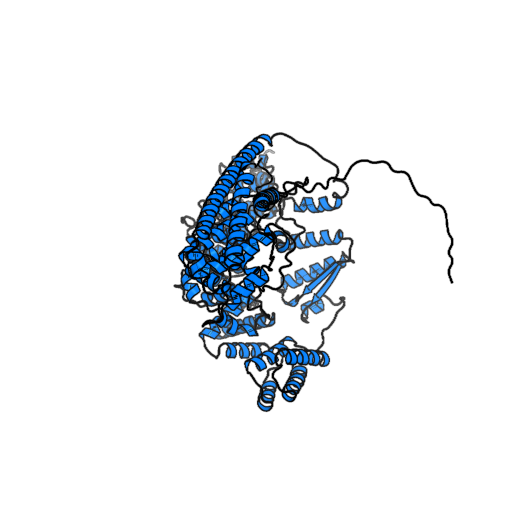1 742 ? -6.459 -12.466 26.527 1.00 84.25 742 LEU A C 1
ATOM 5850 O O . LEU A 1 742 ? -6.240 -11.750 27.506 1.00 84.25 742 LEU A O 1
ATOM 5854 N N . ALA A 1 743 ? -5.910 -13.681 26.391 1.00 82.81 743 ALA A N 1
ATOM 5855 C CA . ALA A 1 743 ? -4.994 -14.265 27.368 1.00 82.81 743 ALA A CA 1
ATOM 5856 C C . ALA A 1 743 ? -3.758 -13.380 27.606 1.00 82.81 743 ALA A C 1
ATOM 5858 O O . ALA A 1 743 ? -3.330 -13.224 28.745 1.00 82.81 743 ALA A O 1
ATOM 5859 N N . LEU A 1 744 ? -3.256 -12.696 26.568 1.00 83.31 744 LEU A N 1
ATOM 5860 C CA . LEU A 1 744 ? -2.090 -11.806 26.673 1.00 83.31 744 LEU A CA 1
ATOM 5861 C C . LEU A 1 744 ? -2.308 -10.659 27.672 1.00 83.31 744 LEU A C 1
ATOM 5863 O O . LEU A 1 744 ? -1.354 -10.205 28.304 1.00 83.31 744 LEU A O 1
ATOM 5867 N N . LEU A 1 745 ? -3.553 -10.190 27.817 1.00 84.12 745 LEU A N 1
ATOM 5868 C CA . LEU A 1 745 ? -3.916 -9.156 28.786 1.00 84.12 745 LEU A CA 1
ATOM 5869 C C . LEU A 1 745 ? -4.201 -9.753 30.173 1.00 84.12 745 LEU A C 1
ATOM 5871 O O . LEU A 1 745 ? -3.772 -9.190 31.178 1.00 84.12 745 LEU A O 1
ATOM 5875 N N . LEU A 1 746 ? -4.903 -10.890 30.233 1.00 79.94 746 LEU A N 1
ATOM 5876 C CA . LEU A 1 746 ? -5.331 -11.529 31.486 1.00 79.94 746 LEU A CA 1
ATOM 5877 C C . LEU A 1 746 ? -4.184 -12.198 32.260 1.00 79.94 746 LEU A C 1
ATOM 5879 O O . LEU A 1 746 ? -4.186 -12.182 33.494 1.00 79.94 746 LEU A O 1
ATOM 5883 N N . ASP A 1 747 ? -3.186 -12.734 31.559 1.00 78.06 747 ASP A N 1
ATOM 5884 C CA . ASP A 1 747 ? -2.006 -13.361 32.166 1.00 78.06 747 ASP A CA 1
ATOM 5885 C C . ASP A 1 747 ? -1.072 -12.327 32.811 1.00 78.06 747 ASP A C 1
ATOM 5887 O O . ASP A 1 747 ? -0.257 -12.645 33.688 1.00 78.06 747 ASP A O 1
ATOM 5891 N N . TYR A 1 748 ? -1.195 -11.058 32.419 1.00 78.88 748 TYR A N 1
ATOM 5892 C CA . TYR A 1 748 ? -0.386 -9.990 32.975 1.00 78.88 748 TYR A CA 1
ATOM 5893 C C . TYR A 1 748 ? -0.950 -9.521 34.322 1.00 78.88 748 TYR A C 1
ATOM 5895 O O . TYR A 1 748 ? -1.925 -8.775 34.394 1.00 78.88 748 TYR A O 1
ATOM 5903 N N . GLN A 1 749 ? -0.280 -9.911 35.412 1.00 72.62 749 GLN A N 1
ATOM 5904 C CA . GLN A 1 749 ? -0.678 -9.641 36.806 1.00 72.62 749 GLN A CA 1
ATOM 5905 C C . GLN A 1 749 ? -1.147 -8.198 37.075 1.00 72.62 749 GLN A C 1
ATOM 5907 O O . GLN A 1 749 ? -2.115 -8.003 37.804 1.00 72.62 749 GLN A O 1
ATOM 5912 N N . ARG A 1 750 ? -0.489 -7.186 36.485 1.00 72.88 750 ARG A N 1
ATOM 5913 C CA . ARG A 1 750 ? -0.851 -5.767 36.674 1.00 72.88 750 ARG A CA 1
ATOM 5914 C C . ARG A 1 750 ? -2.204 -5.407 36.051 1.00 72.88 750 ARG A C 1
ATOM 5916 O O . ARG A 1 750 ? -2.889 -4.545 36.586 1.00 72.88 750 ARG A O 1
ATOM 5923 N N . LEU A 1 751 ? -2.563 -6.029 34.927 1.00 75.38 751 LEU A N 1
ATOM 5924 C CA . LEU A 1 751 ? -3.810 -5.749 34.206 1.00 75.38 751 LEU A CA 1
ATOM 5925 C C . LEU A 1 751 ? -4.955 -6.645 34.658 1.00 75.38 751 LEU A C 1
ATOM 5927 O O . LEU A 1 751 ? -6.113 -6.243 34.567 1.00 75.38 751 LEU A O 1
ATOM 5931 N N . LYS A 1 752 ? -4.637 -7.829 35.191 1.00 73.19 752 LYS A N 1
ATOM 5932 C CA . LYS A 1 752 ? -5.624 -8.768 35.722 1.00 73.19 752 LYS A CA 1
ATOM 5933 C C . LYS A 1 752 ? -6.580 -8.091 36.710 1.00 73.19 752 LYS A C 1
ATOM 5935 O O . LYS A 1 752 ? -7.784 -8.260 36.581 1.00 73.19 752 LYS A O 1
ATOM 5940 N N . SER A 1 753 ? -6.079 -7.259 37.624 1.00 73.31 753 SER A N 1
ATOM 5941 C CA . SER A 1 753 ? -6.929 -6.522 38.575 1.00 73.31 753 SER A CA 1
ATOM 5942 C C . SER A 1 753 ? -7.816 -5.454 37.922 1.00 73.31 753 SER A C 1
ATOM 5944 O O . SER A 1 753 ? -8.898 -5.179 38.429 1.00 73.31 753 SER A O 1
ATOM 5946 N N . GLN A 1 754 ? -7.403 -4.867 36.793 1.00 74.31 754 GLN A N 1
ATOM 5947 C CA . GLN A 1 754 ? -8.203 -3.882 36.049 1.00 74.31 754 GLN A CA 1
ATOM 5948 C C . GLN A 1 754 ? -9.298 -4.545 35.196 1.00 74.31 754 GLN A C 1
ATOM 5950 O O . GLN A 1 754 ? -10.364 -3.965 34.986 1.00 74.31 754 GLN A O 1
ATOM 5955 N N . LEU A 1 755 ? -9.060 -5.782 34.751 1.00 75.44 755 LEU A N 1
ATOM 5956 C CA . LEU A 1 755 ? -10.042 -6.620 34.058 1.00 75.44 755 LEU A CA 1
ATOM 5957 C C . LEU A 1 755 ? -10.946 -7.406 35.023 1.00 75.44 755 LEU A C 1
ATOM 5959 O O . LEU A 1 755 ? -11.979 -7.917 34.617 1.00 75.44 755 LEU A O 1
ATOM 5963 N N . GLN A 1 756 ? -10.629 -7.455 36.316 1.00 76.38 756 GLN A N 1
ATOM 5964 C CA . GLN A 1 756 ? -11.496 -8.010 37.363 1.00 76.38 756 GLN A CA 1
ATOM 5965 C C . GLN A 1 756 ? -12.423 -6.939 37.957 1.00 76.38 756 GLN A C 1
ATOM 5967 O O . GLN A 1 756 ? -12.538 -6.791 39.170 1.00 76.38 756 GLN A O 1
ATOM 5972 N N . THR A 1 757 ? -13.072 -6.158 37.097 1.00 79.00 757 THR A N 1
ATOM 5973 C CA . THR A 1 757 ? -13.973 -5.075 37.504 1.00 79.00 757 THR A CA 1
ATOM 5974 C C . THR A 1 757 ? -15.390 -5.341 37.017 1.00 79.00 757 THR A C 1
ATOM 5976 O O . THR A 1 757 ? -15.590 -5.893 35.935 1.00 79.00 757 THR A O 1
ATOM 5979 N N . SER A 1 758 ? -16.392 -4.887 37.780 1.00 79.75 758 SER A N 1
ATOM 5980 C CA . SER A 1 758 ? -17.805 -4.969 37.378 1.00 79.75 758 SER A CA 1
ATOM 5981 C C . SER A 1 758 ? -18.022 -4.439 35.951 1.00 79.75 758 SER A C 1
ATOM 5983 O O . SER A 1 758 ? -18.679 -5.092 35.146 1.00 79.75 758 SER A O 1
ATOM 5985 N N . GLN A 1 759 ? -17.371 -3.328 35.584 1.00 82.75 759 GLN A N 1
ATOM 5986 C CA . GLN A 1 759 ? -17.443 -2.726 34.247 1.00 82.75 759 GLN A CA 1
ATOM 5987 C C . GLN A 1 759 ? -17.047 -3.694 33.120 1.00 82.75 759 GLN A C 1
ATOM 5989 O O . GLN A 1 759 ? -17.744 -3.761 32.106 1.00 82.75 759 GLN A O 1
ATOM 5994 N N . PHE A 1 760 ? -15.974 -4.470 33.294 1.00 84.62 760 PHE A N 1
ATOM 5995 C CA . PHE A 1 760 ? -15.538 -5.436 32.288 1.00 84.62 760 PHE A CA 1
ATOM 5996 C C . PHE A 1 760 ? -16.527 -6.598 32.132 1.00 84.62 760 PHE A C 1
ATOM 5998 O O . PHE A 1 760 ? -16.881 -6.971 31.014 1.00 84.62 760 PHE A O 1
ATOM 6005 N N . PHE A 1 761 ? -17.056 -7.130 33.233 1.00 84.19 761 PHE A N 1
ATOM 6006 C CA . PHE A 1 761 ? -18.059 -8.194 33.154 1.00 84.19 761 PHE A CA 1
ATOM 6007 C C . PHE A 1 761 ? -19.381 -7.711 32.547 1.00 84.19 761 PHE A C 1
ATOM 6009 O O . PHE A 1 761 ? -19.970 -8.434 31.742 1.00 84.19 761 PHE A O 1
ATOM 6016 N N . LYS A 1 762 ? -19.819 -6.476 32.837 1.00 84.06 762 LYS A N 1
ATOM 6017 C CA . LYS A 1 762 ? -20.974 -5.865 32.152 1.00 84.06 762 LYS A CA 1
ATOM 6018 C C . LYS A 1 762 ? -20.745 -5.756 30.650 1.00 84.06 762 LYS A C 1
ATOM 6020 O O . LYS A 1 762 ? -21.646 -6.052 29.869 1.00 84.06 762 LYS A O 1
ATOM 6025 N N . LEU A 1 763 ? -19.534 -5.384 30.234 1.00 86.00 763 LEU A N 1
ATOM 6026 C CA . LEU A 1 763 ? -19.158 -5.352 28.822 1.00 86.00 763 LEU A CA 1
ATOM 6027 C C . LEU A 1 763 ? -19.301 -6.736 28.176 1.00 86.00 763 LEU A C 1
ATOM 6029 O O . LEU A 1 763 ? -19.920 -6.849 27.121 1.00 86.00 763 LEU A O 1
ATOM 6033 N N . ILE A 1 764 ? -18.824 -7.795 28.833 1.00 85.75 764 ILE A N 1
ATOM 6034 C CA . ILE A 1 764 ? -18.967 -9.174 28.341 1.00 85.75 764 ILE A CA 1
ATOM 6035 C C . ILE A 1 764 ? -20.435 -9.603 28.253 1.00 85.75 764 ILE A C 1
ATOM 6037 O O . ILE A 1 764 ? -20.837 -10.159 27.234 1.00 85.75 764 ILE A O 1
ATOM 6041 N N . ILE A 1 765 ? -21.256 -9.308 29.265 1.00 84.44 765 ILE A N 1
ATOM 6042 C CA . ILE A 1 765 ? -22.698 -9.612 29.256 1.00 84.44 765 ILE A CA 1
ATOM 6043 C C . ILE A 1 765 ? -23.401 -8.891 28.092 1.00 84.44 765 ILE A C 1
ATOM 6045 O O . ILE A 1 765 ? -24.190 -9.495 27.356 1.00 84.44 765 ILE A O 1
ATOM 6049 N N . ASN A 1 766 ? -23.079 -7.614 27.880 1.00 84.75 766 ASN A N 1
ATOM 6050 C CA . ASN A 1 766 ? -23.634 -6.818 26.787 1.00 84.75 766 ASN A CA 1
ATOM 6051 C C . ASN A 1 766 ? -23.219 -7.375 25.419 1.00 84.75 766 ASN A C 1
ATOM 6053 O O . ASN A 1 766 ? -24.062 -7.533 24.540 1.00 84.75 766 ASN A O 1
ATOM 6057 N N . ARG A 1 767 ? -21.946 -7.744 25.242 1.00 82.94 767 ARG A N 1
ATOM 6058 C CA . ARG A 1 767 ? -21.453 -8.338 23.991 1.00 82.94 767 ARG A CA 1
ATOM 6059 C C . ARG A 1 767 ? -22.027 -9.736 23.744 1.00 82.94 767 ARG A C 1
ATOM 6061 O O . ARG A 1 767 ? -22.365 -10.040 22.608 1.00 82.94 767 ARG A O 1
ATOM 6068 N N . TRP A 1 768 ? -22.202 -10.554 24.782 1.00 81.69 768 TRP A N 1
ATOM 6069 C CA . TRP A 1 768 ? -22.833 -11.879 24.691 1.00 81.69 768 TRP A CA 1
ATOM 6070 C C . TRP A 1 768 ? -24.298 -11.800 24.245 1.00 81.69 768 TRP A C 1
ATOM 6072 O O . TRP A 1 768 ? -24.760 -12.606 23.437 1.00 81.69 768 TRP A O 1
ATOM 6082 N N . SER A 1 769 ? -25.043 -10.831 24.783 1.00 80.69 769 SER A N 1
ATOM 6083 C CA . SER A 1 769 ? -26.465 -10.661 24.464 1.00 80.69 769 SER A CA 1
ATOM 6084 C C . SER A 1 769 ? -26.714 -10.048 23.082 1.00 80.69 769 SER A C 1
ATOM 6086 O O . SER A 1 769 ? -27.786 -10.256 22.503 1.00 80.69 769 SER A O 1
ATOM 6088 N N . ASP A 1 770 ? -25.730 -9.343 22.523 1.00 77.94 770 ASP A N 1
ATOM 6089 C CA . ASP A 1 770 ? -25.818 -8.745 21.197 1.00 77.94 770 ASP A CA 1
ATOM 6090 C C . ASP A 1 770 ? -25.730 -9.815 20.091 1.00 77.94 770 ASP A C 1
ATOM 6092 O O . ASP A 1 770 ? -24.809 -10.632 19.997 1.00 77.94 770 ASP A O 1
ATOM 6096 N N . ILE A 1 771 ? -26.728 -9.787 19.205 1.00 69.94 771 ILE A N 1
ATOM 6097 C CA . ILE A 1 771 ? -26.872 -10.698 18.067 1.00 69.94 771 ILE A CA 1
ATOM 6098 C C . ILE A 1 771 ? -25.632 -10.660 17.163 1.00 69.94 771 ILE A C 1
ATOM 6100 O O . ILE A 1 771 ? -25.290 -11.691 16.578 1.00 69.94 771 ILE A O 1
ATOM 6104 N N . LYS A 1 772 ? -24.937 -9.517 17.081 1.00 67.12 772 LYS A N 1
ATOM 6105 C CA . LYS A 1 772 ? -23.729 -9.346 16.264 1.00 67.12 772 LYS A CA 1
ATOM 6106 C C . LYS A 1 772 ? -22.588 -10.289 16.664 1.00 67.12 772 LYS A C 1
ATOM 6108 O O . LYS A 1 772 ? -21.814 -10.679 15.797 1.00 67.12 772 LYS A O 1
ATOM 6113 N N . PHE A 1 773 ? -22.501 -10.714 17.927 1.00 66.75 773 PHE A N 1
ATOM 6114 C CA . PHE A 1 773 ? -21.360 -11.492 18.435 1.00 66.75 773 PHE A CA 1
ATOM 6115 C C . PHE A 1 773 ? -21.675 -12.965 18.724 1.00 66.75 773 PHE A C 1
ATOM 6117 O O . PHE A 1 773 ? -20.846 -13.665 19.301 1.00 66.75 773 PHE A O 1
ATOM 6124 N N . ARG A 1 774 ? -22.829 -13.491 18.293 1.00 68.12 774 ARG A N 1
ATOM 6125 C CA . ARG A 1 774 ? -23.217 -14.895 18.557 1.00 68.12 774 ARG A CA 1
ATOM 6126 C C . ARG A 1 774 ? -22.229 -15.943 18.037 1.00 68.12 774 ARG A C 1
ATOM 6128 O O . ARG A 1 774 ? -22.138 -17.018 18.613 1.00 68.12 774 ARG A O 1
ATOM 6135 N N . ASN A 1 775 ? -21.489 -15.624 16.975 1.00 65.00 775 ASN A N 1
ATOM 6136 C CA . ASN A 1 775 ? -20.546 -16.535 16.315 1.00 65.00 775 ASN A CA 1
ATOM 6137 C C . ASN A 1 775 ? -19.106 -16.433 16.861 1.00 65.00 775 ASN A C 1
ATOM 6139 O O . ASN A 1 775 ? -18.166 -16.874 16.189 1.00 65.00 775 ASN A O 1
ATOM 6143 N N . ARG A 1 776 ? -18.911 -15.782 18.016 1.00 70.25 776 ARG A N 1
ATOM 6144 C CA . ARG A 1 776 ? -17.621 -15.721 18.716 1.00 70.25 776 ARG A CA 1
ATOM 6145 C C . ARG A 1 776 ? -17.410 -16.981 19.554 1.00 70.25 776 ARG A C 1
ATOM 6147 O O . ARG A 1 776 ? -18.376 -17.585 20.017 1.00 70.25 776 ARG A O 1
ATOM 6154 N N . ASP A 1 777 ? -16.147 -17.356 19.751 1.00 76.75 777 ASP A N 1
ATOM 6155 C CA . ASP A 1 777 ? -15.761 -18.462 20.634 1.00 76.75 777 ASP A CA 1
ATOM 6156 C C . ASP A 1 777 ? -15.856 -18.023 22.099 1.00 76.75 777 ASP A C 1
ATOM 6158 O O . ASP A 1 777 ? -14.882 -17.707 22.785 1.00 76.75 777 ASP A O 1
ATOM 6162 N N . TRP A 1 778 ? -17.095 -17.921 22.557 1.00 81.69 778 TRP A N 1
ATOM 6163 C CA . TRP A 1 778 ? -17.402 -17.531 23.918 1.00 81.69 778 TRP A CA 1
ATOM 6164 C C . TRP A 1 778 ? -16.987 -18.582 24.942 1.00 81.69 778 TRP A C 1
ATOM 6166 O O . TRP A 1 778 ? -16.686 -18.213 26.072 1.00 81.69 778 TRP A O 1
ATOM 6176 N N . ASP A 1 779 ? -16.921 -19.860 24.560 1.00 80.56 779 ASP A N 1
ATOM 6177 C CA . ASP A 1 779 ? -16.442 -20.922 25.446 1.00 80.56 779 ASP A CA 1
ATOM 6178 C C . ASP A 1 779 ? -14.976 -20.675 25.828 1.00 80.56 779 ASP A C 1
ATOM 6180 O O . ASP A 1 779 ? -14.627 -20.750 27.010 1.00 80.56 779 ASP A O 1
ATOM 6184 N N . ALA A 1 780 ? -14.132 -20.282 24.865 1.00 79.38 780 ALA A N 1
ATOM 6185 C CA . ALA A 1 780 ? -12.755 -19.877 25.141 1.00 79.38 780 ALA A CA 1
ATOM 6186 C C . ALA A 1 780 ? -12.674 -18.639 26.051 1.00 79.38 780 ALA A C 1
ATOM 6188 O O . ALA A 1 780 ? -11.878 -18.621 26.994 1.00 79.38 780 ALA A O 1
ATOM 6189 N N . ILE A 1 781 ? -13.516 -17.623 25.813 1.00 81.88 781 ILE A N 1
ATOM 6190 C CA . ILE A 1 781 ? -13.570 -16.412 26.651 1.00 81.88 781 ILE A CA 1
ATOM 6191 C C . ILE A 1 781 ? -13.968 -16.772 28.088 1.00 81.88 781 ILE A C 1
ATOM 6193 O O . ILE A 1 781 ? -13.285 -16.376 29.029 1.00 81.88 781 ILE A O 1
ATOM 6197 N N . PHE A 1 782 ? -15.042 -17.541 28.284 1.00 84.19 782 PHE A N 1
ATOM 6198 C CA . PHE A 1 782 ? -15.504 -17.908 29.623 1.00 84.19 782 PHE A CA 1
ATOM 6199 C C . PHE A 1 782 ? -14.519 -18.815 30.354 1.00 84.19 782 PHE A C 1
ATOM 6201 O O . PHE A 1 782 ? -14.342 -18.650 31.556 1.00 84.19 782 PHE A O 1
ATOM 6208 N N . HIS A 1 783 ? -13.826 -19.711 29.650 1.00 81.81 783 HIS A N 1
ATOM 6209 C CA . HIS A 1 783 ? -12.776 -20.531 30.251 1.00 81.81 783 HIS A CA 1
ATOM 6210 C C . HIS A 1 783 ? -11.591 -19.685 30.747 1.00 81.81 783 HIS A C 1
ATOM 6212 O O . HIS A 1 783 ? -11.070 -19.930 31.834 1.00 81.81 783 HIS A O 1
ATOM 6218 N N . LEU A 1 784 ? -11.183 -18.661 29.986 1.00 76.69 784 LEU A N 1
ATOM 6219 C CA . LEU A 1 784 ? -10.169 -17.696 30.430 1.00 76.69 784 LEU A CA 1
ATOM 6220 C C . LEU A 1 784 ? -10.634 -16.923 31.675 1.00 76.69 784 LEU A C 1
ATOM 6222 O O . LEU A 1 784 ? -9.859 -16.741 32.614 1.00 76.69 784 LEU A O 1
ATOM 6226 N N . LEU A 1 785 ? -11.904 -16.509 31.717 1.00 77.75 785 LEU A N 1
ATOM 6227 C CA . LEU A 1 785 ? -12.470 -15.811 32.875 1.00 77.75 785 LEU A CA 1
ATOM 6228 C C . LEU A 1 785 ? -12.533 -16.703 34.121 1.00 77.75 785 LEU A C 1
ATOM 6230 O O . LEU A 1 785 ? -12.146 -16.251 35.197 1.00 77.75 785 LEU A O 1
ATOM 6234 N N . ASP A 1 786 ? -12.955 -17.960 33.981 1.00 75.44 786 ASP A N 1
ATOM 6235 C CA . ASP A 1 786 ? -13.052 -18.932 35.079 1.00 75.44 786 ASP A CA 1
ATOM 6236 C C . ASP A 1 786 ? -11.687 -19.150 35.757 1.00 75.44 786 ASP A C 1
ATOM 6238 O O . ASP A 1 786 ? -11.538 -18.982 36.967 1.00 75.44 786 ASP A O 1
ATOM 6242 N N . GLN A 1 787 ? -10.630 -19.338 34.958 1.00 69.94 787 GLN A N 1
ATOM 6243 C CA . GLN A 1 787 ? -9.252 -19.433 35.460 1.00 69.94 787 GLN A CA 1
ATOM 6244 C C . GLN A 1 787 ? -8.790 -18.179 36.214 1.00 69.94 787 GLN A C 1
ATOM 6246 O O . GLN A 1 787 ? -7.975 -18.249 37.139 1.00 69.94 787 GLN A O 1
ATOM 6251 N N . THR A 1 788 ? -9.279 -17.002 35.820 1.00 64.50 788 THR A N 1
ATOM 6252 C CA . THR A 1 788 ? -8.956 -15.758 36.525 1.00 64.50 788 THR A CA 1
ATOM 6253 C C . THR A 1 788 ? -9.781 -15.556 37.799 1.00 64.50 788 THR A C 1
ATOM 6255 O O . THR A 1 788 ? -9.275 -14.924 38.732 1.00 64.50 788 THR A O 1
ATOM 6258 N N . MET A 1 789 ? -10.989 -16.117 37.874 1.00 63.34 789 MET A N 1
ATOM 6259 C CA . MET A 1 789 ? -11.948 -15.980 38.979 1.00 63.34 789 MET A CA 1
ATOM 6260 C C . MET A 1 789 ? -11.574 -16.759 40.241 1.00 63.34 789 MET A C 1
ATOM 6262 O O . MET A 1 789 ? -11.833 -16.254 41.331 1.00 63.34 789 MET A O 1
ATOM 6266 N N . ASP A 1 790 ? -10.875 -17.895 40.127 1.00 57.44 790 ASP A N 1
ATOM 6267 C CA . ASP A 1 790 ? -10.393 -18.716 41.264 1.00 57.44 790 ASP A CA 1
ATOM 6268 C C . ASP A 1 790 ? -9.537 -17.940 42.299 1.00 57.44 790 ASP A C 1
ATOM 6270 O O . ASP A 1 790 ? -9.202 -18.448 43.370 1.00 57.44 790 ASP A O 1
ATOM 6274 N N . SER A 1 791 ? -9.169 -16.691 41.991 1.00 53.44 791 SER A N 1
ATOM 6275 C CA . SER A 1 791 ? -8.385 -15.791 42.844 1.00 53.44 791 SER A CA 1
ATOM 6276 C C . SER A 1 791 ? -9.182 -14.687 43.562 1.00 53.44 791 SER A C 1
ATOM 6278 O O . SER A 1 791 ? -8.577 -13.934 44.325 1.00 53.44 791 SER A O 1
ATOM 6280 N N . LEU A 1 792 ? -10.500 -14.572 43.351 1.00 52.62 792 LEU A N 1
ATOM 6281 C CA . LEU A 1 792 ? -11.333 -13.493 43.906 1.00 52.62 792 LEU A CA 1
ATOM 6282 C C . LEU A 1 792 ? -12.075 -13.932 45.180 1.00 52.62 792 LEU A C 1
ATOM 6284 O O . LEU A 1 792 ? -12.841 -14.891 45.183 1.00 52.62 792 LEU A O 1
ATOM 6288 N N . SER A 1 793 ? -11.867 -13.203 46.278 1.00 50.19 793 SER A N 1
ATOM 6289 C CA . SER A 1 793 ? -12.639 -13.343 47.516 1.00 50.19 793 SER A CA 1
ATOM 6290 C C . SER A 1 793 ? -13.926 -12.515 47.437 1.00 50.19 793 SER A C 1
ATOM 6292 O O . SER A 1 793 ? -13.821 -11.297 47.400 1.00 50.19 793 SER A O 1
ATOM 6294 N N . GLU A 1 794 ? -15.091 -13.178 47.426 1.00 54.78 794 GLU A N 1
ATOM 6295 C CA . GLU A 1 794 ? -16.460 -12.658 47.654 1.00 54.78 794 GLU A CA 1
ATOM 6296 C C . GLU A 1 794 ? -16.602 -11.117 47.683 1.00 54.78 794 GLU A C 1
ATOM 6298 O O . GLU A 1 794 ? -16.621 -10.496 48.748 1.00 54.78 794 GLU A O 1
ATOM 6303 N N . GLU A 1 795 ? -16.722 -10.489 46.509 1.00 57.62 795 GLU A N 1
ATOM 6304 C CA . GLU A 1 795 ? -16.964 -9.045 46.394 1.00 57.62 795 GLU A CA 1
ATOM 6305 C C . GLU A 1 795 ? -18.438 -8.724 46.072 1.00 57.62 795 GLU A C 1
ATOM 6307 O O . GLU A 1 795 ? -19.130 -9.458 45.367 1.00 57.62 795 GLU A O 1
ATOM 6312 N N . GLN A 1 796 ? -18.917 -7.584 46.587 1.00 59.66 796 GLN A N 1
ATOM 6313 C CA . GLN A 1 796 ? -20.326 -7.142 46.602 1.00 59.66 796 GLN A CA 1
ATOM 6314 C C . GLN A 1 796 ? -20.983 -6.954 45.219 1.00 59.66 796 GLN A C 1
ATOM 6316 O O . GLN A 1 796 ? -22.204 -6.887 45.133 1.00 59.66 796 GLN A O 1
ATOM 6321 N N . TRP A 1 797 ? -20.206 -6.876 44.137 1.00 70.06 797 TRP A N 1
ATOM 6322 C CA . TRP A 1 797 ? -20.722 -6.689 42.775 1.00 70.06 797 TRP A CA 1
ATOM 6323 C C . TRP A 1 797 ? -21.127 -8.002 42.085 1.00 70.06 797 TRP A C 1
ATOM 6325 O O . TRP A 1 797 ? -21.764 -7.955 41.034 1.00 70.06 797 TRP A O 1
ATOM 6335 N N . ALA A 1 798 ? -20.815 -9.167 42.666 1.00 70.88 798 ALA A N 1
ATOM 6336 C CA . ALA A 1 798 ? -21.223 -10.463 42.120 1.00 70.88 798 ALA A CA 1
ATOM 6337 C C . ALA A 1 798 ? -22.754 -10.643 42.107 1.00 70.88 798 ALA A C 1
ATOM 6339 O O . ALA A 1 798 ? -23.290 -11.212 41.160 1.00 70.88 798 ALA A O 1
ATOM 6340 N N . GLU A 1 799 ? -23.465 -10.118 43.115 1.00 72.06 799 GLU A N 1
ATOM 6341 C CA . GLU A 1 799 ? -24.935 -10.164 43.165 1.00 72.06 799 GLU A CA 1
ATOM 6342 C C . GLU A 1 799 ? -25.570 -9.288 42.071 1.00 72.06 799 GLU A C 1
ATOM 6344 O O . GLU A 1 799 ? -26.469 -9.742 41.367 1.00 72.06 799 GLU A O 1
ATOM 6349 N N . GLU A 1 800 ? -25.060 -8.069 41.859 1.00 77.12 800 GLU A N 1
ATOM 6350 C CA . GLU A 1 800 ? -25.549 -7.174 40.797 1.00 77.12 800 GLU A CA 1
ATOM 6351 C C . GLU A 1 800 ? -25.312 -7.759 39.396 1.00 77.12 800 GLU A C 1
ATOM 6353 O O . GLU A 1 800 ? -26.186 -7.697 38.528 1.00 77.12 800 GLU A O 1
ATOM 6358 N N . LEU A 1 801 ? -24.143 -8.366 39.167 1.00 79.56 801 LEU A N 1
ATOM 6359 C CA . LEU A 1 801 ? -23.838 -9.020 37.895 1.00 79.56 801 LEU A CA 1
ATOM 6360 C C . LEU A 1 801 ? -24.627 -10.311 37.678 1.00 79.56 801 LEU A C 1
ATOM 6362 O O . LEU A 1 801 ? -24.917 -10.643 36.530 1.00 79.56 801 LEU A O 1
ATOM 6366 N N . LEU A 1 802 ? -24.974 -11.041 38.740 1.00 80.06 802 LEU A N 1
ATOM 6367 C CA . LEU A 1 802 ? -25.805 -12.240 38.643 1.00 80.06 802 LEU A CA 1
ATOM 6368 C C . LEU A 1 802 ? -27.200 -11.894 38.106 1.00 80.06 802 LEU A C 1
ATOM 6370 O O . LEU A 1 802 ? -27.715 -12.605 37.238 1.00 80.06 802 LEU A O 1
ATOM 6374 N N . ASP A 1 803 ? -27.783 -10.787 38.569 1.00 80.38 803 ASP A N 1
ATOM 6375 C CA . ASP A 1 803 ? -29.069 -10.289 38.080 1.00 80.38 803 ASP A CA 1
ATOM 6376 C C . ASP A 1 803 ? -28.982 -9.841 36.611 1.00 80.38 803 ASP A C 1
ATOM 6378 O O . ASP A 1 803 ? -29.816 -10.242 35.793 1.00 80.38 803 ASP A O 1
ATOM 6382 N N . GLU A 1 804 ? -27.951 -9.074 36.238 1.00 80.44 804 GLU A N 1
ATOM 6383 C CA . GLU A 1 804 ? -27.739 -8.637 34.848 1.00 80.44 804 GLU A CA 1
ATOM 6384 C C . GLU A 1 804 ? -27.464 -9.820 33.897 1.00 80.44 804 GLU A C 1
ATOM 6386 O O . GLU A 1 804 ? -28.072 -9.918 32.827 1.00 80.44 804 GLU A O 1
ATOM 6391 N N . ALA A 1 805 ? -26.620 -10.776 34.296 1.00 81.50 805 ALA A N 1
ATOM 6392 C CA . ALA A 1 805 ? -26.335 -11.983 33.519 1.00 81.50 805 ALA A CA 1
ATOM 6393 C C . ALA A 1 805 ? -27.584 -12.862 33.355 1.00 81.50 805 ALA A C 1
ATOM 6395 O O . ALA A 1 805 ? -27.812 -13.422 32.278 1.00 81.50 805 ALA A O 1
ATOM 6396 N N . SER A 1 806 ? -28.426 -12.947 34.390 1.00 81.88 806 SER A N 1
ATOM 6397 C CA . SER A 1 806 ? -29.702 -13.668 34.342 1.00 81.88 806 SER A CA 1
ATOM 6398 C C . SER A 1 806 ? -30.690 -13.010 33.377 1.00 81.88 806 SER A C 1
ATOM 6400 O O . SER A 1 806 ? -31.338 -13.707 32.591 1.00 81.88 806 SER A O 1
ATOM 6402 N N . GLN A 1 807 ? -30.773 -11.674 33.371 1.00 82.25 807 GLN A N 1
ATOM 6403 C CA . GLN A 1 807 ? -31.602 -10.920 32.421 1.00 82.25 807 GLN A CA 1
ATOM 6404 C C . GLN A 1 807 ? -31.124 -11.100 30.973 1.00 82.25 807 GLN A C 1
ATOM 6406 O O . GLN A 1 807 ? -31.941 -11.327 30.078 1.00 82.25 807 GLN A O 1
ATOM 6411 N N . ALA A 1 808 ? -29.809 -11.087 30.756 1.00 79.25 808 ALA A N 1
ATOM 6412 C CA . ALA A 1 808 ? -29.177 -11.335 29.461 1.00 79.25 808 ALA A CA 1
ATOM 6413 C C . ALA A 1 808 ? -29.170 -12.819 29.037 1.00 79.25 808 ALA A C 1
ATOM 6415 O O . ALA A 1 808 ? -28.759 -13.137 27.920 1.00 79.25 808 ALA A O 1
ATOM 6416 N N . ARG A 1 809 ? -29.624 -13.737 29.908 1.00 80.75 809 ARG A N 1
ATOM 6417 C CA . ARG A 1 809 ? -29.581 -15.202 29.723 1.00 80.75 809 ARG A CA 1
ATOM 6418 C C . ARG A 1 809 ? -28.171 -15.739 29.436 1.00 80.75 809 ARG A C 1
ATOM 6420 O O . ARG A 1 809 ? -27.998 -16.673 28.653 1.00 80.75 809 ARG A O 1
ATOM 6427 N N . CYS A 1 810 ? -27.157 -15.155 30.066 1.00 80.81 810 CYS A N 1
ATOM 6428 C CA . CYS A 1 810 ? -25.775 -15.619 29.987 1.00 80.81 810 CYS A CA 1
ATOM 6429 C C . CYS A 1 810 ? -25.533 -16.751 30.997 1.00 80.81 810 CYS A C 1
ATOM 6431 O O . CYS A 1 810 ? -25.002 -16.528 32.083 1.00 80.81 810 CYS A O 1
ATOM 6433 N N . GLU A 1 811 ? -25.951 -17.979 30.658 1.00 79.31 811 GLU A N 1
ATOM 6434 C CA . GLU A 1 811 ? -25.794 -19.151 31.539 1.00 79.31 811 GLU A CA 1
ATOM 6435 C C . GLU A 1 811 ? -24.362 -19.371 32.068 1.00 79.31 811 GLU A C 1
ATOM 6437 O O . GLU A 1 811 ? -24.241 -19.706 33.249 1.00 79.31 811 GLU A O 1
ATOM 6442 N N . PRO A 1 812 ? -23.286 -19.194 31.271 1.00 79.62 812 PRO A N 1
ATOM 6443 C CA . PRO A 1 812 ? -21.921 -19.381 31.760 1.00 79.62 812 PRO A CA 1
ATOM 6444 C C . PRO A 1 812 ? -21.570 -18.445 32.922 1.00 79.62 812 PRO A C 1
ATOM 6446 O O . PRO A 1 812 ? -21.082 -18.910 33.949 1.00 79.62 812 PRO A O 1
ATOM 6449 N N . LEU A 1 813 ? -21.897 -17.151 32.814 1.00 77.94 813 LEU A N 1
ATOM 6450 C CA . LEU A 1 813 ? -21.653 -16.184 33.890 1.00 77.94 813 LEU A CA 1
ATOM 6451 C C . LEU A 1 813 ? -22.603 -16.368 35.074 1.00 77.94 813 LEU A C 1
ATOM 6453 O O . LEU A 1 813 ? -22.190 -16.189 36.214 1.00 77.94 813 LEU A O 1
ATOM 6457 N N . VAL A 1 814 ? -23.851 -16.787 34.840 1.00 79.19 814 VAL A N 1
ATOM 6458 C CA . VAL A 1 814 ? -24.768 -17.137 35.938 1.00 79.19 814 VAL A CA 1
ATOM 6459 C C . VAL A 1 814 ? -24.185 -18.274 36.777 1.00 79.19 814 VAL A C 1
ATOM 6461 O O . VAL A 1 814 ? -24.174 -18.176 37.999 1.00 79.19 814 VAL A O 1
ATOM 6464 N N . ARG A 1 815 ? -23.647 -19.325 36.139 1.00 77.25 815 ARG A N 1
ATOM 6465 C CA . ARG A 1 815 ? -22.988 -20.438 36.846 1.00 77.25 815 ARG A CA 1
ATOM 6466 C C . ARG A 1 815 ? -21.731 -19.988 37.587 1.00 77.25 815 ARG A C 1
ATOM 6468 O O . ARG A 1 815 ? -21.500 -20.456 38.697 1.00 77.25 815 ARG A O 1
ATOM 6475 N N . LEU A 1 816 ? -20.964 -19.085 36.981 1.00 73.75 816 LEU A N 1
ATOM 6476 C CA . LEU A 1 816 ? -19.742 -18.521 37.552 1.00 73.75 816 LEU A CA 1
ATOM 6477 C C . LEU A 1 816 ? -20.016 -17.689 38.817 1.00 73.75 816 LEU A C 1
ATOM 6479 O O . LEU A 1 816 ? -19.258 -17.772 39.777 1.00 73.75 816 LEU A O 1
ATOM 6483 N N . PHE A 1 817 ? -21.105 -16.913 38.839 1.00 73.44 817 PHE A N 1
ATOM 6484 C CA . PHE A 1 817 ? -21.465 -16.052 39.973 1.00 73.44 817 PHE A CA 1
ATOM 6485 C C . PHE A 1 817 ? -22.357 -16.732 41.021 1.00 73.44 817 PHE A C 1
ATOM 6487 O O . PHE A 1 817 ? -22.478 -16.227 42.137 1.00 73.44 817 PHE A O 1
ATOM 6494 N N . THR A 1 818 ? -22.973 -17.880 40.719 1.00 71.88 818 THR A N 1
ATOM 6495 C CA . THR A 1 818 ? -23.692 -18.657 41.738 1.00 71.88 818 THR A CA 1
ATOM 6496 C C . THR A 1 818 ? -22.715 -19.353 42.691 1.00 71.88 818 THR A C 1
ATOM 6498 O O . THR A 1 818 ? -21.933 -20.189 42.236 1.00 71.88 818 THR A O 1
ATOM 6501 N N . PRO A 1 819 ? -22.770 -19.099 44.014 1.00 57.03 819 PRO A N 1
ATOM 6502 C CA . PRO A 1 819 ? -21.900 -19.776 44.967 1.00 57.03 819 PRO A CA 1
ATOM 6503 C C . PRO A 1 819 ? -22.145 -21.289 44.928 1.00 57.03 819 PRO A C 1
ATOM 6505 O O . PRO A 1 819 ? -23.270 -21.765 45.109 1.00 57.03 819 PRO A O 1
ATOM 6508 N N . GLY A 1 820 ? -21.080 -22.058 44.681 1.00 52.72 820 GLY A N 1
ATOM 6509 C CA . GLY A 1 820 ? -21.128 -23.516 44.727 1.00 52.72 820 GLY A CA 1
ATOM 6510 C C . GLY A 1 820 ? -21.553 -24.017 46.116 1.00 52.72 820 GLY A C 1
ATOM 6511 O O . GLY A 1 820 ? -21.311 -23.341 47.120 1.00 52.72 820 GLY A O 1
ATOM 6512 N N . PRO A 1 821 ? -22.182 -25.202 46.225 1.00 37.44 821 PRO A N 1
ATOM 6513 C CA . PRO A 1 821 ? -22.531 -25.762 47.522 1.00 37.44 821 PRO A CA 1
ATOM 6514 C C . PRO A 1 821 ? -21.245 -25.974 48.329 1.00 37.44 821 PRO A C 1
ATOM 6516 O O . PRO A 1 821 ? -20.425 -26.829 47.992 1.00 37.44 821 PRO A O 1
ATOM 6519 N N . GLY A 1 822 ? -21.064 -25.178 49.387 1.00 35.47 822 GLY A N 1
ATOM 6520 C CA . GLY A 1 822 ? -19.957 -25.334 50.325 1.00 35.47 822 GLY A CA 1
ATOM 6521 C C . GLY A 1 822 ? -19.866 -26.779 50.833 1.00 35.47 822 GLY A C 1
ATOM 6522 O O . GLY A 1 822 ? -20.879 -27.488 50.848 1.00 35.47 822 GLY A O 1
ATOM 6523 N N . PRO A 1 823 ? -18.668 -27.244 51.238 1.00 34.28 823 PRO A N 1
ATOM 6524 C CA . PRO A 1 823 ? -18.455 -28.629 51.629 1.00 34.28 823 PRO A CA 1
ATOM 6525 C C . PRO A 1 823 ? -19.475 -28.995 52.702 1.00 34.28 823 PRO A C 1
ATOM 6527 O O . PRO A 1 823 ? -19.483 -28.410 53.786 1.00 34.28 823 PRO A O 1
ATOM 6530 N N . ALA A 1 824 ? -20.365 -29.932 52.363 1.00 33.31 824 ALA A N 1
ATOM 6531 C CA . ALA A 1 824 ? -21.397 -30.411 53.259 1.00 33.31 824 ALA A CA 1
ATOM 6532 C C . ALA A 1 824 ? -20.732 -30.816 54.576 1.00 33.31 824 ALA A C 1
ATOM 6534 O O . ALA A 1 824 ? -19.979 -31.790 54.646 1.00 33.31 824 ALA A O 1
ATOM 6535 N N . THR A 1 825 ? -20.993 -30.036 55.621 1.00 34.00 825 THR A N 1
ATOM 6536 C CA . THR A 1 825 ? -20.684 -30.416 56.987 1.00 34.00 825 THR A CA 1
ATOM 6537 C C . THR A 1 825 ? -21.418 -31.723 57.235 1.00 34.00 825 THR A C 1
ATOM 6539 O O . THR A 1 825 ? -22.645 -31.776 57.307 1.00 34.00 825 THR A O 1
ATOM 6542 N N . ALA A 1 826 ? -20.653 -32.812 57.293 1.00 33.19 826 ALA A N 1
ATOM 6543 C CA . ALA A 1 826 ? -21.142 -34.114 57.695 1.00 33.19 826 ALA A CA 1
ATOM 6544 C C . ALA A 1 826 ? -21.648 -33.998 59.138 1.00 33.19 826 ALA A C 1
ATOM 6546 O O . ALA A 1 826 ? -20.899 -34.134 60.106 1.00 33.19 826 ALA A O 1
ATOM 6547 N N . GLY A 1 827 ? -22.936 -33.687 59.272 1.00 30.62 827 GLY A N 1
ATOM 6548 C CA . GLY A 1 827 ? -23.676 -33.773 60.513 1.00 30.62 827 GLY A CA 1
ATOM 6549 C C . GLY A 1 827 ? -23.724 -35.229 60.943 1.00 30.62 827 GLY A C 1
ATOM 6550 O O . GLY A 1 827 ? -24.515 -36.018 60.431 1.00 30.62 827 GLY A O 1
ATOM 6551 N N . ALA A 1 828 ? -22.865 -35.582 61.895 1.00 37.31 828 ALA A N 1
ATOM 6552 C CA . ALA A 1 828 ? -22.969 -36.820 62.638 1.00 37.31 828 ALA A CA 1
ATOM 6553 C C . ALA A 1 828 ? -24.333 -36.870 63.342 1.00 37.31 828 ALA A C 1
ATOM 6555 O O . ALA A 1 828 ? -24.581 -36.150 64.309 1.00 37.31 828 ALA A O 1
ATOM 6556 N N . SER A 1 829 ? -25.217 -37.745 62.870 1.00 34.66 829 SER A N 1
ATOM 6557 C CA . SER A 1 829 ? -26.315 -38.260 63.680 1.00 34.66 829 SER A CA 1
ATOM 6558 C C . SER A 1 829 ? -26.633 -39.710 63.304 1.00 34.66 829 SER A C 1
ATOM 6560 O O . SER A 1 829 ? -27.275 -39.979 62.294 1.00 34.66 829 SER A O 1
ATOM 6562 N N . ARG A 1 830 ? -26.212 -40.581 64.235 1.00 31.06 830 ARG A N 1
ATOM 6563 C CA . ARG A 1 830 ? -26.411 -42.034 64.403 1.00 31.06 830 ARG A CA 1
ATOM 6564 C C . ARG A 1 830 ? -25.503 -42.989 63.642 1.00 31.06 830 ARG A C 1
ATOM 6566 O O . ARG A 1 830 ? -25.604 -43.078 62.405 1.00 31.06 830 ARG A O 1
#

Foldseek 3Di:
DDDDDDDDDDDDDDDDDDDDDDDPDPDFLLNVLLVLLVVVCVVVVVPDPDDPDDLLVLQVVQQVLPPPDDNDGLLVLLVVLLVVLVQPCVLCVVLVVVPPDPDDPPPPDPDPVSLLSSLLSLQSSLSNLDSVSSVLSSLLVNLVSVVVPCRPQRPPDPPPVLSVLSSQLSNLSVVLSVVSVVLSPPPDCNCSSVSSVVPPVNSVSSVSNSVSSVSSVVSSVVSVVVVVVVVVVVVVVPPDDDDDDDDPPPPCPVVVVVVVVVVLQDPDCVQPVVSVLVNVLVVLVPDPAAEEAEAEELVPDDPVVSVVVLVSVVVSCVVHVSYDYHYDYDPDPVVCVSPVPDDDDDPAFDLVVLLVLLLVLCVVQVVPADPVLSVVLSVLRSVQCRSPSLLSNLLSVVCNLVVDRDNVVSVVSSVPDDGPVPVLVSVVVLLCSLQVVPPLLSQLLLQLLLLLLPAPFFFFLFQSQLLSQLLSDDLPQQALVVSVVRGDSVSNCSNCVSQWDDDDPVGRGDRGTHGPDNVSSVSQLVVQLVVVVVPDDDDDDDDDPDDSSLVSNLVSLLSNLVSLLSLLSHPLLQVDALDDPVLVVVLVDQFDDPVPDPDPDRLPPPPPDDPCVSQVPFDFDDSVVSRSGRNLLSSLQCSLVSQLSNQACSDDLVSLLSCLQAPTSSLQRSQCSNQPSPRGSHGVDDRGSNLTGSQLSCLARHHLNVNVVCVPPDDCCDNSADPLRLLSSLLSCLSRHALVSNCSQCVPPVNVVSCPDLVSLLSVLVLCLDSSRVPHPVVSVLVSVLVSLVPDDDDPCLVVSLVSSVVSVVVSSVVSSDDDPDDPPPPDDD

Radius of gyration: 35.91 Å; chains: 1; bounding box: 94×90×121 Å

Organism: NCBI:txid40998

Sequence (830 aa):
MIPRALANVPVNQSAPDVLGTRSNYSTDVWSAAFREAASSIEDCIDSTAAHSRSVEELLQNLNTIGRDAVQDSAFLRGVQHLQDARVPLESFKLALDLATPLTSLEPTTATVFGVVRSVTAIAISFASADLVLAKQIGEMLEHISYIDGCDTLGQKVDSNDIHRALVKVYQDILMFYKEARDILAKKGAKLLAKLVLDNARIPEIIEEFLGHAAMLQKVVEKATLEVLEDMRNMLYDCQSGDNFDTQNRYHNEQLRDLRSDLVSGSPAPAADAEKLKDFLQQVLQRVDRPLFFLVDGLDECDWRARNSLLALFTHLSSKSPRLKVVISARPEKGIHEQFHDAARINLEMDLEKDTLLATHLVTLNLPHLSQDVKSLVIERVSVSASGSAIWARMVIELIRIRQIQALGPMRSFLNQMPLPEALSKIYESLIVRCTLDDHENYQLALAALKFLAVARRPLSILELAWAATLARAPSDIRSVSALDELVDHQRILGLVHPFITRIDFQNLEARQVRLVHQSVKEFLLQMISSASHHLSPSHGGQELQYGQGGQVVDSMEALSLETCARYLLLKEIDEGDIFTPMQVAIDELPQEYDLFSDQISSVDYDRHCDWETWEESMIRYDPAEQGFGQLFVYASCYWLEHFGACRGICLSLDTVQDLCRAGSPRLSNWTRQNSRPDCVMKARFEFDGRLYDALSITALYGSETMVHHLLQDSNLDDGRFLPDTVISAADQIIQWSDTSRLALLLDYQRLKSQLQTSQFFKLIINRWSDIKFRNRDWDAIFHLLDQTMDSLSEEQWAEELLDEASQARCEPLVRLFTPGPGPATAGASR